Protein AF-0000000069715839 (afdb_homodimer)

Nearest PDB structures (foldseek):
  2hj0-assembly1_B  TM=9.904E-01  e=2.811E-88  Streptococcus mutans UA159
  1xr4-assembly1_B  TM=9.235E-01  e=2.170E-61  Salmonella enterica subsp. enterica serovar Typhimurium str. LT2
  2nvv-assembly1_B  TM=6.497E-01  e=5.815E-17  Porphyromonas gingivalis W83
  3dlx-assembly1_B  TM=6.273E-01  e=4.305E-15  Homo sapiens
  1o9l-assembly1_A  TM=5.898E-01  e=1.541E-14  Sus scrofa

Foldseek 3Di:
DDAEPQRFDDPPVVCVVFNFDHDDCPQFDDADWAAAADDDDDPPDFFEDADLLVVCVVLVDAAQAEEEEECLQPLWFDQVVRNLVSCVVVVGFNYEYEYQEDHPNVLCVLVCQQVGRYAEYEYQADADPRLQCLLQPSHPDAYAHAALQLSLQCLGRPVPAHAEYEYEAQEQERLGFGHQLDHDQRSAFPQAVLSCLRHYNAYEYEYQYYDHPPDPPGRHDSSSHRHYYHDNDRTDNVNLLVQQEDADPDPFLLLLLLQVLLLVCLDPQQAAAAEEEFDRYNSRLSNLVNNLVVCVVVVHAHAEYEDADEVSRVVCCVVVRYQAYEYSGYRHDVLSNCCVVVVVRYDHHHSNQDFHSRDPHHCLLRHAEYEAEAQAQELLRFGDFAAHQQLRGHGGLYCVQRNLQRYNAYEYEDECADVLHGRYYHDDQWGSHGSVSHAKYTGSQFIEGRPVCVVSCVSCVPRPTDYDRSVVSRVVSCVVNNHDDHHDFDDAFSYFYAHSSRHTHHTGGHD/DDAEPQRFDDPPVVCVVFNFDHDDCPQFDDADWAAAADDDDDPPDFFEDADLLVVCVVLVDAAQAEEEEECLQPLWFDQVVRNLVSCVVVVGFNYEYEYQEDHPNVLCVLVCQQVGRYAEYEYQADADPRLQCLLQPSHPDAYAHAALQLSLQCLGRPVPAHAEYEYEAQEQERLGFGAQLDHDQRSAFPQAVLSCLVHYNAYEYEYQYYDHPPDPPGRHDSSSHRHYYHDNDRTDNVNLLVQQEDADPDPFLLLLLLQVLLLQCLDPQQAAAAEEEFDRYNSRLSNLVNNLVVCVVVVHAHAEYEDADEVSRVVCCVVVRYQAYEYSGYRHDVLNNCCVVVVVRYDHHHSNQQFHSRDPHHVLLRHAEYEAEAQAQELLRFGDFAAHQQLRGHGGLYCVQRNLQRYNAYEYEDECADVLHGRYYHDDQWGSHGSVSHAKYTGSQFIEGRPVCVVSCVSCVPRPTDYDRSVVSRVVSCVVNNHDDHHDFDDAFSYFYAHSSRHTHHTGGHD

Solvent-accessible surface area (backbone atoms only — not comparable to full-atom values): 48760 Å² total; per-residue (Å²): 109,40,69,29,76,85,70,37,70,35,56,45,75,55,32,73,72,45,34,53,31,68,55,94,68,69,62,68,64,66,46,64,43,44,60,27,47,39,63,43,38,58,65,80,64,76,32,60,44,85,30,69,69,54,50,45,59,74,68,61,70,51,64,64,40,27,34,32,40,52,46,57,36,46,54,12,43,38,47,69,58,54,52,52,50,50,39,48,75,71,69,42,31,42,24,30,39,46,28,56,38,46,44,57,60,47,42,68,51,54,57,35,40,75,72,38,28,37,52,42,46,36,26,16,26,33,19,56,63,48,12,41,45,39,20,57,45,74,52,86,50,46,29,39,34,26,21,45,11,15,44,34,33,30,40,44,60,45,76,45,64,38,50,36,25,51,34,75,29,18,18,25,16,66,61,31,20,19,27,18,62,42,57,87,45,50,34,13,36,52,7,58,44,36,52,45,35,72,48,22,39,33,20,34,39,37,19,50,27,81,48,70,68,77,35,66,68,62,66,37,48,18,50,43,20,59,32,32,26,65,47,90,62,47,48,41,60,73,25,34,32,55,81,43,57,56,75,61,84,47,64,59,45,48,44,22,12,48,50,44,28,50,52,48,67,62,35,95,58,54,46,77,53,23,28,37,29,44,40,60,47,34,42,38,49,39,22,53,52,48,40,49,53,49,26,63,74,68,71,41,35,29,32,31,38,40,45,61,34,34,48,71,56,49,50,35,39,77,71,60,41,20,62,29,36,47,28,37,31,30,38,28,65,64,26,9,50,37,38,60,77,36,47,80,37,29,36,75,38,33,30,39,42,44,35,12,63,61,27,31,34,20,55,32,44,70,27,36,32,31,42,39,70,50,57,22,32,16,58,68,47,27,26,12,43,37,46,47,91,75,56,37,34,51,26,38,44,36,53,52,45,48,39,25,55,32,17,74,39,16,34,36,41,40,58,48,51,59,88,78,39,56,18,32,37,80,67,52,88,38,55,58,26,60,21,94,32,44,42,32,38,30,24,59,84,28,30,23,66,34,80,91,37,58,68,56,54,61,66,47,68,79,51,96,59,53,76,43,54,54,60,54,50,22,50,54,20,31,71,71,58,42,82,78,76,80,70,77,63,50,89,49,62,30,29,38,31,32,36,55,65,53,19,34,51,33,54,39,47,12,84,106,40,70,30,76,84,72,37,71,34,57,44,75,56,34,73,72,46,35,52,31,69,57,95,68,68,62,70,64,66,45,63,42,44,60,26,47,39,62,45,38,58,64,80,64,78,32,61,45,84,32,70,68,55,49,45,58,73,68,61,70,50,64,64,40,27,34,32,39,52,45,57,36,45,54,11,45,37,46,68,58,54,52,53,50,50,40,47,75,70,67,41,34,42,24,30,38,46,26,56,38,46,43,55,61,49,43,67,51,55,58,34,40,74,71,39,26,36,52,42,47,38,27,16,26,33,20,56,64,47,12,41,44,37,20,55,45,74,52,88,50,46,29,38,32,25,22,46,11,16,45,37,34,29,41,44,60,46,75,44,62,37,49,35,23,50,34,74,28,18,17,26,16,67,62,31,20,19,26,19,63,42,58,87,44,48,33,13,36,53,8,59,43,36,51,44,35,72,48,22,37,33,21,34,40,36,19,49,24,81,48,69,67,77,34,66,68,62,67,37,49,18,51,42,22,59,31,30,26,63,47,90,62,46,48,42,62,71,25,34,32,55,81,44,58,55,78,61,84,48,66,58,44,49,44,22,14,47,50,45,28,51,52,47,67,62,35,94,61,54,47,79,54,24,30,37,30,45,39,60,47,35,42,37,49,40,21,54,52,48,39,49,54,50,27,62,75,68,71,41,33,30,32,31,38,39,46,60,36,33,49,72,57,46,51,34,38,77,71,60,40,20,61,28,36,46,27,40,32,29,37,30,63,65,27,10,52,37,38,61,77,35,50,80,36,29,35,75,39,34,29,41,41,44,34,11,63,60,26,30,34,21,53,33,47,72,27,33,32,31,43,39,72,52,58,23,33,15,60,68,48,28,25,11,44,37,45,48,90,76,56,38,34,51,27,40,43,36,52,52,45,47,39,25,57,33,16,74,40,16,34,36,41,38,56,48,49,57,91,77,40,57,18,33,36,80,67,51,88,36,55,60,25,59,20,94,30,42,42,31,37,30,24,60,82,29,29,23,66,33,81,92,36,58,68,56,52,62,66,47,68,79,51,97,57,53,76,44,53,55,60,53,50,23,49,53,19,31,71,72,60,44,83,77,76,79,74,77,65,52,91,49,61,30,29,39,30,33,35,54,66,54,19,34,52,32,56,39,46,12,84

Structure (mmCIF, N/CA/C/O backbone):
data_AF-0000000069715839-model_v1
#
loop_
_entity.id
_entity.type
_entity.pdbx_description
1 polymer 'Citrate lyase alpha chain'
#
loop_
_atom_site.group_PDB
_atom_site.id
_atom_site.type_symbol
_atom_site.label_atom_id
_atom_site.label_alt_id
_atom_site.label_comp_id
_atom_site.label_asym_id
_atom_site.label_entity_id
_atom_site.label_seq_id
_atom_site.pdbx_PDB_ins_code
_atom_site.Cartn_x
_atom_site.Cartn_y
_atom_site.Cartn_z
_atom_site.occupancy
_atom_site.B_iso_or_equiv
_atom_site.auth_seq_id
_atom_site.auth_comp_id
_atom_site.auth_asym_id
_atom_site.auth_atom_id
_atom_site.pdbx_PDB_model_num
ATOM 1 N N . MET A 1 1 ? -9.242 40.625 -9.258 1 91.44 1 MET A N 1
ATOM 2 C CA . MET A 1 1 ? -9.258 39.812 -8.039 1 91.44 1 MET A CA 1
ATOM 3 C C . MET A 1 1 ? -10.57 39.062 -7.898 1 91.44 1 MET A C 1
ATOM 5 O O . MET A 1 1 ? -11.594 39.469 -8.438 1 91.44 1 MET A O 1
ATOM 9 N N . ALA A 1 2 ? -10.422 37.875 -7.402 1 94.81 2 ALA A N 1
ATOM 10 C CA . ALA A 1 2 ? -11.578 37.094 -6.98 1 94.81 2 ALA A CA 1
ATOM 11 C C . ALA A 1 2 ? -11.625 36.938 -5.461 1 94.81 2 ALA A C 1
ATOM 13 O O . ALA A 1 2 ? -10.617 36.594 -4.836 1 94.81 2 ALA A O 1
ATOM 14 N N . GLU A 1 3 ? -12.734 37.281 -4.918 1 96.81 3 GLU A N 1
ATOM 15 C CA . GLU A 1 3 ? -12.891 37.156 -3.473 1 96.81 3 GLU A CA 1
ATOM 16 C C . GLU A 1 3 ? -13.461 35.812 -3.074 1 96.81 3 GLU A C 1
ATOM 18 O O . GLU A 1 3 ? -14.438 35.344 -3.656 1 96.81 3 GLU A O 1
ATOM 23 N N . ASN A 1 4 ? -12.805 35.156 -2.096 1 97.19 4 ASN A N 1
ATOM 24 C CA . ASN A 1 4 ? -13.32 33.875 -1.682 1 97.19 4 ASN A CA 1
ATOM 25 C C . ASN A 1 4 ? -14.297 34 -0.514 1 97.19 4 ASN A C 1
ATOM 27 O O . ASN A 1 4 ? -14.633 35.094 -0.107 1 97.19 4 ASN A O 1
ATOM 31 N N . LYS A 1 5 ? -14.805 32.875 0.02 1 97 5 LYS A N 1
ATOM 32 C CA . LYS A 1 5 ? -15.875 32.844 1.015 1 97 5 LYS A CA 1
ATOM 33 C C . LYS A 1 5 ? -15.414 33.469 2.334 1 97 5 LYS A C 1
ATOM 35 O O . LYS A 1 5 ? -16.234 33.812 3.191 1 97 5 LYS A O 1
ATOM 40 N N . LEU A 1 6 ? -14.102 33.625 2.543 1 97.5 6 LEU A N 1
ATOM 41 C CA . LEU A 1 6 ? -13.57 34.188 3.777 1 97.5 6 LEU A CA 1
ATOM 42 C C . LEU A 1 6 ? -13.281 35.688 3.607 1 97.5 6 LEU A C 1
ATOM 44 O O . LEU A 1 6 ? -12.742 36.312 4.512 1 97.5 6 LEU A O 1
ATOM 48 N N . GLY A 1 7 ? -13.547 36.219 2.436 1 96.69 7 GLY A N 1
ATOM 49 C CA . GLY A 1 7 ? -13.312 37.625 2.162 1 96.69 7 GLY A CA 1
ATOM 50 C C . GLY A 1 7 ? -11.883 37.906 1.775 1 96.69 7 GLY A C 1
ATOM 51 O O . GLY A 1 7 ? -11.43 39.062 1.881 1 96.69 7 GLY A O 1
ATOM 52 N N . ARG A 1 8 ? -11.156 36.875 1.373 1 97.31 8 ARG A N 1
ATOM 53 C CA . ARG A 1 8 ? -9.781 37.062 0.931 1 97.31 8 ARG A CA 1
ATOM 54 C C . ARG A 1 8 ? -9.711 37.25 -0.58 1 97.31 8 ARG A C 1
ATOM 56 O O . ARG A 1 8 ? -10.383 36.531 -1.332 1 97.31 8 ARG A O 1
ATOM 63 N N . ASP A 1 9 ? -8.922 38.219 -1.014 1 96.56 9 ASP A N 1
ATOM 64 C CA . ASP A 1 9 ? -8.758 38.5 -2.438 1 96.56 9 ASP A CA 1
ATOM 65 C C . ASP A 1 9 ? -7.672 37.625 -3.047 1 96.56 9 ASP A C 1
ATOM 67 O O . ASP A 1 9 ? -6.531 37.625 -2.586 1 96.56 9 ASP A O 1
ATOM 71 N N . ILE A 1 10 ? -8.047 36.875 -4.105 1 98 10 ILE A N 1
ATOM 72 C CA . ILE A 1 10 ? -7.125 36.031 -4.867 1 98 10 ILE A CA 1
ATOM 73 C C . ILE A 1 10 ? -6.961 36.594 -6.277 1 98 10 ILE A C 1
ATOM 75 O O . ILE A 1 10 ? -7.953 36.844 -6.977 1 98 10 ILE A O 1
ATOM 79 N N . PRO A 1 11 ? -5.734 36.875 -6.699 1 97.31 11 PRO A N 1
ATOM 80 C CA . PRO A 1 11 ? -5.562 37.344 -8.078 1 97.31 11 PRO A CA 1
ATOM 81 C C . PRO A 1 11 ? -6.258 36.438 -9.094 1 97.31 11 PRO A C 1
ATOM 83 O O . PRO A 1 11 ? -6.18 35.219 -8.992 1 97.31 11 PRO A O 1
ATOM 86 N N . ARG A 1 12 ? -6.871 37.031 -10.07 1 97.25 12 ARG A N 1
ATOM 87 C CA . ARG A 1 12 ? -7.723 36.312 -11.023 1 97.25 12 ARG A CA 1
ATOM 88 C C . ARG A 1 12 ? -6.949 35.25 -11.758 1 97.25 12 ARG A C 1
ATOM 90 O O . ARG A 1 12 ? -7.492 34.156 -12.039 1 97.25 12 ARG A O 1
ATOM 97 N N . LYS A 1 13 ? -5.73 35.562 -12.062 1 96.56 13 LYS A N 1
ATOM 98 C CA . LYS A 1 13 ? -4.895 34.594 -12.766 1 96.56 13 LYS A CA 1
ATOM 99 C C . LYS A 1 13 ? -4.855 33.281 -12.016 1 96.56 13 LYS A C 1
ATOM 101 O O . LYS A 1 13 ? -5.027 32.219 -12.617 1 96.56 13 LYS A O 1
ATOM 106 N N . TYR A 1 14 ? -4.676 33.25 -10.75 1 97.75 14 TYR A N 1
ATOM 107 C CA . TYR A 1 14 ? -4.562 32.062 -9.945 1 97.75 14 TYR A CA 1
ATOM 108 C C . TYR A 1 14 ? -5.941 31.5 -9.602 1 97.75 14 TYR A C 1
ATOM 110 O O . TYR A 1 14 ? -6.125 30.281 -9.539 1 97.75 14 TYR A O 1
ATOM 118 N N . ALA A 1 15 ? -6.898 32.406 -9.406 1 98.06 15 ALA A N 1
ATOM 119 C CA . ALA A 1 15 ? -8.266 31.969 -9.141 1 98.06 15 ALA A CA 1
ATOM 120 C C . ALA A 1 15 ? -8.805 31.125 -10.289 1 98.06 15 ALA A C 1
ATOM 122 O O . ALA A 1 15 ? -9.539 30.156 -10.07 1 98.06 15 ALA A O 1
ATOM 123 N N . ASN A 1 16 ? -8.484 31.516 -11.523 1 97.44 16 ASN A N 1
ATOM 124 C CA . ASN A 1 16 ? -8.938 30.781 -12.695 1 97.44 16 ASN A CA 1
ATOM 125 C C . ASN A 1 16 ? -8.281 29.406 -12.789 1 97.44 16 ASN A C 1
ATOM 127 O O . ASN A 1 16 ? -8.898 28.453 -13.266 1 97.44 16 ASN A O 1
ATOM 131 N N . GLN A 1 17 ? -7.148 29.359 -12.305 1 96.25 17 GLN A N 1
ATOM 132 C CA . GLN A 1 17 ? -6.363 28.125 -12.43 1 96.25 17 GLN A CA 1
ATOM 133 C C . GLN A 1 17 ? -6.715 27.141 -11.32 1 96.25 17 GLN A C 1
ATOM 135 O O . GLN A 1 17 ? -6.824 25.938 -11.57 1 96.25 17 GLN A O 1
ATOM 140 N N . TYR A 1 18 ? -6.93 27.562 -10.062 1 97 18 TYR A N 1
ATOM 141 C CA . TYR A 1 18 ? -7.027 26.672 -8.914 1 97 18 TYR A CA 1
ATOM 142 C C . TYR A 1 18 ? -8.43 26.688 -8.32 1 97 18 TYR A C 1
ATOM 144 O O . TYR A 1 18 ? -8.805 25.812 -7.551 1 97 18 TYR A O 1
ATOM 152 N N . GLY A 1 19 ? -9.195 27.703 -8.664 1 97.69 19 GLY A N 1
ATOM 153 C CA . GLY A 1 19 ? -10.406 27.984 -7.906 1 97.69 19 GLY A CA 1
ATOM 154 C C . GLY A 1 19 ? -10.141 28.641 -6.57 1 97.69 19 GLY A C 1
ATOM 155 O O . GLY A 1 19 ? -8.984 28.734 -6.137 1 97.69 19 GLY A O 1
ATOM 156 N N . VAL A 1 20 ? -11.188 29.156 -5.957 1 98.44 20 VAL A N 1
ATOM 157 C CA . VAL A 1 20 ? -11.047 29.812 -4.664 1 98.44 20 VAL A CA 1
ATOM 158 C C . VAL A 1 20 ? -11.844 29.047 -3.605 1 98.44 20 VAL A C 1
ATOM 160 O O . VAL A 1 20 ? -12.781 28.312 -3.934 1 98.44 20 VAL A O 1
ATOM 163 N N . PHE A 1 21 ? -11.477 29.188 -2.418 1 98.44 21 PHE A N 1
ATOM 164 C CA . PHE A 1 21 ? -12.117 28.5 -1.293 1 98.44 21 PHE A CA 1
ATOM 165 C C . PHE A 1 21 ? -13.586 28.891 -1.195 1 98.44 21 PHE A C 1
ATOM 167 O O . PHE A 1 21 ? -13.922 30.078 -1.122 1 98.44 21 PHE A O 1
ATOM 174 N N . GLU A 1 22 ? -14.445 27.922 -1.144 1 98.12 22 GLU A N 1
ATOM 175 C CA . GLU A 1 22 ? -15.891 28.156 -1.086 1 98.12 22 GLU A CA 1
ATOM 176 C C . GLU A 1 22 ? -16.531 27.344 0.042 1 98.12 22 GLU A C 1
ATOM 178 O O . GLU A 1 22 ? -17.75 27.125 0.04 1 98.12 22 GLU A O 1
ATOM 183 N N . GLY A 1 23 ? -15.734 26.906 0.925 1 97.31 23 GLY A N 1
ATOM 184 C CA . GLY A 1 23 ? -16.172 26.016 1.993 1 97.31 23 GLY A CA 1
ATOM 185 C C . GLY A 1 23 ? -15.422 24.688 2.014 1 97.31 23 GLY A C 1
ATOM 186 O O . GLY A 1 23 ? -14.922 24.234 0.982 1 97.31 23 GLY A O 1
ATOM 187 N N . GLU A 1 24 ? -15.391 24.078 3.119 1 97 24 GLU A N 1
ATOM 188 C CA . GLU A 1 24 ? -14.508 22.938 3.361 1 97 24 GLU A CA 1
ATOM 189 C C . GLU A 1 24 ? -14.906 21.734 2.502 1 97 24 GLU A C 1
ATOM 191 O O . GLU A 1 24 ? -14.062 20.891 2.174 1 97 24 GLU A O 1
ATOM 196 N N . LEU A 1 25 ? -16.172 21.562 2.092 1 96.44 25 LEU A N 1
ATOM 197 C CA . LEU A 1 25 ? -16.625 20.375 1.37 1 96.44 25 LEU A CA 1
ATOM 198 C C . LEU A 1 25 ? -17.031 20.734 -0.055 1 96.44 25 LEU A C 1
ATOM 200 O O . LEU A 1 25 ? -17.562 19.891 -0.786 1 96.44 25 LEU A O 1
ATOM 204 N N . ALA A 1 26 ? -16.781 21.969 -0.44 1 96.56 26 ALA A N 1
ATOM 205 C CA . ALA A 1 26 ? -17.312 22.5 -1.697 1 96.56 26 ALA A CA 1
ATOM 206 C C . ALA A 1 26 ? -16.688 21.781 -2.893 1 96.56 26 ALA A C 1
ATOM 208 O O . ALA A 1 26 ? -17.328 21.625 -3.938 1 96.56 26 ALA A O 1
ATOM 209 N N . HIS A 1 27 ? -15.477 21.297 -2.742 1 95.94 27 HIS A N 1
ATOM 210 C CA . HIS A 1 27 ? -14.773 20.75 -3.895 1 95.94 27 HIS A CA 1
ATOM 211 C C . HIS A 1 27 ? -14.352 19.312 -3.648 1 95.94 27 HIS A C 1
ATOM 213 O O . HIS A 1 27 ? -13.25 18.906 -4.027 1 95.94 27 HIS A O 1
ATOM 219 N N . ILE A 1 28 ? -15.156 18.578 -2.939 1 96.88 28 ILE A N 1
ATOM 220 C CA . ILE A 1 28 ? -14.945 17.141 -2.727 1 96.88 28 ILE A CA 1
ATOM 221 C C . ILE A 1 28 ? -15.766 16.344 -3.732 1 96.88 28 ILE A C 1
ATOM 223 O O . ILE A 1 28 ? -16.969 16.156 -3.553 1 96.88 28 ILE A O 1
ATOM 227 N N . LYS A 1 29 ? -15.102 15.883 -4.793 1 96.12 29 LYS A N 1
ATOM 228 C CA . LYS A 1 29 ? -15.781 15.172 -5.875 1 96.12 29 LYS A CA 1
ATOM 229 C C . LYS A 1 29 ? -15.023 13.906 -6.262 1 96.12 29 LYS A C 1
ATOM 231 O O . LYS A 1 29 ? -13.836 13.773 -5.961 1 96.12 29 LYS A O 1
ATOM 236 N N . SER A 1 30 ? -15.742 12.984 -6.879 1 97.44 30 SER A N 1
ATOM 237 C CA . SER A 1 30 ? -15.102 11.789 -7.426 1 97.44 30 SER A CA 1
ATOM 238 C C . SER A 1 30 ? -14.039 12.164 -8.461 1 97.44 30 SER A C 1
ATOM 240 O O . SER A 1 30 ? -14.148 13.195 -9.125 1 97.44 30 SER A O 1
ATOM 242 N N . TYR A 1 31 ? -13.062 11.383 -8.539 1 98 31 TYR A N 1
ATOM 243 C CA . TYR A 1 31 ? -11.977 11.656 -9.477 1 98 31 TYR A CA 1
ATOM 244 C C . TYR A 1 31 ? -11.312 10.359 -9.93 1 98 31 TYR A C 1
ATOM 246 O O . TYR A 1 31 ? -11.531 9.305 -9.328 1 98 31 TYR A O 1
ATOM 254 N N . LYS A 1 32 ? -10.586 10.398 -11 1 97.81 32 LYS A N 1
ATOM 255 C CA . LYS A 1 32 ? -9.734 9.305 -11.438 1 97.81 32 LYS A CA 1
ATOM 256 C C . LYS A 1 32 ? -8.336 9.414 -10.836 1 97.81 32 LYS A C 1
ATOM 258 O O . LYS A 1 32 ? -7.656 10.43 -11.016 1 97.81 32 LYS A O 1
ATOM 263 N N . GLU A 1 33 ? -7.949 8.445 -10.109 1 97.88 33 GLU A N 1
ATOM 264 C CA . GLU A 1 33 ? -6.656 8.445 -9.43 1 97.88 33 GLU A CA 1
ATOM 265 C C . GLU A 1 33 ? -5.508 8.531 -10.422 1 97.88 33 GLU A C 1
ATOM 267 O O . GLU A 1 33 ? -5.605 8 -11.539 1 97.88 33 GLU A O 1
ATOM 272 N N . SER A 1 34 ? -4.441 9.242 -9.992 1 97.31 34 SER A N 1
ATOM 273 C CA . SER A 1 34 ? -3.242 9.344 -10.812 1 97.31 34 SER A CA 1
ATOM 274 C C . SER A 1 34 ? -2.605 7.98 -11.039 1 97.31 34 SER A C 1
ATOM 276 O O . SER A 1 34 ? -2.906 7.023 -10.32 1 97.31 34 SER A O 1
ATOM 278 N N . SER A 1 35 ? -1.82 7.859 -12.086 1 96.12 35 SER A N 1
ATOM 279 C CA . SER A 1 35 ? -1.108 6.621 -12.383 1 96.12 35 SER A CA 1
ATOM 280 C C . SER A 1 35 ? 0.344 6.895 -12.758 1 96.12 35 SER A C 1
ATOM 282 O O . SER A 1 35 ? 0.677 7.992 -13.211 1 96.12 35 SER A O 1
ATOM 284 N N . ARG A 1 36 ? 1.2 5.945 -12.578 1 97.44 36 ARG A N 1
ATOM 285 C CA . ARG A 1 36 ? 2.631 6.113 -12.805 1 97.44 36 ARG A CA 1
ATOM 286 C C . ARG A 1 36 ? 3.104 5.25 -13.977 1 97.44 36 ARG A C 1
ATOM 288 O O . ARG A 1 36 ? 2.416 4.309 -14.375 1 97.44 36 ARG A O 1
ATOM 295 N N . GLN A 1 37 ? 4.215 5.676 -14.508 1 97.75 37 GLN A N 1
ATOM 296 C CA . GLN A 1 37 ? 4.938 4.844 -15.469 1 97.75 37 GLN A CA 1
ATOM 297 C C . GLN A 1 37 ? 5.797 3.805 -14.75 1 97.75 37 GLN A C 1
ATOM 299 O O . GLN A 1 37 ? 6.516 4.133 -13.805 1 97.75 37 GLN A O 1
ATOM 304 N N . VAL A 1 38 ? 5.711 2.518 -15.242 1 98.12 38 VAL A N 1
ATOM 305 C CA . VAL A 1 38 ? 6.434 1.441 -14.578 1 98.12 38 VAL A CA 1
ATOM 306 C C . VAL A 1 38 ? 7.434 0.812 -15.539 1 98.12 38 VAL A C 1
ATOM 308 O O . VAL A 1 38 ? 7.082 0.464 -16.672 1 98.12 38 VAL A O 1
ATOM 311 N N . LYS A 1 39 ? 8.617 0.804 -15.133 1 97.56 39 LYS A N 1
ATOM 312 C CA . LYS A 1 39 ? 9.625 -0.02 -15.789 1 97.56 39 LYS A CA 1
ATOM 313 C C . LYS A 1 39 ? 9.852 -1.324 -15.031 1 97.56 39 LYS A C 1
ATOM 315 O O . LYS A 1 39 ? 10.422 -1.32 -13.938 1 97.56 39 LYS A O 1
ATOM 320 N N . PRO A 1 40 ? 9.422 -2.463 -15.641 1 97.75 40 PRO A N 1
ATOM 321 C CA . PRO A 1 40 ? 9.539 -3.738 -14.93 1 97.75 40 PRO A CA 1
ATOM 322 C C . PRO A 1 40 ? 10.984 -4.148 -14.688 1 97.75 40 PRO A C 1
ATOM 324 O O . PRO A 1 40 ? 11.867 -3.822 -15.484 1 97.75 40 PRO A O 1
ATOM 327 N N . VAL A 1 41 ? 11.188 -4.824 -13.602 1 97.62 41 VAL A N 1
ATOM 328 C CA . VAL A 1 41 ? 12.492 -5.387 -13.266 1 97.62 41 VAL A CA 1
ATOM 329 C C . VAL A 1 41 ? 12.492 -6.891 -13.539 1 97.62 41 VAL A C 1
ATOM 331 O O . VAL A 1 41 ? 11.586 -7.602 -13.109 1 97.62 41 VAL A O 1
ATOM 334 N N . LYS A 1 42 ? 13.414 -7.418 -14.344 1 95.69 42 LYS A N 1
ATOM 335 C CA . LYS A 1 42 ? 13.562 -8.828 -14.672 1 95.69 42 LYS A CA 1
ATOM 336 C C . LYS A 1 42 ? 14.438 -9.547 -13.648 1 95.69 42 LYS A C 1
ATOM 338 O O . LYS A 1 42 ? 15.18 -8.906 -12.898 1 95.69 42 LYS A O 1
ATOM 343 N N . PRO A 1 43 ? 14.305 -10.922 -13.875 1 91.69 43 PRO A N 1
ATOM 344 C CA . PRO A 1 43 ? 15.211 -11.664 -12.992 1 91.69 43 PRO A CA 1
ATOM 345 C C . PRO A 1 43 ? 16.672 -11.352 -13.266 1 91.69 43 PRO A C 1
ATOM 347 O O . PRO A 1 43 ? 17.062 -11.148 -14.414 1 91.69 43 PRO A O 1
ATOM 350 N N . SER A 1 44 ? 17.547 -10.867 -12.375 1 89 44 SER A N 1
ATOM 351 C CA . SER A 1 44 ? 18.984 -10.656 -12.438 1 89 44 SER A CA 1
ATOM 352 C C . SER A 1 44 ? 19.328 -9.172 -12.539 1 89 44 SER A C 1
ATOM 354 O O . SER A 1 44 ? 20.5 -8.797 -12.539 1 89 44 SER A O 1
ATOM 356 N N . ASP A 1 45 ? 18.219 -8.383 -12.914 1 94.62 45 ASP A N 1
ATOM 357 C CA . ASP A 1 45 ? 18.469 -6.945 -12.914 1 94.62 45 ASP A CA 1
ATOM 358 C C . ASP A 1 45 ? 18.953 -6.477 -11.539 1 94.62 45 ASP A C 1
ATOM 360 O O . ASP A 1 45 ? 18.5 -6.977 -10.508 1 94.62 45 ASP A O 1
ATOM 364 N N . ASP A 1 46 ? 19.922 -5.59 -11.586 1 95.44 46 ASP A N 1
ATOM 365 C CA . ASP A 1 46 ? 20.406 -4.977 -10.352 1 95.44 46 ASP A CA 1
ATOM 366 C C . ASP A 1 46 ? 19.797 -3.59 -10.148 1 95.44 46 ASP A C 1
ATOM 368 O O . ASP A 1 46 ? 19.719 -2.795 -11.086 1 95.44 46 ASP A O 1
ATOM 372 N N . LYS A 1 47 ? 19.359 -3.34 -9 1 98 47 LYS A N 1
ATOM 373 C CA . LYS A 1 47 ? 18.766 -2.047 -8.68 1 98 47 LYS A CA 1
ATOM 374 C C . LYS A 1 47 ? 19.734 -1.167 -7.906 1 98 47 LYS A C 1
ATOM 376 O O . LYS A 1 47 ? 19.531 0.04 -7.773 1 98 47 LYS A O 1
ATOM 381 N N . LEU A 1 48 ? 20.781 -1.71 -7.305 1 98.44 48 LEU A N 1
ATOM 382 C CA . LEU A 1 48 ? 21.734 -0.988 -6.484 1 98.44 48 LEU A CA 1
ATOM 383 C C . LEU A 1 48 ? 22.688 -0.169 -7.352 1 98.44 48 LEU A C 1
ATOM 385 O O . LEU A 1 48 ? 23.281 -0.695 -8.297 1 98.44 48 LEU A O 1
ATOM 389 N N . LEU A 1 49 ? 22.797 1.065 -7.059 1 98.44 49 LEU A N 1
ATOM 390 C CA . LEU A 1 49 ? 23.656 1.977 -7.809 1 98.44 49 LEU A CA 1
ATOM 391 C C . LEU A 1 49 ? 24.812 2.477 -6.941 1 98.44 49 LEU A C 1
ATOM 393 O O . LEU A 1 49 ? 24.766 2.365 -5.715 1 98.44 49 LEU A O 1
ATOM 397 N N . SER A 1 50 ? 25.812 3.1 -7.57 1 97.56 50 SER A N 1
ATOM 398 C CA . SER A 1 50 ? 27.062 3.422 -6.883 1 97.56 50 SER A CA 1
ATOM 399 C C . SER A 1 50 ? 27.031 4.836 -6.316 1 97.56 50 SER A C 1
ATOM 401 O O . SER A 1 50 ? 27.828 5.18 -5.449 1 97.56 50 SER A O 1
ATOM 403 N N . SER A 1 51 ? 26.062 5.711 -6.918 1 98.5 51 SER A N 1
ATOM 404 C CA . SER A 1 51 ? 26.078 7.105 -6.484 1 98.5 51 SER A CA 1
ATOM 405 C C . SER A 1 51 ? 24.781 7.816 -6.848 1 98.5 51 SER A C 1
ATOM 407 O O . SER A 1 51 ? 24 7.32 -7.668 1 98.5 51 SER A O 1
ATOM 409 N N . ILE A 1 52 ? 24.609 8.938 -6.242 1 98.75 52 ILE A N 1
ATOM 410 C CA . ILE A 1 52 ? 23.484 9.812 -6.59 1 98.75 52 ILE A CA 1
ATOM 411 C C . ILE A 1 52 ? 23.609 10.242 -8.047 1 98.75 52 ILE A C 1
ATOM 413 O O . ILE A 1 52 ? 22.594 10.312 -8.766 1 98.75 52 ILE A O 1
ATOM 417 N N . HIS A 1 53 ? 24.844 10.555 -8.477 1 98.75 53 HIS A N 1
ATOM 418 C CA . HIS A 1 53 ? 25.094 10.906 -9.875 1 98.75 53 HIS A CA 1
ATOM 419 C C . HIS A 1 53 ? 24.547 9.836 -10.82 1 98.75 53 HIS A C 1
ATOM 421 O O . HIS A 1 53 ? 23.844 10.156 -11.773 1 98.75 53 HIS A O 1
ATOM 427 N N . GLU A 1 54 ? 24.891 8.625 -10.539 1 98.75 54 GLU A N 1
ATOM 428 C CA . GLU A 1 54 ? 24.438 7.52 -11.367 1 98.75 54 GLU A CA 1
ATOM 429 C C . GLU A 1 54 ? 22.922 7.391 -11.344 1 98.75 54 GLU A C 1
ATOM 431 O O . GLU A 1 54 ? 22.297 7.062 -12.352 1 98.75 54 GLU A O 1
ATOM 436 N N . ALA A 1 55 ? 22.328 7.57 -10.156 1 98.81 55 ALA A N 1
ATOM 437 C CA . ALA A 1 55 ? 20.875 7.512 -10.039 1 98.81 55 ALA A CA 1
ATOM 438 C C . ALA A 1 55 ? 20.203 8.555 -10.938 1 98.81 55 ALA A C 1
ATOM 440 O O . ALA A 1 55 ? 19.203 8.266 -11.602 1 98.81 55 ALA A O 1
ATOM 441 N N . ILE A 1 56 ? 20.734 9.781 -10.938 1 98.88 56 ILE A N 1
ATOM 442 C CA . ILE A 1 56 ? 20.203 10.852 -11.766 1 98.88 56 ILE A CA 1
ATOM 443 C C . ILE A 1 56 ? 20.328 10.477 -13.242 1 98.88 56 ILE A C 1
ATOM 445 O O . ILE A 1 56 ? 19.391 10.695 -14.023 1 98.88 56 ILE A O 1
ATOM 449 N N . GLU A 1 57 ? 21.406 9.852 -13.633 1 98.69 57 GLU A N 1
ATOM 450 C CA . GLU A 1 57 ? 21.594 9.391 -15.008 1 98.69 57 GLU A CA 1
ATOM 451 C C . GLU A 1 57 ? 20.578 8.305 -15.367 1 98.69 57 GLU A C 1
ATOM 453 O O . GLU A 1 57 ? 19.938 8.375 -16.406 1 98.69 57 GLU A O 1
ATOM 458 N N . LYS A 1 58 ? 20.438 7.367 -14.469 1 98.44 58 LYS A N 1
ATOM 459 C CA . LYS A 1 58 ? 19.609 6.199 -14.75 1 98.44 58 LYS A CA 1
ATOM 460 C C . LYS A 1 58 ? 18.141 6.578 -14.797 1 98.44 58 LYS A C 1
ATOM 462 O O . LYS A 1 58 ? 17.359 5.984 -15.547 1 98.44 58 LYS A O 1
ATOM 467 N N . THR A 1 59 ? 17.781 7.543 -14.008 1 98.56 59 THR A N 1
ATOM 468 C CA . THR A 1 59 ? 16.391 7.996 -14.008 1 98.56 59 THR A CA 1
ATOM 469 C C . THR A 1 59 ? 16.125 8.914 -15.195 1 98.56 59 THR A C 1
ATOM 471 O O . THR A 1 59 ? 14.977 9.258 -15.477 1 98.56 59 THR A O 1
ATOM 474 N N . ARG A 1 60 ? 17.156 9.438 -15.859 1 98.5 60 ARG A N 1
ATOM 475 C CA . ARG A 1 60 ? 17.062 10.344 -17 1 98.5 60 ARG A CA 1
ATOM 476 C C . ARG A 1 60 ? 16.406 11.656 -16.609 1 98.5 60 ARG A C 1
ATOM 478 O O . ARG A 1 60 ? 15.586 12.195 -17.359 1 98.5 60 ARG A O 1
ATOM 485 N N . LEU A 1 61 ? 16.703 12.07 -15.398 1 98.69 61 LEU A N 1
ATOM 486 C CA . LEU A 1 61 ? 16.219 13.375 -14.938 1 98.69 61 LEU A CA 1
ATOM 487 C C . LEU A 1 61 ? 16.719 14.492 -15.844 1 98.69 61 LEU A C 1
ATOM 489 O O . LEU A 1 61 ? 17.906 14.531 -16.188 1 98.69 61 LEU A O 1
ATOM 493 N N . LYS A 1 62 ? 15.844 15.359 -16.25 1 98.56 62 LYS A N 1
ATOM 494 C CA . LYS A 1 62 ? 16.203 16.469 -17.125 1 98.56 62 LYS A CA 1
ATOM 495 C C . LYS A 1 62 ? 15.461 17.734 -16.75 1 98.56 62 LYS A C 1
ATOM 497 O O . LYS A 1 62 ? 14.625 17.719 -15.844 1 98.56 62 LYS A O 1
ATOM 502 N N . ASP A 1 63 ? 15.766 18.812 -17.5 1 98.75 63 ASP A N 1
ATOM 503 C CA . ASP A 1 63 ? 15.141 20.109 -17.25 1 98.75 63 ASP A CA 1
ATOM 504 C C . ASP A 1 63 ? 13.617 20.016 -17.312 1 98.75 63 ASP A C 1
ATOM 506 O O . ASP A 1 63 ? 13.07 19.344 -18.188 1 98.75 63 ASP A O 1
ATOM 510 N N . GLY A 1 64 ? 13.031 20.609 -16.406 1 98.62 64 GLY A N 1
ATOM 511 C CA . GLY A 1 64 ? 11.586 20.734 -16.453 1 98.62 64 GLY A CA 1
ATOM 512 C C . GLY A 1 64 ? 10.867 19.656 -15.664 1 98.62 64 GLY A C 1
ATOM 513 O O . GLY A 1 64 ? 9.648 19.719 -15.492 1 98.62 64 GLY A O 1
ATOM 514 N N . MET A 1 65 ? 11.555 18.672 -15.133 1 98.81 65 MET A N 1
ATOM 515 C CA . MET A 1 65 ? 10.93 17.547 -14.43 1 98.81 65 MET A CA 1
ATOM 516 C C . MET A 1 65 ? 10.664 17.906 -12.969 1 98.81 65 MET A C 1
ATOM 518 O O . MET A 1 65 ? 11.188 18.891 -12.461 1 98.81 65 MET A O 1
ATOM 522 N N . THR A 1 66 ? 9.828 17.156 -12.336 1 98.94 66 THR A N 1
ATOM 523 C CA . THR A 1 66 ? 9.461 17.328 -10.938 1 98.94 66 THR A CA 1
ATOM 524 C C . THR A 1 66 ? 10.055 16.219 -10.086 1 98.94 66 THR A C 1
ATOM 526 O O . THR A 1 66 ? 9.906 15.039 -10.391 1 98.94 66 THR A O 1
ATOM 529 N N . ILE A 1 67 ? 10.727 16.594 -9 1 98.94 67 ILE A N 1
ATOM 530 C CA . ILE A 1 67 ? 11.266 15.609 -8.062 1 98.94 67 ILE A CA 1
ATOM 531 C C . ILE A 1 67 ? 10.688 15.852 -6.676 1 98.94 67 ILE A C 1
ATOM 533 O O . ILE A 1 67 ? 10.203 16.953 -6.375 1 98.94 67 ILE A O 1
ATOM 537 N N . SER A 1 68 ? 10.672 14.836 -5.836 1 98.88 68 SER A N 1
ATOM 538 C CA . SER A 1 68 ? 10.094 14.977 -4.504 1 98.88 68 SER A CA 1
ATOM 539 C C . SER A 1 68 ? 11.031 14.445 -3.43 1 98.88 68 SER A C 1
ATOM 541 O O . SER A 1 68 ? 11.945 13.672 -3.727 1 98.88 68 SER A O 1
ATOM 543 N N . PHE A 1 69 ? 10.852 14.922 -2.191 1 98.81 69 PHE A N 1
ATOM 544 C CA . PHE A 1 69 ? 11.539 14.57 -0.955 1 98.81 69 PHE A CA 1
ATOM 545 C C . PHE A 1 69 ? 10.555 14.5 0.208 1 98.81 69 PHE A C 1
ATOM 547 O O . PHE A 1 69 ? 9.422 14.969 0.099 1 98.81 69 PHE A O 1
ATOM 554 N N . HIS A 1 70 ? 11 13.859 1.273 1 98.56 70 HIS A N 1
ATOM 555 C CA . HIS A 1 70 ? 10.188 13.883 2.484 1 98.56 70 HIS A CA 1
ATOM 556 C C . HIS A 1 70 ? 10.945 14.508 3.646 1 98.56 70 HIS A C 1
ATOM 558 O O . HIS A 1 70 ? 12.172 14.648 3.588 1 98.56 70 HIS A O 1
ATOM 564 N N . HIS A 1 71 ? 10.227 14.883 4.738 1 97.19 71 HIS A N 1
ATOM 565 C CA . HIS A 1 71 ? 10.859 15.695 5.77 1 97.19 71 HIS A CA 1
ATOM 566 C C . HIS A 1 71 ? 11 14.922 7.074 1 97.19 71 HIS A C 1
ATOM 568 O O . HIS A 1 71 ? 11.07 15.523 8.148 1 97.19 71 HIS A O 1
ATOM 574 N N . HIS A 1 72 ? 11.047 13.641 7 1 96.81 72 HIS A N 1
ATOM 575 C CA . HIS A 1 72 ? 11.078 12.812 8.203 1 96.81 72 HIS A CA 1
ATOM 576 C C . HIS A 1 72 ? 12.383 13.023 8.969 1 96.81 72 HIS A C 1
ATOM 578 O O . HIS A 1 72 ? 12.445 12.742 10.172 1 96.81 72 HIS A O 1
ATOM 584 N N . PHE A 1 73 ? 13.438 13.562 8.359 1 96.38 73 PHE A N 1
ATOM 585 C CA . PHE A 1 73 ? 14.711 13.828 9.008 1 96.38 73 PHE A CA 1
ATOM 586 C C . PHE A 1 73 ? 14.742 15.234 9.594 1 96.38 73 PHE A C 1
ATOM 588 O O . PHE A 1 73 ? 15.688 15.594 10.305 1 96.38 73 PHE A O 1
ATOM 595 N N . ARG A 1 74 ? 13.805 16.031 9.219 1 93.94 74 ARG A N 1
ATOM 596 C CA . ARG A 1 74 ? 13.633 17.391 9.75 1 93.94 74 ARG A CA 1
ATOM 597 C C . ARG A 1 74 ? 14.914 18.203 9.602 1 93.94 74 ARG A C 1
ATOM 599 O O . ARG A 1 74 ? 15.438 18.344 8.492 1 93.94 74 ARG A O 1
ATOM 606 N N . GLU A 1 75 ? 15.484 18.719 10.75 1 93.75 75 GLU A N 1
ATOM 607 C CA . GLU A 1 75 ? 16.672 19.562 10.711 1 93.75 75 GLU A CA 1
ATOM 608 C C . GLU A 1 75 ? 17.922 18.75 10.445 1 93.75 75 GLU A C 1
ATOM 610 O O . GLU A 1 75 ? 19 19.297 10.203 1 93.75 75 GLU A O 1
ATOM 615 N N . GLY A 1 76 ? 17.797 17.469 10.375 1 94.94 76 GLY A N 1
ATOM 616 C CA . GLY A 1 76 ? 18.938 16.594 10.141 1 94.94 76 GLY A CA 1
ATOM 617 C C . GLY A 1 76 ? 19.016 16.094 8.711 1 94.94 76 GLY A C 1
ATOM 618 O O . GLY A 1 76 ? 19.875 15.273 8.383 1 94.94 76 GLY A O 1
ATOM 619 N N . ASP A 1 77 ? 18.297 16.609 7.828 1 97 77 ASP A N 1
ATOM 620 C CA . ASP A 1 77 ? 18.141 16.047 6.488 1 97 77 ASP A CA 1
ATOM 621 C C . ASP A 1 77 ? 19.328 16.406 5.602 1 97 77 ASP A C 1
ATOM 623 O O . ASP A 1 77 ? 19.562 17.594 5.328 1 97 77 ASP A O 1
ATOM 627 N N . TYR A 1 78 ? 20.016 15.391 5.07 1 98 78 TYR A N 1
ATOM 628 C CA . TYR A 1 78 ? 21.109 15.633 4.137 1 98 78 TYR A CA 1
ATOM 629 C C . TYR A 1 78 ? 20.688 15.336 2.705 1 98 78 TYR A C 1
ATOM 631 O O . TYR A 1 78 ? 21.344 15.75 1.754 1 98 78 TYR A O 1
ATOM 639 N N . VAL A 1 79 ? 19.625 14.625 2.492 1 98.69 79 VAL A N 1
ATOM 640 C CA . VAL A 1 79 ? 19.281 13.992 1.222 1 98.69 79 VAL A CA 1
ATOM 641 C C . VAL A 1 79 ? 18.938 15.062 0.187 1 98.69 79 VAL A C 1
ATOM 643 O O . VAL A 1 79 ? 19.5 15.07 -0.914 1 98.69 79 VAL A O 1
ATOM 646 N N . MET A 1 80 ? 18.031 15.961 0.507 1 98.62 80 MET A N 1
ATOM 647 C CA . MET A 1 80 ? 17.609 16.969 -0.453 1 98.62 80 MET A CA 1
ATOM 648 C C . MET A 1 80 ? 18.812 17.797 -0.92 1 98.62 80 MET A C 1
ATOM 650 O O . MET A 1 80 ? 18.969 18.047 -2.117 1 98.62 80 MET A O 1
ATOM 654 N N . ASN A 1 81 ? 19.641 18.219 0.034 1 98.5 81 ASN A N 1
ATOM 655 C CA . ASN A 1 81 ? 20.812 19.016 -0.318 1 98.5 81 ASN A CA 1
ATOM 656 C C . ASN A 1 81 ? 21.75 18.234 -1.231 1 98.5 81 ASN A C 1
ATOM 658 O O . ASN A 1 81 ? 22.234 18.781 -2.227 1 98.5 81 ASN A O 1
ATOM 662 N N . MET A 1 82 ? 22 16.969 -0.872 1 98.56 82 MET A N 1
ATOM 663 C CA . MET A 1 82 ? 22.906 16.125 -1.649 1 98.56 82 MET A CA 1
ATOM 664 C C . MET A 1 82 ? 22.406 15.977 -3.084 1 98.56 82 MET A C 1
ATOM 666 O O . MET A 1 82 ? 23.188 16.109 -4.031 1 98.56 82 MET A O 1
ATOM 670 N N . VAL A 1 83 ? 21.156 15.711 -3.268 1 98.88 83 VAL A N 1
ATOM 671 C CA . VAL A 1 83 ? 20.578 15.445 -4.582 1 98.88 83 VAL A CA 1
ATOM 672 C C . VAL A 1 83 ? 20.578 16.719 -5.414 1 98.88 83 VAL A C 1
ATOM 674 O O . VAL A 1 83 ? 20.984 16.719 -6.574 1 98.88 83 VAL A O 1
ATOM 677 N N . LEU A 1 84 ? 20.141 17.859 -4.836 1 98.88 84 LEU A N 1
ATOM 678 C CA . LEU A 1 84 ? 20.078 19.109 -5.57 1 98.88 84 LEU A CA 1
ATOM 679 C C . LEU A 1 84 ? 21.469 19.594 -5.965 1 98.88 84 LEU A C 1
ATOM 681 O O . LEU A 1 84 ? 21.656 20.141 -7.051 1 98.88 84 LEU A O 1
ATOM 685 N N . ASP A 1 85 ? 22.422 19.422 -5.02 1 98.75 85 ASP A N 1
ATOM 686 C CA . ASP A 1 85 ? 23.812 19.766 -5.34 1 98.75 85 ASP A CA 1
ATOM 687 C C . ASP A 1 85 ? 24.297 19.016 -6.57 1 98.75 85 ASP A C 1
ATOM 689 O O . ASP A 1 85 ? 24.938 19.594 -7.449 1 98.75 85 ASP A O 1
ATOM 693 N N . GLU A 1 86 ? 24.047 17.719 -6.566 1 98.88 86 GLU A N 1
ATOM 694 C CA . GLU A 1 86 ? 24.484 16.906 -7.691 1 98.88 86 GLU A CA 1
ATOM 695 C C . GLU A 1 86 ? 23.766 17.312 -8.977 1 98.88 86 GLU A C 1
ATOM 697 O O . GLU A 1 86 ? 24.375 17.328 -10.055 1 98.88 86 GLU A O 1
ATOM 702 N N . ILE A 1 87 ? 22.484 17.578 -8.914 1 98.88 87 ILE A N 1
ATOM 703 C CA . ILE A 1 87 ? 21.703 18.031 -10.062 1 98.88 87 ILE A CA 1
ATOM 704 C C . ILE A 1 87 ? 22.328 19.312 -10.633 1 98.88 87 ILE A C 1
ATOM 706 O O . ILE A 1 87 ? 22.516 19.438 -11.844 1 98.88 87 ILE A O 1
ATOM 710 N N . ALA A 1 88 ? 22.656 20.25 -9.734 1 98.81 88 ALA A N 1
ATOM 711 C CA . ALA A 1 88 ? 23.281 21.5 -10.141 1 98.81 88 ALA A CA 1
ATOM 712 C C . ALA A 1 88 ? 24.625 21.25 -10.828 1 98.81 88 ALA A C 1
ATOM 714 O O . ALA A 1 88 ? 24.906 21.844 -11.867 1 98.81 88 ALA A O 1
ATOM 715 N N . LYS A 1 89 ? 25.453 20.375 -10.273 1 98.56 89 LYS A N 1
ATOM 716 C CA . LYS A 1 89 ? 26.75 20.031 -10.836 1 98.56 89 LYS A CA 1
ATOM 717 C C . LYS A 1 89 ? 26.609 19.453 -12.242 1 98.56 89 LYS A C 1
ATOM 719 O O . LYS A 1 89 ? 27.484 19.656 -13.094 1 98.56 89 LYS A O 1
ATOM 724 N N . MET A 1 90 ? 25.547 18.766 -12.438 1 98.62 90 MET A N 1
ATOM 725 C CA . MET A 1 90 ? 25.312 18.078 -13.711 1 98.62 90 MET A CA 1
ATOM 726 C C . MET A 1 90 ? 24.734 19.047 -14.742 1 98.62 90 MET A C 1
ATOM 728 O O . MET A 1 90 ? 24.531 18.672 -15.898 1 98.62 90 MET A O 1
ATOM 732 N N . GLY A 1 91 ? 24.406 20.203 -14.336 1 98.56 91 GLY A N 1
ATOM 733 C CA . GLY A 1 91 ? 23.953 21.25 -15.25 1 98.56 91 GLY A CA 1
ATOM 734 C C . GLY A 1 91 ? 22.469 21.172 -15.555 1 98.56 91 GLY A C 1
ATOM 735 O O . GLY A 1 91 ? 22 21.781 -16.516 1 98.56 91 GLY A O 1
ATOM 736 N N . ILE A 1 92 ? 21.672 20.422 -14.773 1 98.75 92 ILE A N 1
ATOM 737 C CA . ILE A 1 92 ? 20.234 20.312 -14.969 1 98.75 92 ILE A CA 1
ATOM 738 C C . ILE A 1 92 ? 19.531 21.516 -14.344 1 98.75 92 ILE A C 1
ATOM 740 O O . ILE A 1 92 ? 19.875 21.938 -13.242 1 98.75 92 ILE A O 1
ATOM 744 N N . LYS A 1 93 ? 18.516 22.078 -14.992 1 98.5 93 LYS A N 1
ATOM 745 C CA . LYS A 1 93 ? 17.844 23.297 -14.57 1 98.5 93 LYS A CA 1
ATOM 746 C C . LYS A 1 93 ? 16.328 23.141 -14.625 1 98.5 93 LYS A C 1
ATOM 748 O O . LYS A 1 93 ? 15.82 22.078 -15 1 98.5 93 LYS A O 1
ATOM 753 N N . ASP A 1 94 ? 15.648 24.172 -14.117 1 98.75 94 ASP A N 1
ATOM 754 C CA . ASP A 1 94 ? 14.203 24.297 -14.227 1 98.75 94 ASP A CA 1
ATOM 755 C C . ASP A 1 94 ? 13.492 23.125 -13.578 1 98.75 94 ASP A C 1
ATOM 757 O O . ASP A 1 94 ? 12.547 22.562 -14.141 1 98.75 94 ASP A O 1
ATOM 761 N N . ILE A 1 95 ? 14.047 22.688 -12.461 1 98.81 95 ILE A N 1
ATOM 762 C CA . ILE A 1 95 ? 13.461 21.578 -11.703 1 98.81 95 ILE A CA 1
ATOM 763 C C . ILE A 1 95 ? 12.352 22.094 -10.797 1 98.81 95 ILE A C 1
ATOM 765 O O . ILE A 1 95 ? 12.5 23.141 -10.164 1 98.81 95 ILE A O 1
ATOM 769 N N . SER A 1 96 ? 11.219 21.406 -10.789 1 98.88 96 SER A N 1
ATOM 770 C CA . SER A 1 96 ? 10.188 21.594 -9.773 1 98.88 96 SER A CA 1
ATOM 771 C C . SER A 1 96 ? 10.391 20.641 -8.594 1 98.88 96 SER A C 1
ATOM 773 O O . SER A 1 96 ? 10.586 19.438 -8.789 1 98.88 96 SER A O 1
ATOM 775 N N . ILE A 1 97 ? 10.352 21.172 -7.387 1 98.88 97 ILE A N 1
ATOM 776 C CA . ILE A 1 97 ? 10.523 20.266 -6.246 1 98.88 97 ILE A CA 1
ATOM 777 C C . ILE A 1 97 ? 9.25 20.25 -5.406 1 98.88 97 ILE A C 1
ATOM 779 O O . ILE A 1 97 ? 8.578 21.281 -5.262 1 98.88 97 ILE A O 1
ATOM 783 N N . ALA A 1 98 ? 8.922 19.062 -4.926 1 98.81 98 ALA A N 1
ATOM 784 C CA . ALA A 1 98 ? 7.723 18.875 -4.121 1 98.81 98 ALA A CA 1
ATOM 785 C C . ALA A 1 98 ? 8.055 18.172 -2.803 1 98.81 98 ALA A C 1
ATOM 787 O O . ALA A 1 98 ? 7.477 17.125 -2.482 1 98.81 98 ALA A O 1
ATOM 788 N N . PRO A 1 99 ? 8.945 18.766 -1.98 1 98.69 99 PRO A N 1
ATOM 789 C CA . PRO A 1 99 ? 9.188 18.188 -0.656 1 98.69 99 PRO A CA 1
ATOM 790 C C . PRO A 1 99 ? 7.992 18.344 0.282 1 98.69 99 PRO A C 1
ATOM 792 O O . PRO A 1 99 ? 7.258 19.328 0.191 1 98.69 99 PRO A O 1
ATOM 795 N N . SER A 1 100 ? 7.832 17.359 1.227 1 98.25 100 SER A N 1
ATOM 796 C CA . SER A 1 100 ? 6.715 17.453 2.16 1 98.25 100 SER A CA 1
ATOM 797 C C . SER A 1 100 ? 6.879 18.641 3.107 1 98.25 100 SER A C 1
ATOM 799 O O . SER A 1 100 ? 5.902 19.109 3.689 1 98.25 100 SER A O 1
ATOM 801 N N . SER A 1 101 ? 8.062 19.094 3.375 1 97.38 101 SER A N 1
ATOM 802 C CA . SER A 1 101 ? 8.367 20.297 4.141 1 97.38 101 SER A CA 1
ATOM 803 C C . SER A 1 101 ? 9.82 20.734 3.941 1 97.38 101 SER A C 1
ATOM 805 O O . SER A 1 101 ? 10.648 19.938 3.494 1 97.38 101 SER A O 1
ATOM 807 N N . ILE A 1 102 ? 10.125 22.016 4.184 1 97.69 102 ILE A N 1
ATOM 808 C CA . ILE A 1 102 ? 11.469 22.562 4.043 1 97.69 102 ILE A CA 1
ATOM 809 C C . ILE A 1 102 ? 11.906 23.188 5.367 1 97.69 102 ILE A C 1
ATOM 811 O O . ILE A 1 102 ? 11.164 23.969 5.973 1 97.69 102 ILE A O 1
ATOM 815 N N . ALA A 1 103 ? 13.062 22.766 5.812 1 94.5 103 ALA A N 1
ATOM 816 C CA . ALA A 1 103 ? 13.602 23.219 7.094 1 94.5 103 ALA A CA 1
ATOM 817 C C . ALA A 1 103 ? 14.812 24.125 6.895 1 94.5 103 ALA A C 1
ATOM 819 O O . ALA A 1 103 ? 15.148 24.469 5.766 1 94.5 103 ALA A O 1
ATOM 820 N N . ASN A 1 104 ? 15.414 24.562 8.039 1 93.69 104 ASN A N 1
ATOM 821 C CA . ASN A 1 104 ? 16.562 25.453 7.988 1 93.69 104 ASN A CA 1
ATOM 822 C C . ASN A 1 104 ? 17.781 24.781 7.355 1 93.69 104 ASN A C 1
ATOM 824 O O . ASN A 1 104 ? 18.594 25.438 6.703 1 93.69 104 ASN A O 1
ATOM 828 N N . VAL A 1 105 ? 17.891 23.484 7.539 1 96.06 105 VAL A N 1
ATOM 829 C CA . VAL A 1 105 ? 19.016 22.719 7.027 1 96.06 105 VAL A CA 1
ATOM 830 C C . VAL A 1 105 ? 19.047 22.797 5.504 1 96.06 105 VAL A C 1
ATOM 832 O O . VAL A 1 105 ? 20.078 22.531 4.879 1 96.06 105 VAL A O 1
ATOM 835 N N . HIS A 1 106 ? 18.031 23.25 4.859 1 97.94 106 HIS A N 1
ATOM 836 C CA . HIS A 1 106 ? 17.938 23.297 3.404 1 97.94 106 HIS A CA 1
ATOM 837 C C . HIS A 1 106 ? 18.281 24.688 2.875 1 97.94 106 HIS A C 1
ATOM 839 O O . HIS A 1 106 ? 17.922 25.031 1.748 1 97.94 106 HIS A O 1
ATOM 845 N N . GLU A 1 107 ? 18.922 25.453 3.639 1 97.94 107 GLU A N 1
ATOM 846 C CA . GLU A 1 107 ? 19.359 26.812 3.262 1 97.94 107 GLU A CA 1
ATOM 847 C C . GLU A 1 107 ? 20.031 26.812 1.895 1 97.94 107 GLU A C 1
ATOM 849 O O . GLU A 1 107 ? 19.844 27.734 1.105 1 97.94 107 GLU A O 1
ATOM 854 N N . PRO A 1 108 ? 20.844 25.797 1.513 1 98.25 108 PRO A N 1
ATOM 855 C CA . PRO A 1 108 ? 21.484 25.766 0.203 1 98.25 108 PRO A CA 1
ATOM 856 C C . PRO A 1 108 ? 20.5 25.844 -0.955 1 98.25 108 PRO A C 1
ATOM 858 O O . PRO A 1 108 ? 20.891 26.156 -2.086 1 98.25 108 PRO A O 1
ATOM 861 N N . LEU A 1 109 ? 19.281 25.516 -0.682 1 98.62 109 LEU A N 1
ATOM 862 C CA . LEU A 1 109 ? 18.219 25.609 -1.691 1 98.62 109 LEU A CA 1
ATOM 863 C C . LEU A 1 109 ? 18.172 27.016 -2.283 1 98.62 109 LEU A C 1
ATOM 865 O O . LEU A 1 109 ? 17.859 27.188 -3.465 1 98.62 109 LEU A O 1
ATOM 869 N N . ILE A 1 110 ? 18.469 28.078 -1.485 1 98.62 110 ILE A N 1
ATOM 870 C CA . ILE A 1 110 ? 18.453 29.469 -1.92 1 98.62 110 ILE A CA 1
ATOM 871 C C . ILE A 1 110 ? 19.359 29.641 -3.129 1 98.62 110 ILE A C 1
ATOM 873 O O . ILE A 1 110 ? 18.969 30.281 -4.117 1 98.62 110 ILE A O 1
ATOM 877 N N . ASP A 1 111 ? 20.547 29.047 -3.064 1 98.5 111 ASP A N 1
ATOM 878 C CA . ASP A 1 111 ? 21.484 29.156 -4.176 1 98.5 111 ASP A CA 1
ATOM 879 C C . ASP A 1 111 ? 20.953 28.422 -5.41 1 98.5 111 ASP A C 1
ATOM 881 O O . ASP A 1 111 ? 21.156 28.891 -6.539 1 98.5 111 ASP A O 1
ATOM 885 N N . HIS A 1 112 ? 20.281 27.312 -5.203 1 98.75 112 HIS A N 1
ATOM 886 C CA . HIS A 1 112 ? 19.734 26.547 -6.316 1 98.75 112 HIS A CA 1
ATOM 887 C C . HIS A 1 112 ? 18.578 27.281 -6.977 1 98.75 112 HIS A C 1
ATOM 889 O O . HIS A 1 112 ? 18.312 27.109 -8.172 1 98.75 112 HIS A O 1
ATOM 895 N N . ILE A 1 113 ? 17.859 28.078 -6.227 1 98.62 113 ILE A N 1
ATOM 896 C CA . ILE A 1 113 ? 16.828 28.938 -6.793 1 98.62 113 ILE A CA 1
ATOM 897 C C . ILE A 1 113 ? 17.469 30.047 -7.625 1 98.62 113 ILE A C 1
ATOM 899 O O . ILE A 1 113 ? 17.094 30.266 -8.773 1 98.62 113 ILE A O 1
ATOM 903 N N . LYS A 1 114 ? 18.484 30.688 -7.086 1 98.25 114 LYS A N 1
ATOM 904 C CA . LYS A 1 114 ? 19.156 31.812 -7.738 1 98.25 114 LYS A CA 1
ATOM 905 C C . LYS A 1 114 ? 19.812 31.375 -9.047 1 98.25 114 LYS A C 1
ATOM 907 O O . LYS A 1 114 ? 19.812 32.125 -10.023 1 98.25 114 LYS A O 1
ATOM 912 N N . ASN A 1 115 ? 20.344 30.203 -9.078 1 97.81 115 ASN A N 1
ATOM 913 C CA . ASN A 1 115 ? 21.094 29.781 -10.25 1 97.81 115 ASN A CA 1
ATOM 914 C C . ASN A 1 115 ? 20.203 29.047 -11.25 1 97.81 115 ASN A C 1
ATOM 916 O O . ASN A 1 115 ? 20.688 28.5 -12.242 1 97.81 115 ASN A O 1
ATOM 920 N N . GLY A 1 116 ? 18.922 28.906 -10.977 1 98.38 116 GLY A N 1
ATOM 921 C CA . GLY A 1 116 ? 17.953 28.422 -11.953 1 98.38 116 GLY A CA 1
ATOM 922 C C . GLY A 1 116 ? 17.766 26.922 -11.906 1 98.38 116 GLY A C 1
ATOM 923 O O . GLY A 1 116 ? 17.047 26.344 -12.727 1 98.38 116 GLY A O 1
ATOM 924 N N . VAL A 1 117 ? 18.391 26.234 -10.977 1 98.69 117 VAL A N 1
ATOM 925 C CA . VAL A 1 117 ? 18.234 24.797 -10.82 1 98.69 117 VAL A CA 1
ATOM 926 C C . VAL A 1 117 ? 16.797 24.484 -10.398 1 98.69 117 VAL A C 1
ATOM 928 O O . VAL A 1 117 ? 16.141 23.625 -10.992 1 98.69 117 VAL A O 1
ATOM 931 N N . VAL A 1 118 ? 16.344 25.203 -9.453 1 98.88 118 VAL A N 1
ATOM 932 C CA . VAL A 1 118 ? 14.977 25.047 -8.969 1 98.88 118 VAL A CA 1
ATOM 933 C C . VAL A 1 118 ? 14.148 26.266 -9.328 1 98.88 118 VAL A C 1
ATOM 935 O O . VAL A 1 118 ? 14.508 27.391 -8.977 1 98.88 118 VAL A O 1
ATOM 938 N N . THR A 1 119 ? 13.008 26.062 -9.969 1 98.75 119 THR A N 1
ATOM 939 C CA . THR A 1 119 ? 12.219 27.203 -10.422 1 98.75 119 THR A CA 1
ATOM 940 C C . THR A 1 119 ? 10.805 27.141 -9.859 1 98.75 119 THR A C 1
ATOM 942 O O . THR A 1 119 ? 10.062 28.125 -9.891 1 98.75 119 THR A O 1
ATOM 945 N N . ASN A 1 120 ? 10.375 25.984 -9.422 1 98.75 120 ASN A N 1
ATOM 946 C CA . ASN A 1 120 ? 9.062 25.781 -8.805 1 98.75 120 ASN A CA 1
ATOM 947 C C . ASN A 1 120 ? 9.172 24.984 -7.516 1 98.75 120 ASN A C 1
ATOM 949 O O . ASN A 1 120 ? 9.953 24.031 -7.43 1 98.75 120 ASN A O 1
ATOM 953 N N . ILE A 1 121 ? 8.367 25.422 -6.508 1 98.75 121 ILE A N 1
ATOM 954 C CA . ILE A 1 121 ? 8.375 24.734 -5.219 1 98.75 121 ILE A CA 1
ATOM 955 C C . ILE A 1 121 ? 6.941 24.562 -4.723 1 98.75 121 ILE A C 1
ATOM 957 O O . ILE A 1 121 ? 6.137 25.484 -4.785 1 98.75 121 ILE A O 1
ATOM 961 N N . THR A 1 122 ? 6.59 23.391 -4.352 1 98.62 122 THR A N 1
ATOM 962 C CA . THR A 1 122 ? 5.426 23.156 -3.51 1 98.62 122 THR A CA 1
ATOM 963 C C . THR A 1 122 ? 5.828 22.469 -2.211 1 98.62 122 THR A C 1
ATOM 965 O O . THR A 1 122 ? 6.703 21.594 -2.207 1 98.62 122 THR A O 1
ATOM 968 N N . SER A 1 123 ? 5.316 22.812 -1.092 1 98.06 123 SER A N 1
ATOM 969 C CA . SER A 1 123 ? 5.652 22.266 0.223 1 98.06 123 SER A CA 1
ATOM 970 C C . SER A 1 123 ? 4.574 22.609 1.249 1 98.06 123 SER A C 1
ATOM 972 O O . SER A 1 123 ? 3.656 23.375 0.965 1 98.06 123 SER A O 1
ATOM 974 N N . SER A 1 124 ? 4.684 21.969 2.395 1 97.25 124 SER A N 1
ATOM 975 C CA . SER A 1 124 ? 3.756 22.297 3.477 1 97.25 124 SER A CA 1
ATOM 976 C C . SER A 1 124 ? 4.281 23.438 4.34 1 97.25 124 SER A C 1
ATOM 978 O O . SER A 1 124 ? 3.514 24.094 5.039 1 97.25 124 SER A O 1
ATOM 980 N N . GLY A 1 125 ? 5.59 23.562 4.352 1 95.44 125 GLY A N 1
ATOM 981 C CA . GLY A 1 125 ? 6.168 24.547 5.242 1 95.44 125 GLY A CA 1
ATOM 982 C C . GLY A 1 125 ? 7.5 25.078 4.758 1 95.44 125 GLY A C 1
ATOM 983 O O . GLY A 1 125 ? 8.203 24.422 3.992 1 95.44 125 GLY A O 1
ATOM 984 N N . LEU A 1 126 ? 7.781 26.281 5.094 1 94.88 126 LEU A N 1
ATOM 985 C CA . LEU A 1 126 ? 9.023 27.016 4.855 1 94.88 126 LEU A CA 1
ATOM 986 C C . LEU A 1 126 ? 9.516 27.688 6.133 1 94.88 126 LEU A C 1
ATOM 988 O O . LEU A 1 126 ? 8.75 28.328 6.844 1 94.88 126 LEU A O 1
ATOM 992 N N . ARG A 1 127 ? 10.789 27.562 6.34 1 91.56 127 ARG A N 1
ATOM 993 C CA . ARG A 1 127 ? 11.281 28.078 7.613 1 91.56 127 ARG A CA 1
ATOM 994 C C . ARG A 1 127 ? 12.586 28.844 7.426 1 91.56 127 ARG A C 1
ATOM 996 O O . ARG A 1 127 ? 13.273 28.672 6.41 1 91.56 127 ARG A O 1
ATOM 1003 N N . ASP A 1 128 ? 12.789 29.703 8.305 1 92.94 128 ASP A N 1
ATOM 1004 C CA . ASP A 1 128 ? 14.062 30.391 8.516 1 92.94 128 ASP A CA 1
ATOM 1005 C C . ASP A 1 128 ? 14.523 31.109 7.246 1 92.94 128 ASP A C 1
ATOM 1007 O O . ASP A 1 128 ? 13.766 31.891 6.656 1 92.94 128 ASP A O 1
ATOM 1011 N N . LYS A 1 129 ? 15.758 30.797 6.863 1 96.62 129 LYS A N 1
ATOM 1012 C CA . LYS A 1 129 ? 16.375 31.562 5.789 1 96.62 129 LYS A CA 1
ATOM 1013 C C . LYS A 1 129 ? 15.664 31.328 4.465 1 96.62 129 LYS A C 1
ATOM 1015 O O . LYS A 1 129 ? 15.523 32.25 3.66 1 96.62 129 LYS A O 1
ATOM 1020 N N . VAL A 1 130 ? 15.227 30.125 4.258 1 97.56 130 VAL A N 1
ATOM 1021 C CA . VAL A 1 130 ? 14.523 29.828 3.01 1 97.56 130 VAL A CA 1
ATOM 1022 C C . VAL A 1 130 ? 13.195 30.578 2.973 1 97.56 130 VAL A C 1
ATOM 1024 O O . VAL A 1 130 ? 12.852 31.203 1.964 1 97.56 130 VAL A O 1
ATOM 1027 N N . GLY A 1 131 ? 12.461 30.531 4.105 1 97.81 131 GLY A N 1
ATOM 1028 C CA . GLY A 1 131 ? 11.211 31.281 4.195 1 97.81 131 GLY A CA 1
ATOM 1029 C C . GLY A 1 131 ? 11.398 32.781 3.986 1 97.81 131 GLY A C 1
ATOM 1030 O O . GLY A 1 131 ? 10.594 33.406 3.301 1 97.81 131 GLY A O 1
ATOM 1031 N N . ALA A 1 132 ? 12.453 33.281 4.555 1 97.94 132 ALA A N 1
ATOM 1032 C CA . ALA A 1 132 ? 12.742 34.719 4.43 1 97.94 132 ALA A CA 1
ATOM 1033 C C . ALA A 1 132 ? 13.062 35.094 2.982 1 97.94 132 ALA A C 1
ATOM 1035 O O . ALA A 1 132 ? 12.57 36.094 2.473 1 97.94 132 ALA A O 1
ATOM 1036 N N . ALA A 1 133 ? 13.883 34.281 2.377 1 98.19 133 ALA A N 1
ATOM 1037 C CA . ALA A 1 133 ? 14.281 34.531 0.997 1 98.19 133 ALA A CA 1
ATOM 1038 C C . ALA A 1 133 ? 13.07 34.5 0.065 1 98.19 133 ALA A C 1
ATOM 1040 O O . ALA A 1 133 ? 12.938 35.375 -0.816 1 98.19 133 ALA A O 1
ATOM 1041 N N . ILE A 1 134 ? 12.234 33.594 0.239 1 98.19 134 ILE A N 1
ATOM 1042 C CA . ILE A 1 134 ? 11.023 33.469 -0.573 1 98.19 134 ILE A CA 1
ATOM 1043 C C . ILE A 1 134 ? 10.117 34.656 -0.313 1 98.19 134 ILE A C 1
ATOM 1045 O O . ILE A 1 134 ? 9.539 35.25 -1.247 1 98.19 134 ILE A O 1
ATOM 1049 N N . SER A 1 135 ? 10.016 35.062 0.918 1 98.19 135 SER A N 1
ATOM 1050 C CA . SER A 1 135 ? 9.195 36.219 1.299 1 98.19 135 SER A CA 1
ATOM 1051 C C . SER A 1 135 ? 9.688 37.5 0.64 1 98.19 135 SER A C 1
ATOM 1053 O O . SER A 1 135 ? 8.906 38.406 0.395 1 98.19 135 SER A O 1
ATOM 1055 N N . GLU A 1 136 ? 10.961 37.5 0.44 1 97.62 136 GLU A N 1
ATOM 1056 C CA . GLU A 1 136 ? 11.555 38.688 -0.183 1 97.62 136 GLU A CA 1
ATOM 1057 C C . GLU A 1 136 ? 11.32 38.688 -1.691 1 97.62 136 GLU A C 1
ATOM 1059 O O . GLU A 1 136 ? 11.539 39.719 -2.355 1 97.62 136 GLU A O 1
ATOM 1064 N N . GLY A 1 137 ? 10.906 37.562 -2.24 1 98 137 GLY A N 1
ATOM 1065 C CA . GLY A 1 137 ? 10.523 37.531 -3.643 1 98 137 GLY A CA 1
ATOM 1066 C C . GLY A 1 137 ? 11.594 36.938 -4.531 1 98 137 GLY A C 1
ATOM 1067 O O . GLY A 1 137 ? 11.719 37.281 -5.703 1 98 137 GLY A O 1
ATOM 1068 N N . ILE A 1 138 ? 12.359 36 -4.027 1 97.81 138 ILE A N 1
ATOM 1069 C CA . ILE A 1 138 ? 13.5 35.469 -4.77 1 97.81 138 ILE A CA 1
ATOM 1070 C C . ILE A 1 138 ? 13.008 34.625 -5.941 1 97.81 138 ILE A C 1
ATOM 1072 O O . ILE A 1 138 ? 13.711 34.5 -6.941 1 97.81 138 ILE A O 1
ATOM 1076 N N . MET A 1 139 ? 11.812 34.094 -5.848 1 97.88 139 MET A N 1
ATOM 1077 C CA . MET A 1 139 ? 11.305 33.188 -6.891 1 97.88 139 MET A CA 1
ATOM 1078 C C . MET A 1 139 ? 10.461 33.969 -7.898 1 97.88 139 MET A C 1
ATOM 1080 O O . MET A 1 139 ? 9.695 34.875 -7.52 1 97.88 139 MET A O 1
ATOM 1084 N N . GLU A 1 140 ? 10.602 33.562 -9.141 1 96.5 140 GLU A N 1
ATOM 1085 C CA . GLU A 1 140 ? 9.719 34.094 -10.156 1 96.5 140 GLU A CA 1
ATOM 1086 C C . GLU A 1 140 ? 8.281 33.625 -9.969 1 96.5 140 GLU A C 1
ATOM 1088 O O . GLU A 1 140 ? 7.344 34.406 -9.953 1 96.5 140 GLU A O 1
ATOM 1093 N N . ASN A 1 141 ? 8.133 32.312 -9.828 1 97.19 141 ASN A N 1
ATOM 1094 C CA . ASN A 1 141 ? 6.832 31.688 -9.578 1 97.19 141 ASN A CA 1
ATOM 1095 C C . ASN A 1 141 ? 6.555 31.562 -8.086 1 97.19 141 ASN A C 1
ATOM 1097 O O . ASN A 1 141 ? 7.449 31.234 -7.305 1 97.19 141 ASN A O 1
ATOM 1101 N N . PRO A 1 142 ? 5.312 31.875 -7.691 1 98.44 142 PRO A N 1
ATOM 1102 C CA . PRO A 1 142 ? 5.008 31.703 -6.266 1 98.44 142 PRO A CA 1
ATOM 1103 C C . PRO A 1 142 ? 5.098 30.25 -5.812 1 98.44 142 PRO A C 1
ATOM 1105 O O . PRO A 1 142 ? 4.801 29.328 -6.59 1 98.44 142 PRO A O 1
ATOM 1108 N N . VAL A 1 143 ? 5.492 30.094 -4.594 1 98.62 143 VAL A N 1
ATOM 1109 C CA . VAL A 1 143 ? 5.469 28.766 -3.986 1 98.62 143 VAL A CA 1
ATOM 1110 C C . VAL A 1 143 ? 4.031 28.359 -3.678 1 98.62 143 VAL A C 1
ATOM 1112 O O . VAL A 1 143 ? 3.201 29.203 -3.334 1 98.62 143 VAL A O 1
ATOM 1115 N N . ILE A 1 144 ? 3.719 27.125 -3.834 1 98.75 144 ILE A N 1
ATOM 1116 C CA . ILE A 1 144 ? 2.4 26.641 -3.451 1 98.75 144 ILE A CA 1
ATOM 1117 C C . ILE A 1 144 ? 2.488 25.922 -2.107 1 98.75 144 ILE A C 1
ATOM 1119 O O . ILE A 1 144 ? 3.207 24.922 -1.973 1 98.75 144 ILE A O 1
ATOM 1123 N N . ILE A 1 145 ? 1.771 26.391 -1.151 1 98.75 145 ILE A N 1
ATOM 1124 C CA . ILE A 1 145 ? 1.717 25.797 0.178 1 98.75 145 ILE A CA 1
ATOM 1125 C C . ILE A 1 145 ? 0.504 24.875 0.28 1 98.75 145 ILE A C 1
ATOM 1127 O O . ILE A 1 145 ? -0.627 25.297 0.027 1 98.75 145 ILE A O 1
ATOM 1131 N N . ARG A 1 146 ? 0.763 23.656 0.636 1 98.62 146 ARG A N 1
ATOM 1132 C CA . ARG A 1 146 ? -0.291 22.656 0.784 1 98.62 146 ARG A CA 1
ATOM 1133 C C . ARG A 1 146 ? -0.256 22.031 2.172 1 98.62 146 ARG A C 1
ATOM 1135 O O . ARG A 1 146 ? 0.819 21.828 2.738 1 98.62 146 ARG A O 1
ATOM 1142 N N . SER A 1 147 ? -1.449 21.734 2.715 1 98.44 147 SER A N 1
ATOM 1143 C CA . SER A 1 147 ? -1.476 20.938 3.938 1 98.44 147 SER A CA 1
ATOM 1144 C C . SER A 1 147 ? -0.956 19.531 3.689 1 98.44 147 SER A C 1
ATOM 1146 O O . SER A 1 147 ? -0.746 19.125 2.541 1 98.44 147 SER A O 1
ATOM 1148 N N . HIS A 1 148 ? -0.699 18.797 4.73 1 98.06 148 HIS A N 1
ATOM 1149 C CA . HIS A 1 148 ? -0.245 17.406 4.59 1 98.06 148 HIS A CA 1
ATOM 1150 C C . HIS A 1 148 ? -1.264 16.562 3.826 1 98.06 148 HIS A C 1
ATOM 1152 O O . HIS A 1 148 ? -0.906 15.852 2.889 1 98.06 148 HIS A O 1
ATOM 1158 N N . GLY A 1 149 ? -2.533 16.672 4.242 1 98.31 149 GLY A N 1
ATOM 1159 C CA . GLY A 1 149 ? -3.582 15.992 3.502 1 98.31 149 GLY A CA 1
ATOM 1160 C C . GLY A 1 149 ? -3.756 16.516 2.088 1 98.31 149 GLY A C 1
ATOM 1161 O O . GLY A 1 149 ? -4.008 15.742 1.162 1 98.31 149 GLY A O 1
ATOM 1162 N N . GLY A 1 150 ? -3.627 17.828 1.938 1 98.62 150 GLY A N 1
ATOM 1163 C CA . GLY A 1 150 ? -3.719 18.453 0.625 1 98.62 150 GLY A CA 1
ATOM 1164 C C . GLY A 1 150 ? -2.629 18 -0.328 1 98.62 150 GLY A C 1
ATOM 1165 O O . GLY A 1 150 ? -2.871 17.844 -1.527 1 98.62 150 GLY A O 1
ATOM 1166 N N . ARG A 1 151 ? -1.441 17.828 0.169 1 98.69 151 ARG A N 1
ATOM 1167 C CA . ARG A 1 151 ? -0.345 17.344 -0.66 1 98.69 151 ARG A CA 1
ATOM 1168 C C . ARG A 1 151 ? -0.616 15.922 -1.142 1 98.69 151 ARG A C 1
ATOM 1170 O O . ARG A 1 151 ? -0.386 15.602 -2.311 1 98.69 151 ARG A O 1
ATOM 1177 N N . ALA A 1 152 ? -1.036 15.062 -0.221 1 98.56 152 ALA A N 1
ATOM 1178 C CA . ALA A 1 152 ? -1.376 13.695 -0.6 1 98.56 152 ALA A CA 1
ATOM 1179 C C . ALA A 1 152 ? -2.449 13.68 -1.686 1 98.56 152 ALA A C 1
ATOM 1181 O O . ALA A 1 152 ? -2.342 12.93 -2.658 1 98.56 152 ALA A O 1
ATOM 1182 N N . ARG A 1 153 ? -3.461 14.492 -1.505 1 98.5 153 ARG A N 1
ATOM 1183 C CA . ARG A 1 153 ? -4.508 14.648 -2.512 1 98.5 153 ARG A CA 1
ATOM 1184 C C . ARG A 1 153 ? -3.92 15.086 -3.848 1 98.5 153 ARG A C 1
ATOM 1186 O O . ARG A 1 153 ? -4.27 14.547 -4.898 1 98.5 153 ARG A O 1
ATOM 1193 N N . ALA A 1 154 ? -3.096 16.094 -3.822 1 98.69 154 ALA A N 1
ATOM 1194 C CA . ALA A 1 154 ? -2.527 16.672 -5.039 1 98.69 154 ALA A CA 1
ATOM 1195 C C . ALA A 1 154 ? -1.728 15.641 -5.816 1 98.69 154 ALA A C 1
ATOM 1197 O O . ALA A 1 154 ? -1.733 15.633 -7.047 1 98.69 154 ALA A O 1
ATOM 1198 N N . ILE A 1 155 ? -1.031 14.781 -5.086 1 98.62 155 ILE A N 1
ATOM 1199 C CA . ILE A 1 155 ? -0.267 13.711 -5.723 1 98.62 155 ILE A CA 1
ATOM 1200 C C . ILE A 1 155 ? -1.221 12.68 -6.316 1 98.62 155 ILE A C 1
ATOM 1202 O O . ILE A 1 155 ? -1.07 12.281 -7.473 1 98.62 155 ILE A O 1
ATOM 1206 N N . ALA A 1 156 ? -2.236 12.273 -5.562 1 98.12 156 ALA A N 1
ATOM 1207 C CA . ALA A 1 156 ? -3.18 11.234 -5.977 1 98.12 156 ALA A CA 1
ATOM 1208 C C . ALA A 1 156 ? -4.008 11.703 -7.176 1 98.12 156 ALA A C 1
ATOM 1210 O O . ALA A 1 156 ? -4.465 10.883 -7.977 1 98.12 156 ALA A O 1
ATOM 1211 N N . THR A 1 157 ? -4.227 13.031 -7.336 1 97.62 157 THR A N 1
ATOM 1212 C CA . THR A 1 157 ? -5.07 13.555 -8.406 1 97.62 157 THR A CA 1
ATOM 1213 C C . THR A 1 157 ? -4.219 14.016 -9.586 1 97.62 157 THR A C 1
ATOM 1215 O O . THR A 1 157 ? -4.746 14.531 -10.57 1 97.62 157 THR A O 1
ATOM 1218 N N . ASP A 1 158 ? -2.883 14.008 -9.445 1 97.31 158 ASP A N 1
ATOM 1219 C CA . ASP A 1 158 ? -1.916 14.344 -10.484 1 97.31 158 ASP A CA 1
ATOM 1220 C C . ASP A 1 158 ? -1.749 15.859 -10.602 1 97.31 158 ASP A C 1
ATOM 1222 O O . ASP A 1 158 ? -1.185 16.359 -11.578 1 97.31 158 ASP A O 1
ATOM 1226 N N . ASP A 1 159 ? -2.295 16.594 -9.562 1 97.81 159 ASP A N 1
ATOM 1227 C CA . ASP A 1 159 ? -1.913 18 -9.469 1 97.81 159 ASP A CA 1
ATOM 1228 C C . ASP A 1 159 ? -0.403 18.141 -9.297 1 97.81 159 ASP A C 1
ATOM 1230 O O . ASP A 1 159 ? 0.183 19.141 -9.742 1 97.81 159 ASP A O 1
ATOM 1234 N N . ILE A 1 160 ? 0.195 17.266 -8.609 1 98.31 160 ILE A N 1
ATOM 1235 C CA . ILE A 1 160 ? 1.641 17.078 -8.555 1 98.31 160 ILE A CA 1
ATOM 1236 C C . ILE A 1 160 ? 2.014 15.742 -9.211 1 98.31 160 ILE A C 1
ATOM 1238 O O . ILE A 1 160 ? 1.759 14.672 -8.656 1 98.31 160 ILE A O 1
ATOM 1242 N N . HIS A 1 161 ? 2.525 15.805 -10.32 1 98.44 161 HIS A N 1
ATOM 1243 C CA . HIS A 1 161 ? 3.096 14.609 -10.938 1 98.44 161 HIS A CA 1
ATOM 1244 C C . HIS A 1 161 ? 4.582 14.484 -10.625 1 98.44 161 HIS A C 1
ATOM 1246 O O . HIS A 1 161 ? 5.375 15.352 -11 1 98.44 161 HIS A O 1
ATOM 1252 N N . ILE A 1 162 ? 4.957 13.453 -9.984 1 98.88 162 ILE A N 1
ATOM 1253 C CA . ILE A 1 162 ? 6.348 13.266 -9.578 1 98.88 162 ILE A CA 1
ATOM 1254 C C . ILE A 1 162 ? 7.074 12.391 -10.594 1 98.88 162 ILE A C 1
ATOM 1256 O O . ILE A 1 162 ? 6.754 11.211 -10.742 1 98.88 162 ILE A O 1
ATOM 1260 N N . ASP A 1 163 ? 8.055 12.969 -11.234 1 98.88 163 ASP A N 1
ATOM 1261 C CA . ASP A 1 163 ? 8.859 12.195 -12.172 1 98.88 163 ASP A CA 1
ATOM 1262 C C . ASP A 1 163 ? 9.82 11.266 -11.438 1 98.88 163 ASP A C 1
ATOM 1264 O O . ASP A 1 163 ? 9.922 10.078 -11.758 1 98.88 163 ASP A O 1
ATOM 1268 N N . VAL A 1 164 ? 10.555 11.797 -10.461 1 98.94 164 VAL A N 1
ATOM 1269 C CA . VAL A 1 164 ? 11.492 11.016 -9.672 1 98.94 164 VAL A CA 1
ATOM 1270 C C . VAL A 1 164 ? 11.359 11.391 -8.195 1 98.94 164 VAL A C 1
ATOM 1272 O O . VAL A 1 164 ? 11.453 12.562 -7.836 1 98.94 164 VAL A O 1
ATOM 1275 N N . ALA A 1 165 ? 11.117 10.438 -7.367 1 98.94 165 ALA A N 1
ATOM 1276 C CA . ALA A 1 165 ? 11.148 10.648 -5.922 1 98.94 165 ALA A CA 1
ATOM 1277 C C . ALA A 1 165 ? 12.484 10.188 -5.336 1 98.94 165 ALA A C 1
ATOM 1279 O O . ALA A 1 165 ? 12.852 9.016 -5.457 1 98.94 165 ALA A O 1
ATOM 1280 N N . PHE A 1 166 ? 13.227 11.07 -4.781 1 98.94 166 PHE A N 1
ATOM 1281 C CA . PHE A 1 166 ? 14.414 10.734 -4.008 1 98.94 166 PHE A CA 1
ATOM 1282 C C . PHE A 1 166 ? 14.086 10.641 -2.521 1 98.94 166 PHE A C 1
ATOM 1284 O O . PHE A 1 166 ? 13.875 11.664 -1.862 1 98.94 166 PHE A O 1
ATOM 1291 N N . LEU A 1 167 ? 14.094 9.438 -2.004 1 98.94 167 LEU A N 1
ATOM 1292 C CA . LEU A 1 167 ? 13.562 9.227 -0.661 1 98.94 167 LEU A CA 1
ATOM 1293 C C . LEU A 1 167 ? 14.641 8.664 0.266 1 98.94 167 LEU A C 1
ATOM 1295 O O . LEU A 1 167 ? 15.188 7.59 0.013 1 98.94 167 LEU A O 1
ATOM 1299 N N . GLY A 1 168 ? 14.961 9.438 1.301 1 98.75 168 GLY A N 1
ATOM 1300 C CA . GLY A 1 168 ? 15.836 8.914 2.334 1 98.75 168 GLY A CA 1
ATOM 1301 C C . GLY A 1 168 ? 15.18 7.84 3.182 1 98.75 168 GLY A C 1
ATOM 1302 O O . GLY A 1 168 ? 14.039 8 3.621 1 98.75 168 GLY A O 1
ATOM 1303 N N . ALA A 1 169 ? 15.867 6.73 3.365 1 98.75 169 ALA A N 1
ATOM 1304 C CA . ALA A 1 169 ? 15.383 5.664 4.242 1 98.75 169 ALA A CA 1
ATOM 1305 C C . ALA A 1 169 ? 16.484 5.172 5.172 1 98.75 169 ALA A C 1
ATOM 1307 O O . ALA A 1 169 ? 17.578 4.812 4.715 1 98.75 169 ALA A O 1
ATOM 1308 N N . PRO A 1 170 ? 16.281 5.09 6.449 1 98 170 PRO A N 1
ATOM 1309 C CA . PRO A 1 170 ? 17.297 4.648 7.41 1 98 170 PRO A CA 1
ATOM 1310 C C . PRO A 1 170 ? 17.828 3.252 7.109 1 98 170 PRO A C 1
ATOM 1312 O O . PRO A 1 170 ? 18.969 2.934 7.449 1 98 170 PRO A O 1
ATOM 1315 N N . SER A 1 171 ? 16.984 2.439 6.461 1 98.38 171 SER A N 1
ATOM 1316 C CA . SER A 1 171 ? 17.484 1.131 6.051 1 98.38 171 SER A CA 1
ATOM 1317 C C . SER A 1 171 ? 16.812 0.671 4.754 1 98.38 171 SER A C 1
ATOM 1319 O O . SER A 1 171 ? 15.672 1.022 4.48 1 98.38 171 SER A O 1
ATOM 1321 N N . SER A 1 172 ? 17.547 -0.098 3.961 1 98.75 172 SER A N 1
ATOM 1322 C CA . SER A 1 172 ? 17.047 -0.704 2.729 1 98.75 172 SER A CA 1
ATOM 1323 C C . SER A 1 172 ? 17.828 -1.975 2.391 1 98.75 172 SER A C 1
ATOM 1325 O O . SER A 1 172 ? 18.969 -2.139 2.807 1 98.75 172 SER A O 1
ATOM 1327 N N . ASP A 1 173 ? 17.172 -2.908 1.791 1 98.5 173 ASP A N 1
ATOM 1328 C CA . ASP A 1 173 ? 17.938 -3.982 1.169 1 98.5 173 ASP A CA 1
ATOM 1329 C C . ASP A 1 173 ? 18.25 -3.662 -0.291 1 98.5 173 ASP A C 1
ATOM 1331 O O . ASP A 1 173 ? 17.875 -2.602 -0.794 1 98.5 173 ASP A O 1
ATOM 1335 N N . ALA A 1 174 ? 18.922 -4.516 -1.003 1 98.06 174 ALA A N 1
ATOM 1336 C CA . ALA A 1 174 ? 19.453 -4.242 -2.334 1 98.06 174 ALA A CA 1
ATOM 1337 C C . ALA A 1 174 ? 18.359 -4.285 -3.389 1 98.06 174 ALA A C 1
ATOM 1339 O O . ALA A 1 174 ? 18.594 -3.941 -4.551 1 98.06 174 ALA A O 1
ATOM 1340 N N . TYR A 1 175 ? 17.172 -4.715 -2.973 1 98.25 175 TYR A N 1
ATOM 1341 C CA . TYR A 1 175 ? 16.062 -4.812 -3.928 1 98.25 175 TYR A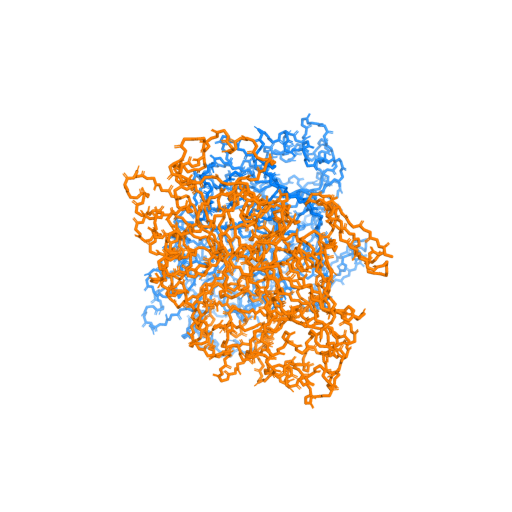 CA 1
ATOM 1342 C C . TYR A 1 175 ? 15.023 -3.732 -3.668 1 98.25 175 TYR A C 1
ATOM 1344 O O . TYR A 1 175 ? 14.062 -3.59 -4.43 1 98.25 175 TYR A O 1
ATOM 1352 N N . GLY A 1 176 ? 15.195 -2.92 -2.523 1 98.56 176 GLY A N 1
ATOM 1353 C CA . GLY A 1 176 ? 14.445 -1.681 -2.387 1 98.56 176 GLY A CA 1
ATOM 1354 C C . GLY A 1 176 ? 13.438 -1.713 -1.249 1 98.56 176 GLY A C 1
ATOM 1355 O O . GLY A 1 176 ? 12.711 -0.746 -1.034 1 98.56 176 GLY A O 1
ATOM 1356 N N . ASN A 1 177 ? 13.328 -2.902 -0.515 1 98.75 177 ASN A N 1
ATOM 1357 C CA . ASN A 1 177 ? 12.508 -2.855 0.691 1 98.75 177 ASN A CA 1
ATOM 1358 C C . ASN A 1 177 ? 13.109 -1.93 1.743 1 98.75 177 ASN A C 1
ATOM 1360 O O . ASN A 1 177 ? 14.227 -2.162 2.215 1 98.75 177 ASN A O 1
ATOM 1364 N N . ALA A 1 178 ? 12.289 -0.876 2.133 1 98.75 178 ALA A N 1
ATOM 1365 C CA . ALA A 1 178 ? 12.859 0.152 3 1 98.75 178 ALA A CA 1
ATOM 1366 C C . ALA A 1 178 ? 11.969 0.396 4.219 1 98.75 178 ALA A C 1
ATOM 1368 O O . ALA A 1 178 ? 10.766 0.13 4.18 1 98.75 178 ALA A O 1
ATOM 1369 N N . ASN A 1 179 ? 12.539 0.778 5.312 1 98.06 179 ASN A N 1
ATOM 1370 C CA . ASN A 1 179 ? 11.812 1.208 6.5 1 98.06 179 ASN A CA 1
ATOM 1371 C C . ASN A 1 179 ? 12.586 2.258 7.289 1 98.06 179 ASN A C 1
ATOM 1373 O O . ASN A 1 179 ? 13.711 2.602 6.93 1 98.06 179 ASN A O 1
ATOM 1377 N N . GLY A 1 180 ? 11.945 2.846 8.227 1 97.62 180 GLY A N 1
ATOM 1378 C CA . GLY A 1 180 ? 12.547 3.914 9.008 1 97.62 180 GLY A CA 1
ATOM 1379 C C . GLY A 1 180 ? 12.883 3.498 10.43 1 97.62 180 GLY A C 1
ATOM 1380 O O . GLY A 1 180 ? 13.328 4.32 11.234 1 97.62 180 GLY A O 1
ATOM 1381 N N . THR A 1 181 ? 12.688 2.225 10.781 1 95.62 181 THR A N 1
ATOM 1382 C CA . THR A 1 181 ? 12.797 1.798 12.172 1 95.62 181 THR A CA 1
ATOM 1383 C C . THR A 1 181 ? 14.117 1.078 12.414 1 95.62 181 THR A C 1
ATOM 1385 O O . THR A 1 181 ? 14.445 0.73 13.547 1 95.62 181 THR A O 1
ATOM 1388 N N . ARG A 1 182 ? 14.883 0.873 11.32 1 94.06 182 ARG A N 1
ATOM 1389 C CA . ARG A 1 182 ? 16.188 0.23 11.398 1 94.06 182 ARG A CA 1
ATOM 1390 C C . ARG A 1 182 ? 17.281 1.109 10.781 1 94.06 182 ARG A C 1
ATOM 1392 O O . ARG A 1 182 ? 16.984 1.942 9.914 1 94.06 182 ARG A O 1
ATOM 1399 N N . GLY A 1 183 ? 18.484 0.924 11.234 1 94 183 GLY A N 1
ATOM 1400 C CA . GLY A 1 183 ? 19.594 1.644 10.633 1 94 183 GLY A CA 1
ATOM 1401 C C . GLY A 1 183 ? 20.156 2.736 11.523 1 94 183 GLY A C 1
ATOM 1402 O O . GLY A 1 183 ? 19.688 2.92 12.656 1 94 183 GLY A O 1
ATOM 1403 N N . LYS A 1 184 ? 21.109 3.525 11.008 1 91.62 184 LYS A N 1
ATOM 1404 C CA . LYS A 1 184 ? 21.906 4.516 11.742 1 91.62 184 LYS A CA 1
ATOM 1405 C C . LYS A 1 184 ? 21.078 5.766 12.031 1 91.62 184 LYS A C 1
ATOM 1407 O O . LYS A 1 184 ? 21.266 6.418 13.062 1 91.62 184 LYS A O 1
ATOM 1412 N N . THR A 1 185 ? 20.203 6.082 11.141 1 93.12 185 THR A N 1
ATOM 1413 C CA . THR A 1 185 ? 19.453 7.328 11.211 1 93.12 185 THR A CA 1
ATOM 1414 C C . THR A 1 185 ? 17.953 7.047 11.297 1 93.12 185 THR A C 1
ATOM 1416 O O . THR A 1 185 ? 17.172 7.562 10.492 1 93.12 185 THR A O 1
ATOM 1419 N N . THR A 1 186 ? 17.641 6.332 12.359 1 94.69 186 THR A N 1
ATOM 1420 C CA . THR A 1 186 ? 16.25 5.918 12.539 1 94.69 186 THR A CA 1
ATOM 1421 C C . THR A 1 186 ? 15.344 7.129 12.742 1 94.69 186 THR A C 1
ATOM 1423 O O . THR A 1 186 ? 15.602 7.957 13.617 1 94.69 186 THR A O 1
ATOM 1426 N N . CYS A 1 187 ? 14.297 7.227 11.898 1 95.88 187 CYS A N 1
ATOM 1427 C CA . CYS A 1 187 ? 13.367 8.352 11.992 1 95.88 187 CYS A CA 1
ATOM 1428 C C . CYS A 1 187 ? 11.953 7.859 12.273 1 95.88 187 CYS A C 1
ATOM 1430 O O . CYS A 1 187 ? 11.039 8.664 12.453 1 95.88 187 CYS A O 1
ATOM 1432 N N . GLY A 1 188 ? 11.727 6.547 12.359 1 96.31 188 GLY A N 1
ATOM 1433 C CA . GLY A 1 188 ? 10.406 5.992 12.594 1 96.31 188 GLY A CA 1
ATOM 1434 C C . GLY A 1 188 ? 9.578 5.871 11.328 1 96.31 188 GLY A C 1
ATOM 1435 O O . GLY A 1 188 ? 10.016 5.27 10.344 1 96.31 188 GLY A O 1
ATOM 1436 N N . SER A 1 189 ? 8.43 6.438 11.312 1 97.69 189 SER A N 1
ATOM 1437 C CA . SER A 1 189 ? 7.488 6.352 10.195 1 97.69 189 SER A CA 1
ATOM 1438 C C . SER A 1 189 ? 8.039 7.055 8.953 1 97.69 189 SER A C 1
ATOM 1440 O O . SER A 1 189 ? 8.719 8.078 9.062 1 97.69 189 SER A O 1
ATOM 1442 N N . LEU A 1 190 ? 7.715 6.496 7.785 1 98.62 190 LEU A N 1
ATOM 1443 C CA . LEU A 1 190 ? 7.992 7.109 6.492 1 98.62 190 LEU A CA 1
ATOM 1444 C C . LEU A 1 190 ? 6.695 7.516 5.793 1 98.62 190 LEU A C 1
ATOM 1446 O O . LEU A 1 190 ? 6.582 7.41 4.57 1 98.62 190 LEU A O 1
ATOM 1450 N N . GLY A 1 191 ? 5.781 8.016 6.57 1 98.56 191 GLY A N 1
ATOM 1451 C CA . GLY A 1 191 ? 4.414 8.234 6.133 1 98.56 191 GLY A CA 1
ATOM 1452 C C . GLY A 1 191 ? 4.312 9.141 4.914 1 98.56 191 GLY A C 1
ATOM 1453 O O . GLY A 1 191 ? 3.441 8.945 4.066 1 98.56 191 GLY A O 1
ATOM 1454 N N . TYR A 1 192 ? 5.141 10.125 4.754 1 98.5 192 TYR A N 1
ATOM 1455 C CA . TYR A 1 192 ? 5.094 11.039 3.619 1 98.5 192 TYR A CA 1
ATOM 1456 C C . TYR A 1 192 ? 5.848 10.469 2.424 1 98.5 192 TYR A C 1
ATOM 1458 O O . TYR A 1 192 ? 5.453 10.68 1.274 1 98.5 192 TYR A O 1
ATOM 1466 N N . ALA A 1 193 ? 6.867 9.719 2.705 1 98.81 193 ALA A N 1
ATOM 1467 C CA . ALA A 1 193 ? 7.629 9.062 1.642 1 98.81 193 ALA A CA 1
ATOM 1468 C C . ALA A 1 193 ? 6.797 7.98 0.96 1 98.81 193 ALA A C 1
ATOM 1470 O O . ALA A 1 193 ? 6.938 7.75 -0.244 1 98.81 193 ALA A O 1
ATOM 1471 N N . MET A 1 194 ? 5.961 7.328 1.729 1 98.81 194 MET A N 1
ATOM 1472 C CA . MET A 1 194 ? 5.16 6.219 1.218 1 98.81 194 MET A CA 1
ATOM 1473 C C . MET A 1 194 ? 4.27 6.676 0.068 1 98.81 194 MET A C 1
ATOM 1475 O O . MET A 1 194 ? 4.152 5.984 -0.944 1 98.81 194 MET A O 1
ATOM 1479 N N . ILE A 1 195 ? 3.666 7.832 0.194 1 98.25 195 ILE A N 1
ATOM 1480 C CA . ILE A 1 195 ? 2.754 8.32 -0.835 1 98.25 195 ILE A CA 1
ATOM 1481 C C . ILE A 1 195 ? 3.545 8.719 -2.078 1 98.25 195 ILE A C 1
ATOM 1483 O O . ILE A 1 195 ? 3.09 8.508 -3.205 1 98.25 195 ILE A O 1
ATOM 1487 N N . ASP A 1 196 ? 4.766 9.328 -1.887 1 98.75 196 ASP A N 1
ATOM 1488 C CA . ASP A 1 196 ? 5.625 9.641 -3.025 1 98.75 196 ASP A CA 1
ATOM 1489 C C . ASP A 1 196 ? 5.977 8.375 -3.805 1 98.75 196 ASP A C 1
ATOM 1491 O O . ASP A 1 196 ? 5.875 8.352 -5.035 1 98.75 196 ASP A O 1
ATOM 1495 N N . ALA A 1 197 ? 6.348 7.367 -3.031 1 98.81 197 ALA A N 1
ATOM 1496 C CA . ALA A 1 197 ? 6.785 6.117 -3.645 1 98.81 197 ALA A CA 1
ATOM 1497 C C . ALA A 1 197 ? 5.652 5.473 -4.441 1 98.81 197 ALA A C 1
ATOM 1499 O O . ALA A 1 197 ? 5.879 4.906 -5.512 1 98.81 197 ALA A O 1
ATOM 1500 N N . LYS A 1 198 ? 4.508 5.559 -3.939 1 97.94 198 LYS A N 1
ATOM 1501 C CA . LYS A 1 198 ? 3.344 4.91 -4.531 1 97.94 198 LYS A CA 1
ATOM 1502 C C . LYS A 1 198 ? 3.012 5.512 -5.895 1 97.94 198 LYS A C 1
ATOM 1504 O O . LYS A 1 198 ? 2.566 4.801 -6.801 1 97.94 198 LYS A O 1
ATOM 1509 N N . TYR A 1 199 ? 3.289 6.852 -6.141 1 98.25 199 TYR A N 1
ATOM 1510 C CA . TYR A 1 199 ? 2.717 7.516 -7.305 1 98.25 199 TYR A CA 1
ATOM 1511 C C . TYR A 1 199 ? 3.811 7.98 -8.258 1 98.25 199 TYR A C 1
ATOM 1513 O O . TYR A 1 199 ? 3.539 8.289 -9.422 1 98.25 199 TYR A O 1
ATOM 1521 N N . ALA A 1 200 ? 5.062 8.078 -7.773 1 98.81 200 ALA A N 1
ATOM 1522 C CA . ALA A 1 200 ? 6.137 8.586 -8.625 1 98.81 200 ALA A CA 1
ATOM 1523 C C . ALA A 1 200 ? 6.422 7.625 -9.773 1 98.81 200 ALA A C 1
ATOM 1525 O O . ALA A 1 200 ? 6.352 6.406 -9.609 1 98.81 200 ALA A O 1
ATOM 1526 N N . ASP A 1 201 ? 6.824 8.203 -10.922 1 98.69 201 ASP A N 1
ATOM 1527 C CA . ASP A 1 201 ? 7.242 7.363 -12.039 1 98.69 201 ASP A CA 1
ATOM 1528 C C . ASP A 1 201 ? 8.477 6.539 -11.68 1 98.69 201 ASP A C 1
ATOM 1530 O O . ASP A 1 201 ? 8.539 5.344 -11.977 1 98.69 201 ASP A O 1
ATOM 1534 N N . GLN A 1 202 ? 9.406 7.184 -11.07 1 98.75 202 GLN A N 1
ATOM 1535 C CA . GLN A 1 202 ? 10.617 6.5 -10.617 1 98.75 202 GLN A CA 1
ATOM 1536 C C . GLN A 1 202 ? 10.953 6.863 -9.18 1 98.75 202 GLN A C 1
ATOM 1538 O O . GLN A 1 202 ? 10.758 8.008 -8.758 1 98.75 202 GLN A O 1
ATOM 1543 N N . VAL A 1 203 ? 11.438 5.902 -8.445 1 98.94 203 VAL A N 1
ATOM 1544 C CA . VAL A 1 203 ? 11.766 6.078 -7.035 1 98.94 203 VAL A CA 1
ATOM 1545 C C . VAL A 1 203 ? 13.211 5.641 -6.777 1 98.94 203 VAL A C 1
ATOM 1547 O O . VAL A 1 203 ? 13.609 4.539 -7.168 1 98.94 203 VAL A O 1
ATOM 1550 N N . VAL A 1 204 ? 13.961 6.461 -6.172 1 98.94 204 VAL A N 1
ATOM 1551 C CA . VAL A 1 204 ? 15.312 6.176 -5.711 1 98.94 204 VAL A CA 1
ATOM 1552 C C . VAL A 1 204 ? 15.352 6.211 -4.184 1 98.94 204 VAL A C 1
ATOM 1554 O O . VAL A 1 204 ? 15.086 7.25 -3.572 1 98.94 204 VAL A O 1
ATOM 1557 N N . ILE A 1 205 ? 15.656 5.082 -3.617 1 98.94 205 ILE A N 1
ATOM 1558 C CA . ILE A 1 205 ? 15.906 5.059 -2.182 1 98.94 205 ILE A CA 1
ATOM 1559 C C . ILE A 1 205 ? 17.359 5.453 -1.903 1 98.94 205 ILE A C 1
ATOM 1561 O O . ILE A 1 205 ? 18.281 4.863 -2.459 1 98.94 205 ILE A O 1
ATOM 1565 N N . VAL A 1 206 ? 17.547 6.461 -1.129 1 98.94 206 VAL A N 1
ATOM 1566 C CA . VAL A 1 206 ? 18.859 6.848 -0.632 1 98.94 206 VAL A CA 1
ATOM 1567 C C . VAL A 1 206 ? 19.031 6.395 0.817 1 98.94 206 VAL A C 1
ATOM 1569 O O . VAL A 1 206 ? 18.25 6.801 1.69 1 98.94 206 VAL A O 1
ATOM 1572 N N . THR A 1 207 ? 20 5.543 1.1 1 98.81 207 THR A N 1
ATOM 1573 C CA . THR A 1 207 ? 20.156 4.98 2.438 1 98.81 207 THR A CA 1
ATOM 1574 C C . THR A 1 207 ? 21.609 5.004 2.879 1 98.81 207 THR A C 1
ATOM 1576 O O . THR A 1 207 ? 22.516 5.125 2.051 1 98.81 207 THR A O 1
ATOM 1579 N N . ASP A 1 208 ? 21.844 5.023 4.164 1 98.25 208 ASP A N 1
ATOM 1580 C CA . ASP A 1 208 ? 23.203 4.875 4.684 1 98.25 208 ASP A CA 1
ATOM 1581 C C . ASP A 1 208 ? 23.375 3.535 5.398 1 98.25 208 ASP A C 1
ATOM 1583 O O . ASP A 1 208 ? 24.375 3.309 6.07 1 98.25 208 ASP A O 1
ATOM 1587 N N . THR A 1 209 ? 22.359 2.689 5.328 1 98.56 209 THR A N 1
ATOM 1588 C CA . THR A 1 209 ? 22.391 1.367 5.941 1 98.56 209 THR A CA 1
ATOM 1589 C C . THR A 1 209 ? 21.781 0.321 5.016 1 98.56 209 THR A C 1
ATOM 1591 O O . THR A 1 209 ? 20.562 0.168 4.961 1 98.56 209 THR A O 1
ATOM 1594 N N . LEU A 1 210 ? 22.578 -0.401 4.34 1 98.19 210 LEU A N 1
ATOM 1595 C CA . LEU A 1 210 ? 22.141 -1.531 3.529 1 98.19 210 LEU A CA 1
ATOM 1596 C C . LEU A 1 210 ? 22.078 -2.807 4.363 1 98.19 210 LEU A C 1
ATOM 1598 O O . LEU A 1 210 ? 23.031 -3.137 5.07 1 98.19 210 LEU A O 1
ATOM 1602 N N . VAL A 1 211 ? 20.984 -3.49 4.395 1 97.5 211 VAL A N 1
ATOM 1603 C CA . VAL A 1 211 ? 20.812 -4.711 5.172 1 97.5 211 VAL A CA 1
ATOM 1604 C C . VAL A 1 211 ? 20.516 -5.883 4.238 1 97.5 211 VAL A C 1
ATOM 1606 O O . VAL A 1 211 ? 20.172 -5.68 3.068 1 97.5 211 VAL A O 1
ATOM 1609 N N . PRO A 1 212 ? 20.641 -7.105 4.703 1 96.38 212 PRO A N 1
ATOM 1610 C CA . PRO A 1 212 ? 20.344 -8.273 3.869 1 96.38 212 PRO A CA 1
ATOM 1611 C C . PRO A 1 212 ? 18.859 -8.352 3.471 1 96.38 212 PRO A C 1
ATOM 1613 O O . PRO A 1 212 ? 18 -7.891 4.211 1 96.38 212 PRO A O 1
ATOM 1616 N N . TYR A 1 213 ? 18.578 -8.914 2.35 1 96.94 213 TYR A N 1
ATOM 1617 C CA . TYR A 1 213 ? 17.234 -9.172 1.835 1 96.94 213 TYR A CA 1
ATOM 1618 C C . TYR A 1 213 ? 16.578 -10.336 2.57 1 96.94 213 TYR A C 1
ATOM 1620 O O . TYR A 1 213 ? 17.219 -11.367 2.805 1 96.94 213 TYR A O 1
ATOM 1628 N N . PRO A 1 214 ? 15.383 -10.281 2.953 1 97.56 214 PRO A N 1
ATOM 1629 C CA . PRO A 1 214 ? 14.469 -9.148 2.809 1 97.56 214 PRO A CA 1
ATOM 1630 C C . PRO A 1 214 ? 14.461 -8.234 4.031 1 97.56 214 PRO A C 1
ATOM 1632 O O . PRO A 1 214 ? 14.5 -8.711 5.164 1 97.56 214 PRO A O 1
ATOM 1635 N N . ASN A 1 215 ? 14.414 -6.945 3.771 1 97.56 215 ASN A N 1
ATOM 1636 C CA . ASN A 1 215 ? 14.391 -5.953 4.84 1 97.56 215 ASN A CA 1
ATOM 1637 C C . ASN A 1 215 ? 12.977 -5.734 5.379 1 97.56 215 ASN A C 1
ATOM 1639 O O . ASN A 1 215 ? 12.227 -4.918 4.848 1 97.56 215 ASN A O 1
ATOM 1643 N N . THR A 1 216 ? 12.594 -6.398 6.457 1 95.75 216 THR A N 1
ATOM 1644 C CA . THR A 1 216 ? 11.297 -6.234 7.109 1 95.75 216 THR A CA 1
ATOM 1645 C C . THR A 1 216 ? 11.453 -5.531 8.453 1 95.75 216 THR A C 1
ATOM 1647 O O . THR A 1 216 ? 12.5 -5.633 9.094 1 95.75 216 THR A O 1
ATOM 1650 N N . PRO A 1 217 ? 10.43 -4.887 8.93 1 95.62 217 PRO A N 1
ATOM 1651 C CA . PRO A 1 217 ? 9.172 -4.609 8.219 1 95.62 217 PRO A CA 1
ATOM 1652 C C . PRO A 1 217 ? 9.375 -3.717 6.996 1 95.62 217 PRO A C 1
ATOM 1654 O O . PRO A 1 217 ? 10.461 -3.164 6.801 1 95.62 217 PRO A O 1
ATOM 1657 N N . ILE A 1 218 ? 8.391 -3.65 6.152 1 97.75 218 ILE A N 1
ATOM 1658 C CA . ILE A 1 218 ? 8.523 -2.918 4.895 1 97.75 218 ILE A CA 1
ATOM 1659 C C . ILE A 1 218 ? 7.594 -1.709 4.902 1 97.75 218 ILE A C 1
ATOM 1661 O O . ILE A 1 218 ? 6.371 -1.861 4.91 1 97.75 218 ILE A O 1
ATOM 1665 N N . SER A 1 219 ? 8.164 -0.517 4.918 1 98.12 219 SER A N 1
ATOM 1666 C CA . SER A 1 219 ? 7.383 0.706 4.742 1 98.12 219 SER A CA 1
ATOM 1667 C C . SER A 1 219 ? 7.164 1.013 3.264 1 98.12 219 SER A C 1
ATOM 1669 O O . SER A 1 219 ? 6.035 1.276 2.84 1 98.12 219 SER A O 1
ATOM 1671 N N . ILE A 1 220 ? 8.227 0.959 2.535 1 98.75 220 ILE A N 1
ATOM 1672 C CA . ILE A 1 220 ? 8.211 1.118 1.085 1 98.75 220 ILE A CA 1
ATOM 1673 C C . ILE A 1 220 ? 8.656 -0.182 0.418 1 98.75 220 ILE A C 1
ATOM 1675 O O . ILE A 1 220 ? 9.789 -0.623 0.597 1 98.75 220 ILE A O 1
ATOM 1679 N N . PRO A 1 221 ? 7.812 -0.803 -0.31 1 98.75 221 PRO A N 1
ATOM 1680 C CA . PRO A 1 221 ? 8.125 -2.123 -0.861 1 98.75 221 PRO A CA 1
ATOM 1681 C C . PRO A 1 221 ? 9 -2.047 -2.111 1 98.75 221 PRO A C 1
ATOM 1683 O O . PRO A 1 221 ? 8.938 -1.064 -2.855 1 98.75 221 PRO A O 1
ATOM 1686 N N . GLN A 1 222 ? 9.688 -3.07 -2.371 1 98.69 222 GLN A N 1
ATOM 1687 C CA . GLN A 1 222 ? 10.562 -3.227 -3.531 1 98.69 222 GLN A CA 1
ATOM 1688 C C . GLN A 1 222 ? 9.797 -2.986 -4.832 1 98.69 222 GLN A C 1
ATOM 1690 O O . GLN A 1 222 ? 10.391 -2.584 -5.836 1 98.69 222 GLN A O 1
ATOM 1695 N N . THR A 1 223 ? 8.477 -3.143 -4.855 1 98.56 223 THR A N 1
ATOM 1696 C CA . THR A 1 223 ? 7.668 -3.016 -6.062 1 98.56 223 THR A CA 1
ATOM 1697 C C . THR A 1 223 ? 7.367 -1.551 -6.359 1 98.56 223 THR A C 1
ATOM 1699 O O . THR A 1 223 ? 6.789 -1.229 -7.398 1 98.56 223 THR A O 1
ATOM 1702 N N . ASP A 1 224 ? 7.797 -0.623 -5.484 1 98.56 224 ASP A N 1
ATOM 1703 C CA . ASP A 1 224 ? 7.648 0.81 -5.719 1 98.56 224 ASP A CA 1
ATOM 1704 C C . ASP A 1 224 ? 9.008 1.475 -5.945 1 98.56 224 ASP A C 1
ATOM 1706 O O . ASP A 1 224 ? 9.078 2.688 -6.152 1 98.56 224 ASP A O 1
ATOM 1710 N N . VAL A 1 225 ? 10.055 0.725 -5.906 1 98.88 225 VAL A N 1
ATOM 1711 C CA . VAL A 1 225 ? 11.398 1.291 -5.922 1 98.88 225 VAL A CA 1
ATOM 1712 C C . VAL A 1 225 ? 12.117 0.878 -7.199 1 98.88 225 VAL A C 1
ATOM 1714 O O . VAL A 1 225 ? 12.109 -0.297 -7.574 1 98.88 225 VAL A O 1
ATOM 1717 N N . ASP A 1 226 ? 12.734 1.816 -7.84 1 98.81 226 ASP A N 1
ATOM 1718 C CA . ASP A 1 226 ? 13.484 1.536 -9.062 1 98.81 226 ASP A CA 1
ATOM 1719 C C . ASP A 1 226 ? 14.969 1.319 -8.758 1 98.81 226 ASP A C 1
ATOM 1721 O O . ASP A 1 226 ? 15.586 0.393 -9.289 1 98.81 226 ASP A O 1
ATOM 1725 N N . TYR A 1 227 ? 15.492 2.201 -7.867 1 98.88 227 TYR A N 1
ATOM 1726 C CA . TYR A 1 227 ? 16.922 2.15 -7.602 1 98.88 227 TYR A CA 1
ATOM 1727 C C . TYR A 1 227 ? 17.219 2.418 -6.129 1 98.88 227 TYR A C 1
ATOM 1729 O O . TYR A 1 227 ? 16.406 3.041 -5.434 1 98.88 227 TYR A O 1
ATOM 1737 N N . ILE A 1 228 ? 18.375 1.92 -5.688 1 98.88 228 ILE A N 1
ATOM 1738 C CA . ILE A 1 228 ? 18.891 2.168 -4.344 1 98.88 228 ILE A CA 1
ATOM 1739 C C . ILE A 1 228 ? 20.297 2.756 -4.43 1 98.88 228 ILE A C 1
ATOM 1741 O O . ILE A 1 228 ? 21.125 2.285 -5.215 1 98.88 228 ILE A O 1
ATOM 1745 N N . VAL A 1 229 ? 20.547 3.742 -3.688 1 98.81 229 VAL A N 1
ATOM 1746 C CA . VAL A 1 229 ? 21.875 4.336 -3.561 1 98.81 229 VAL A CA 1
ATOM 1747 C C . VAL A 1 229 ? 22.312 4.32 -2.096 1 98.81 229 VAL A C 1
ATOM 1749 O O . VAL A 1 229 ? 21.547 4.719 -1.212 1 98.81 229 VAL A O 1
ATOM 1752 N N . VAL A 1 230 ? 23.531 3.861 -1.88 1 98.44 230 VAL A N 1
ATOM 1753 C CA . VAL A 1 230 ? 24.094 3.895 -0.536 1 98.44 230 VAL A CA 1
ATOM 1754 C C . VAL A 1 230 ? 25.047 5.086 -0.401 1 98.44 230 VAL A C 1
ATOM 1756 O O . VAL A 1 230 ? 25.938 5.281 -1.233 1 98.44 230 VAL A O 1
ATOM 1759 N N . VAL A 1 231 ? 24.812 5.875 0.572 1 98.44 231 VAL A N 1
ATOM 1760 C CA . VAL A 1 231 ? 25.656 7.027 0.855 1 98.44 231 VAL A CA 1
ATOM 1761 C C . VAL A 1 231 ? 26.219 6.922 2.271 1 98.44 231 VAL A C 1
ATOM 1763 O O . VAL A 1 231 ? 25.812 6.043 3.039 1 98.44 231 VAL A O 1
ATOM 1766 N N . ASP A 1 232 ? 27.141 7.828 2.648 1 97.31 232 ASP A N 1
ATOM 1767 C CA . ASP A 1 232 ? 27.797 7.773 3.955 1 97.31 232 ASP A CA 1
ATOM 1768 C C . ASP A 1 232 ? 26.812 8.117 5.074 1 97.31 232 ASP A C 1
ATOM 1770 O O . ASP A 1 232 ? 26.812 7.473 6.125 1 97.31 232 ASP A O 1
ATOM 1774 N N . ALA A 1 233 ? 26.016 9.133 4.844 1 97.75 233 ALA A N 1
ATOM 1775 C CA . ALA A 1 233 ? 25.031 9.586 5.816 1 97.75 233 ALA A CA 1
ATOM 1776 C C . ALA A 1 233 ? 23.844 10.25 5.125 1 97.75 233 ALA A C 1
ATOM 1778 O O . ALA A 1 233 ? 24.016 11.055 4.207 1 97.75 233 ALA A O 1
ATOM 1779 N N . ILE A 1 234 ? 22.656 9.891 5.609 1 98.06 234 ILE A N 1
ATOM 1780 C CA . ILE A 1 234 ? 21.469 10.477 5.012 1 98.06 234 ILE A CA 1
ATOM 1781 C C . ILE A 1 234 ? 20.969 11.633 5.883 1 98.06 234 ILE A C 1
ATOM 1783 O O . ILE A 1 234 ? 20.109 12.406 5.465 1 98.06 234 ILE A O 1
ATOM 1787 N N . GLY A 1 235 ? 21.422 11.688 7.027 1 95.75 235 GLY A N 1
ATOM 1788 C CA . GLY A 1 235 ? 21.016 12.758 7.934 1 95.75 235 GLY A CA 1
ATOM 1789 C C . GLY A 1 235 ? 21.75 12.719 9.266 1 95.75 235 GLY A C 1
ATOM 1790 O O . GLY A 1 235 ? 22.578 11.828 9.5 1 95.75 235 GLY A O 1
ATOM 1791 N N . ASP A 1 236 ? 21.516 13.727 10.094 1 93.25 236 ASP A N 1
ATOM 1792 C CA . ASP A 1 236 ? 22.016 13.836 11.461 1 93.25 236 ASP A CA 1
ATOM 1793 C C . ASP A 1 236 ? 20.938 13.461 12.469 1 93.25 236 ASP A C 1
ATOM 1795 O O . ASP A 1 236 ? 19.953 14.195 12.633 1 93.25 236 ASP A O 1
ATOM 1799 N N . PRO A 1 237 ? 21.141 12.398 13.148 1 84.81 237 PRO A N 1
ATOM 1800 C CA . PRO A 1 237 ? 20.109 11.969 14.102 1 84.81 237 PRO A CA 1
ATOM 1801 C C . PRO A 1 237 ? 19.766 13.047 15.125 1 84.81 237 PRO A C 1
ATOM 1803 O O . PRO A 1 237 ? 18.625 13.141 15.578 1 84.81 237 PRO A O 1
ATOM 1806 N N . GLU A 1 238 ? 20.672 13.844 15.492 1 84.25 238 GLU A N 1
ATOM 1807 C CA . GLU A 1 238 ? 20.422 14.898 16.469 1 84.25 238 GLU A CA 1
ATOM 1808 C C . GLU A 1 238 ? 19.484 15.961 15.922 1 84.25 238 GLU A C 1
ATOM 1810 O O . GLU A 1 238 ? 18.766 16.625 16.688 1 84.25 238 GLU A O 1
ATOM 1815 N N . GLY A 1 239 ? 19.469 16.094 14.664 1 86.06 239 GLY A N 1
ATOM 1816 C CA . GLY A 1 239 ? 18.625 17.078 14.016 1 86.06 239 GLY A CA 1
ATOM 1817 C C . GLY A 1 239 ? 17.172 16.641 13.891 1 86.06 239 GLY A C 1
ATOM 1818 O O . GLY A 1 239 ? 16.281 17.469 13.68 1 86.06 239 GLY A O 1
ATOM 1819 N N . ILE A 1 240 ? 16.922 15.391 14.016 1 78.88 240 ILE A N 1
ATOM 1820 C CA . ILE A 1 240 ? 15.562 14.859 13.906 1 78.88 240 ILE A CA 1
ATOM 1821 C C . ILE A 1 240 ? 14.75 15.273 15.133 1 78.88 240 ILE A C 1
ATOM 1823 O O . ILE A 1 240 ? 13.586 15.664 15.008 1 78.88 240 ILE A O 1
ATOM 1827 N N . ALA A 1 241 ? 15.453 15.188 16.297 1 74.62 241 ALA A N 1
ATOM 1828 C CA . ALA A 1 241 ? 14.758 15.461 17.562 1 74.62 241 ALA A CA 1
ATOM 1829 C C . ALA A 1 241 ? 14.812 16.953 17.906 1 74.62 241 ALA A C 1
ATOM 1831 O O . ALA A 1 241 ? 14.305 17.359 18.953 1 74.62 241 ALA A O 1
ATOM 1832 N N . LYS A 1 242 ? 15.508 17.672 17.031 1 68.31 242 LYS A N 1
ATOM 1833 C CA . LYS A 1 242 ? 15.625 19.094 17.312 1 68.31 242 LYS A CA 1
ATOM 1834 C C . LYS A 1 242 ? 14.25 19.75 17.391 1 68.31 242 LYS A C 1
ATOM 1836 O O . LYS A 1 242 ? 13.422 19.594 16.5 1 68.31 242 LYS A O 1
ATOM 1841 N N . GLY A 1 243 ? 14.141 20.344 18.391 1 57.44 243 GLY A N 1
ATOM 1842 C CA . GLY A 1 243 ? 12.859 21 18.641 1 57.44 243 GLY A CA 1
ATOM 1843 C C . GLY A 1 243 ? 11.828 20.062 19.25 1 57.44 243 GLY A C 1
ATOM 1844 O O . GLY A 1 243 ? 10.68 20.469 19.469 1 57.44 243 GLY A O 1
ATOM 1845 N N . ALA A 1 244 ? 12.5 18.703 19.109 1 57.06 244 ALA A N 1
ATOM 1846 C CA . ALA A 1 244 ? 11.672 17.703 19.781 1 57.06 244 ALA A CA 1
ATOM 1847 C C . ALA A 1 244 ? 11.367 18.109 21.219 1 57.06 244 ALA A C 1
ATOM 1849 O O . ALA A 1 244 ? 12.203 18.734 21.891 1 57.06 244 ALA A O 1
ATOM 1850 N N . THR A 1 245 ? 9.984 18.109 21.625 1 59.56 245 THR A N 1
ATOM 1851 C CA . THR A 1 245 ? 9.055 18.859 22.469 1 59.56 245 THR A CA 1
ATOM 1852 C C . THR A 1 245 ? 9.328 18.609 23.953 1 59.56 245 THR A C 1
ATOM 1854 O O . THR A 1 245 ? 9.266 17.453 24.391 1 59.56 245 THR A O 1
ATOM 1857 N N . ARG A 1 246 ? 10.328 19.375 24.562 1 62 246 ARG A N 1
ATOM 1858 C CA . ARG A 1 246 ? 10.461 19.344 26.016 1 62 246 ARG A CA 1
ATOM 1859 C C . ARG A 1 246 ? 9.211 19.922 26.688 1 62 246 ARG A C 1
ATOM 1861 O O . ARG A 1 246 ? 8.562 20.812 26.141 1 62 246 ARG A O 1
ATOM 1868 N N . TYR A 1 247 ? 8.891 19.328 27.75 1 73.62 247 TYR A N 1
ATOM 1869 C CA . TYR A 1 247 ? 7.793 19.828 28.562 1 73.62 247 TYR A CA 1
ATOM 1870 C C . TYR A 1 247 ? 8.047 21.266 28.984 1 73.62 247 TYR A C 1
ATOM 1872 O O . TYR A 1 247 ? 9.125 21.609 29.469 1 73.62 247 TYR A O 1
ATOM 1880 N N . THR A 1 248 ? 7.07 22.047 28.734 1 77.94 248 THR A N 1
ATOM 1881 C CA . THR A 1 248 ? 7.195 23.453 29.094 1 77.94 248 THR A CA 1
ATOM 1882 C C . THR A 1 248 ? 7.098 23.641 30.609 1 77.94 248 THR A C 1
ATOM 1884 O O . THR A 1 248 ? 6.371 22.906 31.281 1 77.94 248 THR A O 1
ATOM 1887 N N . LYS A 1 249 ? 7.863 24.625 31.297 1 80 249 LYS A N 1
ATOM 1888 C CA . LYS A 1 249 ? 7.758 25.062 32.688 1 80 249 LYS A CA 1
ATOM 1889 C C . LYS A 1 249 ? 7.16 26.453 32.781 1 80 249 LYS A C 1
ATOM 1891 O O . LYS A 1 249 ? 6.965 26.984 33.875 1 80 249 LYS A O 1
ATOM 1896 N N . ASN A 1 250 ? 6.812 26.938 31.547 1 88.69 250 ASN A N 1
ATOM 1897 C CA . ASN A 1 250 ? 6.199 28.266 31.484 1 88.69 250 ASN A CA 1
ATOM 1898 C C . ASN A 1 250 ? 4.785 28.266 32.062 1 88.69 250 ASN A C 1
ATOM 1900 O O . ASN A 1 250 ? 3.906 27.562 31.547 1 88.69 250 ASN A O 1
ATOM 1904 N N . PRO A 1 251 ? 4.656 29.062 33.156 1 90.5 251 PRO A N 1
ATOM 1905 C CA . PRO A 1 251 ? 3.357 29.031 33.812 1 90.5 251 PRO A CA 1
ATOM 1906 C C . PRO A 1 251 ? 2.197 29.359 32.875 1 90.5 251 PRO A C 1
ATOM 1908 O O . PRO A 1 251 ? 1.109 28.797 33.031 1 90.5 251 PRO A O 1
ATOM 1911 N N . LYS A 1 252 ? 2.432 30.25 32.062 1 91.88 252 LYS A N 1
ATOM 1912 C CA . LYS A 1 252 ? 1.397 30.625 31.109 1 91.88 252 LYS A CA 1
ATOM 1913 C C . LYS A 1 252 ? 1.022 29.438 30.219 1 91.88 252 LYS A C 1
ATOM 1915 O O . LYS A 1 252 ? -0.161 29.172 30 1 91.88 252 LYS A O 1
ATOM 1920 N N . GLU A 1 253 ? 2.01 28.812 29.703 1 91.94 253 GLU A N 1
ATOM 1921 C CA . GLU A 1 253 ? 1.786 27.641 28.844 1 91.94 253 GLU A CA 1
ATOM 1922 C C . GLU A 1 253 ? 1.126 26.5 29.609 1 91.94 253 GLU A C 1
ATOM 1924 O O . GLU A 1 253 ? 0.288 25.781 29.062 1 91.94 253 GLU A O 1
ATOM 1929 N N . LEU A 1 254 ? 1.489 26.359 30.828 1 94.38 254 LEU A N 1
ATOM 1930 C CA . LEU A 1 254 ? 0.899 25.328 31.672 1 94.38 254 LEU A CA 1
ATOM 1931 C C . LEU A 1 254 ? -0.576 25.609 31.938 1 94.38 254 LEU A C 1
ATOM 1933 O O . LEU A 1 254 ? -1.396 24.688 31.953 1 94.38 254 LEU A O 1
ATOM 1937 N N . LEU A 1 255 ? -0.843 26.891 32.188 1 95.75 255 LEU A N 1
ATOM 1938 C CA . LEU A 1 255 ? -2.236 27.266 32.406 1 95.75 255 LEU A CA 1
ATOM 1939 C C . LEU A 1 255 ? -3.072 27.031 31.156 1 95.75 255 LEU A C 1
ATOM 1941 O O . LEU A 1 255 ? -4.203 26.547 31.25 1 95.75 255 LEU A O 1
ATOM 1945 N N . ILE A 1 256 ? -2.568 27.359 30.031 1 96.69 256 ILE A N 1
ATOM 1946 C CA . ILE A 1 256 ? -3.236 27.109 28.766 1 96.69 256 ILE A CA 1
ATOM 1947 C C . ILE A 1 256 ? -3.5 25.609 28.609 1 96.69 256 ILE A C 1
ATOM 1949 O O . ILE A 1 256 ? -4.602 25.203 28.234 1 96.69 256 ILE A O 1
ATOM 1953 N N . ALA A 1 257 ? -2.457 24.828 28.891 1 96.12 257 ALA A N 1
ATOM 1954 C CA . ALA A 1 257 ? -2.566 23.375 28.781 1 96.12 257 ALA A CA 1
ATOM 1955 C C . ALA A 1 257 ? -3.625 22.828 29.734 1 96.12 257 ALA A C 1
ATOM 1957 O O . ALA A 1 257 ? -4.383 21.922 29.391 1 96.12 257 ALA A O 1
ATOM 1958 N N . GLU A 1 258 ? -3.646 23.312 30.922 1 96.56 258 GLU A N 1
ATOM 1959 C CA . GLU A 1 258 ? -4.637 22.906 31.906 1 96.56 258 GLU A CA 1
ATOM 1960 C C . GLU A 1 258 ? -6.055 23.234 31.438 1 96.56 258 GLU A C 1
ATOM 1962 O O . GLU A 1 258 ? -6.953 22.391 31.547 1 96.56 258 GLU A O 1
ATOM 1967 N N . TYR A 1 259 ? -6.266 24.469 30.969 1 97.94 259 TYR A N 1
ATOM 1968 C CA . TYR A 1 259 ? -7.574 24.859 30.469 1 97.94 259 TYR A CA 1
ATOM 1969 C C . TYR A 1 259 ? -7.984 23.969 29.281 1 97.94 259 TYR A C 1
ATOM 1971 O O . TYR A 1 259 ? -9.141 23.562 29.188 1 97.94 259 TYR A O 1
ATOM 1979 N N . ALA A 1 260 ? -7.043 23.734 28.422 1 97.94 260 ALA A N 1
ATOM 1980 C CA . ALA A 1 260 ? -7.328 22.859 27.281 1 97.94 260 ALA A CA 1
ATOM 1981 C C . ALA A 1 260 ? -7.754 21.469 27.75 1 97.94 260 ALA A C 1
ATOM 1983 O O . ALA A 1 260 ? -8.727 20.906 27.25 1 97.94 260 ALA A O 1
ATOM 1984 N N . ALA A 1 261 ? -7.023 20.938 28.672 1 96.94 261 ALA A N 1
ATOM 1985 C CA . ALA A 1 261 ? -7.352 19.609 29.203 1 96.94 261 ALA A CA 1
ATOM 1986 C C . ALA A 1 261 ? -8.742 19.609 29.828 1 96.94 261 ALA A C 1
ATOM 1988 O O . ALA A 1 261 ? -9.492 18.641 29.672 1 96.94 261 ALA A O 1
ATOM 1989 N N . LYS A 1 262 ? -9.062 20.656 30.562 1 97.19 262 LYS A N 1
ATOM 1990 C CA . LYS A 1 262 ? -10.391 20.766 31.172 1 97.19 262 LYS A CA 1
ATOM 1991 C C . LYS A 1 262 ? -11.477 20.812 30.109 1 97.19 262 LYS A C 1
ATOM 1993 O O . LYS A 1 262 ? -12.523 20.172 30.266 1 97.19 262 LYS A O 1
ATOM 1998 N N . VAL A 1 263 ? -11.25 21.562 29.078 1 98.25 263 VAL A N 1
ATOM 1999 C CA . VAL A 1 263 ? -12.203 21.625 27.969 1 98.25 263 VAL A CA 1
ATOM 2000 C C . VAL A 1 263 ? -12.391 20.219 27.391 1 98.25 263 VAL A C 1
ATOM 2002 O O . VAL A 1 263 ? -13.516 19.781 27.172 1 98.25 263 VAL A O 1
ATOM 2005 N N . ILE A 1 264 ? -11.328 19.531 27.156 1 98 264 ILE A N 1
ATOM 2006 C CA . ILE A 1 264 ? -11.359 18.219 26.531 1 98 264 ILE A CA 1
ATOM 2007 C C . ILE A 1 264 ? -12.102 17.234 27.438 1 98 264 ILE A C 1
ATOM 2009 O O . ILE A 1 264 ? -13.031 16.562 27 1 98 264 ILE A O 1
ATOM 2013 N N . THR A 1 265 ? -11.742 17.203 28.703 1 96.38 265 THR A N 1
ATOM 2014 C CA . THR A 1 265 ? -12.25 16.172 29.609 1 96.38 265 THR A CA 1
ATOM 2015 C C . THR A 1 265 ? -13.688 16.484 30.031 1 96.38 265 THR A C 1
ATOM 2017 O O . THR A 1 265 ? -14.375 15.641 30.578 1 96.38 265 THR A O 1
ATOM 2020 N N . SER A 1 266 ? -14.125 17.688 29.75 1 96.31 266 SER A N 1
ATOM 2021 C CA . SER A 1 266 ? -15.508 18.047 30.047 1 96.31 266 SER A CA 1
ATOM 2022 C C . SER A 1 266 ? -16.359 18.016 28.781 1 96.31 266 SER A C 1
ATOM 2024 O O . SER A 1 266 ? -17.562 18.266 28.844 1 96.31 266 SER A O 1
ATOM 2026 N N . SER A 1 267 ? -15.797 17.734 27.688 1 97.25 267 SER A N 1
ATOM 2027 C CA . SER A 1 267 ? -16.516 17.719 26.422 1 97.25 267 SER A CA 1
ATOM 2028 C C . SER A 1 267 ? -17.359 16.453 26.266 1 97.25 267 SER A C 1
ATOM 2030 O O . SER A 1 267 ? -17.156 15.484 27 1 97.25 267 SER A O 1
ATOM 2032 N N . PRO A 1 268 ? -18.328 16.453 25.328 1 96.81 268 PRO A N 1
ATOM 2033 C CA . PRO A 1 268 ? -19.125 15.25 25.078 1 96.81 268 PRO A CA 1
ATOM 2034 C C . PRO A 1 268 ? -18.328 14.148 24.391 1 96.81 268 PRO A C 1
ATOM 2036 O O . PRO A 1 268 ? -18.797 13.016 24.281 1 96.81 268 PRO A O 1
ATOM 2039 N N . TYR A 1 269 ? -17.141 14.438 23.984 1 97.81 269 TYR A N 1
ATOM 2040 C CA . TYR A 1 269 ? -16.359 13.508 23.188 1 97.81 269 TYR A CA 1
ATOM 2041 C C . TYR A 1 269 ? -15.367 12.734 24.047 1 97.81 269 TYR A C 1
ATOM 2043 O O . TYR A 1 269 ? -14.789 11.742 23.609 1 97.81 269 TYR A O 1
ATOM 2051 N N . TYR A 1 270 ? -15.188 13.219 25.234 1 97.56 270 TYR A N 1
ATOM 2052 C CA . TYR A 1 270 ? -14.352 12.516 26.203 1 97.56 270 TYR A CA 1
ATOM 2053 C C . TYR A 1 270 ? -15.125 11.383 26.875 1 97.56 270 TYR A C 1
ATOM 2055 O O . TYR A 1 270 ? -15.758 11.586 27.906 1 97.56 270 TYR A O 1
ATOM 2063 N N . LYS A 1 271 ? -15.07 10.289 26.359 1 97.88 271 LYS A N 1
ATOM 2064 C CA . LYS A 1 271 ? -15.688 9.055 26.828 1 97.88 271 LYS A CA 1
ATOM 2065 C C . LYS A 1 271 ? -14.828 7.844 26.469 1 97.88 271 LYS A C 1
ATOM 2067 O O . LYS A 1 271 ? -13.836 7.965 25.75 1 97.88 271 LYS A O 1
ATOM 2072 N N . GLU A 1 272 ? -15.164 6.727 27.031 1 97.88 272 GLU A N 1
ATOM 2073 C CA . GLU A 1 272 ? -14.422 5.508 26.734 1 97.88 272 GLU A CA 1
ATOM 2074 C C . GLU A 1 272 ? -14.258 5.309 25.234 1 97.88 272 GLU A C 1
ATOM 2076 O O . GLU A 1 272 ? -15.242 5.352 24.484 1 97.88 272 GLU A O 1
ATOM 2081 N N . GLY A 1 273 ? -13.023 5.211 24.797 1 97.88 273 GLY A N 1
ATOM 2082 C CA . GLY A 1 273 ? -12.75 4.945 23.391 1 97.88 273 GLY A CA 1
ATOM 2083 C C . GLY A 1 273 ? -12.602 6.207 22.562 1 97.88 273 GLY A C 1
ATOM 2084 O O . GLY A 1 273 ? -12.664 6.16 21.328 1 97.88 273 GLY A O 1
ATOM 2085 N N . PHE A 1 274 ? -12.43 7.332 23.172 1 98.31 274 PHE A N 1
ATOM 2086 C CA . PHE A 1 274 ? -12.242 8.547 22.391 1 98.31 274 PHE A CA 1
ATOM 2087 C C . PHE A 1 274 ? -10.898 8.516 21.656 1 98.31 274 PHE A C 1
ATOM 2089 O O . PHE A 1 274 ? -10.109 7.594 21.844 1 98.31 274 PHE A O 1
ATOM 2096 N N . SER A 1 275 ? -10.695 9.453 20.766 1 98.38 275 SER A N 1
ATOM 2097 C CA . SER A 1 275 ? -9.461 9.57 20 1 98.38 275 SER A CA 1
ATOM 2098 C C . SER A 1 275 ? -8.969 11.016 19.969 1 98.38 275 SER A C 1
ATOM 2100 O O . SER A 1 275 ? -9.766 11.953 20.125 1 98.38 275 SER A O 1
ATOM 2102 N N . PHE A 1 276 ? -7.613 11.156 19.797 1 98.12 276 PHE A N 1
ATOM 2103 C CA . PHE A 1 276 ? -7.141 12.531 19.844 1 98.12 276 PHE A CA 1
ATOM 2104 C C . PHE A 1 276 ? -5.828 12.688 19.094 1 98.12 276 PHE A C 1
ATOM 2106 O O . PHE A 1 276 ? -5.141 11.695 18.828 1 98.12 276 PHE A O 1
ATOM 2113 N N . GLN A 1 277 ? -5.605 13.875 18.703 1 97.56 277 GLN A N 1
ATOM 2114 C CA . GLN A 1 277 ? -4.336 14.359 18.172 1 97.56 277 GLN A CA 1
ATOM 2115 C C . GLN A 1 277 ? -3.904 15.648 18.875 1 97.56 277 GLN A C 1
ATOM 2117 O O . GLN A 1 277 ? -4.719 16.547 19.078 1 97.56 277 GLN A O 1
ATOM 2122 N N . THR A 1 278 ? -2.631 15.609 19.203 1 91.44 278 THR A N 1
ATOM 2123 C CA . THR A 1 278 ? -2.082 16.828 19.766 1 91.44 278 THR A CA 1
ATOM 2124 C C . THR A 1 278 ? -0.917 17.344 18.938 1 91.44 278 THR A C 1
ATOM 2126 O O . THR A 1 278 ? -0.413 16.641 18.062 1 91.44 278 THR A O 1
ATOM 2129 N N . GLY A 1 279 ? -0.682 18.609 19.078 1 80.19 279 GLY A N 1
ATOM 2130 C CA . GLY A 1 279 ? 0.504 19.156 18.438 1 80.19 279 GLY A CA 1
ATOM 2131 C C . GLY A 1 279 ? 1.792 18.766 19.141 1 80.19 279 GLY A C 1
ATOM 2132 O O . GLY A 1 279 ? 1.777 17.969 20.094 1 80.19 279 GLY A O 1
ATOM 2133 N N . THR A 1 280 ? 2.879 19.219 18.625 1 71 280 THR A N 1
ATOM 2134 C CA . THR A 1 280 ? 4.18 18.797 19.141 1 71 280 THR A CA 1
ATOM 2135 C C . THR A 1 280 ? 4.852 19.938 19.906 1 71 280 THR A C 1
ATOM 2137 O O . THR A 1 280 ? 5.918 19.75 20.5 1 71 280 THR A O 1
ATOM 2140 N N . GLY A 1 281 ? 4.152 21.047 19.953 1 76.81 281 GLY A N 1
ATOM 2141 C CA . GLY A 1 281 ? 4.695 22.156 20.719 1 76.81 281 GLY A CA 1
ATOM 2142 C C . GLY A 1 281 ? 4.598 21.953 22.219 1 76.81 281 GLY A C 1
ATOM 2143 O O . GLY A 1 281 ? 3.867 21.078 22.688 1 76.81 281 GLY A O 1
ATOM 2144 N N . GLY A 1 282 ? 5.359 22.781 22.938 1 76.19 282 GLY A N 1
ATOM 2145 C CA . GLY A 1 282 ? 5.434 22.672 24.391 1 76.19 282 GLY A CA 1
ATOM 2146 C C . GLY A 1 282 ? 4.07 22.656 25.047 1 76.19 282 GLY A C 1
ATOM 2147 O O . GLY A 1 282 ? 3.783 21.781 25.875 1 76.19 282 GLY A O 1
ATOM 2148 N N . ALA A 1 283 ? 3.248 23.531 24.672 1 79.88 283 ALA A N 1
ATOM 2149 C CA . ALA A 1 283 ? 1.913 23.594 25.25 1 79.88 283 ALA A CA 1
ATOM 2150 C C . ALA A 1 283 ? 1.103 22.344 24.906 1 79.88 283 ALA A C 1
ATOM 2152 O O . ALA A 1 283 ? 0.39 21.812 25.766 1 79.88 283 ALA A O 1
ATOM 2153 N N . SER A 1 284 ? 1.165 21.938 23.75 1 83.81 284 SER A N 1
ATOM 2154 C CA . SER A 1 284 ? 0.418 20.766 23.312 1 83.81 284 SER A CA 1
ATOM 2155 C C . SER A 1 284 ? 0.865 19.516 24.047 1 83.81 284 SER A C 1
ATOM 2157 O O . SER A 1 284 ? 0.038 18.672 24.422 1 83.81 284 SER A O 1
ATOM 2159 N N . LEU A 1 285 ? 2.156 19.375 24.25 1 84.69 285 LEU A N 1
ATOM 2160 C CA . LEU A 1 285 ? 2.68 18.25 25 1 84.69 285 LEU A CA 1
ATOM 2161 C C . LEU A 1 285 ? 2.164 18.266 26.438 1 84.69 285 LEU A C 1
ATOM 2163 O O . LEU A 1 285 ? 1.895 17.219 27.031 1 84.69 285 LEU A O 1
ATOM 2167 N N . ALA A 1 286 ? 2.092 19.453 26.984 1 89.31 286 ALA A N 1
ATOM 2168 C CA . ALA A 1 286 ? 1.576 19.609 28.344 1 89.31 286 ALA A CA 1
ATOM 2169 C C . ALA A 1 286 ? 0.11 19.203 28.422 1 89.31 286 ALA A C 1
ATOM 2171 O O . ALA A 1 286 ? -0.333 18.656 29.422 1 89.31 286 ALA A O 1
ATOM 2172 N N . VAL A 1 287 ? -0.627 19.469 27.391 1 93.31 287 VAL A N 1
ATOM 2173 C CA . VAL A 1 287 ? -2.021 19.047 27.344 1 93.31 287 VAL A CA 1
ATOM 2174 C C . VAL A 1 287 ? -2.102 17.531 27.516 1 93.31 287 VAL A C 1
ATOM 2176 O O . VAL A 1 287 ? -2.934 17.016 28.266 1 93.31 287 VAL A O 1
ATOM 2179 N N . THR A 1 288 ? -1.254 16.797 26.844 1 92.56 288 THR A N 1
ATOM 2180 C CA . THR A 1 288 ? -1.233 15.344 26.906 1 92.56 288 THR A CA 1
ATOM 2181 C C . THR A 1 288 ? -0.988 14.867 28.328 1 92.56 288 THR A C 1
ATOM 2183 O O . THR A 1 288 ? -1.586 13.883 28.781 1 92.56 288 THR A O 1
ATOM 2186 N N . ARG A 1 289 ? -0.222 15.531 29.031 1 91.44 289 ARG A N 1
ATOM 2187 C CA . ARG A 1 289 ? 0.08 15.164 30.422 1 91.44 289 ARG A CA 1
ATOM 2188 C C . ARG A 1 289 ? -1.134 15.367 31.312 1 91.44 289 ARG A C 1
ATOM 2190 O O . ARG A 1 289 ? -1.431 14.531 32.156 1 91.44 289 ARG A O 1
ATOM 2197 N N . PHE A 1 290 ? -1.699 16.516 31.172 1 94.25 290 PHE A N 1
ATOM 2198 C CA . PHE A 1 290 ? -2.898 16.781 31.953 1 94.25 290 PHE A CA 1
ATOM 2199 C C . PHE A 1 290 ? -3.992 15.773 31.625 1 94.25 290 PHE A C 1
ATOM 2201 O O . PHE A 1 290 ? -4.715 15.32 32.531 1 94.25 290 PHE A O 1
ATOM 2208 N N . MET A 1 291 ? -4.109 15.461 30.375 1 95.38 291 MET A N 1
ATOM 2209 C CA . MET A 1 291 ? -5.082 14.461 29.938 1 95.38 291 MET A CA 1
ATOM 2210 C C . MET A 1 291 ? -4.789 13.109 30.578 1 95.38 291 MET A C 1
ATOM 2212 O O . MET A 1 291 ? -5.707 12.414 31.031 1 95.38 291 MET A O 1
ATOM 2216 N N . ARG A 1 292 ? -3.518 12.758 30.594 1 96 292 ARG A N 1
ATOM 2217 C CA . ARG A 1 292 ? -3.09 11.508 31.203 1 96 292 ARG A CA 1
ATOM 2218 C C . ARG A 1 292 ? -3.596 11.391 32.625 1 96 292 ARG A C 1
ATOM 2220 O O . ARG A 1 292 ? -4.168 10.367 33.031 1 96 292 ARG A O 1
ATOM 2227 N N . GLU A 1 293 ? -3.377 12.414 33.375 1 96.56 293 GLU A N 1
ATOM 2228 C CA . GLU A 1 293 ? -3.785 12.43 34.75 1 96.56 293 GLU A CA 1
ATOM 2229 C C . GLU A 1 293 ? -5.293 12.234 34.906 1 96.56 293 GLU A C 1
ATOM 2231 O O . GLU A 1 293 ? -5.75 11.453 35.75 1 96.56 293 GLU A O 1
ATOM 2236 N N . GLN A 1 294 ? -5.949 12.953 34.125 1 97.12 294 GLN A N 1
ATOM 2237 C CA . GLN A 1 294 ? -7.402 12.867 34.188 1 97.12 294 GLN A CA 1
ATOM 2238 C C . GLN A 1 294 ? -7.898 11.492 33.75 1 97.12 294 GLN A C 1
ATOM 2240 O O . GLN A 1 294 ? -8.852 10.961 34.281 1 97.12 294 GLN A O 1
ATOM 2245 N N . MET A 1 295 ? -7.316 10.961 32.688 1 98.06 295 MET A N 1
ATOM 2246 C CA . MET A 1 295 ? -7.676 9.633 32.188 1 98.06 295 MET A CA 1
ATOM 2247 C C . MET A 1 295 ? -7.504 8.578 33.25 1 98.06 295 MET A C 1
ATOM 2249 O O . MET A 1 295 ? -8.344 7.691 33.406 1 98.06 295 MET A O 1
ATOM 2253 N N . ILE A 1 296 ? -6.422 8.641 34 1 98.06 296 ILE A N 1
ATOM 2254 C CA . ILE A 1 296 ? -6.156 7.707 35.094 1 98.06 296 ILE A CA 1
ATOM 2255 C C . ILE A 1 296 ? -7.227 7.855 36.156 1 98.06 296 ILE A C 1
ATOM 2257 O O . ILE A 1 296 ? -7.797 6.859 36.625 1 98.06 296 ILE A O 1
ATOM 2261 N N . LYS A 1 297 ? -7.492 9.055 36.531 1 97.81 297 LYS A N 1
ATOM 2262 C CA . LYS A 1 297 ? -8.469 9.344 37.562 1 97.81 297 LYS A CA 1
ATOM 2263 C C . LYS A 1 297 ? -9.859 8.828 37.188 1 97.81 297 LYS A C 1
ATOM 2265 O O . LYS A 1 297 ? -10.578 8.289 38.031 1 97.81 297 LYS A O 1
ATOM 2270 N N . ASP A 1 298 ? -10.227 9 35.969 1 98 298 ASP A N 1
ATOM 2271 C CA . ASP A 1 298 ? -11.562 8.664 35.5 1 98 298 ASP A CA 1
ATOM 2272 C C . ASP A 1 298 ? -11.633 7.215 35 1 98 298 ASP A C 1
ATOM 2274 O O . ASP A 1 298 ? -12.719 6.691 34.75 1 98 298 ASP A O 1
ATOM 2278 N N . ASP A 1 299 ? -10.516 6.578 34.875 1 97.88 299 ASP A N 1
ATOM 2279 C CA . ASP A 1 299 ? -10.414 5.238 34.281 1 97.88 299 ASP A CA 1
ATOM 2280 C C . ASP A 1 299 ? -11.016 5.199 32.875 1 97.88 299 ASP A C 1
ATOM 2282 O O . ASP A 1 299 ? -11.883 4.371 32.594 1 97.88 299 ASP A O 1
ATOM 2286 N N . ILE A 1 300 ? -10.695 6.141 32.062 1 98.12 300 ILE A N 1
ATOM 2287 C CA . ILE A 1 300 ? -11.109 6.246 30.672 1 98.12 300 ILE A CA 1
ATOM 2288 C C . ILE A 1 300 ? -9.898 6.047 29.766 1 98.12 300 ILE A C 1
ATOM 2290 O O . ILE A 1 300 ? -8.812 6.559 30.047 1 98.12 300 ILE A O 1
ATOM 2294 N N . LYS A 1 301 ? -10.047 5.312 28.734 1 98.12 301 LYS A N 1
ATOM 2295 C CA . LYS A 1 301 ? -8.984 5.016 27.781 1 98.12 301 LYS A CA 1
ATOM 2296 C C . LYS A 1 301 ? -9.344 5.496 26.375 1 98.12 301 LYS A C 1
ATOM 2298 O O . LYS A 1 301 ? -10.508 5.457 25.984 1 98.12 301 LYS A O 1
ATOM 2303 N N . ALA A 1 302 ? -8.367 5.945 25.656 1 98.25 302 ALA A N 1
ATOM 2304 C CA . ALA A 1 302 ? -8.555 6.336 24.266 1 98.25 302 ALA A CA 1
ATOM 2305 C C . ALA A 1 302 ? -8.375 5.145 23.328 1 98.25 302 ALA A C 1
ATOM 2307 O O . ALA A 1 302 ? -7.574 4.246 23.609 1 98.25 302 ALA A O 1
ATOM 2308 N N . ASN A 1 303 ? -9.164 5.219 22.25 1 97.69 303 ASN A N 1
ATOM 2309 C CA . ASN A 1 303 ? -9.039 4.18 21.234 1 97.69 303 ASN A CA 1
ATOM 2310 C C . ASN A 1 303 ? -7.754 4.34 20.422 1 97.69 303 ASN A C 1
ATOM 2312 O O . ASN A 1 303 ? -7.098 3.352 20.094 1 97.69 303 ASN A O 1
ATOM 2316 N N . PHE A 1 304 ? -7.504 5.598 20.031 1 98.38 304 PHE A N 1
ATOM 2317 C CA . PHE A 1 304 ? -6.254 5.793 19.312 1 98.38 304 PHE A CA 1
ATOM 2318 C C . PHE A 1 304 ? -5.777 7.238 19.438 1 98.38 304 PHE A C 1
ATOM 2320 O O . PHE A 1 304 ? -6.574 8.141 19.703 1 98.38 304 PHE A O 1
ATOM 2327 N N . ALA A 1 305 ? -4.477 7.41 19.328 1 98 305 ALA A N 1
ATOM 2328 C CA . ALA A 1 305 ? -3.824 8.703 19.125 1 98 305 ALA A CA 1
ATOM 2329 C C . ALA A 1 305 ? -3.279 8.82 17.703 1 98 305 ALA A C 1
ATOM 2331 O O . ALA A 1 305 ? -2.992 7.812 17.047 1 98 305 ALA A O 1
ATOM 2332 N N . LEU A 1 306 ? -3.162 10.055 17.25 1 97.12 306 LEU A N 1
ATOM 2333 C CA . LEU A 1 306 ? -2.848 10.289 15.836 1 97.12 306 LEU A CA 1
ATOM 2334 C C . LEU A 1 306 ? -1.894 11.469 15.688 1 97.12 306 LEU A C 1
ATOM 2336 O O . LEU A 1 306 ? -1.797 12.312 16.578 1 97.12 306 LEU A O 1
ATOM 2340 N N . GLY A 1 307 ? -1.226 11.508 14.5 1 88.88 307 GLY A N 1
ATOM 2341 C CA . GLY A 1 307 ? -0.471 12.688 14.109 1 88.88 307 GLY A CA 1
ATOM 2342 C C . GLY A 1 307 ? 1.014 12.57 14.398 1 88.88 307 GLY A C 1
ATOM 2343 O O . GLY A 1 307 ? 1.627 11.539 14.117 1 88.88 307 GLY A O 1
ATOM 2344 N N . GLY A 1 308 ? 1.62 13.789 14.719 1 89.56 308 GLY A N 1
ATOM 2345 C CA . GLY A 1 308 ? 3.016 13.766 15.133 1 89.56 308 GLY A CA 1
ATOM 2346 C C . GLY A 1 308 ? 3.23 13.102 16.469 1 89.56 308 GLY A C 1
ATOM 2347 O O . GLY A 1 308 ? 2.791 13.609 17.5 1 89.56 308 GLY A O 1
ATOM 2348 N N . ILE A 1 309 ? 3.902 11.961 16.406 1 95.25 309 ILE A N 1
ATOM 2349 C CA . ILE A 1 309 ? 3.99 11.109 17.594 1 95.25 309 ILE A CA 1
ATOM 2350 C C . ILE A 1 309 ? 5.234 11.477 18.391 1 95.25 309 ILE A C 1
ATOM 2352 O O . ILE A 1 309 ? 6.32 11.641 17.828 1 95.25 309 ILE A O 1
ATOM 2356 N N . THR A 1 310 ? 5.074 11.656 19.625 1 92.62 310 THR A N 1
ATOM 2357 C CA . THR A 1 310 ? 6.156 11.906 20.562 1 92.62 310 THR A CA 1
ATOM 2358 C C . THR A 1 310 ? 6.195 10.828 21.641 1 92.62 310 THR A C 1
ATOM 2360 O O . THR A 1 310 ? 5.297 9.992 21.719 1 92.62 310 THR A O 1
ATOM 2363 N N . ASN A 1 311 ? 7.219 10.914 22.438 1 92.25 311 ASN A N 1
ATOM 2364 C CA . ASN A 1 311 ? 7.359 9.961 23.531 1 92.25 311 ASN A CA 1
ATOM 2365 C C . ASN A 1 311 ? 6.168 10.023 24.484 1 92.25 311 ASN A C 1
ATOM 2367 O O . ASN A 1 311 ? 5.777 9.008 25.062 1 92.25 311 ASN A O 1
ATOM 2371 N N . ALA A 1 312 ? 5.602 11.219 24.641 1 91.06 312 ALA A N 1
ATOM 2372 C CA . ALA A 1 312 ? 4.457 11.383 25.531 1 91.06 312 ALA A CA 1
ATOM 2373 C C . ALA A 1 312 ? 3.299 10.484 25.109 1 91.06 312 ALA A C 1
ATOM 2375 O O . ALA A 1 312 ? 2.621 9.898 25.969 1 91.06 312 ALA A O 1
ATOM 2376 N N . MET A 1 313 ? 3.029 10.344 23.875 1 94.38 313 MET A N 1
ATOM 2377 C CA . MET A 1 313 ? 1.972 9.477 23.375 1 94.38 313 MET A CA 1
ATOM 2378 C C . MET A 1 313 ? 2.346 8.008 23.531 1 94.38 313 MET A C 1
ATOM 2380 O O . MET A 1 313 ? 1.486 7.176 23.828 1 94.38 313 MET A O 1
ATOM 2384 N N . VAL A 1 314 ? 3.629 7.691 23.344 1 96.06 314 VAL A N 1
ATOM 2385 C CA . VAL A 1 314 ? 4.117 6.324 23.516 1 96.06 314 VAL A CA 1
ATOM 2386 C C . VAL A 1 314 ? 3.91 5.871 24.953 1 96.06 314 VAL A C 1
ATOM 2388 O O . VAL A 1 314 ? 3.523 4.73 25.203 1 96.06 314 VAL A O 1
ATOM 2391 N N . GLU A 1 315 ? 4.168 6.793 25.859 1 95.44 315 GLU A N 1
ATOM 2392 C CA . GLU A 1 315 ? 3.959 6.484 27.266 1 95.44 315 GLU A CA 1
ATOM 2393 C C . GLU A 1 315 ? 2.496 6.148 27.547 1 95.44 315 GLU A C 1
ATOM 2395 O O . GLU A 1 315 ? 2.201 5.219 28.312 1 95.44 315 GLU A O 1
ATOM 2400 N N . LEU A 1 316 ? 1.599 6.902 26.953 1 97.38 316 LEU A N 1
ATOM 2401 C CA . LEU A 1 316 ? 0.18 6.605 27.109 1 97.38 316 LEU A CA 1
ATOM 2402 C C . LEU A 1 316 ? -0.148 5.211 26.578 1 97.38 316 LEU A C 1
ATOM 2404 O O . LEU A 1 316 ? -0.939 4.484 27.188 1 97.38 316 LEU A O 1
ATOM 2408 N N . LEU A 1 317 ? 0.41 4.852 25.469 1 98.19 317 LEU A N 1
ATOM 2409 C CA . LEU A 1 317 ? 0.223 3.527 24.875 1 98.19 317 LEU A CA 1
ATOM 2410 C C . LEU A 1 317 ? 0.706 2.438 25.828 1 98.19 317 LEU A C 1
ATOM 2412 O O . LEU A 1 317 ? -0.022 1.48 26.094 1 98.19 317 LEU A O 1
ATOM 2416 N N . GLU A 1 318 ? 1.888 2.592 26.328 1 97.81 318 GLU A N 1
ATOM 2417 C CA . GLU A 1 318 ? 2.535 1.567 27.141 1 97.81 318 GLU A CA 1
ATOM 2418 C C . GLU A 1 318 ? 1.868 1.446 28.516 1 97.81 318 GLU A C 1
ATOM 2420 O O . GLU A 1 318 ? 1.914 0.386 29.141 1 97.81 318 GLU A O 1
ATOM 2425 N N . GLU A 1 319 ? 1.225 2.529 28.969 1 97.62 319 GLU A N 1
ATOM 2426 C CA . GLU A 1 319 ? 0.485 2.514 30.234 1 97.62 319 GLU A CA 1
ATOM 2427 C C . GLU A 1 319 ? -0.917 1.942 30.031 1 97.62 319 GLU A C 1
ATOM 2429 O O . GLU A 1 319 ? -1.65 1.747 31.016 1 97.62 319 GLU A O 1
ATOM 2434 N N . GLY A 1 320 ? -1.28 1.775 28.797 1 97.69 320 GLY A N 1
ATOM 2435 C CA . GLY A 1 320 ? -2.588 1.211 28.5 1 97.69 320 GLY A CA 1
ATOM 2436 C C . GLY A 1 320 ? -3.688 2.254 28.438 1 97.69 320 GLY A C 1
ATOM 2437 O O . GLY A 1 320 ? -4.871 1.914 28.406 1 97.69 320 GLY A O 1
ATOM 2438 N N . LEU A 1 321 ? -3.367 3.496 28.438 1 98.38 321 LEU A N 1
ATOM 2439 C CA . LEU A 1 321 ? -4.344 4.582 28.391 1 98.38 321 LEU A CA 1
ATOM 2440 C C . LEU A 1 321 ? -4.781 4.867 26.969 1 98.38 321 LEU A C 1
ATOM 2442 O O . LEU A 1 321 ? -5.836 5.465 26.75 1 98.38 321 LEU A O 1
ATOM 2446 N N . VAL A 1 322 ? -4.027 4.516 26 1 98.12 322 VAL A N 1
ATOM 2447 C CA . VAL A 1 322 ? -4.344 4.562 24.578 1 98.12 322 VAL A CA 1
ATOM 2448 C C . VAL A 1 322 ? -4.156 3.176 23.953 1 98.12 322 VAL A C 1
ATOM 2450 O O . VAL A 1 322 ? -3.129 2.529 24.172 1 98.12 322 VAL A O 1
ATOM 2453 N N . ASP A 1 323 ? -5.121 2.783 23.219 1 97.94 323 ASP A N 1
ATOM 2454 C CA . ASP A 1 323 ? -5.086 1.422 22.688 1 97.94 323 ASP A CA 1
ATOM 2455 C C . ASP A 1 323 ? -4.145 1.317 21.484 1 97.94 323 ASP A C 1
ATOM 2457 O O . ASP A 1 323 ? -3.373 0.362 21.391 1 97.94 323 ASP A O 1
ATOM 2461 N N . LYS A 1 324 ? -4.23 2.293 20.594 1 98.19 324 LYS A N 1
ATOM 2462 C CA . LYS A 1 324 ? -3.412 2.256 19.375 1 98.19 324 LYS A CA 1
ATOM 2463 C C . LYS A 1 324 ? -2.863 3.641 19.047 1 98.19 324 LYS A C 1
ATOM 2465 O O . LYS A 1 324 ? -3.494 4.656 19.359 1 98.19 324 LYS A O 1
ATOM 2470 N N . ILE A 1 325 ? -1.691 3.664 18.453 1 98.31 325 ILE A N 1
ATOM 2471 C CA . ILE A 1 325 ? -1.146 4.867 17.828 1 98.31 325 ILE A CA 1
ATOM 2472 C C . ILE A 1 325 ? -1.094 4.688 16.312 1 98.31 325 ILE A C 1
ATOM 2474 O O . ILE A 1 325 ? -0.563 3.691 15.82 1 98.31 325 ILE A O 1
ATOM 2478 N N . LEU A 1 326 ? -1.721 5.52 15.586 1 98.31 326 LEU A N 1
ATOM 2479 C CA . LEU A 1 326 ? -1.578 5.602 14.141 1 98.31 326 LEU A CA 1
ATOM 2480 C C . LEU A 1 326 ? -0.606 6.711 13.75 1 98.31 326 LEU A C 1
ATOM 2482 O O . LEU A 1 326 ? -0.884 7.891 13.977 1 98.31 326 LEU A O 1
ATOM 2486 N N . ASP A 1 327 ? 0.522 6.332 13.156 1 98.12 327 ASP A N 1
ATOM 2487 C CA . ASP A 1 327 ? 1.714 7.172 13.125 1 98.12 327 ASP A CA 1
ATOM 2488 C C . ASP A 1 327 ? 2.078 7.559 11.695 1 98.12 327 ASP A C 1
ATOM 2490 O O . ASP A 1 327 ? 2.551 6.723 10.922 1 98.12 327 ASP A O 1
ATOM 2494 N N . VAL A 1 328 ? 1.981 8.844 11.375 1 97.75 328 VAL A N 1
ATOM 2495 C CA . VAL A 1 328 ? 2.404 9.305 10.055 1 97.75 328 VAL A CA 1
ATOM 2496 C C . VAL A 1 328 ? 3.814 9.883 10.141 1 97.75 328 VAL A C 1
ATOM 2498 O O . VAL A 1 328 ? 4.504 10 9.125 1 97.75 328 VAL A O 1
ATOM 2501 N N . GLN A 1 329 ? 4.281 10.258 11.359 1 96.31 329 GLN A N 1
ATOM 2502 C CA . GLN A 1 329 ? 5.602 10.844 11.562 1 96.31 329 GLN A CA 1
ATOM 2503 C C . GLN A 1 329 ? 5.988 10.828 13.039 1 96.31 329 GLN A C 1
ATOM 2505 O O . GLN A 1 329 ? 5.156 11.094 13.914 1 96.31 329 GLN A O 1
ATOM 2510 N N . ASP A 1 330 ? 7.195 10.531 13.305 1 95.44 330 ASP A N 1
ATOM 2511 C CA . ASP A 1 330 ? 7.754 10.609 14.648 1 95.44 330 ASP A CA 1
ATOM 2512 C C . ASP A 1 330 ? 8.594 11.875 14.82 1 95.44 330 ASP A C 1
ATOM 2514 O O . ASP A 1 330 ? 9.32 12.273 13.906 1 95.44 330 ASP A O 1
ATOM 2518 N N . PHE A 1 331 ? 8.547 12.453 16.016 1 92 331 PHE A N 1
ATOM 2519 C CA . PHE A 1 331 ? 9.219 13.727 16.234 1 92 331 PHE A CA 1
ATOM 2520 C C . PHE A 1 331 ? 10.406 13.547 17.188 1 92 331 PHE A C 1
ATOM 2522 O O . PHE A 1 331 ? 11.148 14.5 17.438 1 92 331 PHE A O 1
ATOM 2529 N N . ASP A 1 332 ? 10.523 12.344 17.766 1 90.19 332 ASP A N 1
ATOM 2530 C CA . ASP A 1 332 ? 11.68 12.086 18.625 1 90.19 332 ASP A CA 1
ATOM 2531 C C . ASP A 1 332 ? 12.109 10.625 18.531 1 90.19 332 ASP A C 1
ATOM 2533 O O . ASP A 1 332 ? 11.406 9.797 17.953 1 90.19 332 ASP A O 1
ATOM 2537 N N . HIS A 1 333 ? 13.312 10.375 19.047 1 90.5 333 HIS A N 1
ATOM 2538 C CA . HIS A 1 333 ? 13.922 9.055 18.906 1 90.5 333 HIS A CA 1
ATOM 2539 C C . HIS A 1 333 ? 13.109 7.992 19.625 1 90.5 333 HIS A C 1
ATOM 2541 O O . HIS A 1 333 ? 12.844 6.922 19.078 1 90.5 333 HIS A O 1
ATOM 2547 N N . PRO A 1 334 ? 12.586 8.227 20.828 1 91.62 334 PRO A N 1
ATOM 2548 C CA . PRO A 1 334 ? 11.82 7.191 21.531 1 91.62 334 PRO A CA 1
ATOM 2549 C C . PRO A 1 334 ? 10.57 6.77 20.766 1 91.62 334 PRO A C 1
ATOM 2551 O O . PRO A 1 334 ? 10.211 5.586 20.766 1 91.62 334 PRO A O 1
ATOM 2554 N N . SER A 1 335 ? 9.898 7.719 20.203 1 93.81 335 SER A N 1
ATOM 2555 C CA . SER A 1 335 ? 8.711 7.359 19.453 1 93.81 335 SER A CA 1
ATOM 2556 C C . SER A 1 335 ? 9.07 6.555 18.203 1 93.81 335 SER A C 1
ATOM 2558 O O . SER A 1 335 ? 8.336 5.641 17.812 1 93.81 335 SER A O 1
ATOM 2560 N N . ALA A 1 336 ? 10.18 6.855 17.562 1 94.44 336 ALA A N 1
ATOM 2561 C CA . ALA A 1 336 ? 10.648 6.098 16.406 1 94.44 336 ALA A CA 1
ATOM 2562 C C . ALA A 1 336 ? 10.93 4.645 16.797 1 94.44 336 ALA A C 1
ATOM 2564 O O . ALA A 1 336 ? 10.523 3.723 16.078 1 94.44 336 ALA A O 1
ATOM 2565 N N . VAL A 1 337 ? 11.547 4.457 17.906 1 94.06 337 VAL A N 1
ATOM 2566 C CA . VAL A 1 337 ? 11.891 3.121 18.391 1 94.06 337 VAL A CA 1
ATOM 2567 C C . VAL A 1 337 ? 10.617 2.363 18.75 1 94.06 337 VAL A C 1
ATOM 2569 O O . VAL A 1 337 ? 10.523 1.152 18.547 1 94.06 337 VAL A O 1
ATOM 2572 N N . SER A 1 338 ? 9.656 3.096 19.281 1 96.5 338 SER A N 1
ATOM 2573 C CA . SER A 1 338 ? 8.398 2.498 19.703 1 96.5 338 SER A CA 1
ATOM 2574 C C . SER A 1 338 ? 7.66 1.878 18.516 1 96.5 338 SER A C 1
ATOM 2576 O O . SER A 1 338 ? 6.98 0.861 18.672 1 96.5 338 SER A O 1
ATOM 2578 N N . LEU A 1 339 ? 7.82 2.467 17.375 1 96.38 339 LEU A N 1
ATOM 2579 C CA . LEU A 1 339 ? 7.141 1.956 16.188 1 96.38 339 LEU A CA 1
ATOM 2580 C C . LEU A 1 339 ? 7.523 0.502 15.922 1 96.38 339 LEU A C 1
ATOM 2582 O O . LEU A 1 339 ? 6.691 -0.292 15.484 1 96.38 339 LEU A O 1
ATOM 2586 N N . ASP A 1 340 ? 8.68 0.181 16.172 1 93.88 340 ASP A N 1
ATOM 2587 C CA . ASP A 1 340 ? 9.148 -1.192 16.016 1 93.88 340 ASP A CA 1
ATOM 2588 C C . ASP A 1 340 ? 8.789 -2.033 17.234 1 93.88 340 ASP A C 1
ATOM 2590 O O . ASP A 1 340 ? 8.234 -3.125 17.109 1 93.88 340 ASP A O 1
ATOM 2594 N N . ARG A 1 341 ? 9.039 -1.517 18.422 1 93.69 341 ARG A N 1
ATOM 2595 C CA . ARG A 1 341 ? 8.875 -2.221 19.688 1 93.69 341 ARG A CA 1
ATOM 2596 C C . ARG A 1 341 ? 7.406 -2.566 19.938 1 93.69 341 ARG A C 1
ATOM 2598 O O . ARG A 1 341 ? 7.094 -3.639 20.453 1 93.69 341 ARG A O 1
ATOM 2605 N N . ASN A 1 342 ? 6.539 -1.661 19.547 1 95.25 342 ASN A N 1
ATOM 2606 C CA . ASN A 1 342 ? 5.105 -1.817 19.766 1 95.25 342 ASN A CA 1
ATOM 2607 C C . ASN A 1 342 ? 4.348 -2.006 18.453 1 95.25 342 ASN A C 1
ATOM 2609 O O . ASN A 1 342 ? 3.248 -1.479 18.297 1 95.25 342 ASN A O 1
ATOM 2613 N N . ALA A 1 343 ? 4.906 -2.744 17.5 1 89.88 343 ALA A N 1
ATOM 2614 C CA . ALA A 1 343 ? 4.438 -2.863 16.125 1 89.88 343 ALA A CA 1
ATOM 2615 C C . ALA A 1 343 ? 2.969 -3.271 16.078 1 89.88 343 ALA A C 1
ATOM 2617 O O . ALA A 1 343 ? 2.254 -2.938 15.133 1 89.88 343 ALA A O 1
ATOM 2618 N N . GLU A 1 344 ? 2.381 -3.918 17 1 86.81 344 GLU A N 1
ATOM 2619 C CA . GLU A 1 344 ? 0.978 -4.32 16.969 1 86.81 344 GLU A CA 1
ATOM 2620 C C . GLU A 1 344 ? 0.062 -3.154 17.328 1 86.81 344 GLU A C 1
ATOM 2622 O O . GLU A 1 344 ? -1.081 -3.092 16.875 1 86.81 344 GLU A O 1
ATOM 2627 N N . LYS A 1 345 ? 0.555 -2.217 18.078 1 95.62 345 LYS A N 1
ATOM 2628 C CA . LYS A 1 345 ? -0.277 -1.153 18.641 1 95.62 345 LYS A CA 1
ATOM 2629 C C . LYS A 1 345 ? 0.171 0.216 18.141 1 95.62 345 LYS A C 1
ATOM 2631 O O . LYS A 1 345 ? -0.589 1.185 18.188 1 95.62 345 LYS A O 1
ATOM 2636 N N . HIS A 1 346 ? 1.383 0.34 17.766 1 97.56 346 HIS A N 1
ATOM 2637 C CA . HIS A 1 346 ? 1.951 1.524 17.141 1 97.56 346 HIS A CA 1
ATOM 2638 C C . HIS A 1 346 ? 2.139 1.311 15.641 1 97.56 346 HIS A C 1
ATOM 2640 O O . HIS A 1 346 ? 3.146 0.744 15.211 1 97.56 346 HIS A O 1
ATOM 2646 N N . TYR A 1 347 ? 1.192 1.839 14.891 1 97.5 347 TYR A N 1
ATOM 2647 C CA . TYR A 1 347 ? 1.017 1.418 13.508 1 97.5 347 TYR A CA 1
ATOM 2648 C C . TYR A 1 347 ? 1.357 2.551 12.547 1 97.5 347 TYR A C 1
ATOM 2650 O O . TYR A 1 347 ? 0.836 3.66 12.672 1 97.5 347 TYR A O 1
ATOM 2658 N N . GLU A 1 348 ? 2.227 2.273 11.578 1 97.62 348 GLU A N 1
ATOM 2659 C CA . GLU A 1 348 ? 2.65 3.232 10.562 1 97.62 348 GLU A CA 1
ATOM 2660 C C . GLU A 1 348 ? 1.571 3.424 9.5 1 97.62 348 GLU A C 1
ATOM 2662 O O . GLU A 1 348 ? 1.017 2.449 8.992 1 97.62 348 GLU A O 1
ATOM 2667 N N . ILE A 1 349 ? 1.229 4.664 9.148 1 98.25 349 ILE A N 1
ATOM 2668 C CA . ILE A 1 349 ? 0.273 4.945 8.086 1 98.25 349 ILE A CA 1
ATOM 2669 C C . ILE A 1 349 ? 0.859 5.977 7.121 1 98.25 349 ILE A C 1
ATOM 2671 O O . ILE A 1 349 ? 1.78 6.715 7.48 1 98.25 349 ILE A O 1
ATOM 2675 N N . ASP A 1 350 ? 0.405 6.02 5.863 1 98.25 350 ASP A N 1
ATOM 2676 C CA . ASP A 1 350 ? 0.875 7.023 4.91 1 98.25 350 ASP A CA 1
ATOM 2677 C C . ASP A 1 350 ? 0.035 8.297 4.992 1 98.25 350 ASP A C 1
ATOM 2679 O O . ASP A 1 350 ? -0.967 8.336 5.707 1 98.25 350 ASP A O 1
ATOM 2683 N N . ALA A 1 351 ? 0.415 9.289 4.293 1 98.31 351 ALA A N 1
ATOM 2684 C CA . ALA A 1 351 ? -0.196 10.609 4.398 1 98.31 351 ALA A CA 1
ATOM 2685 C C . ALA A 1 351 ? -1.595 10.617 3.789 1 98.31 351 ALA A C 1
ATOM 2687 O O . ALA A 1 351 ? -2.42 11.469 4.125 1 98.31 351 ALA A O 1
ATOM 2688 N N . ASN A 1 352 ? -1.841 9.75 2.801 1 98.31 352 ASN A N 1
ATOM 2689 C CA . ASN A 1 352 ? -3.188 9.617 2.252 1 98.31 352 ASN A CA 1
ATOM 2690 C C . ASN A 1 352 ? -4.172 9.102 3.297 1 98.31 352 ASN A C 1
ATOM 2692 O O . ASN A 1 352 ? -5.27 9.648 3.441 1 98.31 352 ASN A O 1
ATOM 2696 N N . MET A 1 353 ? -3.76 8.094 3.984 1 98.44 353 MET A N 1
ATOM 2697 C CA . MET A 1 353 ? -4.586 7.52 5.043 1 98.44 353 MET A CA 1
ATOM 2698 C C . MET A 1 353 ? -4.715 8.484 6.215 1 98.44 353 MET A C 1
ATOM 2700 O O . MET A 1 353 ? -5.766 8.547 6.859 1 98.44 353 MET A O 1
ATOM 2704 N N . TYR A 1 354 ? -3.707 9.195 6.445 1 98.38 354 TYR A N 1
ATOM 2705 C CA . TYR A 1 354 ? -3.715 10.156 7.547 1 98.38 354 TYR A CA 1
ATOM 2706 C C . TYR A 1 354 ? -4.785 11.219 7.332 1 98.38 354 TYR A C 1
ATOM 2708 O O . TYR A 1 354 ? -5.734 11.32 8.117 1 98.38 354 TYR A O 1
ATOM 2716 N N . ALA A 1 355 ? -4.617 11.883 6.008 1 98.44 355 ALA A N 1
ATOM 2717 C CA . ALA A 1 355 ? -5.379 13.125 6.117 1 98.44 355 ALA A CA 1
ATOM 2718 C C . ALA A 1 355 ? -5.91 13.562 4.754 1 98.44 355 ALA A C 1
ATOM 2720 O O . ALA A 1 355 ? -6.441 14.664 4.613 1 98.44 355 ALA A O 1
ATOM 2721 N N . SER A 1 356 ? -5.844 12.82 3.719 1 98.38 356 SER A N 1
ATOM 2722 C CA . SER A 1 356 ? -6.293 13.266 2.402 1 98.38 356 SER A CA 1
ATOM 2723 C C . SER A 1 356 ? -7.805 13.453 2.369 1 98.38 356 SER A C 1
ATOM 2725 O O . SER A 1 356 ? -8.555 12.555 2.756 1 98.38 356 SER A O 1
ATOM 2727 N N . PRO A 1 357 ? -8.258 14.609 1.893 1 98.12 357 PRO A N 1
ATOM 2728 C CA . PRO A 1 357 ? -9.703 14.828 1.808 1 98.12 357 PRO A CA 1
ATOM 2729 C C . PRO A 1 357 ? -10.359 14.031 0.683 1 98.12 357 PRO A C 1
ATOM 2731 O O . PRO A 1 357 ? -11.586 13.953 0.61 1 98.12 357 PRO A O 1
ATOM 2734 N N . LEU A 1 358 ? -9.523 13.422 -0.167 1 97.69 358 LEU A N 1
ATOM 2735 C CA . LEU A 1 358 ? -10.102 12.766 -1.337 1 97.69 358 LEU A CA 1
ATOM 2736 C C . LEU A 1 358 ? -9.852 11.266 -1.297 1 97.69 358 LEU A C 1
ATOM 2738 O O . LEU A 1 358 ? -9.961 10.586 -2.32 1 97.69 358 LEU A O 1
ATOM 2742 N N . SER A 1 359 ? -9.516 10.75 -0.171 1 97.31 359 SER A N 1
ATOM 2743 C CA . SER A 1 359 ? -9.391 9.305 -0.015 1 97.31 359 SER A CA 1
ATOM 2744 C C . SER A 1 359 ? -10.742 8.648 0.228 1 97.31 359 SER A C 1
ATOM 2746 O O . SER A 1 359 ? -11.75 9.344 0.385 1 97.31 359 SER A O 1
ATOM 2748 N N . LYS A 1 360 ? -10.781 7.289 0.25 1 97.94 360 LYS A N 1
ATOM 2749 C CA . LYS A 1 360 ? -11.992 6.539 0.576 1 97.94 360 LYS A CA 1
ATOM 2750 C C . LYS A 1 360 ? -12.195 6.457 2.086 1 97.94 360 LYS A C 1
ATOM 2752 O O . LYS A 1 360 ? -12.844 5.527 2.58 1 97.94 360 LYS A O 1
ATOM 2757 N N . GLY A 1 361 ? -11.562 7.375 2.846 1 97.56 361 GLY A N 1
ATOM 2758 C CA . GLY A 1 361 ? -11.742 7.414 4.289 1 97.56 361 GLY A CA 1
ATOM 2759 C C . GLY A 1 361 ? -10.445 7.617 5.051 1 97.56 361 GLY A C 1
ATOM 2760 O O . GLY A 1 361 ? -9.789 6.648 5.441 1 97.56 361 GLY A O 1
ATOM 2761 N N . SER A 1 362 ? -10.039 8.891 5.352 1 98.12 362 SER A N 1
ATOM 2762 C CA . SER A 1 362 ? -8.836 9.203 6.117 1 98.12 362 SER A CA 1
ATOM 2763 C C . SER A 1 362 ? -9.07 9.023 7.613 1 98.12 362 SER A C 1
ATOM 2765 O O . SER A 1 362 ? -10.203 9.117 8.086 1 98.12 362 SER A O 1
ATOM 2767 N N . VAL A 1 363 ? -8.039 8.82 8.367 1 98.44 363 VAL A N 1
ATOM 2768 C CA . VAL A 1 363 ? -8.117 8.562 9.797 1 98.44 363 VAL A CA 1
ATOM 2769 C C . VAL A 1 363 ? -8.664 9.797 10.516 1 98.44 363 VAL A C 1
ATOM 2771 O O . VAL A 1 363 ? -9.406 9.68 11.492 1 98.44 363 VAL A O 1
ATOM 2774 N N . ILE A 1 364 ? -8.367 10.969 9.992 1 98.25 364 ILE A N 1
ATOM 2775 C CA . ILE A 1 364 ? -8.789 12.195 10.648 1 98.25 364 ILE A CA 1
ATOM 2776 C C . ILE A 1 364 ? -10.312 12.258 10.695 1 98.25 364 ILE A C 1
ATOM 2778 O O . ILE A 1 364 ? -10.891 12.945 11.539 1 98.25 364 ILE A O 1
ATOM 2782 N N . ASN A 1 365 ? -11.008 11.539 9.789 1 98.06 365 ASN A N 1
ATOM 2783 C CA . ASN A 1 365 ? -12.469 11.5 9.789 1 98.06 365 ASN A CA 1
ATOM 2784 C C . ASN A 1 365 ? -13 10.805 11.039 1 98.06 365 ASN A C 1
ATOM 2786 O O . ASN A 1 365 ? -14.18 10.945 11.375 1 98.06 365 ASN A O 1
ATOM 2790 N N . GLN A 1 366 ? -12.148 10.039 11.727 1 97.31 366 GLN A N 1
ATOM 2791 C CA . GLN A 1 366 ? -12.531 9.289 12.922 1 97.31 366 GLN A CA 1
ATOM 2792 C C . GLN A 1 366 ? -12.016 9.969 14.188 1 97.31 366 GLN A C 1
ATOM 2794 O O . GLN A 1 366 ? -12.109 9.414 15.281 1 97.31 366 GLN A O 1
ATOM 2799 N N . LEU A 1 367 ? -11.469 11.156 14.07 1 97.88 367 LEU A N 1
ATOM 2800 C CA . LEU A 1 367 ? -10.844 11.867 15.18 1 97.88 367 LEU A CA 1
ATOM 2801 C C . LEU A 1 367 ? -11.883 12.609 16.016 1 97.88 367 LEU A C 1
ATOM 2803 O O . LEU A 1 367 ? -12.727 13.328 15.461 1 97.88 367 LEU A O 1
ATOM 2807 N N . ASP A 1 368 ? -11.812 12.43 17.359 1 98.12 368 ASP A N 1
ATOM 2808 C CA . ASP A 1 368 ? -12.734 13.141 18.234 1 98.12 368 ASP A CA 1
ATOM 2809 C C . ASP A 1 368 ? -12.227 14.547 18.547 1 98.12 368 ASP A C 1
ATOM 2811 O O . ASP A 1 368 ? -12.977 15.516 18.453 1 98.12 368 ASP A O 1
ATOM 2815 N N . ILE A 1 369 ? -10.93 14.586 18.906 1 98.19 369 ILE A N 1
ATOM 2816 C CA . ILE A 1 369 ? -10.398 15.844 19.422 1 98.19 369 ILE A CA 1
ATOM 2817 C C . ILE A 1 369 ? -9.039 16.125 18.797 1 98.19 369 ILE A C 1
ATOM 2819 O O . ILE A 1 369 ? -8.203 15.227 18.672 1 98.19 369 ILE A O 1
ATOM 2823 N N . CYS A 1 370 ? -8.82 17.312 18.359 1 97.69 370 CYS A N 1
ATOM 2824 C CA . CYS A 1 370 ? -7.48 17.734 17.984 1 97.69 370 CYS A CA 1
ATOM 2825 C C . CYS A 1 370 ? -7.098 19.047 18.656 1 97.69 370 CYS A C 1
ATOM 2827 O O . CYS A 1 370 ? -7.941 19.922 18.828 1 97.69 370 CYS A O 1
ATOM 2829 N N . VAL A 1 371 ? -5.859 19.141 19.078 1 97.5 371 VAL A N 1
ATOM 2830 C CA . VAL A 1 371 ? -5.297 20.344 19.688 1 97.5 371 VAL A CA 1
ATOM 2831 C C . VAL A 1 371 ? -4.25 20.953 18.766 1 97.5 371 VAL A C 1
ATOM 2833 O O . VAL A 1 371 ? -3.268 20.281 18.406 1 97.5 371 VAL A O 1
ATOM 2836 N N . LEU A 1 372 ? -4.469 22.156 18.406 1 96.69 372 LEU A N 1
ATOM 2837 C CA . LEU A 1 372 ? -3.625 22.859 17.438 1 96.69 372 LEU A CA 1
ATOM 2838 C C . LEU A 1 372 ? -3.074 24.141 18.031 1 96.69 372 LEU A C 1
ATOM 2840 O O . LEU A 1 372 ? -3.576 24.625 19.062 1 96.69 372 LEU A O 1
ATOM 2844 N N . SER A 1 373 ? -2.061 24.656 17.422 1 95 373 SER A N 1
ATOM 2845 C CA . SER A 1 373 ? -1.479 25.938 17.812 1 95 373 SER A CA 1
ATOM 2846 C C . SER A 1 373 ? -1.774 27.016 16.781 1 95 373 SER A C 1
ATOM 2848 O O . SER A 1 373 ? -2.418 26.75 15.766 1 95 373 SER A O 1
ATOM 2850 N N . ALA A 1 374 ? -1.347 28.25 17.125 1 95.88 374 ALA A N 1
ATOM 2851 C CA . ALA A 1 374 ? -1.582 29.344 16.203 1 95.88 374 ALA A CA 1
ATOM 2852 C C . ALA A 1 374 ? -0.545 30.453 16.391 1 95.88 374 ALA A C 1
ATOM 2854 O O . ALA A 1 374 ? -0.115 30.719 17.516 1 95.88 374 ALA A O 1
ATOM 2855 N N . LEU A 1 375 ? -0.169 31.062 15.266 1 95.31 375 LEU A N 1
ATOM 2856 C CA . LEU A 1 375 ? 0.565 32.312 15.312 1 95.31 375 LEU A CA 1
ATOM 2857 C C . LEU A 1 375 ? -0.385 33.5 15.508 1 95.31 375 LEU A C 1
ATOM 2859 O O . LEU A 1 375 ? -0.074 34.438 16.234 1 95.31 375 LEU A O 1
ATOM 2863 N N . GLU A 1 376 ? -1.5 33.438 14.812 1 97.31 376 GLU A N 1
ATOM 2864 C CA . GLU A 1 376 ? -2.566 34.406 14.938 1 97.31 376 GLU A CA 1
ATOM 2865 C C . GLU A 1 376 ? -3.941 33.75 14.852 1 97.31 376 GLU A C 1
ATOM 2867 O O . GLU A 1 376 ? -4.109 32.75 14.18 1 97.31 376 GLU A O 1
ATOM 2872 N N . VAL A 1 377 ? -4.871 34.344 15.562 1 98.5 377 VAL A N 1
ATOM 2873 C CA . VAL A 1 377 ? -6.293 34.062 15.438 1 98.5 377 VAL A CA 1
ATOM 2874 C C . VAL A 1 377 ? -7.086 35.344 15.289 1 98.5 377 VAL A C 1
ATOM 2876 O O . VAL A 1 377 ? -6.879 36.312 16.047 1 98.5 377 VAL A O 1
ATOM 2879 N N . ASP A 1 378 ? -7.945 35.438 14.328 1 98.25 378 ASP A N 1
ATOM 2880 C CA . ASP A 1 378 ? -8.672 36.719 14.172 1 98.25 378 ASP A CA 1
ATOM 2881 C C . ASP A 1 378 ? -10.086 36.594 14.734 1 98.25 378 ASP A C 1
ATOM 2883 O O . ASP A 1 378 ? -10.453 35.562 15.305 1 98.25 378 ASP A O 1
ATOM 2887 N N . THR A 1 379 ? -10.852 37.625 14.641 1 98.31 379 THR A N 1
ATOM 2888 C CA . THR A 1 379 ? -12.148 37.719 15.305 1 98.31 379 THR A CA 1
ATOM 2889 C C . THR A 1 379 ? -13.188 36.844 14.609 1 98.31 379 THR A C 1
ATOM 2891 O O . THR A 1 379 ? -14.305 36.688 15.102 1 98.31 379 THR A O 1
ATOM 2894 N N . ASN A 1 380 ? -12.867 36.188 13.5 1 98.38 380 ASN A N 1
ATOM 2895 C CA . ASN A 1 380 ? -13.703 35.188 12.852 1 98.38 380 ASN A CA 1
ATOM 2896 C C . ASN A 1 380 ? -13.164 33.781 13.078 1 98.38 380 ASN A C 1
ATOM 2898 O O . ASN A 1 380 ? -13.539 32.844 12.367 1 98.38 380 ASN A O 1
ATOM 2902 N N . PHE A 1 381 ? -12.188 33.625 13.945 1 98.75 381 PHE A N 1
ATOM 2903 C CA . PHE A 1 381 ? -11.578 32.375 14.375 1 98.75 381 PHE A CA 1
ATOM 2904 C C . PHE A 1 381 ? -10.641 31.844 13.305 1 98.75 381 PHE A C 1
ATOM 2906 O O . PHE A 1 381 ? -10.18 30.703 13.391 1 98.75 381 PHE A O 1
ATOM 2913 N N . ASN A 1 382 ? -10.414 32.594 12.18 1 98.81 382 ASN A N 1
ATOM 2914 C CA . ASN A 1 382 ? -9.406 32.156 11.219 1 98.81 382 ASN A CA 1
ATOM 2915 C C . ASN A 1 382 ? -8.023 32.062 11.859 1 98.81 382 ASN A C 1
ATOM 2917 O O . ASN A 1 382 ? -7.684 32.875 12.727 1 98.81 382 ASN A O 1
ATOM 2921 N N . VAL A 1 383 ? -7.242 31.125 11.398 1 98.69 383 VAL A N 1
ATOM 2922 C CA . VAL A 1 383 ? -5.969 30.891 12.07 1 98.69 383 VAL A CA 1
ATOM 2923 C C . VAL A 1 383 ? -4.82 31.031 11.07 1 98.69 383 VAL A C 1
ATOM 2925 O O . VAL A 1 383 ? -4.902 30.531 9.945 1 98.69 383 VAL A O 1
ATOM 2928 N N . ASN A 1 384 ? -3.795 31.734 11.484 1 98.19 384 ASN A N 1
ATOM 2929 C CA . ASN A 1 384 ? -2.516 31.812 10.789 1 98.19 384 ASN A CA 1
ATOM 2930 C C . ASN A 1 384 ? -1.439 30.984 11.484 1 98.19 384 ASN A C 1
ATOM 2932 O O . ASN A 1 384 ? -1.227 31.125 12.688 1 98.19 384 ASN A O 1
ATOM 2936 N N . VAL A 1 385 ? -0.856 30.141 10.703 1 97.06 385 VAL A N 1
ATOM 2937 C CA . VAL A 1 385 ? 0.302 29.406 11.219 1 97.06 385 VAL A CA 1
ATOM 2938 C C . VAL A 1 385 ? 1.457 29.5 10.227 1 97.06 385 VAL A C 1
ATOM 2940 O O . VAL A 1 385 ? 2.408 28.719 10.289 1 97.06 385 VAL A O 1
ATOM 2943 N N . MET A 1 386 ? 1.428 30.375 9.305 1 97.5 386 MET A N 1
ATOM 2944 C CA . MET A 1 386 ? 2.354 30.422 8.172 1 97.5 386 MET A CA 1
ATOM 2945 C C . MET A 1 386 ? 3.291 31.625 8.289 1 97.5 386 MET A C 1
ATOM 2947 O O . MET A 1 386 ? 4.512 31.469 8.227 1 97.5 386 MET A O 1
ATOM 2951 N N . THR A 1 387 ? 2.73 32.875 8.406 1 97.25 387 THR A N 1
ATOM 2952 C CA . THR A 1 387 ? 3.521 34.094 8.383 1 97.25 387 THR A CA 1
ATOM 2953 C C . THR A 1 387 ? 3.631 34.688 9.781 1 97.25 387 THR A C 1
ATOM 2955 O O . THR A 1 387 ? 2.674 34.656 10.555 1 97.25 387 THR A O 1
ATOM 2958 N N . GLY A 1 388 ? 4.781 35.25 10.062 1 93.62 388 GLY A N 1
ATOM 2959 C CA . GLY A 1 388 ? 4.953 36 11.305 1 93.62 388 GLY A CA 1
ATOM 2960 C C . GLY A 1 388 ? 4.332 37.375 11.258 1 93.62 388 GLY A C 1
ATOM 2961 O O . GLY A 1 388 ? 3.721 37.75 10.258 1 93.62 388 GLY A O 1
ATOM 2962 N N . SER A 1 389 ? 4.48 38.094 12.359 1 90.5 389 SER A N 1
ATOM 2963 C CA . SER A 1 389 ? 3.932 39.438 12.469 1 90.5 389 SER A CA 1
ATOM 2964 C C . SER A 1 389 ? 4.641 40.406 11.523 1 90.5 389 SER A C 1
ATOM 2966 O O . SER A 1 389 ? 4.16 41.5 11.281 1 90.5 389 SER A O 1
ATOM 2968 N N . ASP A 1 390 ? 5.75 39.969 11.055 1 92.44 390 ASP A N 1
ATOM 2969 C CA . ASP A 1 390 ? 6.496 40.812 10.102 1 92.44 390 ASP A CA 1
ATOM 2970 C C . ASP A 1 390 ? 6.176 40.406 8.664 1 92.44 390 ASP A C 1
ATOM 2972 O O . ASP A 1 390 ? 6.777 40.938 7.723 1 92.44 390 ASP A O 1
ATOM 2976 N N . GLY A 1 391 ? 5.285 39.438 8.5 1 94.75 391 GLY A N 1
ATOM 2977 C CA . GLY A 1 391 ? 4.859 39.031 7.172 1 94.75 391 GLY A CA 1
ATOM 2978 C C . GLY A 1 391 ? 5.746 37.938 6.574 1 94.75 391 GLY A C 1
ATOM 2979 O O . GLY A 1 391 ? 5.422 37.375 5.535 1 94.75 391 GLY A O 1
ATOM 2980 N N . VAL A 1 392 ? 6.875 37.656 7.203 1 97 392 VAL A N 1
ATOM 2981 C CA . VAL A 1 392 ? 7.828 36.688 6.691 1 97 392 VAL A CA 1
ATOM 2982 C C . VAL A 1 392 ? 7.27 35.281 6.887 1 97 392 VAL A C 1
ATOM 2984 O O . VAL A 1 392 ? 6.746 34.969 7.953 1 97 392 VAL A O 1
ATOM 2987 N N . ILE A 1 393 ? 7.348 34.5 5.855 1 97.31 393 ILE A N 1
ATOM 2988 C CA . ILE A 1 393 ? 6.934 33.125 5.926 1 97.31 393 ILE A CA 1
ATOM 2989 C C . ILE A 1 393 ? 7.867 32.344 6.859 1 97.31 393 ILE A C 1
ATOM 2991 O O . ILE A 1 393 ? 9.086 32.344 6.664 1 97.31 393 ILE A O 1
ATOM 2995 N N . ARG A 1 394 ? 7.332 31.656 7.832 1 95.12 394 ARG A N 1
ATOM 2996 C CA . ARG A 1 394 ? 8.195 30.953 8.773 1 95.12 394 ARG A CA 1
ATOM 2997 C C . ARG A 1 394 ? 7.477 29.75 9.375 1 95.12 394 ARG A C 1
ATOM 2999 O O . ARG A 1 394 ? 7.934 29.188 10.375 1 95.12 394 ARG A O 1
ATOM 3006 N N . GLY A 1 395 ? 6.375 29.312 8.867 1 95 395 GLY A N 1
ATOM 3007 C CA . GLY A 1 395 ? 5.594 28.234 9.422 1 95 395 GLY A CA 1
ATOM 3008 C C . GLY A 1 395 ? 5.227 27.172 8.398 1 95 395 GLY A C 1
ATOM 3009 O O . GLY A 1 395 ? 5.906 27.016 7.383 1 95 395 GLY A O 1
ATOM 3010 N N . ALA A 1 396 ? 4.312 26.359 8.789 1 95.69 396 ALA A N 1
ATOM 3011 C CA . ALA A 1 396 ? 3.818 25.281 7.945 1 95.69 396 ALA A CA 1
ATOM 3012 C C . ALA A 1 396 ? 2.311 25.109 8.102 1 95.69 396 ALA A C 1
ATOM 3014 O O . ALA A 1 396 ? 1.768 25.281 9.195 1 95.69 396 ALA A O 1
ATOM 3015 N N . SER A 1 397 ? 1.66 24.859 6.949 1 97.19 397 SER A N 1
ATOM 3016 C CA . SER A 1 397 ? 0.261 24.453 7.039 1 97.19 397 SER A CA 1
ATOM 3017 C C . SER A 1 397 ? 0.112 23.141 7.809 1 97.19 397 SER A C 1
ATOM 3019 O O . SER A 1 397 ? -0.779 23.016 8.648 1 97.19 397 SER A O 1
ATOM 3021 N N . GLY A 1 398 ? 1.116 22.203 7.449 1 95.88 398 GLY A N 1
ATOM 3022 C CA . GLY A 1 398 ? 1.06 20.906 8.109 1 95.88 398 GLY A CA 1
ATOM 3023 C C . GLY A 1 398 ? -0.28 20.219 7.949 1 95.88 398 GLY A C 1
ATOM 3024 O O . GLY A 1 398 ? -0.843 20.188 6.855 1 95.88 398 GLY A O 1
ATOM 3025 N N . GLY A 1 399 ? -0.659 19.609 9.07 1 96.56 399 GLY A N 1
ATOM 3026 C CA . GLY A 1 399 ? -1.976 19 9.102 1 96.56 399 GLY A CA 1
ATOM 3027 C C . GLY A 1 399 ? -3.023 19.859 9.773 1 96.56 399 GLY A C 1
ATOM 3028 O O . GLY A 1 399 ? -4.113 19.391 10.102 1 96.56 399 GLY A O 1
ATOM 3029 N N . HIS A 1 400 ? -2.748 21.141 9.945 1 97.31 400 HIS A N 1
ATOM 3030 C CA . HIS A 1 400 ? -3.545 22.031 10.773 1 97.31 400 HIS A CA 1
ATOM 3031 C C . HIS A 1 400 ? -4.984 22.109 10.273 1 97.31 400 HIS A C 1
ATOM 3033 O O . HIS A 1 400 ? -5.918 21.766 11 1 97.31 400 HIS A O 1
ATOM 3039 N N . CYS A 1 401 ? -5.176 22.516 9.039 1 98.38 401 CYS A N 1
ATOM 3040 C CA . CYS A 1 401 ? -6.531 22.672 8.523 1 98.38 401 CYS A CA 1
ATOM 3041 C C . CYS A 1 401 ? -7.16 21.312 8.242 1 98.38 401 CYS A C 1
ATOM 3043 O O . CYS A 1 401 ? -8.383 21.172 8.25 1 98.38 401 CYS A O 1
ATOM 3045 N N . ASP A 1 402 ? -6.344 20.25 8.016 1 98.19 402 ASP A N 1
ATOM 3046 C CA . ASP A 1 402 ? -6.859 18.906 7.793 1 98.19 402 ASP A CA 1
ATOM 3047 C C . ASP A 1 402 ? -7.602 18.391 9.023 1 98.19 402 ASP A C 1
ATOM 3049 O O . ASP A 1 402 ? -8.781 18.031 8.938 1 98.19 402 ASP A O 1
ATOM 3053 N N . THR A 1 403 ? -6.938 18.453 10.141 1 98.06 403 THR A N 1
ATOM 3054 C CA . THR A 1 403 ? -7.473 17.875 11.375 1 98.06 403 THR A CA 1
ATOM 3055 C C . THR A 1 403 ? -8.555 18.766 11.969 1 98.06 403 THR A C 1
ATOM 3057 O O . THR A 1 403 ? -9.531 18.266 12.531 1 98.06 403 THR A O 1
ATOM 3060 N N . ALA A 1 404 ? -8.352 20.109 11.82 1 98.19 404 ALA A N 1
ATOM 3061 C CA . ALA A 1 404 ? -9.336 21.047 12.352 1 98.19 404 ALA A CA 1
ATOM 3062 C C . ALA A 1 404 ? -10.719 20.766 11.758 1 98.19 404 ALA A C 1
ATOM 3064 O O . ALA A 1 404 ? -11.719 20.766 12.477 1 98.19 404 ALA A O 1
ATOM 3065 N N . PHE A 1 405 ? -10.773 20.594 10.523 1 98.06 405 PHE A N 1
ATOM 3066 C CA . PHE A 1 405 ? -12.047 20.391 9.844 1 98.06 405 PHE A CA 1
ATOM 3067 C C . PHE A 1 405 ? -12.664 19.062 10.227 1 98.06 405 PHE A C 1
ATOM 3069 O O . PHE A 1 405 ? -13.867 18.969 10.477 1 98.06 405 PHE A O 1
ATOM 3076 N N . ALA A 1 406 ? -11.836 18.016 10.234 1 97.5 406 ALA A N 1
ATOM 3077 C CA . ALA A 1 406 ? -12.367 16.656 10.258 1 97.5 406 ALA A CA 1
ATOM 3078 C C . ALA A 1 406 ? -12.703 16.219 11.688 1 97.5 406 ALA A C 1
ATOM 3080 O O . ALA A 1 406 ? -13.633 15.438 11.898 1 97.5 406 ALA A O 1
ATOM 3081 N N . ALA A 1 407 ? -11.969 16.703 12.688 1 97.69 407 ALA A N 1
ATOM 3082 C CA . ALA A 1 407 ? -12.203 16.312 14.078 1 97.69 407 ALA A CA 1
ATOM 3083 C C . ALA A 1 407 ? -13.578 16.75 14.555 1 97.69 407 ALA A C 1
ATOM 3085 O O . ALA A 1 407 ? -14.109 17.766 14.086 1 97.69 407 ALA A O 1
ATOM 3086 N N . LYS A 1 408 ? -14.125 16.078 15.539 1 97.94 408 LYS A N 1
ATOM 3087 C CA . LYS A 1 408 ? -15.414 16.453 16.109 1 97.94 408 LYS A CA 1
ATOM 3088 C C . LYS A 1 408 ? -15.305 17.734 16.906 1 97.94 408 LYS A C 1
ATOM 3090 O O . LYS A 1 408 ? -16.25 18.516 16.984 1 97.94 408 LYS A O 1
ATOM 3095 N N . MET A 1 409 ? -14.148 17.906 17.562 1 98.56 409 MET A N 1
ATOM 3096 C CA . MET A 1 409 ? -13.875 19.156 18.266 1 98.56 409 MET A CA 1
ATOM 3097 C C . MET A 1 409 ? -12.422 19.578 18.078 1 98.56 409 MET A C 1
ATOM 3099 O O . MET A 1 409 ? -11.5 18.828 18.438 1 98.56 409 MET A O 1
ATOM 3103 N N . SER A 1 410 ? -12.234 20.703 17.547 1 98.5 410 SER A N 1
ATOM 3104 C CA . SER A 1 410 ? -10.898 21.266 17.328 1 98.5 410 SER A CA 1
ATOM 3105 C C . SER A 1 410 ? -10.609 22.375 18.328 1 98.5 410 SER A C 1
ATOM 3107 O O . SER A 1 410 ? -11.438 23.266 18.531 1 98.5 410 SER A O 1
ATOM 3109 N N . LEU A 1 411 ? -9.477 22.312 18.984 1 98.5 411 LEU A N 1
ATOM 3110 C CA . LEU A 1 411 ? -9 23.344 19.906 1 98.5 411 LEU A CA 1
ATOM 3111 C C . LEU A 1 411 ? -7.766 24.031 19.328 1 98.5 411 LEU A C 1
ATOM 3113 O O . LEU A 1 411 ? -6.871 23.375 18.797 1 98.5 411 LEU A O 1
ATOM 3117 N N . VAL A 1 412 ? -7.777 25.281 19.375 1 98.25 412 VAL A N 1
ATOM 3118 C CA . VAL A 1 412 ? -6.582 26.062 19.078 1 98.25 412 VAL A CA 1
ATOM 3119 C C . VAL A 1 412 ? -6.062 26.719 20.344 1 98.25 412 VAL A C 1
ATOM 3121 O O . VAL A 1 412 ? -6.762 27.531 20.953 1 98.25 412 VAL A O 1
ATOM 3124 N N . ILE A 1 413 ? -4.867 26.406 20.719 1 97.5 413 ILE A N 1
ATOM 3125 C CA . ILE A 1 413 ? -4.32 26.938 21.953 1 97.5 413 ILE A CA 1
ATOM 3126 C C . ILE A 1 413 ? -3.219 27.953 21.641 1 97.5 413 ILE A C 1
ATOM 3128 O O . ILE A 1 413 ? -2.363 27.703 20.781 1 97.5 413 ILE A O 1
ATOM 3132 N N . SER A 1 414 ? -3.246 29.016 22.234 1 95.56 414 SER A N 1
ATOM 3133 C CA . SER A 1 414 ? -2.234 30.047 22.047 1 95.56 414 SER A CA 1
ATOM 3134 C C . SER A 1 414 ? -2.24 31.047 23.203 1 95.56 414 SER A C 1
ATOM 3136 O O . SER A 1 414 ? -3.277 31.266 23.828 1 95.56 414 SER A O 1
ATOM 3138 N N . PRO A 1 415 ? -1.081 31.641 23.484 1 95.94 415 PRO A N 1
ATOM 3139 C CA . PRO A 1 415 ? -1.101 32.75 24.438 1 95.94 415 PRO A CA 1
ATOM 3140 C C . PRO A 1 415 ? -1.754 34 23.844 1 95.94 415 PRO A C 1
ATOM 3142 O O . PRO A 1 415 ? -1.849 34.156 22.625 1 95.94 415 PRO A O 1
ATOM 3145 N N . LEU A 1 416 ? -2.195 34.844 24.75 1 96.56 416 LEU A N 1
ATOM 3146 C CA . LEU A 1 416 ? -2.811 36.094 24.312 1 96.56 416 LEU A CA 1
ATOM 3147 C C . LEU A 1 416 ? -1.82 36.938 23.531 1 96.56 416 LEU A C 1
ATOM 3149 O O . LEU A 1 416 ? -2.203 37.625 22.578 1 96.56 416 LEU A O 1
ATOM 3153 N N . VAL A 1 417 ? -0.635 36.969 24.047 1 95.5 417 VAL A N 1
ATOM 3154 C CA . VAL A 1 417 ? 0.436 37.75 23.438 1 95.5 417 VAL A CA 1
ATOM 3155 C C . VAL A 1 417 ? 1.737 36.938 23.469 1 95.5 417 VAL A C 1
ATOM 3157 O O . VAL A 1 417 ? 1.949 36.125 24.359 1 95.5 417 VAL A O 1
ATOM 3160 N N . ARG A 1 418 ? 2.494 37.062 22.453 1 91.81 418 ARG A N 1
ATOM 3161 C CA . ARG A 1 418 ? 3.867 36.562 22.406 1 91.81 418 ARG A CA 1
ATOM 3162 C C . ARG A 1 418 ? 4.863 37.719 22.375 1 91.81 418 ARG A C 1
ATOM 3164 O O . ARG A 1 418 ? 5.113 38.312 21.312 1 91.81 418 ARG A O 1
ATOM 3171 N N . GLY A 1 419 ? 5.457 37.938 23.5 1 87.56 419 GLY A N 1
ATOM 3172 C CA . GLY A 1 419 ? 6.266 39.125 23.578 1 87.56 419 GLY A CA 1
ATOM 3173 C C . GLY A 1 419 ? 5.461 40.406 23.406 1 87.56 419 GLY A C 1
ATOM 3174 O O . GLY A 1 419 ? 4.594 40.719 24.234 1 87.56 419 GLY A O 1
ATOM 3175 N N . ARG A 1 420 ? 5.746 41.062 22.359 1 88.69 420 ARG A N 1
ATOM 3176 C CA . ARG A 1 420 ? 5.031 42.312 22.094 1 88.69 420 ARG A CA 1
ATOM 3177 C C . ARG A 1 420 ? 4.07 42.156 20.922 1 88.69 420 ARG A C 1
ATOM 3179 O O . ARG A 1 420 ? 3.609 43.156 20.344 1 88.69 420 ARG A O 1
ATOM 3186 N N . ILE A 1 421 ? 3.797 41 20.578 1 92.75 421 ILE A N 1
ATOM 3187 C CA . ILE A 1 421 ? 2.961 40.719 19.406 1 92.75 421 ILE A CA 1
ATOM 3188 C C . ILE A 1 421 ? 1.635 40.094 19.859 1 92.75 421 ILE A C 1
ATOM 3190 O O . ILE A 1 421 ? 1.614 39.062 20.547 1 92.75 421 ILE A O 1
ATOM 3194 N N . PRO A 1 422 ? 0.589 40.75 19.531 1 96.06 422 PRO A N 1
ATOM 3195 C CA . PRO A 1 422 ? -0.695 40.125 19.859 1 96.06 422 PRO A CA 1
ATOM 3196 C C . PRO A 1 422 ? -0.979 38.906 19.016 1 96.06 422 PRO A C 1
ATOM 3198 O O . PRO A 1 422 ? -0.748 38.906 17.812 1 96.06 422 PRO A O 1
ATOM 3201 N N . THR A 1 423 ? -1.468 37.844 19.625 1 96.69 423 THR A N 1
ATOM 3202 C CA . THR A 1 423 ? -1.859 36.656 18.891 1 96.69 423 THR A CA 1
ATOM 3203 C C . THR A 1 423 ? -3.287 36.781 18.375 1 96.69 423 THR A C 1
ATOM 3205 O O . THR A 1 423 ? -3.617 36.219 17.328 1 96.69 423 THR A O 1
ATOM 3208 N N . PHE A 1 424 ? -4.129 37.406 19.125 1 98 424 PHE A N 1
ATOM 3209 C CA . PHE A 1 424 ? -5.508 37.656 18.703 1 98 424 PHE A CA 1
ATOM 3210 C C . PHE A 1 424 ? -5.648 39 18.016 1 98 424 PHE A C 1
ATOM 3212 O O . PHE A 1 424 ? -5.348 40.031 18.609 1 98 424 PHE A O 1
ATOM 3219 N N . VAL A 1 425 ? -6.09 39 16.797 1 97.38 425 VAL A N 1
ATOM 3220 C CA . VAL A 1 425 ? -6.062 40.188 15.945 1 97.38 425 VAL A CA 1
ATOM 3221 C C . VAL A 1 425 ? -7.406 40.344 15.242 1 97.38 425 VAL A C 1
ATOM 3223 O O . VAL A 1 425 ? -8.258 39.469 15.305 1 97.38 425 VAL A O 1
ATOM 3226 N N . ASP A 1 426 ? -7.617 41.5 14.594 1 96.06 426 ASP A N 1
ATOM 3227 C CA . ASP A 1 426 ? -8.836 41.719 13.82 1 96.06 426 ASP A CA 1
ATOM 3228 C C . ASP A 1 426 ? -8.891 40.812 12.594 1 96.06 426 ASP A C 1
ATOM 3230 O O . ASP A 1 426 ? -9.922 40.188 12.328 1 96.06 426 ASP A O 1
ATOM 3234 N N . LYS A 1 427 ? -7.766 40.844 11.875 1 95.69 427 LYS A N 1
ATOM 3235 C CA . LYS A 1 427 ? -7.602 40 10.68 1 95.69 427 LYS A CA 1
ATOM 3236 C C . LYS A 1 427 ? -6.223 39.375 10.648 1 95.69 427 LYS A C 1
ATOM 3238 O O . LYS A 1 427 ? -5.207 40.031 10.828 1 95.69 427 LYS A O 1
ATOM 3243 N N . VAL A 1 428 ? -6.203 38.062 10.445 1 97.19 428 VAL A N 1
ATOM 3244 C CA . VAL A 1 428 ? -4.91 37.406 10.375 1 97.19 428 VAL A CA 1
ATOM 3245 C C . VAL A 1 428 ? -4.207 37.781 9.07 1 97.19 428 VAL A C 1
ATOM 3247 O O . VAL A 1 428 ? -4.855 38.125 8.086 1 97.19 428 VAL A O 1
ATOM 3250 N N . ASN A 1 429 ? -2.883 37.625 9.07 1 96 429 ASN A N 1
ATOM 3251 C CA . ASN A 1 429 ? -2.09 37.938 7.891 1 96 429 ASN A CA 1
ATOM 3252 C C . ASN A 1 429 ? -2.254 36.906 6.789 1 96 429 ASN A C 1
ATOM 3254 O O . ASN A 1 429 ? -2.213 37.219 5.602 1 96 429 ASN A O 1
ATOM 3258 N N . THR A 1 430 ? -2.365 35.688 7.172 1 97.88 430 THR A N 1
ATOM 3259 C CA . THR A 1 430 ? -2.516 34.594 6.246 1 97.88 430 THR A CA 1
ATOM 3260 C C . THR A 1 430 ? -3.486 33.531 6.805 1 97.88 430 THR A C 1
ATOM 3262 O O . THR A 1 430 ? -3.264 33 7.891 1 97.88 430 THR A O 1
ATOM 3265 N N . VAL A 1 431 ? -4.492 33.188 6.082 1 98.69 431 VAL A N 1
ATOM 3266 C CA . VAL A 1 431 ? -5.441 32.188 6.547 1 98.69 431 VAL A CA 1
ATOM 3267 C C . VAL A 1 431 ? -4.969 30.781 6.129 1 98.69 431 VAL A C 1
ATOM 3269 O O . VAL A 1 431 ? -4.781 30.516 4.938 1 98.69 431 VAL A O 1
ATOM 3272 N N . ILE A 1 432 ? -4.766 29.969 7.074 1 98.69 432 ILE A N 1
ATOM 3273 C CA . ILE A 1 432 ? -4.453 28.562 6.82 1 98.69 432 ILE A CA 1
ATOM 3274 C C . ILE A 1 432 ? -5.66 27.688 7.168 1 98.69 432 ILE A C 1
ATOM 3276 O O . ILE A 1 432 ? -6.035 26.797 6.402 1 98.69 432 ILE A O 1
ATOM 3280 N N . THR A 1 433 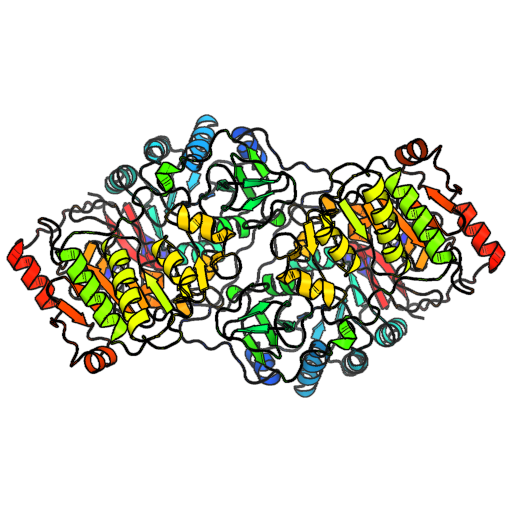? -6.207 27.969 8.336 1 98.81 433 THR A N 1
ATOM 3281 C CA . THR A 1 433 ? -7.383 27.25 8.812 1 98.81 433 THR A CA 1
ATOM 3282 C C . THR A 1 433 ? -8.586 28.172 8.93 1 98.81 433 THR A C 1
ATOM 3284 O O . THR A 1 433 ? -8.539 29.156 9.672 1 98.81 433 THR A O 1
ATOM 3287 N N . PRO A 1 434 ? -9.586 27.906 8.188 1 98.81 434 PRO A N 1
ATOM 3288 C CA . PRO A 1 434 ? -10.773 28.766 8.281 1 98.81 434 PRO A CA 1
ATOM 3289 C C . PRO A 1 434 ? -11.469 28.656 9.641 1 98.81 434 PRO A C 1
ATOM 3291 O O . PRO A 1 434 ? -11.523 27.562 10.219 1 98.81 434 PRO A O 1
ATOM 3294 N N . GLY A 1 435 ? -12.039 29.703 10.055 1 98.69 435 GLY A N 1
ATOM 3295 C CA . GLY A 1 435 ? -12.688 29.766 11.359 1 98.69 435 GLY A CA 1
ATOM 3296 C C . GLY A 1 435 ? -13.836 28.797 11.5 1 98.69 435 GLY A C 1
ATOM 3297 O O . GLY A 1 435 ? -14.156 28.359 12.609 1 98.69 435 GLY A O 1
ATOM 3298 N N . THR A 1 436 ? -14.414 28.438 10.375 1 98.06 436 THR A N 1
ATOM 3299 C CA . THR A 1 436 ? -15.531 27.484 10.391 1 98.06 436 THR A CA 1
ATOM 3300 C C . THR A 1 436 ? -15.07 26.109 10.867 1 98.06 436 THR A C 1
ATOM 3302 O O . THR A 1 436 ? -15.898 25.266 11.195 1 98.06 436 THR A O 1
ATOM 3305 N N . SER A 1 437 ? -13.734 25.938 10.984 1 98.31 437 SER A N 1
ATOM 3306 C CA . SER A 1 437 ? -13.195 24.641 11.406 1 98.31 437 SER A CA 1
ATOM 3307 C C . SER A 1 437 ? -12.586 24.734 12.797 1 98.31 437 SER A C 1
ATOM 3309 O O . SER A 1 437 ? -11.953 23.781 13.266 1 98.31 437 SER A O 1
ATOM 3311 N N . VAL A 1 438 ? -12.734 25.812 13.438 1 98.75 438 VAL A N 1
ATOM 3312 C CA . VAL A 1 438 ? -12.18 26.016 14.773 1 98.75 438 VAL A CA 1
ATOM 3313 C C . VAL A 1 438 ? -13.312 26.094 15.797 1 98.75 438 VAL A C 1
ATOM 3315 O O . VAL A 1 438 ? -14.164 26.984 15.719 1 98.75 438 VAL A O 1
ATOM 3318 N N . ASP A 1 439 ? -13.273 25.25 16.812 1 98.75 439 ASP A N 1
ATOM 3319 C CA . ASP A 1 439 ? -14.414 25.156 17.719 1 98.75 439 ASP A CA 1
ATOM 3320 C C . ASP A 1 439 ? -14.164 25.938 19 1 98.75 439 ASP A C 1
ATOM 3322 O O . ASP A 1 439 ? -15.055 26.609 19.516 1 98.75 439 ASP A O 1
ATOM 3326 N N . VAL A 1 440 ? -12.984 25.766 19.562 1 98.81 440 VAL A N 1
ATOM 3327 C CA . VAL A 1 440 ? -12.664 26.406 20.828 1 98.81 440 VAL A CA 1
ATOM 3328 C C . VAL A 1 440 ? -11.242 26.969 20.781 1 98.81 440 VAL A C 1
ATOM 3330 O O . VAL A 1 440 ? -10.312 26.297 20.328 1 98.81 440 VAL A O 1
ATOM 3333 N N . VAL A 1 441 ? -11.109 28.156 21.188 1 98.75 441 VAL A N 1
ATOM 3334 C CA . VAL A 1 441 ? -9.797 28.75 21.375 1 98.75 441 VAL A CA 1
ATOM 3335 C C . VAL A 1 441 ? -9.469 28.812 22.859 1 98.75 441 VAL A C 1
ATOM 3337 O O . VAL A 1 441 ? -10.312 29.188 23.688 1 98.75 441 VAL A O 1
ATOM 3340 N N . VAL A 1 442 ? -8.266 28.406 23.203 1 98.56 442 VAL A N 1
ATOM 3341 C CA . VAL A 1 442 ? -7.871 28.328 24.609 1 98.56 442 VAL A CA 1
ATOM 3342 C C . VAL A 1 442 ? -6.66 29.234 24.859 1 98.56 442 VAL A C 1
ATOM 3344 O O . VAL A 1 442 ? -5.641 29.109 24.188 1 98.56 442 VAL A O 1
ATOM 3347 N N . THR A 1 443 ? -6.742 30.125 25.812 1 98.12 443 THR A N 1
ATOM 3348 C CA . THR A 1 443 ? -5.66 31.016 26.234 1 98.12 443 THR A CA 1
ATOM 3349 C C . THR A 1 443 ? -5.434 30.922 27.734 1 98.12 443 THR A C 1
ATOM 3351 O O . THR A 1 443 ? -6.156 30.203 28.438 1 98.12 443 THR A O 1
ATOM 3354 N N . GLU A 1 444 ? -4.438 31.703 28.188 1 97.19 444 GLU A N 1
ATOM 3355 C CA . GLU A 1 444 ? -4.148 31.703 29.625 1 97.19 444 GLU A CA 1
ATOM 3356 C C . GLU A 1 444 ? -5.188 32.5 30.391 1 97.19 444 GLU A C 1
ATOM 3358 O O . GLU A 1 444 ? -5.289 32.406 31.609 1 97.19 444 GLU A O 1
ATOM 3363 N N . VAL A 1 445 ? -5.992 33.312 29.734 1 97.75 445 VAL A N 1
ATOM 3364 C CA . VAL A 1 445 ? -6.953 34.156 30.438 1 97.75 445 VAL A CA 1
ATOM 3365 C C . VAL A 1 445 ? -8.352 33.562 30.312 1 97.75 445 VAL A C 1
ATOM 3367 O O . VAL A 1 445 ? -9.312 34.062 30.891 1 97.75 445 VAL A O 1
ATOM 3370 N N . GLY A 1 446 ? -8.469 32.469 29.594 1 98 446 GLY A N 1
ATOM 3371 C CA . GLY A 1 446 ? -9.758 31.844 29.391 1 98 446 GLY A CA 1
ATOM 3372 C C . GLY A 1 446 ? -9.914 31.25 28 1 98 446 GLY A C 1
ATOM 3373 O O . GLY A 1 446 ? -8.93 31.109 27.266 1 98 446 GLY A O 1
ATOM 3374 N N . ILE A 1 447 ? -11.172 30.812 27.75 1 98.62 447 ILE A N 1
ATOM 3375 C CA . ILE A 1 447 ? -11.445 30.172 26.469 1 98.62 447 ILE A CA 1
ATOM 3376 C C . ILE A 1 447 ? -12.508 30.969 25.703 1 98.62 447 ILE A C 1
ATOM 3378 O O . ILE A 1 447 ? -13.266 31.734 26.297 1 98.62 447 ILE A O 1
ATOM 3382 N N . ALA A 1 448 ? -12.5 30.875 24.422 1 98.81 448 ALA A N 1
ATOM 3383 C CA . ALA A 1 448 ? -13.562 31.359 23.547 1 98.81 448 ALA A CA 1
ATOM 3384 C C . ALA A 1 448 ? -14.141 30.234 22.703 1 98.81 448 ALA A C 1
ATOM 3386 O O . ALA A 1 448 ? -13.406 29.562 21.984 1 98.81 448 ALA A O 1
ATOM 3387 N N . ILE A 1 449 ? -15.445 30.031 22.797 1 98.75 449 ILE A N 1
ATOM 3388 C CA . ILE A 1 449 ? -16.141 29.016 22.016 1 98.75 449 ILE A CA 1
ATOM 3389 C C . ILE A 1 449 ? -16.719 29.656 20.75 1 98.75 449 ILE A C 1
ATOM 3391 O O . ILE A 1 449 ? -17.344 30.719 20.812 1 98.75 449 ILE A O 1
ATOM 3395 N N . ASN A 1 450 ? -16.438 29.062 19.641 1 98.81 450 ASN A N 1
ATOM 3396 C CA . ASN A 1 450 ? -16.969 29.547 18.375 1 98.81 450 ASN A CA 1
ATOM 3397 C C . ASN A 1 450 ? -18.5 29.609 18.391 1 98.81 450 ASN A C 1
ATOM 3399 O O . ASN A 1 450 ? -19.156 28.625 18.703 1 98.81 450 ASN A O 1
ATOM 3403 N N . PRO A 1 451 ? -19.047 30.719 18.031 1 98.12 451 PRO A N 1
ATOM 3404 C CA . PRO A 1 451 ? -20.5 30.844 18.047 1 98.12 451 PRO A CA 1
ATOM 3405 C C . PRO A 1 451 ? -21.203 29.875 17.094 1 98.12 451 PRO A C 1
ATOM 3407 O O . PRO A 1 451 ? -22.391 29.594 17.25 1 98.12 451 PRO A O 1
ATOM 3410 N N . ASN A 1 452 ? -20.531 29.359 16.156 1 97.19 452 ASN A N 1
ATOM 3411 C CA . ASN A 1 452 ? -21.078 28.359 15.242 1 97.19 452 ASN A CA 1
ATOM 3412 C C . ASN A 1 452 ? -21.297 27.031 15.945 1 97.19 452 ASN A C 1
ATOM 3414 O O . ASN A 1 452 ? -21.891 26.109 15.367 1 97.19 452 ASN A O 1
ATOM 3418 N N . ARG A 1 453 ? -20.891 26.953 17.219 1 98 453 ARG A N 1
ATOM 3419 C CA . ARG A 1 453 ? -21.031 25.719 17.969 1 98 453 ARG A CA 1
ATOM 3420 C C . ARG A 1 453 ? -21.922 25.922 19.188 1 98 453 ARG A C 1
ATOM 3422 O O . ARG A 1 453 ? -21.484 25.766 20.328 1 98 453 ARG A O 1
ATOM 3429 N N . PRO A 1 454 ? -23.172 26.172 18.938 1 97.69 454 PRO A N 1
ATOM 3430 C CA . PRO A 1 454 ? -24.078 26.344 20.078 1 97.69 454 PRO A CA 1
ATOM 3431 C C . PRO A 1 454 ? -24.156 25.094 20.969 1 97.69 454 PRO A C 1
ATOM 3433 O O . PRO A 1 454 ? -24.406 25.203 22.172 1 97.69 454 PRO A O 1
ATOM 3436 N N . ASP A 1 455 ? -23.953 23.953 20.391 1 97.19 455 ASP A N 1
ATOM 3437 C CA . ASP A 1 455 ? -23.922 22.703 21.156 1 97.19 455 ASP A CA 1
ATOM 3438 C C . ASP A 1 455 ? -22.828 22.734 22.203 1 97.19 455 ASP A C 1
ATOM 3440 O O . ASP A 1 455 ? -23.062 22.375 23.359 1 97.19 455 ASP A O 1
ATOM 3444 N N . LEU A 1 456 ? -21.656 23.219 21.859 1 98 456 LEU A N 1
ATOM 3445 C CA . LEU A 1 456 ? -20.547 23.281 22.797 1 98 456 LEU A CA 1
ATOM 3446 C C . LEU A 1 456 ? -20.75 24.406 23.812 1 98 456 LEU A C 1
ATOM 3448 O O . LEU A 1 456 ? -20.359 24.266 24.969 1 98 456 LEU A O 1
ATOM 3452 N N . ILE A 1 457 ? -21.328 25.5 23.344 1 97.69 457 ILE A N 1
ATOM 3453 C CA . ILE A 1 457 ? -21.641 26.594 24.266 1 97.69 457 ILE A CA 1
ATOM 3454 C C . ILE A 1 457 ? -22.547 26.078 25.391 1 97.69 457 ILE A C 1
ATOM 3456 O O . ILE A 1 457 ? -22.297 26.344 26.562 1 97.69 457 ILE A O 1
ATOM 3460 N N . GLU A 1 458 ? -23.547 25.297 25 1 96.81 458 GLU A N 1
ATOM 3461 C CA . GLU A 1 458 ? -24.453 24.719 25.984 1 96.81 458 GLU A CA 1
ATOM 3462 C C . GLU A 1 458 ? -23.734 23.703 26.875 1 96.81 458 GLU A C 1
ATOM 3464 O O . GLU A 1 458 ? -23.922 23.688 28.094 1 96.81 458 GLU A O 1
ATOM 3469 N N . TYR A 1 459 ? -22.969 22.906 26.281 1 95.75 459 TYR A N 1
ATOM 3470 C CA . TYR A 1 459 ? -22.281 21.828 27.016 1 95.75 459 TYR A CA 1
ATOM 3471 C C . TYR A 1 459 ? -21.312 22.406 28.047 1 95.75 459 TYR A C 1
ATOM 3473 O O . TYR A 1 459 ? -21.109 21.812 29.109 1 95.75 459 TYR A O 1
ATOM 3481 N N . PHE A 1 460 ? -20.656 23.594 27.75 1 97.31 460 PHE A N 1
ATOM 3482 C CA . PHE A 1 460 ? -19.578 24.125 28.594 1 97.31 460 PHE A CA 1
ATOM 3483 C C . PHE A 1 460 ? -20.109 25.25 29.484 1 97.31 460 PHE A C 1
ATOM 3485 O O . PHE A 1 460 ? -19.328 26 30.062 1 97.31 460 PHE A O 1
ATOM 3492 N N . LYS A 1 461 ? -21.312 25.375 29.656 1 95.19 461 LYS A N 1
ATOM 3493 C CA . LYS A 1 461 ? -21.922 26.469 30.406 1 95.19 461 LYS A CA 1
ATOM 3494 C C . LYS A 1 461 ? -21.422 26.484 31.859 1 95.19 461 LYS A C 1
ATOM 3496 O O . LYS A 1 461 ? -21.25 27.547 32.438 1 95.19 461 LYS A O 1
ATOM 3501 N N . ASP A 1 462 ? -21.141 25.297 32.406 1 94.62 462 ASP A N 1
ATOM 3502 C CA . ASP A 1 462 ? -20.766 25.203 33.812 1 94.62 462 ASP A CA 1
ATOM 3503 C C . ASP A 1 462 ? -19.281 24.906 33.969 1 94.62 462 ASP A C 1
ATOM 3505 O O . ASP A 1 462 ? -18.828 24.516 35.062 1 94.62 462 ASP A O 1
ATOM 3509 N N . LEU A 1 463 ? -18.625 24.953 32.844 1 96.31 463 LEU A N 1
ATOM 3510 C CA . LEU A 1 463 ? -17.188 24.688 32.875 1 96.31 463 LEU A CA 1
ATOM 3511 C C . LEU A 1 463 ? -16.469 25.734 33.75 1 96.31 463 LEU A C 1
ATOM 3513 O O . LEU A 1 463 ? -16.703 26.922 33.594 1 96.31 463 LEU A O 1
ATOM 3517 N N . LYS A 1 464 ? -15.578 25.25 34.688 1 94.44 464 LYS A N 1
ATOM 3518 C CA . LYS A 1 464 ? -14.852 26.141 35.562 1 94.44 464 LYS A CA 1
ATOM 3519 C C . LYS A 1 464 ? -13.602 26.703 34.906 1 94.44 464 LYS A C 1
ATOM 3521 O O . LYS A 1 464 ? -12.5 26.609 35.438 1 94.44 464 LYS A O 1
ATOM 3526 N N . VAL A 1 465 ? -13.711 27.312 33.781 1 97.56 465 VAL A N 1
ATOM 3527 C CA . VAL A 1 465 ? -12.734 28.047 33 1 97.56 465 VAL A CA 1
ATOM 3528 C C . VAL A 1 465 ? -13.359 29.359 32.5 1 97.56 465 VAL A C 1
ATOM 3530 O O . VAL A 1 465 ? -14.492 29.359 32 1 97.56 465 VAL A O 1
ATOM 3533 N N . PRO A 1 466 ? -12.664 30.484 32.75 1 98.19 466 PRO A N 1
ATOM 3534 C CA . PRO A 1 466 ? -13.227 31.734 32.25 1 98.19 466 PRO A CA 1
ATOM 3535 C C . PRO A 1 466 ? -13.57 31.656 30.766 1 98.19 466 PRO A C 1
ATOM 3537 O O . PRO A 1 466 ? -12.797 31.109 29.969 1 98.19 466 PRO A O 1
ATOM 3540 N N . GLN A 1 467 ? -14.789 32.156 30.406 1 98.31 467 GLN A N 1
ATOM 3541 C CA . GLN A 1 467 ? -15.227 32.156 29.016 1 98.31 467 GLN A CA 1
ATOM 3542 C C . GLN A 1 467 ? -15.359 33.594 28.5 1 98.31 467 GLN A C 1
ATOM 3544 O O . GLN A 1 467 ? -15.938 34.469 29.156 1 98.31 467 GLN A O 1
ATOM 3549 N N . LEU A 1 468 ? -14.711 33.812 27.453 1 98.44 468 LEU A N 1
ATOM 3550 C CA . LEU A 1 468 ? -14.703 35.094 26.781 1 98.44 468 LEU A CA 1
ATOM 3551 C C . LEU A 1 468 ? -15.133 34.969 25.328 1 98.44 468 LEU A C 1
ATOM 3553 O O . LEU A 1 468 ? -15.156 33.844 24.781 1 98.44 468 LEU A O 1
ATOM 3557 N N . THR A 1 469 ? -15.594 36.125 24.734 1 98.38 469 THR A N 1
ATOM 3558 C CA . THR A 1 469 ? -15.734 36.125 23.281 1 98.38 469 THR A CA 1
ATOM 3559 C C . THR A 1 469 ? -14.383 36.312 22.609 1 98.38 469 THR A C 1
ATOM 3561 O O . THR A 1 469 ? -13.414 36.719 23.25 1 98.38 469 THR A O 1
ATOM 3564 N N . ILE A 1 470 ? -14.312 35.969 21.391 1 98.56 470 ILE A N 1
ATOM 3565 C CA . ILE A 1 470 ? -13.07 36.125 20.656 1 98.56 470 ILE A CA 1
ATOM 3566 C C . ILE A 1 470 ? -12.703 37.594 20.562 1 98.56 470 ILE A C 1
ATOM 3568 O O . ILE A 1 470 ? -11.516 37.969 20.562 1 98.56 470 ILE A O 1
ATOM 3572 N N . GLU A 1 471 ? -13.695 38.5 20.516 1 98.5 471 GLU A N 1
ATOM 3573 C CA . GLU A 1 471 ? -13.469 39.938 20.5 1 98.5 471 GLU A CA 1
ATOM 3574 C C . GLU A 1 471 ? -12.852 40.438 21.812 1 98.5 471 GLU A C 1
ATOM 3576 O O . GLU A 1 471 ? -11.969 41.281 21.812 1 98.5 471 GLU A O 1
ATOM 3581 N N . GLU A 1 472 ? -13.336 39.844 22.844 1 98.5 472 GLU A N 1
ATOM 3582 C CA . GLU A 1 472 ? -12.781 40.219 24.156 1 98.5 472 GLU A CA 1
ATOM 3583 C C . GLU A 1 472 ? -11.32 39.812 24.25 1 98.5 472 GLU A C 1
ATOM 3585 O O . GLU A 1 472 ? -10.508 40.531 24.844 1 98.5 472 GLU A O 1
ATOM 3590 N N . LEU A 1 473 ? -11.008 38.594 23.719 1 98.5 473 LEU A N 1
ATOM 3591 C CA . LEU A 1 473 ? -9.617 38.156 23.719 1 98.5 473 LEU A CA 1
ATOM 3592 C C . LEU A 1 473 ? -8.75 39.156 22.938 1 98.5 473 LEU A C 1
ATOM 3594 O O . LEU A 1 473 ? -7.652 39.5 23.375 1 98.5 473 LEU A O 1
ATOM 3598 N N . LYS A 1 474 ? -9.219 39.594 21.75 1 98.12 474 LYS A N 1
ATOM 3599 C CA . LYS A 1 474 ? -8.5 40.562 20.953 1 98.12 474 LYS A CA 1
ATOM 3600 C C . LYS A 1 474 ? -8.312 41.875 21.703 1 98.12 474 LYS A C 1
ATOM 3602 O O . LYS A 1 474 ? -7.215 42.438 21.719 1 98.12 474 LYS A O 1
ATOM 3607 N N . GLU A 1 475 ? -9.359 42.312 22.359 1 98 475 GLU A N 1
ATOM 3608 C CA . GLU A 1 475 ? -9.297 43.562 23.125 1 98 475 GLU A CA 1
ATOM 3609 C C . GLU A 1 475 ? -8.281 43.469 24.25 1 98 475 GLU A C 1
ATOM 3611 O O . GLU A 1 475 ? -7.539 44.438 24.516 1 98 475 GLU A O 1
ATOM 3616 N N . LYS A 1 476 ? -8.305 42.375 24.922 1 97.56 476 LYS A N 1
ATOM 3617 C CA . LYS A 1 476 ? -7.348 42.156 26 1 97.56 476 LYS A CA 1
ATOM 3618 C C . LYS A 1 476 ? -5.914 42.156 25.469 1 97.56 476 LYS A C 1
ATOM 3620 O O . LYS A 1 476 ? -5.008 42.688 26.109 1 97.56 476 LYS A O 1
ATOM 3625 N N . ALA A 1 477 ? -5.695 41.531 24.359 1 97.5 477 ALA A N 1
ATOM 3626 C CA . ALA A 1 477 ? -4.367 41.5 23.75 1 97.5 477 ALA A CA 1
ATOM 3627 C C . ALA A 1 477 ? -3.916 42.906 23.375 1 97.5 477 ALA A C 1
ATOM 3629 O O . ALA A 1 477 ? -2.783 43.312 23.656 1 97.5 477 ALA A O 1
ATOM 3630 N N . TYR A 1 478 ? -4.859 43.656 22.734 1 96.69 478 TYR A N 1
ATOM 3631 C CA . TYR A 1 478 ? -4.551 45 22.281 1 96.69 478 TYR A CA 1
ATOM 3632 C C . TYR A 1 478 ? -4.297 45.938 23.469 1 96.69 478 TYR A C 1
ATOM 3634 O O . TYR A 1 478 ? -3.471 46.844 23.391 1 96.69 478 TYR A O 1
ATOM 3642 N N . ALA A 1 479 ? -5 45.656 24.5 1 96.44 479 ALA A N 1
ATOM 3643 C CA . ALA A 1 479 ? -4.809 46.469 25.703 1 96.44 479 ALA A CA 1
ATOM 3644 C C . ALA A 1 479 ? -3.396 46.312 26.266 1 96.44 479 ALA A C 1
ATOM 3646 O O . ALA A 1 479 ? -2.846 47.219 26.875 1 96.44 479 ALA A O 1
ATOM 3647 N N . ILE A 1 480 ? -2.889 45.188 26.016 1 95 480 ILE A N 1
ATOM 3648 C CA . ILE A 1 480 ? -1.563 44.906 26.547 1 95 480 ILE A CA 1
ATOM 3649 C C . ILE A 1 480 ? -0.495 45.469 25.625 1 95 480 ILE A C 1
ATOM 3651 O O . ILE A 1 480 ? 0.485 46.062 26.094 1 95 480 ILE A O 1
ATOM 3655 N N . VAL A 1 481 ? -0.684 45.344 24.359 1 93.88 481 VAL A N 1
ATOM 3656 C CA . VAL A 1 481 ? 0.442 45.594 23.469 1 93.88 481 VAL A CA 1
ATOM 3657 C C . VAL A 1 481 ? 0.13 46.812 22.578 1 93.88 481 VAL A C 1
ATOM 3659 O O . VAL A 1 481 ? 1.003 47.312 21.875 1 93.88 481 VAL A O 1
ATOM 3662 N N . GLY A 1 482 ? -1.046 47.312 22.625 1 90.94 482 GLY A N 1
ATOM 3663 C CA . GLY A 1 482 ? -1.466 48.344 21.719 1 90.94 482 GLY A CA 1
ATOM 3664 C C . GLY A 1 482 ? -2.002 47.844 20.391 1 90.94 482 GLY A C 1
ATOM 3665 O O . GLY A 1 482 ? -2.051 46.625 20.172 1 90.94 482 GLY A O 1
ATOM 3666 N N . ASN A 1 483 ? -2.432 48.781 19.594 1 89.44 483 ASN A N 1
ATOM 3667 C CA . ASN A 1 483 ? -2.941 48.438 18.281 1 89.44 483 ASN A CA 1
ATOM 3668 C C . ASN A 1 483 ? -1.807 48.188 17.281 1 89.44 483 ASN A C 1
ATOM 3670 O O . ASN A 1 483 ? -1.037 49.094 16.984 1 89.44 483 ASN A O 1
ATOM 3674 N N . PRO A 1 484 ? -1.742 47 16.875 1 87.69 484 PRO A N 1
ATOM 3675 C CA . PRO A 1 484 ? -0.654 46.719 15.938 1 87.69 484 PRO A CA 1
ATOM 3676 C C . PRO A 1 484 ? -0.818 47.438 14.602 1 87.69 484 PRO A C 1
ATOM 3678 O O . PRO A 1 484 ? -1.939 47.594 14.117 1 87.69 484 PRO A O 1
ATOM 3681 N N . GLN A 1 485 ? 0.294 47.781 14.031 1 87.38 485 GLN A N 1
ATOM 3682 C CA . GLN A 1 485 ? 0.281 48.344 12.688 1 87.38 485 GLN A CA 1
ATOM 3683 C C . GLN A 1 485 ? 0.236 47.25 11.625 1 87.38 485 GLN A C 1
ATOM 3685 O O . GLN A 1 485 ? 0.89 46.219 11.766 1 87.38 485 GLN A O 1
ATOM 3690 N N . PRO A 1 486 ? -0.558 47.562 10.617 1 87.88 486 PRO A N 1
ATOM 3691 C CA . PRO A 1 486 ? -0.585 46.562 9.539 1 87.88 486 PRO A CA 1
ATOM 3692 C C . PRO A 1 486 ? 0.768 46.406 8.852 1 87.88 486 PRO A C 1
ATOM 3694 O O . PRO A 1 486 ? 1.531 47.375 8.75 1 87.88 486 PRO A O 1
ATOM 3697 N N . ILE A 1 487 ? 0.982 45.219 8.414 1 90.62 487 ILE A N 1
ATOM 3698 C CA . ILE A 1 487 ? 2.197 44.938 7.656 1 90.62 487 ILE A CA 1
ATOM 3699 C C . ILE A 1 487 ? 2.135 45.656 6.312 1 90.62 487 ILE A C 1
ATOM 3701 O O . ILE A 1 487 ? 1.069 45.75 5.699 1 90.62 487 ILE A O 1
ATOM 3705 N N . GLN A 1 488 ? 3.27 46.156 5.883 1 92.5 488 GLN A N 1
ATOM 3706 C CA . GLN A 1 488 ? 3.367 46.719 4.547 1 92.5 488 GLN A CA 1
ATOM 3707 C C . GLN A 1 488 ? 3.869 45.719 3.537 1 92.5 488 GLN A C 1
ATOM 3709 O O . GLN A 1 488 ? 5.078 45.531 3.365 1 92.5 488 GLN A O 1
ATOM 3714 N N . TYR A 1 489 ? 2.955 45.125 2.803 1 94.38 489 TYR A N 1
ATOM 3715 C CA . TYR A 1 489 ? 3.287 44.094 1.807 1 94.38 489 TYR A CA 1
ATOM 3716 C C . TYR A 1 489 ? 3.598 44.75 0.459 1 94.38 489 TYR A C 1
ATOM 3718 O O . TYR A 1 489 ? 3.096 45.844 0.15 1 94.38 489 TYR A O 1
ATOM 3726 N N . GLY A 1 490 ? 4.449 44.094 -0.287 1 95.69 490 GLY A N 1
ATOM 3727 C CA . GLY A 1 490 ? 4.656 44.469 -1.676 1 95.69 490 GLY A CA 1
ATOM 3728 C C . GLY A 1 490 ? 3.588 43.938 -2.607 1 95.69 490 GLY A C 1
ATOM 3729 O O . GLY A 1 490 ? 2.568 43.406 -2.156 1 95.69 490 GLY A O 1
ATOM 3730 N N . ASP A 1 491 ? 3.797 44.094 -3.928 1 94.94 491 ASP A N 1
ATOM 3731 C CA . ASP A 1 491 ? 2.795 43.719 -4.926 1 94.94 491 ASP A CA 1
ATOM 3732 C C . ASP A 1 491 ? 3.004 42.281 -5.414 1 94.94 491 ASP A C 1
ATOM 3734 O O . ASP A 1 491 ? 2.088 41.688 -5.965 1 94.94 491 ASP A O 1
ATOM 3738 N N . LYS A 1 492 ? 4.145 41.75 -5.141 1 97.25 492 LYS A N 1
ATOM 3739 C CA . LYS A 1 492 ? 4.473 40.438 -5.688 1 97.25 492 LYS A CA 1
ATOM 3740 C C . LYS A 1 492 ? 3.885 39.312 -4.828 1 97.25 492 LYS A C 1
ATOM 3742 O O . LYS A 1 492 ? 4.059 39.312 -3.607 1 97.25 492 LYS A O 1
ATOM 3747 N N . ILE A 1 493 ? 3.186 38.375 -5.527 1 98.12 493 ILE A N 1
ATOM 3748 C CA . ILE A 1 493 ? 2.719 37.156 -4.832 1 98.12 493 ILE A CA 1
ATOM 3749 C C . ILE A 1 493 ? 3.861 36.156 -4.711 1 98.12 493 ILE A C 1
ATOM 3751 O O . ILE A 1 493 ? 4.41 35.719 -5.719 1 98.12 493 ILE A O 1
ATOM 3755 N N . VAL A 1 494 ? 4.141 35.781 -3.457 1 98.44 494 VAL A N 1
ATOM 3756 C CA . VAL A 1 494 ? 5.297 34.906 -3.268 1 98.44 494 VAL A CA 1
ATOM 3757 C C . VAL A 1 494 ? 4.832 33.5 -2.889 1 98.44 494 VAL A C 1
ATOM 3759 O O . VAL A 1 494 ? 5.59 32.531 -3.01 1 98.44 494 VAL A O 1
ATOM 3762 N N . ALA A 1 495 ? 3.582 33.375 -2.43 1 98.69 495 ALA A N 1
ATOM 3763 C CA . ALA A 1 495 ? 3.061 32.062 -2.08 1 98.69 495 ALA A CA 1
ATOM 3764 C C . ALA A 1 495 ? 1.555 31.984 -2.311 1 98.69 495 ALA A C 1
ATOM 3766 O O . ALA A 1 495 ? 0.837 32.969 -2.086 1 98.69 495 ALA A O 1
ATOM 3767 N N . LEU A 1 496 ? 1.113 30.938 -2.836 1 98.81 496 LEU A N 1
ATOM 3768 C CA . LEU A 1 496 ? -0.296 30.562 -2.9 1 98.81 496 LEU A CA 1
ATOM 3769 C C . LEU A 1 496 ? -0.642 29.562 -1.812 1 98.81 496 LEU A C 1
ATOM 3771 O O . LEU A 1 496 ? 0.007 28.516 -1.698 1 98.81 496 LEU A O 1
ATOM 3775 N N . ILE A 1 497 ? -1.606 29.859 -1.015 1 98.81 497 ILE A N 1
ATOM 3776 C CA . ILE A 1 497 ? -2.047 28.953 0.037 1 98.81 497 ILE A CA 1
ATOM 3777 C C . ILE A 1 497 ? -3.221 28.109 -0.464 1 98.81 497 ILE A C 1
ATOM 3779 O O . ILE A 1 497 ? -4.332 28.625 -0.623 1 98.81 497 ILE A O 1
ATOM 3783 N N . GLU A 1 498 ? -2.943 26.906 -0.67 1 98.69 498 GLU A N 1
ATOM 3784 C CA . GLU A 1 498 ? -3.98 25.984 -1.122 1 98.69 498 GLU A CA 1
ATOM 3785 C C . GLU A 1 498 ? -4.66 25.297 0.059 1 98.69 498 GLU A C 1
ATOM 3787 O O . GLU A 1 498 ? -3.988 24.797 0.966 1 98.69 498 GLU A O 1
ATOM 3792 N N . TYR A 1 499 ? -5.969 25.344 0.075 1 98.56 499 TYR A N 1
ATOM 3793 C CA . TYR A 1 499 ? -6.719 24.562 1.052 1 98.56 499 TYR A CA 1
ATOM 3794 C C . TYR A 1 499 ? -6.672 23.078 0.709 1 98.56 499 TYR A C 1
ATOM 3796 O O . TYR A 1 499 ? -6.238 22.703 -0.382 1 98.56 499 TYR A O 1
ATOM 3804 N N . ARG A 1 500 ? -7.102 22.281 1.593 1 97.88 500 ARG A N 1
ATOM 3805 C CA . ARG A 1 500 ? -6.945 20.828 1.496 1 97.88 500 ARG A CA 1
ATOM 3806 C C . ARG A 1 500 ? -7.629 20.281 0.245 1 97.88 500 ARG A C 1
ATOM 3808 O O . ARG A 1 500 ? -7.207 19.266 -0.305 1 97.88 500 ARG A O 1
ATOM 3815 N N . ASP A 1 501 ? -8.633 20.953 -0.343 1 97.56 501 ASP A N 1
ATOM 3816 C CA . ASP A 1 501 ? -9.422 20.438 -1.459 1 97.56 501 ASP A CA 1
ATOM 3817 C C . ASP A 1 501 ? -8.867 20.938 -2.793 1 97.56 501 ASP A C 1
ATOM 3819 O O . ASP A 1 501 ? -9.445 20.656 -3.85 1 97.56 501 ASP A O 1
ATOM 3823 N N . GLY A 1 502 ? -7.805 21.766 -2.75 1 97.94 502 GLY A N 1
ATOM 3824 C CA . GLY A 1 502 ? -7.164 22.219 -3.973 1 97.94 502 GLY A CA 1
ATOM 3825 C C . GLY A 1 502 ? -7.48 23.656 -4.316 1 97.94 502 GLY A C 1
ATOM 3826 O O . GLY A 1 502 ? -6.836 24.25 -5.184 1 97.94 502 GLY A O 1
ATOM 3827 N N . SER A 1 503 ? -8.438 24.281 -3.654 1 98.5 503 SER A N 1
ATOM 3828 C CA . SER A 1 503 ? -8.781 25.672 -3.887 1 98.5 503 SER A CA 1
ATOM 3829 C C . SER A 1 503 ? -7.859 26.609 -3.109 1 98.5 503 SER A C 1
ATOM 3831 O O . SER A 1 503 ? -7.215 26.188 -2.145 1 98.5 503 SER A O 1
ATOM 3833 N N . LEU A 1 504 ? -7.75 27.828 -3.541 1 98.81 504 LEU A N 1
ATOM 3834 C CA . LEU A 1 504 ? -6.895 28.781 -2.855 1 98.81 504 LEU A CA 1
ATOM 3835 C C . LEU A 1 504 ? -7.648 29.469 -1.725 1 98.81 504 LEU A C 1
ATOM 3837 O O . LEU A 1 504 ? -8.695 30.094 -1.955 1 98.81 504 LEU A O 1
ATOM 3841 N N . ILE A 1 505 ? -7.105 29.406 -0.568 1 98.75 505 ILE A N 1
ATOM 3842 C CA . ILE A 1 505 ? -7.758 30 0.593 1 98.75 505 ILE A CA 1
ATOM 3843 C C . ILE A 1 505 ? -7.137 31.375 0.893 1 98.75 505 ILE A C 1
ATOM 3845 O O . ILE A 1 505 ? -7.77 32.219 1.524 1 98.75 505 ILE A O 1
ATOM 3849 N N . ASP A 1 506 ? -5.922 31.578 0.461 1 98.69 506 ASP A N 1
ATOM 3850 C CA . ASP A 1 506 ? -5.23 32.844 0.675 1 98.69 506 ASP A CA 1
ATOM 3851 C C . ASP A 1 506 ? -4.004 32.969 -0.223 1 98.69 506 ASP A C 1
ATOM 3853 O O . ASP A 1 506 ? -3.707 32.031 -1 1 98.69 506 ASP A O 1
ATOM 3857 N N . VAL A 1 507 ? -3.346 34.094 -0.228 1 98.44 507 VAL A N 1
ATOM 3858 C CA . VAL A 1 507 ? -2.059 34.312 -0.875 1 98.44 507 VAL A CA 1
ATOM 3859 C C . VAL A 1 507 ? -1.152 35.125 0.052 1 98.44 507 VAL A C 1
ATOM 3861 O O . VAL A 1 507 ? -1.631 35.781 0.979 1 98.44 507 VAL A O 1
ATOM 3864 N N . VAL A 1 508 ? 0.124 35.031 -0.126 1 98.38 508 VAL A N 1
ATOM 3865 C CA . VAL A 1 508 ? 1.096 35.812 0.625 1 98.38 508 VAL A CA 1
ATOM 3866 C C . VAL A 1 508 ? 1.873 36.719 -0.327 1 98.38 508 VAL A C 1
ATOM 3868 O O . VAL A 1 508 ? 2.363 36.281 -1.363 1 98.38 508 VAL A O 1
ATOM 3871 N N . ARG A 1 509 ? 1.934 37.969 -0.008 1 97.81 509 ARG A N 1
ATOM 3872 C CA . ARG A 1 509 ? 2.699 38.938 -0.786 1 97.81 509 ARG A CA 1
ATOM 3873 C C . ARG A 1 509 ? 4.082 39.156 -0.18 1 97.81 509 ARG A C 1
ATOM 3875 O O . ARG A 1 509 ? 4.305 38.875 0.996 1 97.81 509 ARG A O 1
ATOM 3882 N N . ASN A 1 510 ? 5 39.688 -0.99 1 97.94 510 ASN A N 1
ATOM 3883 C CA . ASN A 1 510 ? 6.379 39.875 -0.552 1 97.94 510 ASN A CA 1
ATOM 3884 C C . ASN A 1 510 ? 6.5 41 0.475 1 97.94 510 ASN A C 1
ATOM 3886 O O . ASN A 1 510 ? 5.648 41.875 0.534 1 97.94 510 ASN A O 1
ATOM 3890 N N . VAL A 1 511 ? 7.52 40.938 1.322 1 97.06 511 VAL A N 1
ATOM 3891 C CA . VAL A 1 511 ? 7.891 41.969 2.283 1 97.06 511 VAL A CA 1
ATOM 3892 C C . VAL A 1 511 ? 9.367 42.312 2.119 1 97.06 511 VAL A C 1
ATOM 3894 O O . VAL A 1 511 ? 10.156 41.5 1.642 1 97.06 511 VAL A O 1
ATOM 3897 N N . MET B 1 1 ? -4.574 -20.203 -37.969 1 91.5 1 MET B N 1
ATOM 3898 C CA . MET B 1 1 ? -3.828 -20.5 -36.75 1 91.5 1 MET B CA 1
ATOM 3899 C C . MET B 1 1 ? -2.477 -19.797 -36.75 1 91.5 1 MET B C 1
ATOM 3901 O O . MET B 1 1 ? -1.933 -19.5 -37.812 1 91.5 1 MET B O 1
ATOM 3905 N N . ALA B 1 2 ? -2.127 -19.359 -35.594 1 94.75 2 ALA B N 1
ATOM 3906 C CA . ALA B 1 2 ? -0.771 -18.859 -35.375 1 94.75 2 ALA B CA 1
ATOM 3907 C C . ALA B 1 2 ? 0.004 -19.812 -34.438 1 94.75 2 ALA B C 1
ATOM 3909 O O . ALA B 1 2 ? -0.49 -20.203 -33.406 1 94.75 2 ALA B O 1
ATOM 3910 N N . GLU B 1 3 ? 1.151 -20.188 -34.875 1 96.81 3 GLU B N 1
ATOM 3911 C CA . GLU B 1 3 ? 1.982 -21.078 -34.094 1 96.81 3 GLU B CA 1
ATOM 3912 C C . GLU B 1 3 ? 2.938 -20.297 -33.188 1 96.81 3 GLU B C 1
ATOM 3914 O O . GLU B 1 3 ? 3.605 -19.375 -33.656 1 96.81 3 GLU B O 1
ATOM 3919 N N . ASN B 1 4 ? 2.959 -20.688 -31.906 1 97.19 4 ASN B N 1
ATOM 3920 C CA . ASN B 1 4 ? 3.869 -19.969 -31.016 1 97.19 4 ASN B CA 1
ATOM 3921 C C . ASN B 1 4 ? 5.223 -20.656 -30.922 1 97.19 4 ASN B C 1
ATOM 3923 O O . ASN B 1 4 ? 5.473 -21.641 -31.625 1 97.19 4 ASN B O 1
ATOM 3927 N N . LYS B 1 5 ? 6.148 -20.156 -30.094 1 97 5 LYS B N 1
ATOM 3928 C CA . LYS B 1 5 ? 7.535 -20.594 -30.031 1 97 5 LYS B CA 1
ATOM 3929 C C . LYS B 1 5 ? 7.625 -22.031 -29.516 1 97 5 LYS B C 1
ATOM 3931 O O . LYS B 1 5 ? 8.664 -22.688 -29.656 1 97 5 LYS B O 1
ATOM 3936 N N . LEU B 1 6 ? 6.57 -22.562 -28.906 1 97.44 6 LEU B N 1
ATOM 3937 C CA . LEU B 1 6 ? 6.574 -23.922 -28.375 1 97.44 6 LEU B CA 1
ATOM 3938 C C . LEU B 1 6 ? 5.934 -24.891 -29.359 1 97.44 6 LEU B C 1
ATOM 3940 O O . LEU B 1 6 ? 5.758 -26.078 -29.062 1 97.44 6 LEU B O 1
ATOM 3944 N N . GLY B 1 7 ? 5.508 -24.391 -30.5 1 96.62 7 GLY B N 1
ATOM 3945 C CA . GLY B 1 7 ? 4.883 -25.219 -31.516 1 96.62 7 GLY B CA 1
ATOM 3946 C C . GLY B 1 7 ? 3.406 -25.453 -31.266 1 96.62 7 GLY B C 1
ATOM 3947 O O . GLY B 1 7 ? 2.832 -26.422 -31.781 1 96.62 7 GLY B O 1
ATOM 3948 N N . ARG B 1 8 ? 2.816 -24.609 -30.438 1 97.31 8 ARG B N 1
ATOM 3949 C CA . ARG B 1 8 ? 1.387 -24.719 -30.172 1 97.31 8 ARG B CA 1
ATOM 3950 C C . ARG B 1 8 ? 0.581 -23.812 -31.094 1 97.31 8 ARG B C 1
ATOM 3952 O O . ARG B 1 8 ? 0.954 -22.656 -31.328 1 97.31 8 ARG B O 1
ATOM 3959 N N . ASP B 1 9 ? -0.501 -24.344 -31.625 1 96.56 9 ASP B N 1
ATOM 3960 C CA . ASP B 1 9 ? -1.364 -23.578 -32.531 1 96.56 9 ASP B CA 1
ATOM 3961 C C . ASP B 1 9 ? -2.398 -22.781 -31.734 1 96.56 9 ASP B C 1
ATOM 3963 O O . ASP B 1 9 ? -3.166 -23.344 -30.953 1 96.56 9 ASP B O 1
ATOM 3967 N N . ILE B 1 10 ? -2.416 -21.453 -31.984 1 98 10 ILE B N 1
ATOM 3968 C CA . ILE B 1 10 ? -3.389 -20.547 -31.391 1 98 10 ILE B CA 1
ATOM 3969 C C . ILE B 1 10 ? -4.305 -19.984 -32.469 1 98 10 ILE B C 1
ATOM 3971 O O . ILE B 1 10 ? -3.828 -19.453 -33.5 1 98 10 ILE B O 1
ATOM 3975 N N . PRO B 1 11 ? -5.617 -20.141 -32.344 1 97.25 11 PRO B N 1
ATOM 3976 C CA . PRO B 1 11 ? -6.504 -19.547 -33.344 1 97.25 11 PRO B CA 1
ATOM 3977 C C . PRO B 1 11 ? -6.191 -18.062 -33.594 1 97.25 11 PRO B C 1
ATOM 3979 O O . PRO B 1 11 ? -5.949 -17.312 -32.656 1 97.25 11 PRO B O 1
ATOM 3982 N N . ARG B 1 12 ? -6.242 -17.656 -34.812 1 97.25 12 ARG B N 1
ATOM 3983 C CA . ARG B 1 12 ? -5.809 -16.328 -35.25 1 97.25 12 ARG B CA 1
ATOM 3984 C C . ARG B 1 12 ? -6.586 -15.234 -34.531 1 97.25 12 ARG B C 1
ATOM 3986 O O . ARG B 1 12 ? -6.023 -14.188 -34.188 1 97.25 12 ARG B O 1
ATOM 3993 N N . LYS B 1 13 ? -7.848 -15.508 -34.344 1 96.56 13 LYS B N 1
ATOM 3994 C CA . LYS B 1 13 ? -8.688 -14.523 -33.688 1 96.56 13 LYS B CA 1
ATOM 3995 C C . LYS B 1 13 ? -8.094 -14.141 -32.312 1 96.56 13 LYS B C 1
ATOM 3997 O O . LYS B 1 13 ? -8.008 -12.961 -31.984 1 96.56 13 LYS B O 1
ATOM 4002 N N . TYR B 1 14 ? -7.66 -15.047 -31.531 1 97.75 14 TYR B N 1
ATOM 4003 C CA . TYR B 1 14 ? -7.125 -14.797 -30.203 1 97.75 14 TYR B CA 1
ATOM 4004 C C . TYR B 1 14 ? -5.664 -14.359 -30.266 1 97.75 14 TYR B C 1
ATOM 4006 O O . TYR B 1 14 ? -5.223 -13.523 -29.484 1 97.75 14 TYR B O 1
ATOM 4014 N N . ALA B 1 15 ? -4.938 -14.93 -31.234 1 98.06 15 ALA B N 1
ATOM 4015 C CA . ALA B 1 15 ? -3.545 -14.523 -31.422 1 98.06 15 ALA B CA 1
ATOM 4016 C C . ALA B 1 15 ? -3.443 -13.031 -31.734 1 98.06 15 ALA B C 1
ATOM 4018 O O . ALA B 1 15 ? -2.514 -12.367 -31.266 1 98.06 15 ALA B O 1
ATOM 4019 N N . ASN B 1 16 ? -4.371 -12.516 -32.531 1 97.38 16 ASN B N 1
ATOM 4020 C CA . ASN B 1 16 ? -4.375 -11.094 -32.875 1 97.38 16 ASN B CA 1
ATOM 4021 C C . ASN B 1 16 ? -4.695 -10.227 -31.656 1 97.38 16 ASN B C 1
ATOM 4023 O O . ASN B 1 16 ? -4.184 -9.109 -31.547 1 97.38 16 ASN B O 1
ATOM 4027 N N . GLN B 1 17 ? -5.434 -10.773 -30.844 1 96.19 17 GLN B N 1
ATOM 4028 C CA . GLN B 1 17 ? -5.91 -10.008 -29.688 1 96.19 17 GLN B CA 1
ATOM 4029 C C . GLN B 1 17 ? -4.883 -10.023 -28.562 1 96.19 17 GLN B C 1
ATOM 4031 O O . GLN B 1 17 ? -4.652 -8.992 -27.906 1 96.19 17 GLN B O 1
ATOM 4036 N N . TYR B 1 18 ? -4.195 -11.133 -28.25 1 97 18 TYR B N 1
ATOM 4037 C CA . TYR B 1 18 ? -3.389 -11.297 -27.047 1 97 18 TYR B CA 1
ATOM 4038 C C . TYR B 1 18 ? -1.912 -11.438 -27.406 1 97 18 TYR B C 1
ATOM 4040 O O . TYR B 1 18 ? -1.047 -11.289 -26.531 1 97 18 TYR B O 1
ATOM 4048 N N . GLY B 1 19 ? -1.635 -11.734 -28.641 1 97.69 19 GLY B N 1
ATOM 4049 C CA . GLY B 1 19 ? -0.297 -12.195 -28.984 1 97.69 19 GLY B CA 1
ATOM 4050 C C . GLY B 1 19 ? -0.041 -13.641 -28.594 1 97.69 19 GLY B C 1
ATOM 4051 O O . GLY B 1 19 ? -0.851 -14.25 -27.906 1 97.69 19 GLY B O 1
ATOM 4052 N N . VAL B 1 20 ? 1.039 -14.195 -29.094 1 98.44 20 VAL B N 1
ATOM 4053 C CA . VAL B 1 20 ? 1.384 -15.578 -28.781 1 98.44 20 VAL B CA 1
ATOM 4054 C C . VAL B 1 20 ? 2.719 -15.617 -28.047 1 98.44 20 VAL B C 1
ATOM 4056 O O . VAL B 1 20 ? 3.527 -14.695 -28.156 1 98.44 20 VAL B O 1
ATOM 4059 N N . PHE B 1 21 ? 2.928 -16.609 -27.312 1 98.44 21 PHE B N 1
ATOM 4060 C CA . PHE B 1 21 ? 4.141 -16.797 -26.531 1 98.44 21 PHE B CA 1
ATOM 4061 C C . PHE B 1 21 ? 5.371 -16.828 -27.422 1 98.44 21 PHE B C 1
ATOM 4063 O O . PHE B 1 21 ? 5.441 -17.625 -28.359 1 98.44 21 PHE B O 1
ATOM 4070 N N . GLU B 1 22 ? 6.348 -16.016 -27.125 1 98.06 22 GLU B N 1
ATOM 4071 C CA . GLU B 1 22 ? 7.566 -15.914 -27.922 1 98.06 22 GLU B CA 1
ATOM 4072 C C . GLU B 1 22 ? 8.812 -16.016 -27.047 1 98.06 22 GLU B C 1
ATOM 4074 O O . GLU B 1 22 ? 9.898 -15.602 -27.469 1 98.06 22 GLU B O 1
ATOM 4079 N N . GLY B 1 23 ? 8.641 -16.469 -25.891 1 97.31 23 GLY B N 1
ATOM 4080 C CA . GLY B 1 23 ? 9.695 -16.516 -24.891 1 97.31 23 GLY B CA 1
ATOM 4081 C C . GLY B 1 23 ? 9.344 -15.773 -23.609 1 97.31 23 GLY B C 1
ATOM 4082 O O . GLY B 1 23 ? 8.531 -14.852 -23.625 1 97.31 23 GLY B O 1
ATOM 4083 N N . GLU B 1 24 ? 9.969 -16.125 -22.547 1 97 24 GLU B N 1
ATOM 4084 C CA . GLU B 1 24 ? 9.562 -15.688 -21.219 1 97 24 GLU B CA 1
ATOM 4085 C C . GLU B 1 24 ? 9.75 -14.18 -21.047 1 97 24 GLU B C 1
ATOM 4087 O O . GLU B 1 24 ? 9.055 -13.547 -20.25 1 97 24 GLU B O 1
ATOM 4092 N N . LEU B 1 25 ? 10.688 -13.516 -21.75 1 96.5 25 LEU B N 1
ATOM 4093 C CA . LEU B 1 25 ? 10.984 -12.102 -21.531 1 96.5 25 LEU B CA 1
ATOM 4094 C C . LEU B 1 25 ? 10.602 -11.273 -22.75 1 96.5 25 LEU B C 1
ATOM 4096 O O . LEU B 1 25 ? 10.891 -10.078 -22.812 1 96.5 25 LEU B O 1
ATOM 4100 N N . ALA B 1 26 ? 9.938 -11.914 -23.703 1 96.56 26 ALA B N 1
ATOM 4101 C CA . ALA B 1 26 ? 9.695 -11.289 -25 1 96.56 26 ALA B CA 1
ATOM 4102 C C . ALA B 1 26 ? 8.758 -10.094 -24.859 1 96.56 26 ALA B C 1
ATOM 4104 O O . ALA B 1 26 ? 8.852 -9.133 -25.641 1 96.56 26 ALA B O 1
ATOM 4105 N N . HIS B 1 27 ? 7.871 -10.125 -23.891 1 95.94 27 HIS B N 1
ATOM 4106 C CA . HIS B 1 27 ? 6.84 -9.094 -23.812 1 95.94 27 HIS B CA 1
ATOM 4107 C C . HIS B 1 27 ? 6.895 -8.359 -22.469 1 95.94 27 HIS B C 1
ATOM 4109 O O . HIS B 1 27 ? 5.852 -8.078 -21.875 1 95.94 27 HIS B O 1
ATOM 4115 N N . ILE B 1 28 ? 8.078 -8.156 -21.969 1 96.75 28 ILE B N 1
ATOM 4116 C CA . ILE B 1 28 ? 8.289 -7.367 -20.75 1 96.75 28 ILE B CA 1
ATOM 4117 C C . ILE B 1 28 ? 8.695 -5.945 -21.125 1 96.75 28 ILE B C 1
ATOM 4119 O O . ILE B 1 28 ? 9.852 -5.691 -21.469 1 96.75 28 ILE B O 1
ATOM 4123 N N . LYS B 1 29 ? 7.727 -5.031 -21.078 1 96.06 29 LYS B N 1
ATOM 4124 C CA . LYS B 1 29 ? 7.949 -3.646 -21.5 1 96.06 29 LYS B CA 1
ATOM 4125 C C . LYS B 1 29 ? 7.383 -2.67 -20.469 1 96.06 29 LYS B C 1
ATOM 4127 O O . LYS B 1 29 ? 6.535 -3.039 -19.656 1 96.06 29 LYS B O 1
ATOM 4132 N N . SER B 1 30 ? 7.906 -1.467 -20.5 1 97.38 30 SER B N 1
ATOM 4133 C CA . SER B 1 30 ? 7.348 -0.404 -19.672 1 97.38 30 SER B CA 1
ATOM 4134 C C . SER B 1 30 ? 5.883 -0.157 -20 1 97.38 30 SER B C 1
ATOM 4136 O O . SER B 1 30 ? 5.445 -0.384 -21.125 1 97.38 30 SER B O 1
ATOM 4138 N N . TYR B 1 31 ? 5.164 0.238 -19.047 1 97.94 31 TYR B N 1
ATOM 4139 C CA . TYR B 1 31 ? 3.738 0.477 -19.234 1 97.94 31 TYR B CA 1
ATOM 4140 C C . TYR B 1 31 ? 3.229 1.54 -18.266 1 97.94 31 TYR B C 1
ATOM 4142 O O . TYR B 1 31 ? 3.916 1.896 -17.312 1 97.94 31 TYR B O 1
ATOM 4150 N N . LYS B 1 32 ? 2.096 2.104 -18.562 1 97.75 32 LYS B N 1
ATOM 4151 C CA . LYS B 1 32 ? 1.388 2.988 -17.641 1 97.75 32 LYS B CA 1
ATOM 4152 C C . LYS B 1 32 ? 0.443 2.199 -16.734 1 97.75 32 LYS B C 1
ATOM 4154 O O . LYS B 1 32 ? -0.435 1.483 -17.219 1 97.75 32 LYS B O 1
ATOM 4159 N N . GLU B 1 33 ? 0.646 2.268 -15.477 1 97.88 33 GLU B N 1
ATOM 4160 C CA . GLU B 1 33 ? -0.153 1.53 -14.508 1 97.88 33 GLU B CA 1
ATOM 4161 C C . GLU B 1 33 ? -1.623 1.93 -14.578 1 97.88 33 GLU B C 1
ATOM 4163 O O . GLU B 1 33 ? -1.945 3.078 -14.898 1 97.88 33 GLU B O 1
ATOM 4168 N N . SER B 1 34 ? -2.486 0.918 -14.328 1 97.38 34 SER B N 1
ATOM 4169 C CA . SER B 1 34 ? -3.924 1.173 -14.305 1 97.38 34 SER B CA 1
ATOM 4170 C C . SER B 1 34 ? -4.293 2.143 -13.188 1 97.38 34 SER B C 1
ATOM 4172 O O . SER B 1 34 ? -3.502 2.377 -12.273 1 97.38 34 SER B O 1
ATOM 4174 N N . SER B 1 35 ? -5.441 2.779 -13.328 1 96.12 35 SER B N 1
ATOM 4175 C CA . SER B 1 35 ? -5.938 3.701 -12.305 1 96.12 35 SER B CA 1
ATOM 4176 C C . SER B 1 35 ? -7.414 3.453 -12.008 1 96.12 35 SER B C 1
ATOM 4178 O O . SER B 1 35 ? -8.141 2.92 -12.852 1 96.12 35 SER B O 1
ATOM 4180 N N . ARG B 1 36 ? -7.855 3.807 -10.852 1 97.5 36 ARG B N 1
ATOM 4181 C CA . ARG B 1 36 ? -9.227 3.549 -10.414 1 97.5 36 ARG B CA 1
ATOM 4182 C C . ARG B 1 36 ? -9.992 4.852 -10.227 1 97.5 36 ARG B C 1
ATOM 4184 O O . ARG B 1 36 ? -9.391 5.922 -10.109 1 97.5 36 ARG B O 1
ATOM 4191 N N . GLN B 1 37 ? -11.289 4.691 -10.289 1 97.81 37 GLN B N 1
ATOM 4192 C CA . GLN B 1 37 ? -12.18 5.777 -9.891 1 97.81 37 GLN B CA 1
ATOM 4193 C C . GLN B 1 37 ? -12.359 5.809 -8.375 1 97.81 37 GLN B C 1
ATOM 4195 O O . GLN B 1 37 ? -12.594 4.773 -7.75 1 97.81 37 GLN B O 1
ATOM 4200 N N . VAL B 1 38 ? -12.242 7.051 -7.797 1 98.19 38 VAL B N 1
ATOM 4201 C CA . VAL B 1 38 ? -12.328 7.176 -6.344 1 98.19 38 VAL B CA 1
ATOM 4202 C C . VAL B 1 38 ? -13.508 8.07 -5.969 1 98.19 38 VAL B C 1
ATOM 4204 O O . VAL B 1 38 ? -13.656 9.172 -6.508 1 98.19 38 VAL B O 1
ATOM 4207 N N . LYS B 1 39 ? -14.328 7.551 -5.188 1 97.62 39 LYS B N 1
ATOM 4208 C CA . LYS B 1 39 ? -15.328 8.367 -4.504 1 97.62 39 LYS B CA 1
ATOM 4209 C C . LYS B 1 39 ? -14.891 8.688 -3.078 1 97.62 39 LYS B C 1
ATOM 4211 O O . LYS B 1 39 ? -14.867 7.809 -2.217 1 97.62 39 LYS B O 1
ATOM 4216 N N . PRO B 1 40 ? -14.562 9.977 -2.826 1 97.81 40 PRO B N 1
ATOM 4217 C CA . PRO B 1 40 ? -14.062 10.336 -1.497 1 97.81 40 PRO B CA 1
ATOM 4218 C C . PRO B 1 40 ? -15.109 10.141 -0.401 1 97.81 40 PRO B C 1
ATOM 4220 O O . PRO B 1 40 ? -16.312 10.297 -0.652 1 97.81 40 PRO B O 1
ATOM 4223 N N . VAL B 1 41 ? -14.641 9.805 0.759 1 97.69 41 VAL B N 1
ATOM 4224 C CA . VAL B 1 41 ? -15.484 9.695 1.942 1 97.69 41 VAL B CA 1
ATOM 4225 C C . VAL B 1 41 ? -15.289 10.922 2.834 1 97.69 41 VAL B C 1
ATOM 4227 O O . VAL B 1 41 ? -14.156 11.297 3.141 1 97.69 41 VAL B O 1
ATOM 4230 N N . LYS B 1 42 ? -16.344 11.641 3.201 1 95.81 42 LYS B N 1
ATOM 4231 C CA . LYS B 1 42 ? -16.312 12.82 4.066 1 95.81 42 LYS B CA 1
ATOM 4232 C C . LYS B 1 42 ? -16.438 12.43 5.535 1 95.81 42 LYS B C 1
ATOM 4234 O O . LYS B 1 42 ? -16.859 11.312 5.852 1 95.81 42 LYS B O 1
ATOM 4239 N N . PRO B 1 43 ? -16.109 13.5 6.32 1 92.38 43 PRO B N 1
ATOM 4240 C CA . PRO B 1 43 ? -16.328 13.219 7.738 1 92.38 43 PRO B CA 1
ATOM 4241 C C . PRO B 1 43 ? -17.781 12.883 8.055 1 92.38 43 PRO B C 1
ATOM 4243 O O . PRO B 1 43 ? -18.688 13.492 7.492 1 92.38 43 PRO B O 1
ATOM 4246 N N . SER B 1 44 ? -18.172 11.797 8.695 1 89.62 44 SER B N 1
ATOM 4247 C CA . SER B 1 44 ? -19.484 11.391 9.188 1 89.62 44 SER B CA 1
ATOM 4248 C C . SER B 1 44 ? -20.141 10.391 8.242 1 89.62 44 SER B C 1
ATOM 4250 O O . SER B 1 44 ? -21.234 9.898 8.523 1 89.62 44 SER B O 1
ATOM 4252 N N . ASP B 1 45 ? -19.562 10.305 6.953 1 94.75 45 ASP B N 1
ATOM 4253 C CA . ASP B 1 45 ? -20.094 9.273 6.074 1 94.75 45 ASP B CA 1
ATOM 4254 C C . ASP B 1 45 ? -19.953 7.891 6.707 1 94.75 45 ASP B C 1
ATOM 4256 O O . ASP B 1 45 ? -18.969 7.602 7.379 1 94.75 45 ASP B O 1
ATOM 4260 N N . ASP B 1 46 ? -21 7.109 6.52 1 95.44 46 ASP B N 1
ATOM 4261 C CA . ASP B 1 46 ? -20.969 5.727 6.98 1 95.44 46 ASP B CA 1
ATOM 4262 C C . ASP B 1 46 ? -20.641 4.77 5.836 1 95.44 46 ASP B C 1
ATOM 4264 O O . ASP B 1 46 ? -21.172 4.91 4.734 1 95.44 46 ASP B O 1
ATOM 4268 N N . LYS B 1 47 ? -19.812 3.877 6.09 1 98 47 LYS B N 1
ATOM 4269 C CA . LYS B 1 47 ? -19.422 2.895 5.082 1 98 47 LYS B CA 1
ATOM 4270 C C . LYS B 1 47 ? -20.078 1.545 5.348 1 98 47 LYS B C 1
ATOM 4272 O O . LYS B 1 47 ? -20.094 0.67 4.48 1 98 47 LYS B O 1
ATOM 4277 N N . LEU B 1 48 ? -20.578 1.286 6.539 1 98.44 48 LEU B N 1
ATOM 4278 C CA . LEU B 1 48 ? -21.172 0.013 6.938 1 98.44 48 LEU B CA 1
ATOM 4279 C C . LEU B 1 48 ? -22.562 -0.147 6.336 1 98.44 48 LEU B C 1
ATOM 4281 O O . LEU B 1 48 ? -23.406 0.745 6.461 1 98.44 48 LEU B O 1
ATOM 4285 N N . LEU B 1 49 ? -22.781 -1.221 5.695 1 98.44 49 LEU B N 1
ATOM 4286 C CA . LEU B 1 49 ? -24.062 -1.508 5.055 1 98.44 49 LEU B CA 1
ATOM 4287 C C . LEU B 1 49 ? -24.75 -2.697 5.719 1 98.44 49 LEU B C 1
ATOM 4289 O O . LEU B 1 49 ? -24.109 -3.465 6.438 1 98.44 49 LEU B O 1
ATOM 4293 N N . SER B 1 50 ? -26.031 -2.896 5.418 1 97.56 50 SER B N 1
ATOM 4294 C CA . SER B 1 50 ? -26.844 -3.855 6.152 1 97.56 50 SER B CA 1
ATOM 4295 C C . SER B 1 50 ? -26.844 -5.219 5.469 1 97.56 50 SER B C 1
ATOM 4297 O O . SER B 1 50 ? -27.203 -6.227 6.082 1 97.56 50 SER B O 1
ATOM 4299 N N . SER B 1 51 ? -26.484 -5.203 4.074 1 98.5 51 SER B N 1
ATOM 4300 C CA . SER B 1 51 ? -26.594 -6.469 3.354 1 98.5 51 SER B CA 1
ATOM 4301 C C . SER B 1 51 ? -25.797 -6.43 2.051 1 98.5 51 SER B C 1
ATOM 4303 O O . SER B 1 51 ? -25.406 -5.359 1.583 1 98.5 51 SER B O 1
ATOM 4305 N N . ILE B 1 52 ? -25.594 -7.594 1.518 1 98.75 52 ILE B N 1
ATOM 4306 C CA . ILE B 1 52 ? -24.984 -7.719 0.201 1 98.75 52 ILE B CA 1
ATOM 4307 C C . ILE B 1 52 ? -25.859 -7.031 -0.844 1 98.75 52 ILE B C 1
ATOM 4309 O O . ILE B 1 52 ? -25.344 -6.371 -1.754 1 98.75 52 ILE B O 1
ATOM 4313 N N . HIS B 1 53 ? -27.172 -7.203 -0.709 1 98.75 53 HIS B N 1
ATOM 4314 C CA . HIS B 1 53 ? -28.125 -6.535 -1.598 1 98.75 53 HIS B CA 1
ATOM 4315 C C . HIS B 1 53 ? -27.875 -5.027 -1.631 1 98.75 53 HIS B C 1
ATOM 4317 O O . HIS B 1 53 ? -27.781 -4.434 -2.707 1 98.75 53 HIS B O 1
ATOM 4323 N N . GLU B 1 54 ? -27.781 -4.461 -0.476 1 98.75 54 GLU B N 1
ATOM 4324 C CA . GLU B 1 54 ? -27.562 -3.021 -0.375 1 98.75 54 GLU B CA 1
ATOM 4325 C C . GLU B 1 54 ? -26.219 -2.633 -0.984 1 98.75 54 GLU B C 1
ATOM 4327 O O . GLU B 1 54 ? -26.094 -1.574 -1.604 1 98.75 54 GLU B O 1
ATOM 4332 N N . ALA B 1 55 ? -25.188 -3.453 -0.741 1 98.81 55 ALA B N 1
ATOM 4333 C CA . ALA B 1 55 ? -23.875 -3.188 -1.316 1 98.81 55 ALA B CA 1
ATOM 4334 C C . ALA B 1 55 ? -23.938 -3.143 -2.84 1 98.81 55 ALA B C 1
ATOM 4336 O O . ALA B 1 55 ? -23.328 -2.273 -3.471 1 98.81 55 ALA B O 1
ATOM 4337 N N . ILE B 1 56 ? -24.656 -4.094 -3.439 1 98.88 56 ILE B N 1
ATOM 4338 C CA . ILE B 1 56 ? -24.797 -4.141 -4.891 1 98.88 56 ILE B CA 1
ATOM 4339 C C . ILE B 1 56 ? -25.516 -2.891 -5.379 1 98.88 56 ILE B C 1
ATOM 4341 O O . ILE B 1 56 ? -25.141 -2.301 -6.391 1 98.88 56 ILE B O 1
ATOM 4345 N N . GLU B 1 57 ? -26.516 -2.416 -4.648 1 98.69 57 GLU B N 1
ATOM 4346 C CA . GLU B 1 57 ? -27.219 -1.185 -4.988 1 98.69 57 GLU B CA 1
ATOM 4347 C C . GLU B 1 57 ? -26.281 0.025 -4.906 1 98.69 57 GLU B C 1
ATOM 4349 O O . GLU B 1 57 ? -26.234 0.836 -5.832 1 98.69 57 GLU B O 1
ATOM 4354 N N . LYS B 1 58 ? -25.547 0.082 -3.834 1 98.5 58 LYS B N 1
ATOM 4355 C CA . LYS B 1 58 ? -24.719 1.253 -3.566 1 98.5 58 LYS B CA 1
ATOM 4356 C C . LYS B 1 58 ? -23.547 1.336 -4.547 1 98.5 58 LYS B C 1
ATOM 4358 O O . LYS B 1 58 ? -23.125 2.43 -4.91 1 98.5 58 LYS B O 1
ATOM 4363 N N . THR B 1 59 ? -23.078 0.196 -4.961 1 98.56 59 THR B N 1
ATOM 4364 C CA . THR B 1 59 ? -21.984 0.179 -5.926 1 98.56 59 THR B CA 1
ATOM 4365 C C . THR B 1 59 ? -22.516 0.418 -7.34 1 98.56 59 THR B C 1
ATOM 4367 O O . THR B 1 59 ? -21.734 0.616 -8.273 1 98.56 59 THR B O 1
ATOM 4370 N N . ARG B 1 60 ? -23.828 0.309 -7.574 1 98.5 60 ARG B N 1
ATOM 4371 C CA . ARG B 1 60 ? -24.469 0.494 -8.867 1 98.5 60 ARG B CA 1
ATOM 4372 C C . ARG B 1 60 ? -23.984 -0.545 -9.875 1 98.5 60 ARG B C 1
ATOM 4374 O O . ARG B 1 60 ? -23.75 -0.224 -11.039 1 98.5 60 ARG B O 1
ATOM 4381 N N . LEU B 1 61 ? -23.766 -1.73 -9.367 1 98.69 61 LEU B N 1
ATOM 4382 C CA . LEU B 1 61 ? -23.406 -2.842 -10.242 1 98.69 61 LEU B CA 1
ATOM 4383 C C . LEU B 1 61 ? -24.5 -3.09 -11.273 1 98.69 61 LEU B C 1
ATOM 4385 O O . LEU B 1 61 ? -25.688 -3.135 -10.938 1 98.69 61 LEU B O 1
ATOM 4389 N N . LYS B 1 62 ? -24.109 -3.213 -12.508 1 98.56 62 LYS B N 1
ATOM 4390 C CA . LYS B 1 62 ? -25.078 -3.447 -13.586 1 98.56 62 LYS B CA 1
ATOM 4391 C C . LYS B 1 62 ? -24.516 -4.426 -14.617 1 98.56 62 LYS B C 1
ATOM 4393 O O . LYS B 1 62 ? -23.375 -4.859 -14.508 1 98.56 62 LYS B O 1
ATOM 4398 N N . ASP B 1 63 ? -25.359 -4.719 -15.625 1 98.75 63 ASP B N 1
ATOM 4399 C CA . ASP B 1 63 ?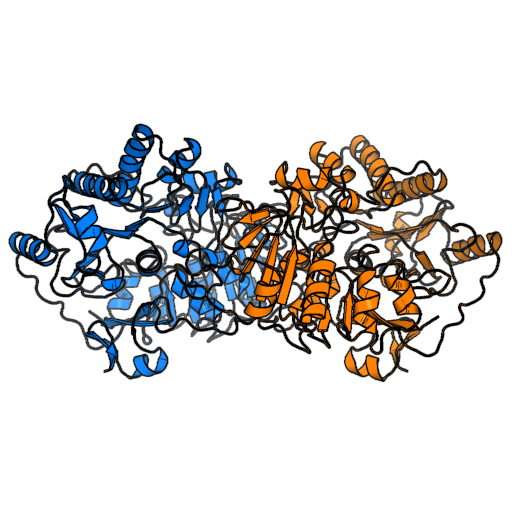 -24.984 -5.648 -16.688 1 98.75 63 ASP B CA 1
ATOM 4400 C C . ASP B 1 63 ? -23.688 -5.215 -17.359 1 98.75 63 ASP B C 1
ATOM 4402 O O . ASP B 1 63 ? -23.484 -4.031 -17.625 1 98.75 63 ASP B O 1
ATOM 4406 N N . GLY B 1 64 ? -22.875 -6.137 -17.547 1 98.62 64 GLY B N 1
ATOM 4407 C CA . GLY B 1 64 ? -21.688 -5.879 -18.344 1 98.62 64 GLY B CA 1
ATOM 4408 C C . GLY B 1 64 ? -20.469 -5.535 -17.5 1 98.62 64 GLY B C 1
ATOM 4409 O O . GLY B 1 64 ? -19.359 -5.445 -18.031 1 98.62 64 GLY B O 1
ATOM 4410 N N . MET B 1 65 ? -20.609 -5.371 -16.203 1 98.81 65 MET B N 1
ATOM 4411 C CA . MET B 1 65 ? -19.516 -4.957 -15.336 1 98.81 65 MET B CA 1
ATOM 4412 C C . MET B 1 65 ? -18.672 -6.16 -14.914 1 98.81 65 MET B C 1
ATOM 4414 O O . MET B 1 65 ? -19.094 -7.305 -15.078 1 98.81 65 MET B O 1
ATOM 4418 N N . THR B 1 66 ? -17.5 -5.906 -14.438 1 98.94 66 THR B N 1
ATOM 4419 C CA . THR B 1 66 ? -16.562 -6.918 -13.961 1 98.94 66 THR B CA 1
ATOM 4420 C C . THR B 1 66 ? -16.438 -6.875 -12.438 1 98.94 66 THR B C 1
ATOM 4422 O O . THR B 1 66 ? -16.203 -5.812 -11.859 1 98.94 66 THR B O 1
ATOM 4425 N N . ILE B 1 67 ? -16.594 -8.023 -11.797 1 98.94 67 ILE B N 1
ATOM 4426 C CA . ILE B 1 67 ? -16.406 -8.109 -10.352 1 98.94 67 ILE B CA 1
ATOM 4427 C C . ILE B 1 67 ? -15.305 -9.125 -10.031 1 98.94 67 ILE B C 1
ATOM 4429 O O . ILE B 1 67 ? -14.984 -9.977 -10.859 1 98.94 67 ILE B O 1
ATOM 4433 N N . SER B 1 68 ? -14.695 -9 -8.875 1 98.88 68 SER B N 1
ATOM 4434 C CA . SER B 1 68 ? -13.602 -9.906 -8.516 1 98.88 68 SER B CA 1
ATOM 4435 C C . SER B 1 68 ? -13.797 -10.477 -7.121 1 98.88 68 SER B C 1
ATOM 4437 O O . SER B 1 68 ? -14.555 -9.93 -6.316 1 98.88 68 SER B O 1
ATOM 4439 N N . PHE B 1 69 ? -13.156 -11.633 -6.863 1 98.81 69 PHE B N 1
ATOM 4440 C CA . PHE B 1 69 ? -13.086 -12.391 -5.617 1 98.81 69 PHE B CA 1
ATOM 4441 C C . PHE B 1 69 ? -11.688 -12.945 -5.395 1 98.81 69 PHE B C 1
ATOM 4443 O O . PHE B 1 69 ? -10.867 -12.961 -6.316 1 98.81 69 PHE B O 1
ATOM 4450 N N . HIS B 1 70 ? -11.43 -13.328 -4.16 1 98.56 70 HIS B N 1
ATOM 4451 C CA . HIS B 1 70 ? -10.172 -14.016 -3.896 1 98.56 70 HIS B CA 1
ATOM 4452 C C . HIS B 1 70 ? -10.414 -15.414 -3.336 1 98.56 70 HIS B C 1
ATOM 4454 O O . HIS B 1 70 ? -11.516 -15.727 -2.887 1 98.56 70 HIS B O 1
ATOM 4460 N N . HIS B 1 71 ? -9.367 -16.281 -3.34 1 97.19 71 HIS B N 1
ATOM 4461 C CA . HIS B 1 71 ? -9.594 -17.688 -3.043 1 97.19 71 HIS B CA 1
ATOM 4462 C C . HIS B 1 71 ? -8.945 -18.078 -1.727 1 97.19 71 HIS B C 1
ATOM 4464 O O . HIS B 1 71 ? -8.625 -19.266 -1.517 1 97.19 71 HIS B O 1
ATOM 4470 N N . HIS B 1 72 ? -8.75 -17.172 -0.854 1 96.75 72 HIS B N 1
ATOM 4471 C CA . HIS B 1 72 ? -8.047 -17.438 0.393 1 96.75 72 HIS B CA 1
ATOM 4472 C C . HIS B 1 72 ? -8.844 -18.391 1.281 1 96.75 72 HIS B C 1
ATOM 4474 O O . HIS B 1 72 ? -8.289 -19.031 2.172 1 96.75 72 HIS B O 1
ATOM 4480 N N . PHE B 1 73 ? -10.156 -18.547 1.053 1 96.38 73 PHE B N 1
ATOM 4481 C CA . PHE B 1 73 ? -11 -19.453 1.829 1 96.38 73 PHE B CA 1
ATOM 4482 C C . PHE B 1 73 ? -11.047 -20.828 1.189 1 96.38 73 PHE B C 1
ATOM 4484 O O . PHE B 1 73 ? -11.602 -21.766 1.765 1 96.38 73 PHE B O 1
ATOM 4491 N N . ARG B 1 74 ? -10.586 -20.938 -0.013 1 93.88 74 ARG B N 1
ATOM 4492 C CA . ARG B 1 74 ? -10.469 -22.203 -0.731 1 93.88 74 ARG B CA 1
ATOM 4493 C C . ARG B 1 74 ? -11.812 -22.922 -0.778 1 93.88 74 ARG B C 1
ATOM 4495 O O . ARG B 1 74 ? -12.805 -22.375 -1.244 1 93.88 74 ARG B O 1
ATOM 4502 N N . GLU B 1 75 ? -11.867 -24.203 -0.244 1 93.75 75 GLU B N 1
ATOM 4503 C CA . GLU B 1 75 ? -13.078 -25.016 -0.301 1 93.75 75 GLU B CA 1
ATOM 4504 C C . GLU B 1 75 ? -14.109 -24.531 0.713 1 93.75 75 GLU B C 1
ATOM 4506 O O . GLU B 1 75 ? -15.258 -24.969 0.699 1 93.75 75 GLU B O 1
ATOM 4511 N N . GLY B 1 76 ? -13.758 -23.578 1.496 1 94.94 76 GLY B N 1
ATOM 4512 C CA . GLY B 1 76 ? -14.664 -23.047 2.504 1 94.94 76 GLY B CA 1
ATOM 4513 C C . GLY B 1 76 ? -15.297 -21.734 2.109 1 94.94 76 GLY B C 1
ATOM 4514 O O . GLY B 1 76 ? -16.016 -21.109 2.906 1 94.94 76 GLY B O 1
ATOM 4515 N N . ASP B 1 77 ? -15.195 -21.312 0.935 1 97 77 ASP B N 1
ATOM 4516 C CA . ASP B 1 77 ? -15.57 -19.969 0.513 1 97 77 ASP B CA 1
ATOM 4517 C C . ASP B 1 77 ? -17.094 -19.844 0.341 1 97 77 ASP B C 1
ATOM 4519 O O . ASP B 1 77 ? -17.672 -20.516 -0.502 1 97 77 ASP B O 1
ATOM 4523 N N . TYR B 1 78 ? -17.703 -18.922 1.084 1 98 78 TYR B N 1
ATOM 4524 C CA . TYR B 1 78 ? -19.125 -18.656 0.927 1 98 78 TYR B CA 1
ATOM 4525 C C . TYR B 1 78 ? -19.359 -17.375 0.144 1 98 78 TYR B C 1
ATOM 4527 O O . TYR B 1 78 ? -20.469 -17.141 -0.346 1 98 78 TYR B O 1
ATOM 4535 N N . VAL B 1 79 ? -18.406 -16.516 0.016 1 98.69 79 VAL B N 1
ATOM 4536 C CA . VAL B 1 79 ? -18.578 -15.133 -0.399 1 98.69 79 VAL B CA 1
ATOM 4537 C C . VAL B 1 79 ? -19 -15.078 -1.866 1 98.69 79 VAL B C 1
ATOM 4539 O O . VAL B 1 79 ? -20 -14.438 -2.211 1 98.69 79 VAL B O 1
ATOM 4542 N N . MET B 1 80 ? -18.25 -15.719 -2.736 1 98.62 80 MET B N 1
ATOM 4543 C CA . MET B 1 80 ? -18.562 -15.664 -4.16 1 98.62 80 MET B CA 1
ATOM 4544 C C . MET B 1 80 ? -19.984 -16.172 -4.43 1 98.62 80 MET B C 1
ATOM 4546 O O . MET B 1 80 ? -20.734 -15.531 -5.172 1 98.62 80 MET B O 1
ATOM 4550 N N . ASN B 1 81 ? -20.328 -17.281 -3.803 1 98.44 81 ASN B N 1
ATOM 4551 C CA . ASN B 1 81 ? -21.672 -17.828 -3.996 1 98.44 81 ASN B CA 1
ATOM 4552 C C . ASN B 1 81 ? -22.75 -16.859 -3.516 1 98.44 81 ASN B C 1
ATOM 4554 O O . ASN B 1 81 ? -23.75 -16.641 -4.211 1 98.44 81 ASN B O 1
ATOM 4558 N N . MET B 1 82 ? -22.516 -16.281 -2.324 1 98.56 82 MET B N 1
ATOM 4559 C CA . MET B 1 82 ? -23.484 -15.359 -1.745 1 98.56 82 MET B CA 1
ATOM 4560 C C . MET B 1 82 ? -23.703 -14.156 -2.66 1 98.56 82 MET B C 1
ATOM 4562 O O . MET B 1 82 ? -24.844 -13.758 -2.904 1 98.56 82 MET B O 1
ATOM 4566 N N . VAL B 1 83 ? -22.656 -13.586 -3.164 1 98.88 83 VAL B N 1
ATOM 4567 C CA . VAL B 1 83 ? -22.719 -12.367 -3.969 1 98.88 83 VAL B CA 1
ATOM 4568 C C . VAL B 1 83 ? -23.375 -12.672 -5.312 1 98.88 83 VAL B C 1
ATOM 4570 O O . VAL B 1 83 ? -24.281 -11.953 -5.746 1 98.88 83 VAL B O 1
ATOM 4573 N N . LEU B 1 84 ? -22.969 -13.766 -5.98 1 98.88 84 LEU B N 1
ATOM 4574 C CA . LEU B 1 84 ? -23.531 -14.109 -7.289 1 98.88 84 LEU B CA 1
ATOM 4575 C C . LEU B 1 84 ? -25 -14.461 -7.184 1 98.88 84 LEU B C 1
ATOM 4577 O O . LEU B 1 84 ? -25.797 -14.125 -8.07 1 98.88 84 LEU B O 1
ATOM 4581 N N . ASP B 1 85 ? -25.344 -15.195 -6.09 1 98.75 85 ASP B N 1
ATOM 4582 C CA . ASP B 1 85 ? -26.75 -15.508 -5.863 1 98.75 85 ASP B CA 1
ATOM 4583 C C . ASP B 1 85 ? -27.594 -14.234 -5.781 1 98.75 85 ASP B C 1
ATOM 4585 O O . ASP B 1 85 ? -28.672 -14.156 -6.363 1 98.75 85 ASP B O 1
ATOM 4589 N N . GLU B 1 86 ? -27.109 -13.297 -5.012 1 98.88 86 GLU B N 1
ATOM 4590 C CA . GLU B 1 86 ? -27.844 -12.047 -4.855 1 98.88 86 GLU B CA 1
ATOM 4591 C C . GLU B 1 86 ? -27.906 -11.281 -6.172 1 98.88 86 GLU B C 1
ATOM 4593 O O . GLU B 1 86 ? -28.938 -10.68 -6.492 1 98.88 86 GLU B O 1
ATOM 4598 N N . ILE B 1 87 ? -26.828 -11.242 -6.93 1 98.88 87 ILE B N 1
ATOM 4599 C CA . ILE B 1 87 ? -26.812 -10.594 -8.234 1 98.88 87 ILE B CA 1
ATOM 4600 C C . ILE B 1 87 ? -27.875 -11.211 -9.141 1 98.88 87 ILE B C 1
ATOM 4602 O O . ILE B 1 87 ? -28.625 -10.492 -9.805 1 98.88 87 ILE B O 1
ATOM 4606 N N . ALA B 1 88 ? -27.938 -12.539 -9.141 1 98.81 88 ALA B N 1
ATOM 4607 C CA . ALA B 1 88 ? -28.922 -13.258 -9.938 1 98.81 88 ALA B CA 1
ATOM 4608 C C . ALA B 1 88 ? -30.344 -12.883 -9.508 1 98.81 88 ALA B C 1
ATOM 4610 O O . ALA B 1 88 ? -31.203 -12.633 -10.352 1 98.81 88 ALA B O 1
ATOM 4611 N N . LYS B 1 89 ? -30.609 -12.844 -8.211 1 98.56 89 LYS B N 1
ATOM 4612 C CA . LYS B 1 89 ? -31.922 -12.492 -7.668 1 98.56 89 LYS B CA 1
ATOM 4613 C C . LYS B 1 89 ? -32.344 -11.086 -8.102 1 98.56 89 LYS B C 1
ATOM 4615 O O . LYS B 1 89 ? -33.531 -10.82 -8.305 1 98.56 89 LYS B O 1
ATOM 4620 N N . MET B 1 90 ? -31.359 -10.258 -8.242 1 98.62 90 MET B N 1
ATOM 4621 C CA . MET B 1 90 ? -31.625 -8.859 -8.57 1 98.62 90 MET B CA 1
ATOM 4622 C C . MET B 1 90 ? -31.812 -8.68 -10.078 1 98.62 90 MET B C 1
ATOM 4624 O O . MET B 1 90 ? -32.094 -7.578 -10.539 1 98.62 90 MET B O 1
ATOM 4628 N N . GLY B 1 91 ? -31.578 -9.695 -10.82 1 98.56 91 GLY B N 1
ATOM 4629 C CA . GLY B 1 91 ? -31.844 -9.68 -12.25 1 98.56 91 GLY B CA 1
ATOM 4630 C C . GLY B 1 91 ? -30.688 -9.102 -13.062 1 98.56 91 GLY B C 1
ATOM 4631 O O . GLY B 1 91 ? -30.859 -8.758 -14.234 1 98.56 91 GLY B O 1
ATOM 4632 N N . ILE B 1 92 ? -29.484 -8.961 -12.484 1 98.75 92 ILE B N 1
ATOM 4633 C CA . ILE B 1 92 ? -28.312 -8.445 -13.188 1 98.75 92 ILE B CA 1
ATOM 4634 C C . ILE B 1 92 ? -27.672 -9.555 -14.008 1 98.75 92 ILE B C 1
ATOM 4636 O O . ILE B 1 92 ? -27.547 -10.688 -13.539 1 98.75 92 ILE B O 1
ATOM 4640 N N . LYS B 1 93 ? -27.219 -9.289 -15.234 1 98.5 93 LYS B N 1
ATOM 4641 C CA . LYS B 1 93 ? -26.703 -10.281 -16.172 1 98.5 93 LYS B CA 1
ATOM 4642 C C . LYS B 1 93 ? -25.391 -9.812 -16.797 1 98.5 93 LYS B C 1
ATOM 4644 O O . LYS B 1 93 ? -24.906 -8.719 -16.5 1 98.5 93 LYS B O 1
ATOM 4649 N N . ASP B 1 94 ? -24.812 -10.734 -17.547 1 98.75 94 ASP B N 1
ATOM 4650 C CA . ASP B 1 94 ? -23.641 -10.445 -18.375 1 98.75 94 ASP B CA 1
ATOM 4651 C C . ASP B 1 94 ? -22.484 -9.93 -17.531 1 98.75 94 ASP B C 1
ATOM 4653 O O . ASP B 1 94 ? -21.812 -8.953 -17.906 1 98.75 94 ASP B O 1
ATOM 4657 N N . ILE B 1 95 ? -22.328 -10.523 -16.359 1 98.81 95 ILE B N 1
ATOM 4658 C CA . ILE B 1 95 ? -21.25 -10.156 -15.461 1 98.81 95 ILE B CA 1
ATOM 4659 C C . ILE B 1 95 ? -19.984 -10.914 -15.844 1 98.81 95 ILE B C 1
ATOM 4661 O O . ILE B 1 95 ? -20.031 -12.109 -16.141 1 98.81 95 ILE B O 1
ATOM 4665 N N . SER B 1 96 ? -18.859 -10.211 -15.891 1 98.88 96 SER B N 1
ATOM 4666 C CA . SER B 1 96 ? -17.531 -10.828 -15.945 1 98.88 96 SER B CA 1
ATOM 4667 C C . SER B 1 96 ? -16.953 -11.023 -14.547 1 98.88 96 SER B C 1
ATOM 4669 O O . SER B 1 96 ? -16.953 -10.102 -13.727 1 98.88 96 SER B O 1
ATOM 4671 N N . ILE B 1 97 ? -16.453 -12.211 -14.266 1 98.88 97 ILE B N 1
ATOM 4672 C CA . ILE B 1 97 ? -15.883 -12.422 -12.945 1 98.88 97 ILE B CA 1
ATOM 4673 C C . ILE B 1 97 ? -14.391 -12.727 -13.07 1 98.88 97 ILE B C 1
ATOM 4675 O O . ILE B 1 97 ? -13.969 -13.383 -14.023 1 98.88 97 ILE B O 1
ATOM 4679 N N . ALA B 1 98 ? -13.641 -12.18 -12.133 1 98.81 98 ALA B N 1
ATOM 4680 C CA . ALA B 1 98 ? -12.188 -12.352 -12.125 1 98.81 98 ALA B CA 1
ATOM 4681 C C . ALA B 1 98 ? -11.703 -12.859 -10.773 1 98.81 98 ALA B C 1
ATOM 4683 O O . ALA B 1 98 ? -10.82 -12.258 -10.148 1 98.81 98 ALA B O 1
ATOM 4684 N N . PRO B 1 99 ? -12.219 -14.023 -10.312 1 98.69 99 PRO B N 1
ATOM 4685 C CA . PRO B 1 99 ? -11.688 -14.594 -9.07 1 98.69 99 PRO B CA 1
ATOM 4686 C C . PRO B 1 99 ? -10.258 -15.109 -9.227 1 98.69 99 PRO B C 1
ATOM 4688 O O . PRO B 1 99 ? -9.875 -15.57 -10.305 1 98.69 99 PRO B O 1
ATOM 4691 N N . SER B 1 100 ? -9.477 -15.055 -8.102 1 98.25 100 SER B N 1
ATOM 4692 C CA . SER B 1 100 ? -8.102 -15.531 -8.18 1 98.25 100 SER B CA 1
ATOM 4693 C C . SER B 1 100 ? -8.047 -17.031 -8.398 1 98.25 100 SER B C 1
ATOM 4695 O O . SER B 1 100 ? -7.031 -17.562 -8.867 1 98.25 100 SER B O 1
ATOM 4697 N N . SER B 1 101 ? -9.031 -17.781 -8.016 1 97.38 101 SER B N 1
ATOM 4698 C CA . SER B 1 101 ? -9.188 -19.203 -8.289 1 97.38 101 SER B CA 1
ATOM 4699 C C . SER B 1 101 ? -10.609 -19.672 -8.016 1 97.38 101 SER B C 1
ATOM 4701 O O . SER B 1 101 ? -11.367 -19 -7.312 1 97.38 101 SER B O 1
ATOM 4703 N N . ILE B 1 102 ? -11.023 -20.781 -8.625 1 97.69 102 ILE B N 1
ATOM 4704 C CA . ILE B 1 102 ? -12.359 -21.359 -8.461 1 97.69 102 ILE B CA 1
ATOM 4705 C C . ILE B 1 102 ? -12.25 -22.797 -7.961 1 97.69 102 ILE B C 1
ATOM 4707 O O . ILE B 1 102 ? -11.492 -23.594 -8.516 1 97.69 102 ILE B O 1
ATOM 4711 N N . ALA B 1 103 ? -12.945 -23.062 -6.887 1 94.5 103 ALA B N 1
ATOM 4712 C CA . ALA B 1 103 ? -12.898 -24.375 -6.246 1 94.5 103 ALA B CA 1
ATOM 4713 C C . ALA B 1 103 ? -14.227 -25.109 -6.41 1 94.5 103 ALA B C 1
ATOM 4715 O O . ALA B 1 103 ? -15.125 -24.641 -7.113 1 94.5 103 ALA B O 1
ATOM 4716 N N . ASN B 1 104 ? -14.305 -26.328 -5.816 1 93.69 104 ASN B N 1
ATOM 4717 C CA . ASN B 1 104 ? -15.5 -27.156 -5.922 1 93.69 104 ASN B CA 1
ATOM 4718 C C . ASN B 1 104 ? -16.688 -26.5 -5.227 1 93.69 104 ASN B C 1
ATOM 4720 O O . ASN B 1 104 ? -17.828 -26.672 -5.656 1 93.69 104 ASN B O 1
ATOM 4724 N N . VAL B 1 105 ? -16.422 -25.766 -4.18 1 96.06 105 VAL B N 1
ATOM 4725 C CA . VAL B 1 105 ? -17.469 -25.109 -3.396 1 96.06 105 VAL B CA 1
ATOM 4726 C C . VAL B 1 105 ? -18.234 -24.109 -4.27 1 96.06 105 VAL B C 1
ATOM 4728 O O . VAL B 1 105 ? -19.359 -23.719 -3.947 1 96.06 105 VAL B O 1
ATOM 4731 N N . HIS B 1 106 ? -17.75 -23.766 -5.414 1 97.94 106 HIS B N 1
ATOM 4732 C CA . HIS B 1 106 ? -18.359 -22.766 -6.293 1 97.94 106 HIS B CA 1
ATOM 4733 C C . HIS B 1 106 ? -19.203 -23.438 -7.383 1 97.94 106 HIS B C 1
ATOM 4735 O O . HIS B 1 106 ? -19.484 -22.812 -8.406 1 97.94 106 HIS B O 1
ATOM 4741 N N . GLU B 1 107 ? -19.562 -24.641 -7.203 1 97.94 107 GLU B N 1
ATOM 4742 C CA . GLU B 1 107 ? -20.391 -25.391 -8.141 1 97.94 107 GLU B CA 1
ATOM 4743 C C . GLU B 1 107 ? -21.609 -24.578 -8.57 1 97.94 107 GLU B C 1
ATOM 4745 O O . GLU B 1 107 ? -22.016 -24.625 -9.734 1 97.94 107 GLU B O 1
ATOM 4750 N N . PRO B 1 108 ? -22.266 -23.781 -7.695 1 98.25 108 PRO B N 1
ATOM 4751 C CA . PRO B 1 108 ? -23.438 -23 -8.094 1 98.25 108 PRO B CA 1
ATOM 4752 C C . PRO B 1 108 ? -23.141 -22.031 -9.242 1 98.25 108 PRO B C 1
ATOM 4754 O O . PRO B 1 108 ? -24.062 -21.531 -9.891 1 98.25 108 PRO B O 1
ATOM 4757 N N . LEU B 1 109 ? -21.891 -21.75 -9.438 1 98.62 109 LEU B N 1
ATOM 4758 C CA . LEU B 1 109 ? -21.484 -20.891 -10.555 1 98.62 109 LEU B CA 1
ATOM 4759 C C . LEU B 1 109 ? -22.016 -21.438 -11.875 1 98.62 109 LEU B C 1
ATOM 4761 O O . LEU B 1 109 ? -22.344 -20.672 -12.781 1 98.62 109 LEU B O 1
ATOM 4765 N N . ILE B 1 110 ? -22.125 -22.781 -12.023 1 98.62 110 ILE B N 1
ATOM 4766 C CA . ILE B 1 110 ? -22.594 -23.438 -13.234 1 98.62 110 ILE B CA 1
ATOM 4767 C C . ILE B 1 110 ? -23.984 -22.906 -13.594 1 98.62 110 ILE B C 1
ATOM 4769 O O . ILE B 1 110 ? -24.25 -22.578 -14.75 1 98.62 110 ILE B O 1
ATOM 4773 N N . ASP B 1 111 ? -24.844 -22.797 -12.594 1 98.44 111 ASP B N 1
ATOM 4774 C CA . ASP B 1 111 ? -26.188 -22.281 -12.828 1 98.44 111 ASP B CA 1
ATOM 4775 C C . ASP B 1 111 ? -26.156 -20.828 -13.25 1 98.44 111 ASP B C 1
ATOM 4777 O O . ASP B 1 111 ? -26.953 -20.391 -14.094 1 98.44 111 ASP B O 1
ATOM 4781 N N . HIS B 1 112 ? -25.25 -20.062 -12.688 1 98.75 112 HIS B N 1
ATOM 4782 C CA . HIS B 1 112 ? -25.141 -18.641 -13.016 1 98.75 112 HIS B CA 1
ATOM 4783 C C . HIS B 1 112 ? -24.609 -18.438 -14.43 1 98.75 112 HIS B C 1
ATOM 4785 O O . HIS B 1 112 ? -24.906 -17.438 -15.07 1 98.75 112 HIS B O 1
ATOM 4791 N N . ILE B 1 113 ? -23.812 -19.359 -14.906 1 98.62 113 ILE B N 1
ATOM 4792 C CA . ILE B 1 113 ? -23.375 -19.344 -16.297 1 98.62 113 ILE B CA 1
ATOM 4793 C C . ILE B 1 113 ? -24.562 -19.656 -17.219 1 98.62 113 ILE B C 1
ATOM 4795 O O . ILE B 1 113 ? -24.828 -18.938 -18.172 1 98.62 113 ILE B O 1
ATOM 4799 N N . LYS B 1 114 ? -25.312 -20.703 -16.891 1 98.25 114 LYS B N 1
ATOM 4800 C CA . LYS B 1 114 ? -26.422 -21.156 -17.719 1 98.25 114 LYS B CA 1
ATOM 4801 C C . LYS B 1 114 ? -27.516 -20.094 -17.828 1 98.25 114 LYS B C 1
ATOM 4803 O O . LYS B 1 114 ? -28.125 -19.938 -18.875 1 98.25 114 LYS B O 1
ATOM 4808 N N . ASN B 1 115 ? -27.75 -19.375 -16.766 1 97.81 115 ASN B N 1
ATOM 4809 C CA . ASN B 1 115 ? -28.844 -18.422 -16.766 1 97.81 115 ASN B CA 1
ATOM 4810 C C . ASN B 1 115 ? -28.391 -17.047 -17.219 1 97.81 115 ASN B C 1
ATOM 4812 O O . ASN B 1 115 ? -29.156 -16.078 -17.141 1 97.81 115 ASN B O 1
ATOM 4816 N N . GLY B 1 116 ? -27.141 -16.859 -17.578 1 98.31 116 GLY B N 1
ATOM 4817 C CA . GLY B 1 116 ? -26.672 -15.648 -18.219 1 98.31 116 GLY B CA 1
ATOM 4818 C C . GLY B 1 116 ? -26.172 -14.602 -17.25 1 98.31 116 GLY B C 1
ATOM 4819 O O . GLY B 1 116 ? -25.797 -13.492 -17.641 1 98.31 116 GLY B O 1
ATOM 4820 N N . VAL B 1 117 ? -26.125 -14.922 -15.977 1 98.69 117 VAL B N 1
ATOM 4821 C CA . VAL B 1 117 ? -25.609 -14 -14.969 1 98.69 117 VAL B CA 1
ATOM 4822 C C . VAL B 1 117 ? -24.109 -13.773 -15.195 1 98.69 117 VAL B C 1
ATOM 4824 O O . VAL B 1 117 ? -23.641 -12.633 -15.242 1 98.69 117 VAL B O 1
ATOM 4827 N N . VAL B 1 118 ? -23.422 -14.82 -15.383 1 98.88 118 VAL B N 1
ATOM 4828 C CA . VAL B 1 118 ? -21.984 -14.758 -15.648 1 98.88 118 VAL B CA 1
ATOM 4829 C C . VAL B 1 118 ? -21.703 -15.18 -17.094 1 98.88 118 VAL B C 1
ATOM 4831 O O . VAL B 1 118 ? -22.094 -16.281 -17.5 1 98.88 118 VAL B O 1
ATOM 4834 N N . THR B 1 119 ? -20.984 -14.352 -17.828 1 98.75 119 THR B N 1
ATOM 4835 C CA . THR B 1 119 ? -20.75 -14.664 -19.234 1 98.75 119 THR B CA 1
ATOM 4836 C C . THR B 1 119 ? -19.266 -14.703 -19.547 1 98.75 119 THR B C 1
ATOM 4838 O O . THR B 1 119 ? -18.859 -15.211 -20.594 1 98.75 119 THR B O 1
ATOM 4841 N N . ASN B 1 120 ? -18.453 -14.125 -18.703 1 98.75 120 ASN B N 1
ATOM 4842 C CA . ASN B 1 120 ? -17 -14.148 -18.844 1 98.75 120 ASN B CA 1
ATOM 4843 C C . ASN B 1 120 ? -16.312 -14.508 -17.531 1 98.75 120 ASN B C 1
ATOM 4845 O O . ASN B 1 120 ? -16.734 -14.078 -16.469 1 98.75 120 ASN B O 1
ATOM 4849 N N . ILE B 1 121 ? -15.234 -15.344 -17.672 1 98.75 121 ILE B N 1
ATOM 4850 C CA . ILE B 1 121 ? -14.5 -15.766 -16.484 1 98.75 121 ILE B CA 1
ATOM 4851 C C . ILE B 1 121 ? -13 -15.688 -16.766 1 98.75 121 ILE B C 1
ATOM 4853 O O . ILE B 1 121 ? -12.531 -16.125 -17.828 1 98.75 121 ILE B O 1
ATOM 4857 N N . THR B 1 122 ? -12.273 -15.07 -15.922 1 98.62 122 THR B N 1
ATOM 4858 C CA . THR B 1 122 ? -10.828 -15.242 -15.836 1 98.62 122 THR B CA 1
ATOM 4859 C C . THR B 1 122 ? -10.422 -15.758 -14.461 1 98.62 122 THR B C 1
ATOM 4861 O O . THR B 1 122 ? -11 -15.352 -13.445 1 98.62 122 THR B O 1
ATOM 4864 N N . SER B 1 123 ? -9.539 -16.656 -14.328 1 98.12 123 SER B N 1
ATOM 4865 C CA . SER B 1 123 ? -9.102 -17.281 -13.078 1 98.12 123 SER B CA 1
ATOM 4866 C C . SER B 1 123 ? -7.762 -17.984 -13.25 1 98.12 123 SER B C 1
ATOM 4868 O O . SER B 1 123 ? -7.266 -18.125 -14.375 1 98.12 123 SER B O 1
ATOM 4870 N N . SER B 1 124 ? -7.184 -18.375 -12.133 1 97.19 124 SER B N 1
ATOM 4871 C CA . SER B 1 124 ? -5.945 -19.141 -12.203 1 97.19 124 SER B CA 1
ATOM 4872 C C . SER B 1 124 ? -6.234 -20.641 -12.273 1 97.19 124 SER B C 1
ATOM 4874 O O . SER B 1 124 ? -5.387 -21.422 -12.711 1 97.19 124 SER B O 1
ATOM 4876 N N . GLY B 1 125 ? -7.387 -21 -11.758 1 95.5 125 GLY B N 1
ATOM 4877 C CA . GLY B 1 125 ? -7.672 -22.422 -11.688 1 95.5 125 GLY B CA 1
ATOM 4878 C C . GLY B 1 125 ? -9.156 -22.734 -11.688 1 95.5 125 GLY B C 1
ATOM 4879 O O . GLY B 1 125 ? -9.977 -21.906 -11.312 1 95.5 125 GLY B O 1
ATOM 4880 N N . LEU B 1 126 ? -9.484 -23.875 -12.203 1 94.94 126 LEU B N 1
ATOM 4881 C CA . LEU B 1 126 ? -10.812 -24.469 -12.258 1 94.94 126 LEU B CA 1
ATOM 4882 C C . LEU B 1 126 ? -10.781 -25.922 -11.781 1 94.94 126 LEU B C 1
ATOM 4884 O O . LEU B 1 126 ? -9.922 -26.703 -12.211 1 94.94 126 LEU B O 1
ATOM 4888 N N . ARG B 1 127 ? -11.742 -26.25 -10.984 1 91.56 127 ARG B N 1
ATOM 4889 C CA . ARG B 1 127 ? -11.68 -27.594 -10.422 1 91.56 127 ARG B CA 1
ATOM 4890 C C . ARG B 1 127 ? -13.055 -28.266 -10.445 1 91.56 127 ARG B C 1
ATOM 4892 O O . ARG B 1 127 ? -14.078 -27.578 -10.562 1 91.56 127 ARG B O 1
ATOM 4899 N N . ASP B 1 128 ? -13 -29.516 -10.477 1 92.94 128 ASP B N 1
ATOM 4900 C CA . ASP B 1 128 ? -14.133 -30.391 -10.234 1 92.94 128 ASP B CA 1
ATOM 4901 C C . ASP B 1 128 ? -15.273 -30.094 -11.203 1 92.94 128 ASP B C 1
ATOM 4903 O O . ASP B 1 128 ? -15.07 -30.078 -12.422 1 92.94 128 ASP B O 1
ATOM 4907 N N . LYS B 1 129 ? -16.453 -29.875 -10.625 1 96.62 129 LYS B N 1
ATOM 4908 C CA . LYS B 1 129 ? -17.656 -29.797 -11.461 1 96.62 129 LYS B CA 1
ATOM 4909 C C . LYS B 1 129 ? -17.609 -28.562 -12.359 1 96.62 129 LYS B C 1
ATOM 4911 O O . LYS B 1 129 ? -18.062 -28.609 -13.508 1 96.62 129 LYS B O 1
ATOM 4916 N N . VAL B 1 130 ? -17.078 -27.5 -11.844 1 97.56 130 VAL B N 1
ATOM 4917 C CA . VAL B 1 130 ? -17 -26.281 -12.641 1 97.56 130 VAL B CA 1
ATOM 4918 C C . VAL B 1 130 ? -16.031 -26.5 -13.805 1 97.56 130 VAL B C 1
ATOM 4920 O O . VAL B 1 130 ? -16.344 -26.156 -14.945 1 97.56 130 VAL B O 1
ATOM 4923 N N . GLY B 1 131 ? -14.859 -27.094 -13.492 1 97.75 131 GLY B N 1
ATOM 4924 C CA . GLY B 1 131 ? -13.906 -27.406 -14.547 1 97.75 131 GLY B CA 1
ATOM 4925 C C . GLY B 1 131 ? -14.477 -28.312 -15.609 1 97.75 131 GLY B C 1
ATOM 4926 O O . GLY B 1 131 ? -14.242 -28.109 -16.797 1 97.75 131 GLY B O 1
ATOM 4927 N N . ALA B 1 132 ? -15.219 -29.297 -15.172 1 97.94 132 ALA B N 1
ATOM 4928 C CA . ALA B 1 132 ? -15.828 -30.25 -16.094 1 97.94 132 ALA B CA 1
ATOM 4929 C C . ALA B 1 132 ? -16.859 -29.562 -16.984 1 97.94 132 ALA B C 1
ATOM 4931 O O . ALA B 1 132 ? -16.875 -29.797 -18.203 1 97.94 132 ALA B O 1
ATOM 4932 N N . ALA B 1 133 ? -17.672 -28.766 -16.375 1 98.19 133 ALA B N 1
ATOM 4933 C CA . ALA B 1 133 ? -18.719 -28.062 -17.125 1 98.19 133 ALA B CA 1
ATOM 4934 C C . ALA B 1 133 ? -18.109 -27.156 -18.188 1 98.19 133 ALA B C 1
ATOM 4936 O O . ALA B 1 133 ? -18.594 -27.109 -19.312 1 98.19 133 ALA B O 1
ATOM 4937 N N . ILE B 1 134 ? -17.109 -26.453 -17.844 1 98.19 134 ILE B N 1
ATOM 4938 C CA . ILE B 1 134 ? -16.438 -25.562 -18.766 1 98.19 134 ILE B CA 1
ATOM 4939 C C . ILE B 1 134 ? -15.781 -26.375 -19.891 1 98.19 134 ILE B C 1
ATOM 4941 O O . ILE B 1 134 ? -15.852 -26 -21.062 1 98.19 134 ILE B O 1
ATOM 4945 N N . SER B 1 135 ? -15.203 -27.5 -19.547 1 98.19 135 SER B N 1
ATOM 4946 C CA . SER B 1 135 ? -14.562 -28.375 -20.516 1 98.19 135 SER B CA 1
ATOM 4947 C C . SER B 1 135 ? -15.57 -28.906 -21.531 1 98.19 135 SER B C 1
ATOM 4949 O O . SER B 1 135 ? -15.211 -29.203 -22.672 1 98.19 135 SER B O 1
ATOM 4951 N N . GLU B 1 136 ? -16.75 -29.031 -21.047 1 97.62 136 GLU B N 1
ATOM 4952 C CA . GLU B 1 136 ? -17.812 -29.531 -21.938 1 97.62 136 GLU B CA 1
ATOM 4953 C C . GLU B 1 136 ? -18.312 -28.438 -22.859 1 97.62 136 GLU B C 1
ATOM 4955 O O . GLU B 1 136 ? -19.031 -28.719 -23.828 1 97.62 136 GLU B O 1
ATOM 4960 N N . GLY B 1 137 ? -17.984 -27.203 -22.578 1 98 137 GLY B N 1
ATOM 4961 C CA . GLY B 1 137 ? -18.297 -26.125 -23.5 1 98 137 GLY B CA 1
ATOM 4962 C C . GLY B 1 137 ? -19.5 -25.312 -23.062 1 98 137 GLY B C 1
ATOM 4963 O O . GLY B 1 137 ? -20.234 -24.781 -23.906 1 98 137 GLY B O 1
ATOM 4964 N N . ILE B 1 138 ? -19.719 -25.188 -21.781 1 97.88 138 ILE B N 1
ATOM 4965 C CA . ILE B 1 138 ? -20.938 -24.547 -21.297 1 97.88 138 ILE B CA 1
ATOM 4966 C C . ILE B 1 138 ? -20.891 -23.062 -21.578 1 97.88 138 ILE B C 1
ATOM 4968 O O . ILE B 1 138 ? -21.922 -22.406 -21.688 1 97.88 138 ILE B O 1
ATOM 4972 N N . MET B 1 139 ? -19.703 -22.484 -21.703 1 97.88 139 MET B N 1
ATOM 4973 C CA . MET B 1 139 ? -19.562 -21.047 -21.891 1 97.88 139 MET B CA 1
ATOM 4974 C C . MET B 1 139 ? -19.484 -20.703 -23.375 1 97.88 139 MET B C 1
ATOM 4976 O O . MET B 1 139 ? -18.828 -21.406 -24.156 1 97.88 139 MET B O 1
ATOM 4980 N N . GLU B 1 140 ? -20.094 -19.578 -23.703 1 96.5 140 GLU B N 1
ATOM 4981 C CA . GLU B 1 140 ? -19.922 -19.078 -25.062 1 96.5 140 GLU B CA 1
ATOM 4982 C C . GLU B 1 140 ? -18.5 -18.562 -25.297 1 96.5 140 GLU B C 1
ATOM 4984 O O . GLU B 1 140 ? -17.859 -18.922 -26.281 1 96.5 140 GLU B O 1
ATOM 4989 N N . ASN B 1 141 ? -18.031 -17.734 -24.375 1 97.19 141 ASN B N 1
ATOM 4990 C CA . ASN B 1 141 ? -16.672 -17.219 -24.422 1 97.19 141 ASN B CA 1
ATOM 4991 C C . ASN B 1 141 ? -15.703 -18.094 -23.641 1 97.19 141 ASN B C 1
ATOM 4993 O O . ASN B 1 141 ? -16.047 -18.594 -22.562 1 97.19 141 ASN B O 1
ATOM 4997 N N . PRO B 1 142 ? -14.523 -18.328 -24.219 1 98.44 142 PRO B N 1
ATOM 4998 C CA . PRO B 1 142 ? -13.562 -19.125 -23.469 1 98.44 142 PRO B CA 1
ATOM 4999 C C . PRO B 1 142 ? -13.117 -18.453 -22.172 1 98.44 142 PRO B C 1
ATOM 5001 O O . PRO B 1 142 ? -13.039 -17.234 -22.109 1 98.44 142 PRO B O 1
ATOM 5004 N N . VAL B 1 143 ? -12.852 -19.297 -21.203 1 98.62 143 VAL B N 1
ATOM 5005 C CA . VAL B 1 143 ? -12.273 -18.797 -19.969 1 98.62 143 VAL B CA 1
ATOM 5006 C C . VAL B 1 143 ? -10.805 -18.422 -20.188 1 98.62 143 VAL B C 1
ATOM 5008 O O . VAL B 1 143 ? -10.109 -19.078 -20.984 1 98.62 143 VAL B O 1
ATOM 5011 N N . ILE B 1 144 ? -10.352 -17.391 -19.578 1 98.75 144 ILE B N 1
ATOM 5012 C CA . ILE B 1 144 ? -8.938 -17.047 -19.641 1 98.75 144 ILE B CA 1
ATOM 5013 C C . ILE B 1 144 ? -8.234 -17.5 -18.359 1 98.75 144 ILE B C 1
ATOM 5015 O O . ILE B 1 144 ? -8.578 -17.062 -17.266 1 98.75 144 ILE B O 1
ATOM 5019 N N . ILE B 1 145 ? -7.27 -18.344 -18.5 1 98.75 145 ILE B N 1
ATOM 5020 C CA . ILE B 1 145 ? -6.477 -18.844 -17.391 1 98.75 145 ILE B CA 1
ATOM 5021 C C . ILE B 1 145 ? -5.195 -18.016 -17.25 1 98.75 145 ILE B C 1
ATOM 5023 O O . ILE B 1 145 ? -4.434 -17.891 -18.219 1 98.75 145 ILE B O 1
ATOM 5027 N N . ARG B 1 146 ? -4.996 -17.484 -16.109 1 98.62 146 ARG B N 1
ATOM 5028 C CA . ARG B 1 146 ? -3.811 -16.672 -15.82 1 98.62 146 ARG B CA 1
ATOM 5029 C C . ARG B 1 146 ? -3.061 -17.219 -14.602 1 98.62 146 ARG B C 1
ATOM 5031 O O . ARG B 1 146 ? -3.678 -17.688 -13.648 1 98.62 146 ARG B O 1
ATOM 5038 N N . SER B 1 147 ? -1.725 -17.141 -14.656 1 98.38 147 SER B N 1
ATOM 5039 C CA . SER B 1 147 ? -0.965 -17.422 -13.445 1 98.38 147 SER B CA 1
ATOM 5040 C C . SER B 1 147 ? -1.232 -16.391 -12.359 1 98.38 147 SER B C 1
ATOM 5042 O O . SER B 1 147 ? -1.864 -15.367 -12.609 1 98.38 147 SER B O 1
ATOM 5044 N N . HIS B 1 148 ? -0.807 -16.656 -11.156 1 98.06 148 HIS B N 1
ATOM 5045 C CA . HIS B 1 148 ? -0.976 -15.711 -10.062 1 98.06 148 HIS B CA 1
ATOM 5046 C C . HIS B 1 148 ? -0.282 -14.391 -10.375 1 98.06 148 HIS B C 1
ATOM 5048 O O . HIS B 1 148 ? -0.879 -13.32 -10.227 1 98.06 148 HIS B O 1
ATOM 5054 N N . GLY B 1 149 ? 0.985 -14.484 -10.812 1 98.31 149 GLY B N 1
ATOM 5055 C CA . GLY B 1 149 ? 1.683 -13.281 -11.227 1 98.31 149 GLY B CA 1
ATOM 5056 C C . GLY B 1 149 ? 1.062 -12.617 -12.445 1 98.31 149 GLY B C 1
ATOM 5057 O O . GLY B 1 149 ? 1.01 -11.391 -12.539 1 98.31 149 GLY B O 1
ATOM 5058 N N . GLY B 1 150 ? 0.603 -13.445 -13.375 1 98.62 150 GLY B N 1
ATOM 5059 C CA . GLY B 1 150 ? -0.06 -12.945 -14.57 1 98.62 150 GLY B CA 1
ATOM 5060 C C . GLY B 1 150 ? -1.347 -12.195 -14.273 1 98.62 150 GLY B C 1
ATOM 5061 O O . GLY B 1 150 ? -1.668 -11.211 -14.938 1 98.62 150 GLY B O 1
ATOM 5062 N N . ARG B 1 151 ? -2.1 -12.688 -13.336 1 98.69 151 ARG B N 1
ATOM 5063 C CA . ARG B 1 151 ? -3.328 -12 -12.938 1 98.69 151 ARG B CA 1
ATOM 5064 C C . ARG B 1 151 ? -3.023 -10.633 -12.344 1 98.69 151 ARG B C 1
ATOM 5066 O O . ARG B 1 151 ? -3.693 -9.648 -12.664 1 98.69 151 ARG B O 1
ATOM 5073 N N . ALA B 1 152 ? -2.051 -10.586 -11.438 1 98.56 152 ALA B N 1
ATOM 5074 C CA . ALA B 1 152 ? -1.649 -9.312 -10.859 1 98.56 152 ALA B CA 1
ATOM 5075 C C . ALA B 1 152 ? -1.232 -8.32 -11.938 1 98.56 152 ALA B C 1
ATOM 5077 O O . ALA B 1 152 ? -1.621 -7.148 -11.906 1 98.56 152 ALA B O 1
ATOM 5078 N N . ARG B 1 153 ? -0.453 -8.789 -12.875 1 98.5 153 ARG B N 1
ATOM 5079 C CA . ARG B 1 153 ? -0.058 -7.98 -14.023 1 98.5 153 ARG B CA 1
ATOM 5080 C C . ARG B 1 153 ? -1.28 -7.484 -14.789 1 98.5 153 ARG B C 1
ATOM 5082 O O . ARG B 1 153 ? -1.354 -6.309 -15.148 1 98.5 153 ARG B O 1
ATOM 5089 N N . ALA B 1 154 ? -2.188 -8.367 -15.094 1 98.69 154 ALA B N 1
ATOM 5090 C CA . ALA B 1 154 ? -3.365 -8.047 -15.891 1 98.69 154 ALA B CA 1
ATOM 5091 C C . ALA B 1 154 ? -4.199 -6.957 -15.219 1 98.69 154 ALA B C 1
ATOM 5093 O O . ALA B 1 154 ? -4.77 -6.098 -15.898 1 98.69 154 ALA B O 1
ATOM 5094 N N . ILE B 1 155 ? -4.281 -7.016 -13.906 1 98.69 155 ILE B N 1
ATOM 5095 C CA . ILE B 1 155 ? -5.012 -6 -13.156 1 98.69 155 ILE B CA 1
ATOM 5096 C C . ILE B 1 155 ? -4.254 -4.676 -13.211 1 98.69 155 ILE B C 1
ATOM 5098 O O . ILE B 1 155 ? -4.84 -3.627 -13.492 1 98.69 155 ILE B O 1
ATOM 5102 N N . ALA B 1 156 ? -2.941 -4.703 -12.992 1 98.12 156 ALA B N 1
ATOM 5103 C CA . ALA B 1 156 ? -2.109 -3.504 -12.945 1 98.12 156 ALA B CA 1
ATOM 5104 C C . ALA B 1 156 ? -2.057 -2.818 -14.305 1 98.12 156 ALA B C 1
ATOM 5106 O O . ALA B 1 156 ? -1.881 -1.602 -14.391 1 98.12 156 ALA B O 1
ATOM 5107 N N . THR B 1 157 ? -2.221 -3.58 -15.422 1 97.69 157 THR B N 1
ATOM 5108 C CA . THR B 1 157 ? -2.109 -3.025 -16.766 1 97.69 157 THR B CA 1
ATOM 5109 C C . THR B 1 157 ? -3.488 -2.703 -17.328 1 97.69 157 THR B C 1
ATOM 5111 O O . THR B 1 157 ? -3.607 -2.264 -18.484 1 97.69 157 THR B O 1
ATOM 5114 N N . ASP B 1 158 ? -4.566 -3.064 -16.625 1 97.31 158 ASP B N 1
ATOM 5115 C CA . ASP B 1 158 ? -5.953 -2.787 -16.984 1 97.31 158 ASP B CA 1
ATOM 5116 C C . ASP B 1 158 ? -6.465 -3.783 -18.016 1 97.31 158 ASP B C 1
ATOM 5118 O O . ASP B 1 158 ? -7.508 -3.564 -18.641 1 97.31 158 ASP B O 1
ATOM 5122 N N . ASP B 1 159 ? -5.66 -4.895 -18.203 1 97.81 159 ASP B N 1
ATOM 5123 C CA . ASP B 1 159 ? -6.238 -6.008 -18.938 1 97.81 159 ASP B CA 1
ATOM 5124 C C . ASP B 1 159 ? -7.488 -6.543 -18.25 1 97.81 159 ASP B C 1
ATOM 5126 O O . ASP B 1 159 ? -8.406 -7.039 -18.906 1 97.81 159 ASP B O 1
ATOM 5130 N N . ILE B 1 160 ? -7.496 -6.543 -16.984 1 98.25 160 ILE B N 1
ATOM 5131 C CA . ILE B 1 160 ? -8.672 -6.754 -16.141 1 98.25 160 ILE B CA 1
ATOM 5132 C C . ILE B 1 160 ? -9.023 -5.465 -15.406 1 98.25 160 ILE B C 1
ATOM 5134 O O . ILE B 1 160 ? -8.312 -5.059 -14.484 1 98.25 160 ILE B O 1
ATOM 5138 N N . HIS B 1 161 ? -10 -4.84 -15.812 1 98.5 161 HIS B N 1
ATOM 5139 C CA . HIS B 1 161 ? -10.523 -3.713 -15.055 1 98.5 161 HIS B CA 1
ATOM 5140 C C . HIS B 1 161 ? -11.625 -4.156 -14.102 1 98.5 161 HIS B C 1
ATOM 5142 O O . HIS B 1 161 ? -12.664 -4.648 -14.547 1 98.5 161 HIS B O 1
ATOM 5148 N N . ILE B 1 162 ? -11.438 -3.969 -12.852 1 98.88 162 ILE B N 1
ATOM 5149 C CA . ILE B 1 162 ? -12.398 -4.418 -11.859 1 98.88 162 ILE B CA 1
ATOM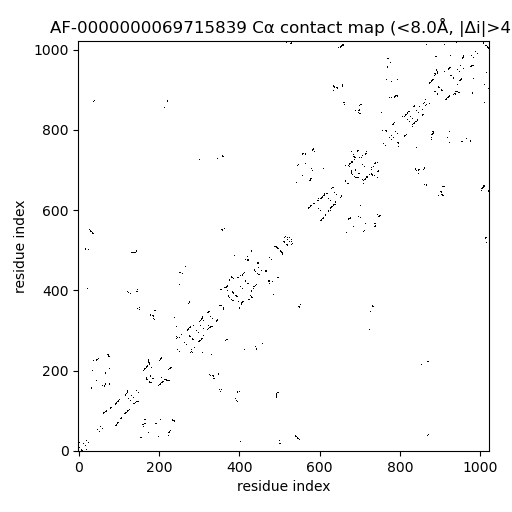 5150 C C . ILE B 1 162 ? -13.312 -3.258 -11.469 1 98.88 162 ILE B C 1
ATOM 5152 O O . ILE B 1 162 ? -12.859 -2.273 -10.875 1 98.88 162 ILE B O 1
ATOM 5156 N N . ASP B 1 163 ? -14.578 -3.42 -11.75 1 98.88 163 ASP B N 1
ATOM 5157 C CA . ASP B 1 163 ? -15.539 -2.398 -11.352 1 98.88 163 ASP B CA 1
ATOM 5158 C C . ASP B 1 163 ? -15.828 -2.477 -9.852 1 98.88 163 ASP B C 1
ATOM 5160 O O . ASP B 1 163 ? -15.812 -1.458 -9.156 1 98.88 163 ASP B O 1
ATOM 5164 N N . VAL B 1 164 ? -16.109 -3.672 -9.344 1 98.94 164 VAL B N 1
ATOM 5165 C CA . VAL B 1 164 ? -16.391 -3.881 -7.926 1 98.94 164 VAL B CA 1
ATOM 5166 C C . VAL B 1 164 ? -15.656 -5.133 -7.441 1 98.94 164 VAL B C 1
ATOM 5168 O O . VAL B 1 164 ? -15.82 -6.215 -8.016 1 98.94 164 VAL B O 1
ATOM 5171 N N . ALA B 1 165 ? -14.859 -5.004 -6.453 1 98.94 165 ALA B N 1
ATOM 5172 C CA . ALA B 1 165 ? -14.258 -6.16 -5.793 1 98.94 165 ALA B CA 1
ATOM 5173 C C . ALA B 1 165 ? -15.023 -6.527 -4.527 1 98.94 165 ALA B C 1
ATOM 5175 O O . ALA B 1 165 ? -15.141 -5.715 -3.605 1 98.94 165 ALA B O 1
ATOM 5176 N N . PHE B 1 166 ? -15.594 -7.676 -4.488 1 98.94 166 PHE B N 1
ATOM 5177 C CA . PHE B 1 166 ? -16.172 -8.227 -3.273 1 98.94 166 PHE B CA 1
ATOM 5178 C C . PHE B 1 166 ? -15.172 -9.125 -2.555 1 98.94 166 PHE B C 1
ATOM 5180 O O . PHE B 1 166 ? -14.891 -10.242 -3.004 1 98.94 166 PHE B O 1
ATOM 5187 N N . LEU B 1 167 ? -14.695 -8.664 -1.43 1 98.94 167 LEU B N 1
ATOM 5188 C CA . LEU B 1 167 ? -13.562 -9.336 -0.794 1 98.94 167 LEU B CA 1
ATOM 5189 C C . LEU B 1 167 ? -13.938 -9.828 0.603 1 98.94 167 LEU B C 1
ATOM 5191 O O . LEU B 1 167 ? -14.328 -9.023 1.459 1 98.94 167 LEU B O 1
ATOM 5195 N N . GLY B 1 168 ? -13.867 -11.141 0.791 1 98.75 168 GLY B N 1
ATOM 5196 C CA . GLY B 1 168 ? -14.031 -11.672 2.133 1 98.75 168 GLY B CA 1
ATOM 5197 C C . GLY B 1 168 ? -12.844 -11.383 3.037 1 98.75 168 GLY B C 1
ATOM 5198 O O . GLY B 1 168 ? -11.695 -11.562 2.637 1 98.75 168 GLY B O 1
ATOM 5199 N N . ALA B 1 169 ? -13.133 -10.891 4.227 1 98.75 169 ALA B N 1
ATOM 5200 C CA . ALA B 1 169 ? -12.086 -10.664 5.219 1 98.75 169 ALA B CA 1
ATOM 5201 C C . ALA B 1 169 ? -12.5 -11.203 6.586 1 98.75 169 ALA B C 1
ATOM 5203 O O . ALA B 1 169 ? -13.57 -10.875 7.094 1 98.75 169 ALA B O 1
ATOM 5204 N N . PRO B 1 170 ? -11.703 -12 7.242 1 98 170 PRO B N 1
ATOM 5205 C CA . PRO B 1 170 ? -12.031 -12.578 8.547 1 98 170 PRO B CA 1
ATOM 5206 C C . PRO B 1 170 ? -12.336 -11.516 9.602 1 98 170 PRO B C 1
ATOM 5208 O O . PRO B 1 170 ? -13.094 -11.773 10.539 1 98 170 PRO B O 1
ATOM 5211 N N . SER B 1 171 ? -11.742 -10.328 9.422 1 98.38 171 SER B N 1
ATOM 5212 C CA . SER B 1 171 ? -12.094 -9.25 10.328 1 98.38 171 SER B CA 1
ATOM 5213 C C . SER B 1 171 ? -12.031 -7.895 9.633 1 98.38 171 SER B C 1
ATOM 5215 O O . SER B 1 171 ? -11.25 -7.707 8.695 1 98.38 171 SER B O 1
ATOM 5217 N N . SER B 1 172 ? -12.859 -6.965 10.062 1 98.75 172 SER B N 1
ATOM 5218 C CA . SER B 1 172 ? -12.891 -5.59 9.578 1 98.75 172 SER B CA 1
ATOM 5219 C C . SER B 1 172 ? -13.445 -4.641 10.641 1 98.75 172 SER B C 1
ATOM 5221 O O . SER B 1 172 ? -14.203 -5.059 11.516 1 98.75 172 SER B O 1
ATOM 5223 N N . ASP B 1 173 ? -12.961 -3.439 10.656 1 98.5 173 ASP B N 1
ATOM 5224 C CA . ASP B 1 173 ? -13.68 -2.428 11.422 1 98.5 173 ASP B CA 1
ATOM 5225 C C . ASP B 1 173 ? -14.703 -1.704 10.539 1 98.5 173 ASP B C 1
ATOM 5227 O O . ASP B 1 173 ? -14.836 -2.008 9.352 1 98.5 173 ASP B O 1
ATOM 5231 N N . ALA B 1 174 ? -15.445 -0.769 11.062 1 98.06 174 ALA B N 1
ATOM 5232 C CA . ALA B 1 174 ? -16.578 -0.149 10.391 1 98.06 174 ALA B CA 1
ATOM 5233 C C . ALA B 1 174 ? -16.125 0.844 9.328 1 98.06 174 ALA B C 1
ATOM 5235 O O . ALA B 1 174 ? -16.938 1.366 8.562 1 98.06 174 ALA B O 1
ATOM 5236 N N . TYR B 1 175 ? -14.812 1.104 9.297 1 98.25 175 TYR B N 1
ATOM 5237 C CA . TYR B 1 175 ? -14.297 2.062 8.328 1 98.25 175 TYR B CA 1
ATOM 5238 C C . TYR B 1 175 ? -13.5 1.359 7.238 1 98.25 175 TYR B C 1
ATOM 5240 O O . TYR B 1 175 ? -13.055 1.994 6.277 1 98.25 175 TYR B O 1
ATOM 5248 N N . GLY B 1 176 ? -13.289 -0.023 7.383 1 98.62 176 GLY B N 1
ATOM 5249 C CA . GLY B 1 176 ? -12.836 -0.812 6.25 1 98.62 176 GLY B CA 1
ATOM 5250 C C . GLY B 1 176 ? -11.438 -1.365 6.426 1 98.62 176 GLY B C 1
ATOM 5251 O O . GLY B 1 176 ? -10.898 -2.014 5.523 1 98.62 176 GLY B O 1
ATOM 5252 N N . ASN B 1 177 ? -10.75 -1.04 7.598 1 98.75 177 ASN B N 1
ATOM 5253 C CA . ASN B 1 177 ? -9.492 -1.737 7.84 1 98.75 177 ASN B CA 1
ATOM 5254 C C . ASN B 1 177 ? -9.711 -3.232 8.055 1 98.75 177 ASN B C 1
ATOM 5256 O O . ASN B 1 177 ? -10.398 -3.633 9 1 98.75 177 ASN B O 1
ATOM 5260 N N . ALA B 1 178 ? -9.047 -4.051 7.156 1 98.75 178 ALA B N 1
ATOM 5261 C CA . ALA B 1 178 ? -9.344 -5.48 7.18 1 98.75 178 ALA B CA 1
ATOM 5262 C C . ALA B 1 178 ? -8.07 -6.309 7.262 1 98.75 178 ALA B C 1
ATOM 5264 O O . ALA B 1 178 ? -6.996 -5.852 6.859 1 98.75 178 ALA B O 1
ATOM 5265 N N . ASN B 1 179 ? -8.125 -7.461 7.867 1 98.06 179 ASN B N 1
ATOM 5266 C CA . ASN B 1 179 ? -7.031 -8.422 7.875 1 98.06 179 ASN B CA 1
ATOM 5267 C C . ASN B 1 179 ? -7.547 -9.859 7.938 1 98.06 179 ASN B C 1
ATOM 5269 O O . ASN B 1 179 ? -8.758 -10.086 8.031 1 98.06 179 ASN B O 1
ATOM 5273 N N . GLY B 1 180 ? -6.68 -10.773 7.738 1 97.56 180 GLY B N 1
ATOM 5274 C CA . GLY B 1 180 ? -7.055 -12.18 7.703 1 97.56 180 GLY B CA 1
ATOM 5275 C C . GLY B 1 180 ? -6.59 -12.953 8.922 1 97.56 180 GLY B C 1
ATOM 5276 O O . GLY B 1 180 ? -6.766 -14.172 9 1 97.56 180 GLY B O 1
ATOM 5277 N N . THR B 1 181 ? -5.988 -12.281 9.914 1 95.62 181 THR B N 1
ATOM 5278 C CA . THR B 1 181 ? -5.344 -12.984 11.016 1 95.62 181 THR B CA 1
ATOM 5279 C C . THR B 1 181 ? -6.215 -12.93 12.273 1 95.62 181 THR B C 1
ATOM 5281 O O . THR B 1 181 ? -5.891 -13.555 13.281 1 95.62 181 THR B O 1
ATOM 5284 N N . ARG B 1 182 ? -7.34 -12.18 12.172 1 94.06 182 ARG B N 1
ATOM 5285 C CA . ARG B 1 182 ? -8.289 -12.07 13.273 1 94.06 182 ARG B CA 1
ATOM 5286 C C . ARG B 1 182 ? -9.695 -12.469 12.828 1 94.06 182 ARG B C 1
ATOM 5288 O O . ARG B 1 182 ? -10.023 -12.383 11.648 1 94.06 182 ARG B O 1
ATOM 5295 N N . GLY B 1 183 ? -10.469 -12.922 13.773 1 93.94 183 GLY B N 1
ATOM 5296 C CA . GLY B 1 183 ? -11.859 -13.227 13.469 1 93.94 183 GLY B CA 1
ATOM 5297 C C . GLY B 1 183 ? -12.148 -14.711 13.453 1 93.94 183 GLY B C 1
ATOM 5298 O O . GLY B 1 183 ? -11.258 -15.531 13.719 1 93.94 183 GLY B O 1
ATOM 5299 N N . LYS B 1 184 ? -13.375 -15.109 13.078 1 91.56 184 LYS B N 1
ATOM 5300 C CA . LYS B 1 184 ? -13.914 -16.469 13.156 1 91.56 184 LYS B CA 1
ATOM 5301 C C . LYS B 1 184 ? -13.336 -17.344 12.062 1 91.56 184 LYS B C 1
ATOM 5303 O O . LYS B 1 184 ? -13.148 -18.547 12.258 1 91.56 184 LYS B O 1
ATOM 5308 N N . THR B 1 185 ? -13.078 -16.766 10.945 1 93.06 185 THR B N 1
ATOM 5309 C CA . THR B 1 185 ? -12.656 -17.516 9.766 1 93.06 185 THR B CA 1
ATOM 5310 C C . THR B 1 185 ? -11.281 -17.062 9.305 1 93.06 185 THR B C 1
ATOM 5312 O O . THR B 1 185 ? -11.102 -16.688 8.141 1 93.06 185 THR B O 1
ATOM 5315 N N . THR B 1 186 ? -10.359 -17.25 10.227 1 94.69 186 THR B N 1
ATOM 5316 C CA . THR B 1 186 ? -9 -16.797 9.961 1 94.69 186 THR B CA 1
ATOM 5317 C C . THR B 1 186 ? -8.383 -17.578 8.812 1 94.69 186 THR B C 1
ATOM 5319 O O . THR B 1 186 ? -8.367 -18.812 8.836 1 94.69 186 THR B O 1
ATOM 5322 N N . CYS B 1 187 ? -7.906 -16.844 7.789 1 95.88 187 CYS B N 1
ATOM 5323 C CA . CYS B 1 187 ? -7.301 -17.484 6.629 1 95.88 187 CYS B CA 1
ATOM 5324 C C . CYS B 1 187 ? -5.852 -17.047 6.457 1 95.88 187 CYS B C 1
ATOM 5326 O O . CYS B 1 187 ? -5.152 -17.516 5.562 1 95.88 187 CYS B O 1
ATOM 5328 N N . GLY B 1 188 ? -5.336 -16.156 7.309 1 96.31 188 GLY B N 1
ATOM 5329 C CA . GLY B 1 188 ? -3.975 -15.656 7.203 1 96.31 188 GLY B CA 1
ATOM 5330 C C . GLY B 1 188 ? -3.83 -14.516 6.211 1 96.31 188 GLY B C 1
ATOM 5331 O O . GLY B 1 188 ? -4.543 -13.516 6.301 1 96.31 188 GLY B O 1
ATOM 5332 N N . SER B 1 189 ? -2.977 -14.648 5.273 1 97.69 189 SER B N 1
ATOM 5333 C CA . SER B 1 189 ? -2.674 -13.617 4.289 1 97.69 189 SER B CA 1
ATOM 5334 C C . SER B 1 189 ? -3.869 -13.352 3.377 1 97.69 189 SER B C 1
ATOM 5336 O O . SER B 1 189 ? -4.609 -14.281 3.033 1 97.69 189 SER B O 1
ATOM 5338 N N . LEU B 1 190 ? -4.023 -12.094 2.98 1 98.62 190 LEU B N 1
ATOM 5339 C CA . LEU B 1 190 ? -4.992 -11.672 1.975 1 98.62 190 LEU B CA 1
ATOM 5340 C C . LEU B 1 190 ? -4.289 -11.195 0.708 1 98.62 190 LEU B C 1
ATOM 5342 O O . LEU B 1 190 ? -4.746 -10.25 0.059 1 98.62 190 LEU B O 1
ATOM 5346 N N . GLY B 1 191 ? -3.248 -11.875 0.357 1 98.56 191 GLY B N 1
ATOM 5347 C CA . GLY B 1 191 ? -2.322 -11.438 -0.675 1 98.56 191 GLY B CA 1
ATOM 5348 C C . GLY B 1 191 ? -2.992 -11.195 -2.014 1 98.56 191 GLY B C 1
ATOM 5349 O O . GLY B 1 191 ? -2.6 -10.289 -2.756 1 98.56 191 GLY B O 1
ATOM 5350 N N . TYR B 1 192 ? -3.986 -11.93 -2.398 1 98.5 192 TYR B N 1
ATOM 5351 C CA . TYR B 1 192 ? -4.664 -11.766 -3.678 1 98.5 192 TYR B CA 1
ATOM 5352 C C . TYR B 1 192 ? -5.754 -10.703 -3.582 1 98.5 192 TYR B C 1
ATOM 5354 O O . TYR B 1 192 ? -5.996 -9.961 -4.539 1 98.5 192 TYR B O 1
ATOM 5362 N N . ALA B 1 193 ? -6.352 -10.602 -2.438 1 98.81 193 ALA B N 1
ATOM 5363 C CA . ALA B 1 193 ? -7.363 -9.578 -2.209 1 98.81 193 ALA B CA 1
ATOM 5364 C C . ALA B 1 193 ? -6.746 -8.18 -2.215 1 98.81 193 ALA B C 1
ATOM 5366 O O . ALA B 1 193 ? -7.379 -7.219 -2.645 1 98.81 193 ALA B O 1
ATOM 5367 N N . MET B 1 194 ? -5.527 -8.094 -1.732 1 98.81 194 MET B N 1
ATOM 5368 C CA . MET B 1 194 ? -4.844 -6.809 -1.615 1 98.81 194 MET B CA 1
ATOM 5369 C C . MET B 1 194 ? -4.711 -6.137 -2.977 1 98.81 194 MET B C 1
ATOM 5371 O O . MET B 1 194 ? -4.938 -4.93 -3.104 1 98.81 194 MET B O 1
ATOM 5375 N N . ILE B 1 195 ? -4.383 -6.891 -3.994 1 98.25 195 ILE B N 1
ATOM 5376 C CA . ILE B 1 195 ? -4.184 -6.32 -5.32 1 98.25 195 ILE B CA 1
ATOM 5377 C C . ILE B 1 195 ? -5.527 -5.895 -5.91 1 98.25 195 ILE B C 1
ATOM 5379 O O . ILE B 1 195 ? -5.621 -4.871 -6.59 1 98.25 195 ILE B O 1
ATOM 5383 N N . ASP B 1 196 ? -6.605 -6.703 -5.652 1 98.75 196 ASP B N 1
ATOM 5384 C CA . ASP B 1 196 ? -7.945 -6.309 -6.086 1 98.75 196 ASP B CA 1
ATOM 5385 C C . ASP B 1 196 ? -8.352 -4.973 -5.469 1 98.75 196 ASP B C 1
ATOM 5387 O O . ASP B 1 196 ? -8.836 -4.078 -6.172 1 98.75 196 ASP B O 1
ATOM 5391 N N . ALA B 1 197 ? -8.094 -4.898 -4.18 1 98.81 197 ALA B N 1
ATOM 5392 C CA . ALA B 1 197 ? -8.484 -3.701 -3.441 1 98.81 197 ALA B CA 1
ATOM 5393 C C . ALA B 1 197 ? -7.75 -2.469 -3.959 1 98.81 197 ALA B C 1
ATOM 5395 O O . ALA B 1 197 ? -8.328 -1.384 -4.047 1 98.81 197 ALA B O 1
ATOM 5396 N N . LYS B 1 198 ? -6.559 -2.631 -4.285 1 97.94 198 LYS B N 1
ATOM 5397 C CA . LYS B 1 198 ? -5.699 -1.525 -4.699 1 97.94 198 LYS B CA 1
ATOM 5398 C C . LYS B 1 198 ? -6.176 -0.924 -6.016 1 97.94 198 LYS B C 1
ATOM 5400 O O . LYS B 1 198 ? -6.062 0.285 -6.23 1 97.94 198 LYS B O 1
ATOM 5405 N N . TYR B 1 199 ? -6.816 -1.736 -6.949 1 98.25 199 TYR B N 1
ATOM 5406 C CA . TYR B 1 199 ? -7.008 -1.267 -8.32 1 98.25 199 TYR B CA 1
ATOM 5407 C C . TYR B 1 199 ? -8.492 -1.16 -8.656 1 98.25 199 TYR B C 1
ATOM 5409 O O . TYR B 1 199 ? -8.867 -0.511 -9.633 1 98.25 199 TYR B O 1
ATOM 5417 N N . ALA B 1 200 ? -9.359 -1.818 -7.867 1 98.81 200 ALA B N 1
ATOM 5418 C CA . ALA B 1 200 ? -10.781 -1.807 -8.18 1 98.81 200 ALA B CA 1
ATOM 5419 C C . ALA B 1 200 ? -11.375 -0.408 -8.016 1 98.81 200 ALA B C 1
ATOM 5421 O O . ALA B 1 200 ? -10.977 0.334 -7.109 1 98.81 200 ALA B O 1
ATOM 5422 N N . ASP B 1 201 ? -12.375 -0.094 -8.852 1 98.69 201 ASP B N 1
ATOM 5423 C CA . ASP B 1 201 ? -13.086 1.173 -8.688 1 98.69 201 ASP B CA 1
ATOM 5424 C C . ASP B 1 201 ? -13.805 1.231 -7.344 1 98.69 201 ASP B C 1
ATOM 5426 O O . ASP B 1 201 ? -13.75 2.246 -6.648 1 98.69 201 ASP B O 1
ATOM 5430 N N . GLN B 1 202 ? -14.445 0.166 -7.012 1 98.75 202 GLN B N 1
ATOM 5431 C CA . GLN B 1 202 ? -15.125 0.072 -5.727 1 98.75 202 GLN B CA 1
ATOM 5432 C C . GLN B 1 202 ? -14.812 -1.251 -5.035 1 98.75 202 GLN B C 1
ATOM 5434 O O . GLN B 1 202 ? -14.695 -2.289 -5.688 1 98.75 202 GLN B O 1
ATOM 5439 N N . VAL B 1 203 ? -14.688 -1.199 -3.736 1 98.94 203 VAL B N 1
ATOM 5440 C CA . VAL B 1 203 ? -14.344 -2.367 -2.932 1 98.94 203 VAL B CA 1
ATOM 5441 C C . VAL B 1 203 ? -15.375 -2.549 -1.817 1 98.94 203 VAL B C 1
ATOM 5443 O O . VAL B 1 203 ? -15.672 -1.604 -1.081 1 98.94 203 VAL B O 1
ATOM 5446 N N . VAL B 1 204 ? -15.898 -3.688 -1.705 1 98.94 204 VAL B N 1
ATOM 5447 C CA . VAL B 1 204 ? -16.781 -4.098 -0.62 1 98.94 204 VAL B CA 1
ATOM 5448 C C . VAL B 1 204 ? -16.109 -5.191 0.211 1 98.94 204 VAL B C 1
ATOM 5450 O O . VAL B 1 204 ? -15.812 -6.27 -0.3 1 98.94 204 VAL B O 1
ATOM 5453 N N . ILE B 1 205 ? -15.875 -4.871 1.442 1 98.94 205 ILE B N 1
ATOM 5454 C CA . ILE B 1 205 ? -15.414 -5.902 2.363 1 98.94 205 ILE B CA 1
ATOM 5455 C C . ILE B 1 205 ? -16.609 -6.676 2.918 1 98.94 205 ILE B C 1
ATOM 5457 O O . ILE B 1 205 ? -17.547 -6.078 3.461 1 98.94 205 ILE B O 1
ATOM 5461 N N . VAL B 1 206 ? -16.625 -7.945 2.727 1 98.94 206 VAL B N 1
ATOM 5462 C CA . VAL B 1 206 ? -17.594 -8.836 3.344 1 98.94 206 VAL B CA 1
ATOM 5463 C C . VAL B 1 206 ? -16.969 -9.562 4.527 1 98.94 206 VAL B C 1
ATOM 5465 O O . VAL B 1 206 ? -15.977 -10.281 4.363 1 98.94 206 VAL B O 1
ATOM 5468 N N . THR B 1 207 ? -17.5 -9.383 5.734 1 98.81 207 THR B N 1
ATOM 5469 C CA . THR B 1 207 ? -16.875 -9.953 6.926 1 98.81 207 THR B CA 1
ATOM 5470 C C . THR B 1 207 ? -17.922 -10.586 7.836 1 98.81 207 THR B C 1
ATOM 5472 O O . THR B 1 207 ? -19.109 -10.273 7.727 1 98.81 207 THR B O 1
ATOM 5475 N N . ASP B 1 208 ? -17.531 -11.531 8.641 1 98.25 208 ASP B N 1
ATOM 5476 C CA . ASP B 1 208 ? -18.422 -12.078 9.656 1 98.25 208 ASP B CA 1
ATOM 5477 C C . ASP B 1 208 ? -17.953 -11.688 11.062 1 98.25 208 ASP B C 1
ATOM 5479 O O . ASP B 1 208 ? -18.453 -12.211 12.055 1 98.25 208 ASP B O 1
ATOM 5483 N N . THR B 1 209 ? -16.938 -10.852 11.133 1 98.56 209 THR B N 1
ATOM 5484 C CA . THR B 1 209 ? -16.406 -10.375 12.406 1 98.56 209 THR B CA 1
ATOM 5485 C C . THR B 1 209 ? -16.094 -8.883 12.344 1 98.56 209 THR B C 1
ATOM 5487 O O . THR B 1 209 ? -15.031 -8.484 11.852 1 98.56 209 THR B O 1
ATOM 5490 N N . LEU B 1 210 ? -16.953 -8.086 12.844 1 98.19 210 LEU B N 1
ATOM 5491 C CA . LEU B 1 210 ? -16.719 -6.652 12.977 1 98.19 210 LEU B CA 1
ATOM 5492 C C . LEU B 1 210 ? -16 -6.336 14.289 1 98.19 210 LEU B C 1
ATOM 5494 O O . LEU B 1 210 ? -16.422 -6.805 15.352 1 98.19 210 LEU B O 1
ATOM 5498 N N . VAL B 1 211 ? -14.891 -5.652 14.266 1 97.56 211 VAL B N 1
ATOM 5499 C CA . VAL B 1 211 ? -14.133 -5.316 15.461 1 97.56 211 VAL B CA 1
ATOM 5500 C C . VAL B 1 211 ? -14.062 -3.799 15.625 1 97.56 211 VAL B C 1
ATOM 5502 O O . VAL B 1 211 ? -14.367 -3.057 14.688 1 97.56 211 VAL B O 1
ATOM 5505 N N . PRO B 1 212 ? -13.695 -3.301 16.781 1 96.38 212 PRO B N 1
ATOM 5506 C CA . PRO B 1 212 ? -13.594 -1.856 17 1 96.38 212 PRO B CA 1
ATOM 5507 C C . PRO B 1 212 ? -12.5 -1.213 16.156 1 96.38 212 PRO B C 1
ATOM 5509 O O . PRO B 1 212 ? -11.5 -1.863 15.828 1 96.38 212 PRO B O 1
ATOM 5512 N N . TYR B 1 213 ? -12.656 0 15.797 1 97 213 TYR B N 1
ATOM 5513 C CA . TYR B 1 213 ? -11.688 0.818 15.062 1 97 213 TYR B CA 1
ATOM 5514 C C . TYR B 1 213 ? -10.539 1.247 15.969 1 97 213 TYR B C 1
ATOM 5516 O O . TYR B 1 213 ? -10.766 1.665 17.109 1 97 213 TYR B O 1
ATOM 5524 N N . PRO B 1 214 ? -9.344 1.199 15.578 1 97.62 214 PRO B N 1
ATOM 5525 C CA . PRO B 1 214 ? -8.859 0.715 14.281 1 97.62 214 PRO B CA 1
ATOM 5526 C C . PRO B 1 214 ? -8.469 -0.761 14.312 1 97.62 214 PRO B C 1
ATOM 5528 O O . PRO B 1 214 ? -7.863 -1.224 15.281 1 97.62 214 PRO B O 1
ATOM 5531 N N . ASN B 1 215 ? -8.828 -1.464 13.258 1 97.56 215 ASN B N 1
ATOM 5532 C CA . ASN B 1 215 ? -8.516 -2.885 13.141 1 97.56 215 ASN B CA 1
ATOM 5533 C C . ASN B 1 215 ? -7.098 -3.105 12.625 1 97.56 215 ASN B C 1
ATOM 5535 O O . ASN B 1 215 ? -6.871 -3.137 11.414 1 97.56 215 ASN B O 1
ATOM 5539 N N . THR B 1 216 ? -6.129 -3.318 13.477 1 95.69 216 THR B N 1
ATOM 5540 C CA . THR B 1 216 ? -4.746 -3.609 13.117 1 95.69 216 THR B CA 1
ATOM 5541 C C . THR B 1 216 ? -4.398 -5.062 13.43 1 95.69 216 THR B C 1
ATOM 5543 O O . THR B 1 216 ? -4.977 -5.66 14.344 1 95.69 216 THR B O 1
ATOM 5546 N N . PRO B 1 217 ? -3.42 -5.629 12.773 1 95.56 217 PRO B N 1
ATOM 5547 C CA . PRO B 1 217 ? -2.734 -5.062 11.609 1 95.56 217 PRO B CA 1
ATOM 5548 C C . PRO B 1 217 ? -3.662 -4.867 10.414 1 95.56 217 PRO B C 1
ATOM 5550 O O . PRO B 1 217 ? -4.801 -5.344 10.422 1 95.56 217 PRO B O 1
ATOM 5553 N N . ILE B 1 218 ? -3.232 -4.113 9.445 1 97.69 218 ILE B N 1
ATOM 5554 C CA . ILE B 1 218 ? -4.09 -3.771 8.32 1 97.69 218 ILE B CA 1
ATOM 5555 C C . ILE B 1 218 ? -3.541 -4.414 7.043 1 97.69 218 ILE B C 1
ATOM 5557 O O . ILE B 1 218 ? -2.457 -4.055 6.578 1 97.69 218 ILE B O 1
ATOM 5561 N N . SER B 1 219 ? -4.277 -5.359 6.492 1 98.12 219 SER B N 1
ATOM 5562 C CA . SER B 1 219 ? -3.949 -5.918 5.184 1 98.12 219 SER B CA 1
ATOM 5563 C C . SER B 1 219 ? -4.516 -5.062 4.059 1 98.12 219 SER B C 1
ATOM 5565 O O . SER B 1 219 ? -3.805 -4.719 3.111 1 98.12 219 SER B O 1
ATOM 5567 N N . ILE B 1 220 ? -5.758 -4.742 4.195 1 98.75 220 ILE B N 1
ATOM 5568 C CA . ILE B 1 220 ? -6.457 -3.842 3.283 1 98.75 220 ILE B CA 1
ATOM 5569 C C . ILE B 1 220 ? -6.875 -2.578 4.027 1 98.75 220 ILE B C 1
ATOM 5571 O O . ILE B 1 220 ? -7.676 -2.639 4.969 1 98.75 220 ILE B O 1
ATOM 5575 N N . PRO B 1 221 ? -6.363 -1.47 3.664 1 98.75 221 PRO B N 1
ATOM 5576 C CA . PRO B 1 221 ? -6.617 -0.246 4.43 1 98.75 221 PRO B CA 1
ATOM 5577 C C . PRO B 1 221 ? -7.965 0.387 4.102 1 98.75 221 PRO B C 1
ATOM 5579 O O . PRO B 1 221 ? -8.469 0.24 2.982 1 98.75 221 PRO B O 1
ATOM 5582 N N . GLN B 1 222 ? -8.453 1.132 4.996 1 98.69 222 GLN B N 1
ATOM 5583 C CA . GLN B 1 222 ? -9.711 1.862 4.879 1 98.69 222 GLN B CA 1
ATOM 5584 C C . GLN B 1 222 ? -9.711 2.762 3.645 1 98.69 222 GLN B C 1
ATOM 5586 O O . GLN B 1 222 ? -10.773 3.062 3.09 1 98.69 222 GLN B O 1
ATOM 5591 N N . THR B 1 223 ? -8.57 3.166 3.121 1 98.56 223 THR B N 1
ATOM 5592 C CA . THR B 1 223 ? -8.461 4.09 1.996 1 98.56 223 THR B CA 1
ATOM 5593 C C . THR B 1 223 ? -8.656 3.355 0.672 1 98.56 223 THR B C 1
ATOM 5595 O O . THR B 1 223 ? -8.719 3.98 -0.388 1 98.56 223 THR B O 1
ATOM 5598 N N . ASP B 1 224 ? -8.812 2.016 0.705 1 98.56 224 ASP B N 1
ATOM 5599 C CA . ASP B 1 224 ? -9.102 1.228 -0.491 1 98.56 224 ASP B CA 1
ATOM 5600 C C . ASP B 1 224 ? -10.508 0.646 -0.442 1 98.56 224 ASP B C 1
ATOM 5602 O O . ASP B 1 224 ? -10.93 -0.052 -1.366 1 98.56 224 ASP B O 1
ATOM 5606 N N . VAL B 1 225 ? -11.234 0.911 0.598 1 98.88 225 VAL B N 1
ATOM 5607 C CA . VAL B 1 225 ? -12.508 0.247 0.824 1 98.88 225 VAL B CA 1
ATOM 5608 C C . VAL B 1 225 ? -13.641 1.268 0.748 1 98.88 225 VAL B C 1
ATOM 5610 O O . VAL B 1 225 ? -13.57 2.336 1.358 1 98.88 225 VAL B O 1
ATOM 5613 N N . ASP B 1 226 ? -14.664 0.928 0.032 1 98.81 226 ASP B N 1
ATOM 5614 C CA . ASP B 1 226 ? -15.82 1.809 -0.091 1 98.81 226 ASP B CA 1
ATOM 5615 C C . ASP B 1 226 ? -16.906 1.435 0.917 1 98.81 226 ASP B C 1
ATOM 5617 O O . ASP B 1 226 ? -17.5 2.309 1.557 1 98.81 226 ASP B O 1
ATOM 5621 N N . TYR B 1 227 ? -17.125 0.104 1.041 1 98.88 227 TYR B N 1
ATOM 5622 C CA . TYR B 1 227 ? -18.219 -0.347 1.894 1 98.88 227 TYR B CA 1
ATOM 5623 C C . TYR B 1 227 ? -17.828 -1.616 2.646 1 98.88 227 TYR B C 1
ATOM 5625 O O . TYR B 1 227 ? -16.938 -2.355 2.217 1 98.88 227 TYR B O 1
ATOM 5633 N N . ILE B 1 228 ? -18.516 -1.827 3.779 1 98.88 228 ILE B N 1
ATOM 5634 C CA . ILE B 1 228 ? -18.391 -3.037 4.582 1 98.88 228 ILE B CA 1
ATOM 5635 C C . ILE B 1 228 ? -19.75 -3.68 4.781 1 98.88 228 ILE B C 1
ATOM 5637 O O . ILE B 1 228 ? -20.734 -2.988 5.066 1 98.88 228 ILE B O 1
ATOM 5641 N N . VAL B 1 229 ? -19.828 -4.918 4.621 1 98.81 229 VAL B N 1
ATOM 5642 C CA . VAL B 1 229 ? -21.031 -5.699 4.898 1 98.81 229 VAL B CA 1
ATOM 5643 C C . VAL B 1 229 ? -20.719 -6.797 5.91 1 98.81 229 VAL B C 1
ATOM 5645 O O . VAL B 1 229 ? -19.734 -7.527 5.754 1 98.81 229 VAL B O 1
ATOM 5648 N N . VAL B 1 230 ? -21.562 -6.895 6.922 1 98.44 230 VAL B N 1
ATOM 5649 C CA . VAL B 1 230 ? -21.438 -7.969 7.902 1 98.44 230 VAL B CA 1
ATOM 5650 C C . VAL B 1 230 ? -22.422 -9.086 7.586 1 98.44 230 VAL B C 1
ATOM 5652 O O . VAL B 1 230 ? -23.625 -8.828 7.406 1 98.44 230 VAL B O 1
ATOM 5655 N N . VAL B 1 231 ? -21.938 -10.25 7.465 1 98.44 231 VAL B N 1
ATOM 5656 C CA . VAL B 1 231 ? -22.766 -11.422 7.219 1 98.44 231 VAL B CA 1
ATOM 5657 C C . VAL B 1 231 ? -22.562 -12.445 8.328 1 98.44 231 VAL B C 1
ATOM 5659 O O . VAL B 1 231 ? -21.672 -12.289 9.172 1 98.44 231 VAL B O 1
ATOM 5662 N N . ASP B 1 232 ? -23.375 -13.531 8.344 1 97.25 232 ASP B N 1
ATOM 5663 C CA . ASP B 1 232 ? -23.312 -14.531 9.398 1 97.25 232 ASP B CA 1
ATOM 5664 C C . ASP B 1 232 ? -22.016 -15.336 9.312 1 97.25 232 ASP B C 1
ATOM 5666 O O . ASP B 1 232 ? -21.391 -15.625 10.336 1 97.25 232 ASP B O 1
ATOM 5670 N N . ALA B 1 233 ? -21.641 -15.703 8.102 1 97.69 233 ALA B N 1
ATOM 5671 C CA . ALA B 1 233 ? -20.438 -16.484 7.855 1 97.69 233 ALA B CA 1
ATOM 5672 C C . ALA B 1 233 ? -19.875 -16.203 6.465 1 97.69 233 ALA B C 1
ATOM 5674 O O . ALA B 1 233 ? -20.625 -16.156 5.488 1 97.69 233 ALA B O 1
ATOM 5675 N N . ILE B 1 234 ? -18.562 -16.062 6.43 1 98 234 ILE B N 1
ATOM 5676 C CA . ILE B 1 234 ? -17.953 -15.797 5.133 1 98 234 ILE B CA 1
ATOM 5677 C C . ILE B 1 234 ? -17.344 -17.078 4.578 1 98 234 ILE B C 1
ATOM 5679 O O . ILE B 1 234 ? -16.953 -17.141 3.412 1 98 234 ILE B O 1
ATOM 5683 N N . GLY B 1 235 ? -17.219 -18.031 5.379 1 95.69 235 GLY B N 1
ATOM 5684 C CA . GLY B 1 235 ? -16.656 -19.297 4.945 1 95.69 235 GLY B CA 1
ATOM 5685 C C . GLY B 1 235 ? -16.672 -20.359 6.039 1 95.69 235 GLY B C 1
ATOM 5686 O O . GLY B 1 235 ? -17.078 -20.078 7.168 1 95.69 235 GLY B O 1
ATOM 5687 N N . ASP B 1 236 ? -16.312 -21.578 5.684 1 93.19 236 ASP B N 1
ATOM 5688 C CA . ASP B 1 236 ? -16.125 -22.703 6.582 1 93.19 236 ASP B CA 1
ATOM 5689 C C . ASP B 1 236 ? -14.641 -22.922 6.891 1 93.19 236 ASP B C 1
ATOM 5691 O O . ASP B 1 236 ? -13.867 -23.344 6.016 1 93.19 236 ASP B O 1
ATOM 5695 N N . PRO B 1 237 ? -14.273 -22.719 8.094 1 84.75 237 PRO B N 1
ATOM 5696 C CA . PRO B 1 237 ? -12.859 -22.875 8.445 1 84.75 237 PRO B CA 1
ATOM 5697 C C . PRO B 1 237 ? -12.312 -24.25 8.086 1 84.75 237 PRO B C 1
ATOM 5699 O O . PRO B 1 237 ? -11.133 -24.375 7.734 1 84.75 237 PRO B O 1
ATOM 5702 N N . GLU B 1 238 ? -13.07 -25.234 8.148 1 84.06 238 GLU B N 1
ATOM 5703 C CA . GLU B 1 238 ? -12.625 -26.594 7.832 1 84.06 238 GLU B CA 1
ATOM 5704 C C . GLU B 1 238 ? -12.297 -26.734 6.352 1 84.06 238 GLU B C 1
ATOM 5706 O O . GLU B 1 238 ? -11.461 -27.562 5.973 1 84.06 238 GLU B O 1
ATOM 5711 N N . GLY B 1 239 ? -12.898 -25.953 5.578 1 86.12 239 GLY B N 1
ATOM 5712 C CA . GLY B 1 239 ? -12.688 -26 4.141 1 86.12 239 GLY B CA 1
ATOM 5713 C C . GLY B 1 239 ? -11.414 -25.312 3.705 1 86.12 239 GLY B C 1
ATOM 5714 O O . GLY B 1 239 ? -10.922 -25.531 2.598 1 86.12 239 GLY B O 1
ATOM 5715 N N . ILE B 1 240 ? -10.875 -24.484 4.527 1 79 240 ILE B N 1
ATOM 5716 C CA . ILE B 1 240 ? -9.656 -23.75 4.203 1 79 240 ILE B CA 1
ATOM 5717 C C . ILE B 1 240 ? -8.469 -24.703 4.215 1 79 240 ILE B C 1
ATOM 5719 O O . ILE B 1 240 ? -7.602 -24.641 3.338 1 79 240 ILE B O 1
ATOM 5723 N N . ALA B 1 241 ? -8.508 -25.609 5.238 1 74.25 241 ALA B N 1
ATOM 5724 C CA . ALA B 1 241 ? -7.379 -26.516 5.418 1 74.25 241 ALA B CA 1
ATOM 5725 C C . ALA B 1 241 ? -7.57 -27.797 4.605 1 74.25 241 ALA B C 1
ATOM 5727 O O . ALA B 1 241 ? -6.738 -28.703 4.66 1 74.25 241 ALA B O 1
ATOM 5728 N N . LYS B 1 242 ? -8.719 -27.828 3.936 1 67.56 242 LYS B N 1
ATOM 5729 C CA . LYS B 1 242 ? -8.984 -29.047 3.162 1 67.56 242 LYS B CA 1
ATOM 5730 C C . LYS B 1 242 ? -7.898 -29.266 2.113 1 67.56 242 LYS B C 1
ATOM 5732 O O . LYS B 1 242 ? -7.559 -28.359 1.355 1 67.56 242 LYS B O 1
ATOM 5737 N N . GLY B 1 243 ? -7.488 -30.359 2.166 1 57.22 243 GLY B N 1
ATOM 5738 C CA . GLY B 1 243 ? -6.414 -30.719 1.255 1 57.22 243 GLY B CA 1
ATOM 5739 C C . GLY B 1 243 ? -5.043 -30.312 1.759 1 57.22 243 GLY B C 1
ATOM 5740 O O . GLY B 1 243 ? -4.035 -30.516 1.078 1 57.22 243 GLY B O 1
ATOM 5741 N N . ALA B 1 244 ? -5.383 -29.438 2.953 1 57.09 244 ALA B N 1
ATOM 5742 C CA . ALA B 1 244 ? -4.148 -29.031 3.617 1 57.09 244 ALA B CA 1
ATOM 5743 C C . ALA B 1 244 ? -3.314 -30.234 4.016 1 57.09 244 ALA B C 1
ATOM 5745 O O . ALA B 1 244 ? -3.857 -31.312 4.293 1 57.09 244 ALA B O 1
ATOM 5746 N N . THR B 1 245 ? -1.907 -30.156 3.674 1 59.34 245 THR B N 1
ATOM 5747 C CA . THR B 1 245 ? -0.837 -31.031 3.191 1 59.34 245 THR B CA 1
ATOM 5748 C C . THR B 1 245 ? -0.37 -31.969 4.293 1 59.34 245 THR B C 1
ATOM 5750 O O . THR B 1 245 ? 0.084 -31.531 5.352 1 59.34 245 THR B O 1
ATOM 5753 N N . ARG B 1 246 ? -1.121 -33.156 4.473 1 61.28 246 ARG B N 1
ATOM 5754 C CA . ARG B 1 246 ? -0.576 -34.188 5.332 1 61.28 246 ARG B CA 1
ATOM 5755 C C . ARG B 1 246 ? 0.7 -34.781 4.738 1 61.28 246 ARG B C 1
ATOM 5757 O O . ARG B 1 246 ? 0.849 -34.844 3.516 1 61.28 246 ARG B O 1
ATOM 5764 N N . TYR B 1 247 ? 1.571 -35.094 5.605 1 73.25 247 TYR B N 1
ATOM 5765 C CA . TYR B 1 247 ? 2.793 -35.781 5.199 1 73.25 247 TYR B CA 1
ATOM 5766 C C . TYR B 1 247 ? 2.475 -37.094 4.527 1 73.25 247 TYR B C 1
ATOM 5768 O O . TYR B 1 247 ? 1.692 -37.906 5.051 1 73.25 247 TYR B O 1
ATOM 5776 N N . THR B 1 248 ? 3.053 -37.25 3.387 1 77.62 248 THR B N 1
ATOM 5777 C CA . THR B 1 248 ? 2.812 -38.469 2.648 1 77.62 248 THR B CA 1
ATOM 5778 C C . THR B 1 248 ? 3.566 -39.656 3.281 1 77.62 248 THR B C 1
ATOM 5780 O O . THR B 1 248 ? 4.664 -39.469 3.809 1 77.62 248 THR B O 1
ATOM 5783 N N . LYS B 1 249 ? 3.021 -40.938 3.324 1 79.44 249 LYS B N 1
ATOM 5784 C CA . LYS B 1 249 ? 3.67 -42.188 3.727 1 79.44 249 LYS B CA 1
ATOM 5785 C C . LYS B 1 249 ? 3.936 -43.094 2.521 1 79.44 249 LYS B C 1
ATOM 5787 O O . LYS B 1 249 ? 4.504 -44.188 2.66 1 79.44 249 LYS B O 1
ATOM 5792 N N . ASN B 1 250 ? 3.562 -42.5 1.354 1 88.5 250 ASN B N 1
ATOM 5793 C CA . ASN B 1 250 ? 3.787 -43.25 0.115 1 88.5 250 ASN B CA 1
ATOM 5794 C C . ASN B 1 250 ? 5.273 -43.344 -0.222 1 88.5 250 ASN B C 1
ATOM 5796 O O . ASN B 1 250 ? 5.93 -42.312 -0.428 1 88.5 250 ASN B O 1
ATOM 5800 N N . PRO B 1 251 ? 5.723 -44.625 -0.26 1 90.5 251 PRO B N 1
ATOM 5801 C CA . PRO B 1 251 ? 7.164 -44.781 -0.468 1 90.5 251 PRO B CA 1
ATOM 5802 C C . PRO B 1 251 ? 7.652 -44.125 -1.756 1 90.5 251 PRO B C 1
ATOM 5804 O O . PRO B 1 251 ? 8.766 -43.594 -1.802 1 90.5 251 PRO B O 1
ATOM 5807 N N . LYS B 1 252 ? 6.879 -44.188 -2.703 1 91.75 252 LYS B N 1
ATOM 5808 C CA . LYS B 1 252 ? 7.238 -43.562 -3.969 1 91.75 252 LYS B CA 1
ATOM 5809 C C . LYS B 1 252 ? 7.395 -42.062 -3.805 1 91.75 252 LYS B C 1
ATOM 5811 O O . LYS B 1 252 ? 8.375 -41.469 -4.281 1 91.75 252 LYS B O 1
ATOM 5816 N N . GLU B 1 253 ? 6.445 -41.469 -3.168 1 91.88 253 GLU B N 1
ATOM 5817 C CA . GLU B 1 253 ? 6.48 -40.031 -2.936 1 91.88 253 GLU B CA 1
ATOM 5818 C C . GLU B 1 253 ? 7.648 -39.656 -2.031 1 91.88 253 GLU B C 1
ATOM 5820 O O . GLU B 1 253 ? 8.266 -38.594 -2.219 1 91.88 253 GLU B O 1
ATOM 5825 N N . LEU B 1 254 ? 7.938 -40.469 -1.1 1 94.25 254 LEU B N 1
ATOM 5826 C CA . LEU B 1 254 ? 9.055 -40.219 -0.196 1 94.25 254 LEU B CA 1
ATOM 5827 C C . LEU B 1 254 ? 10.383 -40.281 -0.943 1 94.25 254 LEU B C 1
ATOM 5829 O O . LEU B 1 254 ? 11.289 -39.5 -0.682 1 94.25 254 LEU B O 1
ATOM 5833 N N . LEU B 1 255 ? 10.461 -41.281 -1.831 1 95.69 255 LEU B N 1
ATOM 5834 C CA . LEU B 1 255 ? 11.68 -41.406 -2.619 1 95.69 255 LEU B CA 1
ATOM 5835 C C . LEU B 1 255 ? 11.859 -40.188 -3.525 1 95.69 255 LEU B C 1
ATOM 5837 O O . LEU B 1 255 ? 12.977 -39.688 -3.674 1 95.69 255 LEU B O 1
ATOM 5841 N N . ILE B 1 256 ? 10.828 -39.75 -4.137 1 96.62 256 ILE B N 1
ATOM 5842 C CA . ILE B 1 256 ? 10.867 -38.562 -4.961 1 96.62 256 ILE B CA 1
ATOM 5843 C C . ILE B 1 256 ? 11.344 -37.375 -4.125 1 96.62 256 ILE B C 1
ATOM 5845 O O . ILE B 1 256 ? 12.203 -36.594 -4.559 1 96.62 256 ILE B O 1
ATOM 5849 N N . ALA B 1 257 ? 10.734 -37.25 -2.941 1 96.06 257 ALA B N 1
ATOM 5850 C CA . ALA B 1 257 ? 11.086 -36.156 -2.041 1 96.06 257 ALA B CA 1
ATOM 5851 C C . ALA B 1 257 ? 12.555 -36.219 -1.637 1 96.06 257 ALA B C 1
ATOM 5853 O O . ALA B 1 257 ? 13.234 -35.188 -1.555 1 96.06 257 ALA B O 1
ATOM 5854 N N . GLU B 1 258 ? 13.023 -37.375 -1.348 1 96.5 258 GLU B N 1
ATOM 5855 C CA . GLU B 1 258 ? 14.43 -37.562 -0.986 1 96.5 258 GLU B CA 1
ATOM 5856 C C . GLU B 1 258 ? 15.352 -37.156 -2.127 1 96.5 258 GLU B C 1
ATOM 5858 O O . GLU B 1 258 ? 16.344 -36.469 -1.908 1 96.5 258 GLU B O 1
ATOM 5863 N N . TYR B 1 259 ? 15.055 -37.625 -3.338 1 97.88 259 TYR B N 1
ATOM 5864 C CA . TYR B 1 259 ? 15.859 -37.281 -4.5 1 97.88 259 TYR B CA 1
ATOM 5865 C C . TYR B 1 259 ? 15.844 -35.75 -4.723 1 97.88 259 TYR B C 1
ATOM 5867 O O . TYR B 1 259 ? 16.875 -35.156 -5.023 1 97.88 259 TYR B O 1
ATOM 5875 N N . ALA B 1 260 ? 14.688 -35.188 -4.578 1 97.88 260 ALA B N 1
ATOM 5876 C CA . ALA B 1 260 ? 14.578 -33.75 -4.73 1 97.88 260 ALA B CA 1
ATOM 5877 C C . ALA B 1 260 ? 15.453 -33.031 -3.711 1 97.88 260 ALA B C 1
ATOM 5879 O O . ALA B 1 260 ? 16.172 -32.094 -4.055 1 97.88 260 ALA B O 1
ATOM 5880 N N . ALA B 1 261 ? 15.375 -33.438 -2.5 1 96.88 261 ALA B N 1
ATOM 5881 C CA . ALA B 1 261 ? 16.188 -32.844 -1.442 1 96.88 261 ALA B CA 1
ATOM 5882 C C . ALA B 1 261 ? 17.672 -32.969 -1.748 1 96.88 261 ALA B C 1
ATOM 5884 O O . ALA B 1 261 ? 18.453 -32.031 -1.522 1 96.88 261 ALA B O 1
ATOM 5885 N N . LYS B 1 262 ? 18.062 -34.125 -2.23 1 97.12 262 LYS B N 1
ATOM 5886 C CA . LYS B 1 262 ? 19.469 -34.344 -2.596 1 97.12 262 LYS B CA 1
ATOM 5887 C C . LYS B 1 262 ? 19.891 -33.406 -3.711 1 97.12 262 LYS B C 1
ATOM 5889 O O . LYS B 1 262 ? 21 -32.875 -3.674 1 97.12 262 LYS B O 1
ATOM 5894 N N . VAL B 1 263 ? 19.062 -33.281 -4.688 1 98.25 263 VAL B N 1
ATOM 5895 C CA . VAL B 1 263 ? 19.344 -32.344 -5.773 1 98.25 263 VAL B CA 1
ATOM 5896 C C . VAL B 1 263 ? 19.531 -30.922 -5.211 1 98.25 263 VAL B C 1
ATOM 5898 O O . VAL B 1 263 ? 20.484 -30.234 -5.547 1 98.25 263 VAL B O 1
ATOM 5901 N N . ILE B 1 264 ? 18.656 -30.531 -4.371 1 97.94 264 ILE B N 1
ATOM 5902 C CA . ILE B 1 264 ? 18.672 -29.188 -3.801 1 97.94 264 ILE B CA 1
ATOM 5903 C C . ILE B 1 264 ? 19.938 -28.984 -2.977 1 97.94 264 ILE B C 1
ATOM 5905 O O . ILE B 1 264 ? 20.672 -28.016 -3.184 1 97.94 264 ILE B O 1
ATOM 5909 N N . THR B 1 265 ? 20.219 -29.891 -2.096 1 96.38 265 THR B N 1
ATOM 5910 C CA . THR B 1 265 ? 21.297 -29.719 -1.128 1 96.38 265 THR B CA 1
ATOM 5911 C C . THR B 1 265 ? 22.656 -29.922 -1.788 1 96.38 265 THR B C 1
ATOM 5913 O O . THR B 1 265 ? 23.703 -29.562 -1.214 1 96.38 265 THR B O 1
ATOM 5916 N N . SER B 1 266 ? 22.656 -30.469 -2.969 1 96.31 266 SER B N 1
ATOM 5917 C CA . SER B 1 266 ? 23.906 -30.625 -3.709 1 96.31 266 SER B CA 1
ATOM 5918 C C . SER B 1 266 ? 24.062 -29.547 -4.77 1 96.31 266 SER B C 1
ATOM 5920 O O . SER B 1 266 ? 25.062 -29.5 -5.48 1 96.31 266 SER B O 1
ATOM 5922 N N . SER B 1 267 ? 23.125 -28.703 -4.902 1 97.25 267 SER B N 1
ATOM 5923 C CA . SER B 1 267 ? 23.141 -27.672 -5.93 1 97.25 267 SER B CA 1
ATOM 5924 C C . SER B 1 267 ? 24.062 -26.516 -5.527 1 97.25 267 SER B C 1
ATOM 5926 O O . SER B 1 267 ? 24.422 -26.391 -4.355 1 97.25 267 SER B O 1
ATOM 5928 N N . PRO B 1 268 ? 24.453 -25.656 -6.5 1 96.81 268 PRO B N 1
ATOM 5929 C CA . PRO B 1 268 ? 25.281 -24.5 -6.164 1 96.81 268 PRO B CA 1
ATOM 5930 C C . PRO B 1 268 ? 24.5 -23.422 -5.41 1 96.81 268 PRO B C 1
ATOM 5932 O O . PRO B 1 268 ? 25.094 -22.469 -4.898 1 96.81 268 PRO B O 1
ATOM 5935 N N . TYR B 1 269 ? 23.234 -23.594 -5.266 1 97.81 269 TYR B N 1
ATOM 5936 C CA . TYR B 1 269 ? 22.375 -22.547 -4.691 1 97.81 269 TYR B CA 1
ATOM 5937 C C . TYR B 1 269 ? 22.094 -22.828 -3.219 1 97.81 269 TYR B C 1
ATOM 5939 O O . TYR B 1 269 ? 21.594 -21.969 -2.5 1 97.81 269 TYR B O 1
ATOM 5947 N N . TYR B 1 270 ? 22.406 -24.031 -2.83 1 97.56 270 TYR B N 1
ATOM 5948 C CA . TYR B 1 270 ? 22.281 -24.391 -1.422 1 97.56 270 TYR B CA 1
ATOM 5949 C C . TYR B 1 270 ? 23.484 -23.906 -0.63 1 97.56 270 TYR B C 1
ATOM 5951 O O . TYR B 1 270 ? 24.484 -24.625 -0.506 1 97.56 270 TYR B O 1
ATOM 5959 N N . LYS B 1 271 ? 23.422 -22.812 -0.136 1 97.88 271 LYS B N 1
ATOM 5960 C CA . LYS B 1 271 ? 24.438 -22.156 0.692 1 97.88 271 LYS B CA 1
ATOM 5961 C C . LYS B 1 271 ? 23.781 -21.266 1.747 1 97.88 271 LYS B C 1
ATOM 5963 O O . LYS B 1 271 ? 22.578 -21.062 1.731 1 97.88 271 LYS B O 1
ATOM 5968 N N . GLU B 1 272 ? 24.562 -20.812 2.662 1 97.94 272 GLU B N 1
ATOM 5969 C CA . GLU B 1 272 ? 24.047 -19.922 3.699 1 97.94 272 GLU B CA 1
ATOM 5970 C C . GLU B 1 272 ? 23.234 -18.781 3.09 1 97.94 272 GLU B C 1
ATOM 5972 O O . GLU B 1 272 ? 23.719 -18.094 2.189 1 97.94 272 GLU B O 1
ATOM 5977 N N . GLY B 1 273 ? 21.984 -18.672 3.494 1 97.88 273 GLY B N 1
ATOM 5978 C CA . GLY B 1 273 ? 21.156 -17.562 3.037 1 97.88 273 GLY B CA 1
ATOM 5979 C C . GLY B 1 273 ? 20.375 -17.891 1.774 1 97.88 273 GLY B C 1
ATOM 5980 O O . GLY B 1 273 ? 19.875 -16.984 1.104 1 97.88 273 GLY B O 1
ATOM 5981 N N . PHE B 1 274 ? 20.281 -19.125 1.416 1 98.31 274 PHE B N 1
ATOM 5982 C CA . PHE B 1 274 ? 19.5 -19.453 0.232 1 98.31 274 PHE B CA 1
ATOM 5983 C C . PHE B 1 274 ? 18.016 -19.219 0.483 1 98.31 274 PHE B C 1
ATOM 5985 O O . PHE B 1 274 ? 17.625 -18.875 1.598 1 98.31 274 PHE B O 1
ATOM 5992 N N . SER B 1 275 ? 17.234 -19.281 -0.556 1 98.31 275 SER B N 1
ATOM 5993 C CA . SER B 1 275 ? 15.781 -19.094 -0.479 1 98.31 275 SER B CA 1
ATOM 5994 C C . SER B 1 275 ? 15.047 -20.172 -1.276 1 98.31 275 SER B C 1
ATOM 5996 O O . SER B 1 275 ? 15.609 -20.75 -2.207 1 98.31 275 SER B O 1
ATOM 5998 N N . PHE B 1 276 ? 13.781 -20.438 -0.836 1 98.06 276 PHE B N 1
ATOM 5999 C CA . PHE B 1 276 ? 13.109 -21.516 -1.538 1 98.06 276 PHE B CA 1
ATOM 6000 C C . PHE B 1 276 ? 11.594 -21.375 -1.449 1 98.06 276 PHE B C 1
ATOM 6002 O O . PHE B 1 276 ? 11.086 -20.656 -0.586 1 98.06 276 PHE B O 1
ATOM 6009 N N . GLN B 1 277 ? 10.969 -21.969 -2.389 1 97.5 277 GLN B N 1
ATOM 6010 C CA . GLN B 1 277 ? 9.531 -22.203 -2.426 1 97.5 277 GLN B CA 1
ATOM 6011 C C . GLN B 1 277 ? 9.219 -23.672 -2.732 1 97.5 277 GLN B C 1
ATOM 6013 O O . GLN B 1 277 ? 9.828 -24.266 -3.629 1 97.5 277 GLN B O 1
ATOM 6018 N N . THR B 1 278 ? 8.289 -24.141 -1.93 1 91.31 278 THR B N 1
ATOM 6019 C CA . THR B 1 278 ? 7.84 -25.5 -2.207 1 91.31 278 THR B CA 1
ATOM 6020 C C . THR B 1 278 ? 6.34 -25.516 -2.494 1 91.31 278 THR B C 1
ATOM 6022 O O . THR B 1 278 ? 5.645 -24.516 -2.275 1 91.31 278 THR B O 1
ATOM 6025 N N . GLY B 1 279 ? 5.945 -26.547 -3.158 1 79.69 279 GLY B N 1
ATOM 6026 C CA . GLY B 1 279 ? 4.512 -26.734 -3.34 1 79.69 279 GLY B CA 1
ATOM 6027 C C . GLY B 1 279 ? 3.807 -27.203 -2.084 1 79.69 279 GLY B C 1
ATOM 6028 O O . GLY B 1 279 ? 4.426 -27.328 -1.024 1 79.69 279 GLY B O 1
ATOM 6029 N N . THR B 1 280 ? 2.539 -27.375 -2.168 1 70.25 280 THR B N 1
ATOM 6030 C CA . THR B 1 280 ? 1.746 -27.703 -0.991 1 70.25 280 THR B CA 1
ATOM 6031 C C . THR B 1 280 ? 1.286 -29.156 -1.046 1 70.25 280 THR B C 1
ATOM 6033 O O . THR B 1 280 ? 0.692 -29.672 -0.091 1 70.25 280 THR B O 1
ATOM 6036 N N . GLY B 1 281 ? 1.679 -29.828 -2.121 1 76.38 281 GLY B N 1
ATOM 6037 C CA . GLY B 1 281 ? 1.33 -31.234 -2.219 1 76.38 281 GLY B CA 1
ATOM 6038 C C . GLY B 1 281 ? 2.158 -32.125 -1.305 1 76.38 281 GLY B C 1
ATOM 6039 O O . GLY B 1 281 ? 3.186 -31.688 -0.778 1 76.38 281 GLY B O 1
ATOM 6040 N N . GLY B 1 282 ? 1.668 -33.344 -1.126 1 75.88 282 GLY B N 1
ATOM 6041 C CA . GLY B 1 282 ? 2.307 -34.281 -0.216 1 75.88 282 GLY B CA 1
ATOM 6042 C C . GLY B 1 282 ? 3.791 -34.469 -0.48 1 75.88 282 GLY B C 1
ATOM 6043 O O . GLY B 1 282 ? 4.605 -34.344 0.44 1 75.88 282 GLY B O 1
ATOM 6044 N N . ALA B 1 283 ? 4.133 -34.594 -1.687 1 79.5 283 ALA B N 1
ATOM 6045 C CA . ALA B 1 283 ? 5.543 -34.781 -2.037 1 79.5 283 ALA B CA 1
ATOM 6046 C C . ALA B 1 283 ? 6.34 -33.531 -1.731 1 79.5 283 ALA B C 1
ATOM 6048 O O . ALA B 1 283 ? 7.465 -33.594 -1.231 1 79.5 283 ALA B O 1
ATOM 6049 N N . SER B 1 284 ? 5.824 -32.438 -2.035 1 83.31 284 SER B N 1
ATOM 6050 C CA . SER B 1 284 ? 6.508 -31.172 -1.81 1 83.31 284 SER B CA 1
ATOM 6051 C C . SER B 1 284 ? 6.738 -30.922 -0.323 1 83.31 284 SER B C 1
ATOM 6053 O O . SER B 1 284 ? 7.797 -30.438 0.074 1 83.31 284 SER B O 1
ATOM 6055 N N . LEU B 1 285 ? 5.758 -31.25 0.479 1 84.38 285 LEU B N 1
ATOM 6056 C CA . LEU B 1 285 ? 5.906 -31.109 1.924 1 84.38 285 LEU B CA 1
ATOM 6057 C C . LEU B 1 285 ? 7.012 -32.031 2.445 1 84.38 285 LEU B C 1
ATOM 6059 O O . LEU B 1 285 ? 7.742 -31.641 3.367 1 84.38 285 LEU B O 1
ATOM 6063 N N . ALA B 1 286 ? 7.066 -33.188 1.875 1 89.06 286 ALA B N 1
ATOM 6064 C CA . ALA B 1 286 ? 8.109 -34.125 2.262 1 89.06 286 ALA B CA 1
ATOM 6065 C C . ALA B 1 286 ? 9.492 -33.594 1.902 1 89.06 286 ALA B C 1
ATOM 6067 O O . ALA B 1 286 ? 10.461 -33.812 2.629 1 89.06 286 ALA B O 1
ATOM 6068 N N . VAL B 1 287 ? 9.594 -32.906 0.812 1 93.12 287 VAL B N 1
ATOM 6069 C CA . VAL B 1 287 ? 10.859 -32.281 0.43 1 93.12 287 VAL B CA 1
ATOM 6070 C C . VAL B 1 287 ? 11.32 -31.344 1.537 1 93.12 287 VAL B C 1
ATOM 6072 O O . VAL B 1 287 ? 12.5 -31.359 1.912 1 93.12 287 VAL B O 1
ATOM 6075 N N . THR B 1 288 ? 10.438 -30.562 2.076 1 92.19 288 THR B N 1
ATOM 6076 C CA . THR B 1 288 ? 10.758 -29.609 3.131 1 92.19 288 THR B CA 1
ATOM 6077 C C . THR B 1 288 ? 11.32 -30.328 4.355 1 92.19 288 THR B C 1
ATOM 6079 O O . THR B 1 288 ? 12.25 -29.828 4.996 1 92.19 288 THR B O 1
ATOM 6082 N N . ARG B 1 289 ? 10.852 -31.438 4.633 1 91.31 289 ARG B N 1
ATOM 6083 C CA . ARG B 1 289 ? 11.32 -32.219 5.781 1 91.31 289 ARG B CA 1
ATOM 6084 C C . ARG B 1 289 ? 12.734 -32.719 5.562 1 91.31 289 ARG B C 1
ATOM 6086 O O . ARG B 1 289 ? 13.57 -32.656 6.473 1 91.31 289 ARG B O 1
ATOM 6093 N N . PHE B 1 290 ? 12.914 -33.281 4.418 1 94.12 290 PHE B N 1
ATOM 6094 C CA . PHE B 1 290 ? 14.258 -33.75 4.102 1 94.12 290 PHE B CA 1
ATOM 6095 C C . PHE B 1 290 ? 15.258 -32.594 4.113 1 94.12 290 PHE B C 1
ATOM 6097 O O . PHE B 1 290 ? 16.391 -32.75 4.578 1 94.12 290 PHE B O 1
ATOM 6104 N N . MET B 1 291 ? 14.828 -31.484 3.586 1 95.31 291 MET B N 1
ATOM 6105 C CA . MET B 1 291 ? 15.672 -30.297 3.596 1 95.31 291 MET B CA 1
ATOM 6106 C C . MET B 1 291 ? 16 -29.875 5.023 1 95.31 291 MET B C 1
ATOM 6108 O O . MET B 1 291 ? 17.141 -29.516 5.32 1 95.31 291 MET B O 1
ATOM 6112 N N . ARG B 1 292 ? 14.992 -29.906 5.863 1 95.94 292 ARG B N 1
ATOM 6113 C CA . ARG B 1 292 ? 15.164 -29.562 7.27 1 95.94 292 ARG B CA 1
ATOM 6114 C C . ARG B 1 292 ? 16.297 -30.359 7.898 1 95.94 292 ARG B C 1
ATOM 6116 O O . ARG B 1 292 ? 17.188 -29.812 8.547 1 95.94 292 ARG B O 1
ATOM 6123 N N . GLU B 1 293 ? 16.234 -31.609 7.684 1 96.5 293 GLU B N 1
ATOM 6124 C CA . GLU B 1 293 ? 17.25 -32.5 8.25 1 96.5 293 GLU B CA 1
ATOM 6125 C C . GLU B 1 293 ? 18.641 -32.156 7.758 1 96.5 293 GLU B C 1
ATOM 6127 O O . GLU B 1 293 ? 19.594 -32.094 8.547 1 96.5 293 GLU B O 1
ATOM 6132 N N . GLN B 1 294 ? 18.688 -31.969 6.531 1 97.06 294 GLN B N 1
ATOM 6133 C CA . GLN B 1 294 ? 20 -31.641 5.949 1 97.06 294 GLN B CA 1
ATOM 6134 C C . GLN B 1 294 ? 20.484 -30.281 6.422 1 97.06 294 GLN B C 1
ATOM 6136 O O . GLN B 1 294 ? 21.688 -30.094 6.66 1 97.06 294 GLN B O 1
ATOM 6141 N N . MET B 1 295 ? 19.609 -29.297 6.484 1 98 295 MET B N 1
ATOM 6142 C CA . MET B 1 295 ? 19.953 -27.969 6.965 1 98 295 MET B CA 1
ATOM 6143 C C . MET B 1 295 ? 20.531 -28.031 8.375 1 98 295 MET B C 1
ATOM 6145 O O . MET B 1 295 ? 21.5 -27.344 8.672 1 98 295 MET B O 1
ATOM 6149 N N . ILE B 1 296 ? 19.938 -28.812 9.234 1 98 296 ILE B N 1
ATOM 6150 C CA . ILE B 1 296 ? 20.406 -28.984 10.602 1 98 296 ILE B CA 1
ATOM 6151 C C . ILE B 1 296 ? 21.812 -29.594 10.594 1 98 296 ILE B C 1
ATOM 6153 O O . ILE B 1 296 ? 22.719 -29.109 11.266 1 98 296 ILE B O 1
ATOM 6157 N N . LYS B 1 297 ? 21.953 -30.625 9.836 1 97.81 297 LYS B N 1
ATOM 6158 C CA . LYS B 1 297 ? 23.219 -31.344 9.75 1 97.81 297 LYS B CA 1
ATOM 6159 C C . LYS B 1 297 ? 24.328 -30.422 9.258 1 97.81 297 LYS B C 1
ATOM 6161 O O . LYS B 1 297 ? 25.453 -30.469 9.766 1 97.81 297 LYS B O 1
ATOM 6166 N N . ASP B 1 298 ? 24.047 -29.609 8.289 1 97.94 298 ASP B N 1
ATOM 6167 C CA . ASP B 1 298 ? 25.047 -28.766 7.641 1 97.94 298 ASP B CA 1
ATOM 6168 C C . ASP B 1 298 ? 25.172 -27.422 8.344 1 97.94 298 ASP B C 1
ATOM 6170 O O . ASP B 1 298 ? 26.078 -26.641 8.055 1 97.94 298 ASP B O 1
ATOM 6174 N N . ASP B 1 299 ? 24.266 -27.109 9.234 1 97.81 299 ASP B N 1
ATOM 6175 C CA . ASP B 1 299 ? 24.188 -25.812 9.898 1 97.81 299 ASP B CA 1
ATOM 6176 C C . ASP B 1 299 ? 24.062 -24.688 8.875 1 97.81 299 ASP B C 1
ATOM 6178 O O . ASP B 1 299 ? 24.844 -23.734 8.891 1 97.81 299 ASP B O 1
ATOM 6182 N N . ILE B 1 300 ? 23.203 -24.844 7.922 1 98.12 300 ILE B N 1
ATOM 6183 C CA . ILE B 1 300 ? 22.891 -23.859 6.891 1 98.12 300 ILE B CA 1
ATOM 6184 C C . ILE B 1 300 ? 21.469 -23.344 7.094 1 98.12 300 ILE B C 1
ATOM 6186 O O . ILE B 1 300 ? 20.562 -24.125 7.398 1 98.12 300 ILE B O 1
ATOM 6190 N N . LYS B 1 301 ? 21.25 -22.094 6.977 1 98.12 301 LYS B N 1
ATOM 6191 C CA . LYS B 1 301 ? 19.953 -21.469 7.16 1 98.12 301 LYS B CA 1
ATOM 6192 C C . LYS B 1 301 ? 19.516 -20.75 5.891 1 98.12 301 LYS B C 1
ATOM 6194 O O . LYS B 1 301 ? 20.344 -20.203 5.156 1 98.12 301 LYS B O 1
ATOM 6199 N N . ALA B 1 302 ? 18.25 -20.766 5.637 1 98.19 302 ALA B N 1
ATOM 6200 C CA . ALA B 1 302 ? 17.672 -20.031 4.516 1 98.19 302 ALA B CA 1
ATOM 6201 C C . ALA B 1 302 ? 17.344 -18.594 4.918 1 98.19 302 ALA B C 1
ATOM 6203 O O . ALA B 1 302 ? 16.969 -18.328 6.062 1 98.19 302 ALA B O 1
ATOM 6204 N N . ASN B 1 303 ? 17.5 -17.734 3.904 1 97.62 303 ASN B N 1
ATOM 6205 C CA . ASN B 1 303 ? 17.141 -16.344 4.125 1 97.62 303 ASN B CA 1
ATOM 6206 C C . ASN B 1 303 ? 15.625 -16.156 4.168 1 97.62 303 ASN B C 1
ATOM 6208 O O . ASN B 1 303 ? 15.109 -15.383 4.984 1 97.62 303 ASN B O 1
ATOM 6212 N N . PHE B 1 304 ? 14.961 -16.797 3.199 1 98.31 304 PHE B N 1
ATOM 6213 C CA . PHE B 1 304 ? 13.508 -16.688 3.252 1 98.31 304 PHE B CA 1
ATOM 6214 C C . PHE B 1 304 ? 12.852 -17.875 2.539 1 98.31 304 PHE B C 1
ATOM 6216 O O . PHE B 1 304 ? 13.477 -18.516 1.689 1 98.31 304 PHE B O 1
ATOM 6223 N N . ALA B 1 305 ? 11.648 -18.172 2.975 1 98 305 ALA B N 1
ATOM 6224 C CA . ALA B 1 305 ? 10.727 -19.062 2.275 1 98 305 ALA B CA 1
ATOM 6225 C C . ALA B 1 305 ? 9.562 -18.281 1.667 1 98 305 ALA B C 1
ATOM 6227 O O . ALA B 1 305 ? 9.219 -17.203 2.146 1 98 305 ALA B O 1
ATOM 6228 N N . LEU B 1 306 ? 8.992 -18.844 0.616 1 97 306 LEU B N 1
ATOM 6229 C CA . LEU B 1 306 ? 8.008 -18.109 -0.168 1 97 306 LEU B CA 1
ATOM 6230 C C . LEU B 1 306 ? 6.883 -19.031 -0.634 1 97 306 LEU B C 1
ATOM 6232 O O . LEU B 1 306 ? 7.051 -20.266 -0.661 1 97 306 LEU B O 1
ATOM 6236 N N . GLY B 1 307 ? 5.754 -18.391 -1.021 1 88.25 307 GLY B N 1
ATOM 6237 C CA . GLY B 1 307 ? 4.684 -19.109 -1.693 1 88.25 307 GLY B CA 1
ATOM 6238 C C . GLY B 1 307 ? 3.564 -19.531 -0.758 1 88.25 307 GLY B C 1
ATOM 6239 O O . GLY B 1 307 ? 3.143 -18.75 0.1 1 88.25 307 GLY B O 1
ATOM 6240 N N . GLY B 1 308 ? 2.924 -20.703 -1.149 1 89.38 308 GLY B N 1
ATOM 6241 C CA . GLY B 1 308 ? 1.918 -21.25 -0.249 1 89.38 308 GLY B CA 1
ATOM 6242 C C . GLY B 1 308 ? 2.498 -21.75 1.06 1 89.38 308 GLY B C 1
ATOM 6243 O O . GLY B 1 308 ? 3.254 -22.734 1.076 1 89.38 308 GLY B O 1
ATOM 6244 N N . ILE B 1 309 ? 2.137 -21.062 2.117 1 95.19 309 ILE B N 1
ATOM 6245 C CA . ILE B 1 309 ? 2.789 -21.297 3.4 1 95.19 309 ILE B CA 1
ATOM 6246 C C . ILE B 1 309 ? 2.02 -22.375 4.172 1 95.19 309 ILE B C 1
ATOM 6248 O O . ILE B 1 309 ? 0.79 -22.328 4.254 1 95.19 309 ILE B O 1
ATOM 6252 N N . THR B 1 310 ? 2.689 -23.312 4.648 1 92.44 310 THR B N 1
ATOM 6253 C CA . THR B 1 310 ? 2.148 -24.359 5.496 1 92.44 310 THR B CA 1
ATOM 6254 C C . THR B 1 310 ? 2.844 -24.375 6.855 1 92.44 310 THR B C 1
ATOM 6256 O O . THR B 1 310 ? 3.832 -23.672 7.059 1 92.44 310 THR B O 1
ATOM 6259 N N . ASN B 1 311 ? 2.312 -25.203 7.695 1 92.06 311 ASN B N 1
ATOM 6260 C CA . ASN B 1 311 ? 2.902 -25.344 9.023 1 92.06 311 ASN B CA 1
ATOM 6261 C C . ASN B 1 311 ? 4.355 -25.797 8.945 1 92.06 311 ASN B C 1
ATOM 6263 O O . ASN B 1 311 ? 5.176 -25.422 9.789 1 92.06 311 ASN B O 1
ATOM 6267 N N . ALA B 1 312 ? 4.672 -26.609 7.941 1 90.75 312 ALA B N 1
ATOM 6268 C CA . ALA B 1 312 ? 6.035 -27.109 7.781 1 90.75 312 ALA B CA 1
ATOM 6269 C C . ALA B 1 312 ? 7.027 -25.953 7.637 1 90.75 312 ALA B C 1
ATOM 6271 O O . ALA B 1 312 ? 8.125 -26 8.195 1 90.75 312 ALA B O 1
ATOM 6272 N N . MET B 1 313 ? 6.703 -24.953 6.938 1 94.19 313 MET B N 1
ATOM 6273 C CA . MET B 1 313 ? 7.559 -23.781 6.766 1 94.19 313 MET B CA 1
ATOM 6274 C C . MET B 1 313 ? 7.621 -22.953 8.047 1 94.19 313 MET B C 1
ATOM 6276 O O . MET B 1 313 ? 8.672 -22.406 8.383 1 94.19 313 MET B O 1
ATOM 6280 N N . VAL B 1 314 ? 6.508 -22.875 8.773 1 95.94 314 VAL B N 1
ATOM 6281 C CA . VAL B 1 314 ? 6.453 -22.156 10.039 1 95.94 314 VAL B CA 1
ATOM 6282 C C . VAL B 1 314 ? 7.395 -22.797 11.047 1 95.94 314 VAL B C 1
ATOM 6284 O O . VAL B 1 314 ? 8.086 -22.109 11.797 1 95.94 314 VAL B O 1
ATOM 6287 N N . GLU B 1 315 ? 7.395 -24.109 11.023 1 95.31 315 GLU B N 1
ATOM 6288 C CA . GLU B 1 315 ? 8.297 -24.844 11.914 1 95.31 315 GLU B CA 1
ATOM 6289 C C . GLU B 1 315 ? 9.758 -24.5 11.617 1 95.31 315 GLU B C 1
ATOM 6291 O O . GLU B 1 315 ? 10.555 -24.312 12.531 1 95.31 315 GLU B O 1
ATOM 6296 N N . LEU B 1 316 ? 10.094 -24.406 10.336 1 97.25 316 LEU B N 1
ATOM 6297 C CA . LEU B 1 316 ? 11.445 -24.016 9.969 1 97.25 316 LEU B CA 1
ATOM 6298 C C . LEU B 1 316 ? 11.773 -22.625 10.492 1 97.25 316 LEU B C 1
ATOM 6300 O O . LEU B 1 316 ? 12.891 -22.375 10.961 1 97.25 316 LEU B O 1
ATOM 6304 N N . LEU B 1 317 ? 10.852 -21.719 10.391 1 98.12 317 LEU B N 1
ATOM 6305 C CA . LEU B 1 317 ? 11.008 -20.359 10.898 1 98.12 317 LEU B CA 1
ATOM 6306 C C . LEU B 1 317 ? 11.273 -20.375 12.398 1 98.12 317 LEU B C 1
ATOM 6308 O O . LEU B 1 317 ? 12.227 -19.75 12.875 1 98.12 317 LEU B O 1
ATOM 6312 N N . GLU B 1 318 ? 10.461 -21.078 13.125 1 97.81 318 GLU B N 1
ATOM 6313 C CA . GLU B 1 318 ? 10.5 -21.062 14.586 1 97.81 318 GLU B CA 1
ATOM 6314 C C . GLU B 1 318 ? 11.734 -21.797 15.102 1 97.81 318 GLU B C 1
ATOM 6316 O O . GLU B 1 318 ? 12.211 -21.516 16.203 1 97.81 318 GLU B O 1
ATOM 6321 N N . GLU B 1 319 ? 12.273 -22.719 14.297 1 97.62 319 GLU B N 1
ATOM 6322 C CA . GLU B 1 319 ? 13.5 -23.438 14.648 1 97.62 319 GLU B CA 1
ATOM 6323 C C . GLU B 1 319 ? 14.734 -22.609 14.289 1 97.62 319 GLU B C 1
ATOM 6325 O O . GLU B 1 319 ? 15.859 -23 14.609 1 97.62 319 GLU B O 1
ATOM 6330 N N . GLY B 1 320 ? 14.508 -21.562 13.562 1 97.62 320 GLY B N 1
ATOM 6331 C CA . GLY B 1 320 ? 15.609 -20.688 13.18 1 97.62 320 GLY B CA 1
ATOM 6332 C C . GLY B 1 320 ? 16.297 -21.141 11.906 1 97.62 320 GLY B C 1
ATOM 6333 O O . GLY B 1 320 ? 17.375 -20.625 11.57 1 97.62 320 GLY B O 1
ATOM 6334 N N . LEU B 1 321 ? 15.766 -22.047 11.195 1 98.38 321 LEU B N 1
ATOM 6335 C CA . LEU B 1 321 ? 16.359 -22.562 9.961 1 98.38 321 LEU B CA 1
ATOM 6336 C C . LEU B 1 321 ? 16 -21.672 8.773 1 98.38 321 LEU B C 1
ATOM 6338 O O . LEU B 1 321 ? 16.672 -21.719 7.746 1 98.38 321 LEU B O 1
ATOM 6342 N N . VAL B 1 322 ? 14.977 -20.922 8.836 1 98.12 322 VAL B N 1
ATOM 6343 C CA . VAL B 1 322 ? 14.57 -19.906 7.879 1 98.12 322 VAL B CA 1
ATOM 6344 C C . VAL B 1 322 ? 14.414 -18.562 8.594 1 98.12 322 VAL B C 1
ATOM 6346 O O . VAL B 1 322 ? 13.773 -18.484 9.641 1 98.12 322 VAL B O 1
ATOM 6349 N N . ASP B 1 323 ? 14.984 -17.578 8.008 1 97.94 323 ASP B N 1
ATOM 6350 C CA . ASP B 1 323 ? 14.992 -16.281 8.688 1 97.94 323 ASP B CA 1
ATOM 6351 C C . ASP B 1 323 ? 13.648 -15.57 8.547 1 97.94 323 ASP B C 1
ATOM 6353 O O . ASP B 1 323 ? 13.133 -15.008 9.516 1 97.94 323 ASP B O 1
ATOM 6357 N N . LYS B 1 324 ? 13.094 -15.602 7.336 1 98.19 324 LYS B N 1
ATOM 6358 C CA . LYS B 1 324 ? 11.836 -14.906 7.086 1 98.19 324 LYS B CA 1
ATOM 6359 C C . LYS B 1 324 ? 10.922 -15.742 6.191 1 98.19 324 LYS B C 1
ATOM 6361 O O . LYS B 1 324 ? 11.391 -16.516 5.359 1 98.19 324 LYS B O 1
ATOM 6366 N N . ILE B 1 325 ? 9.633 -15.586 6.402 1 98.25 325 ILE B N 1
ATOM 6367 C CA . ILE B 1 325 ? 8.625 -16.094 5.48 1 98.25 325 ILE B CA 1
ATOM 6368 C C . ILE B 1 325 ? 7.91 -14.93 4.801 1 98.25 325 ILE B C 1
ATOM 6370 O O . ILE B 1 325 ? 7.434 -14.008 5.469 1 98.25 325 ILE B O 1
ATOM 6374 N N . LEU B 1 326 ? 7.938 -14.859 3.533 1 98.31 326 LEU B N 1
ATOM 6375 C CA . LEU B 1 326 ? 7.121 -13.938 2.746 1 98.31 326 LEU B CA 1
ATOM 6376 C C . LEU B 1 326 ? 5.875 -14.633 2.217 1 98.31 326 LEU B C 1
ATOM 6378 O O . LEU B 1 326 ? 5.969 -15.547 1.392 1 98.31 326 LEU B O 1
ATOM 6382 N N . ASP B 1 327 ? 4.703 -14.195 2.686 1 98.12 327 ASP B N 1
ATOM 6383 C CA . ASP B 1 327 ? 3.486 -15 2.641 1 98.12 327 ASP B CA 1
ATOM 6384 C C . ASP B 1 327 ? 2.426 -14.344 1.76 1 98.12 327 ASP B C 1
ATOM 6386 O O . ASP B 1 327 ? 1.839 -13.328 2.135 1 98.12 327 ASP B O 1
ATOM 6390 N N . VAL B 1 328 ? 2.09 -14.992 0.65 1 97.69 328 VAL B N 1
ATOM 6391 C CA . VAL B 1 328 ? 1.019 -14.477 -0.199 1 97.69 328 VAL B CA 1
ATOM 6392 C C . VAL B 1 328 ? -0.277 -15.234 0.092 1 97.69 328 VAL B C 1
ATOM 6394 O O . VAL B 1 328 ? -1.366 -14.758 -0.24 1 97.69 328 VAL B O 1
ATOM 6397 N N . GLN B 1 329 ? -0.185 -16.438 0.725 1 96.25 329 GLN B N 1
ATOM 6398 C CA . GLN B 1 329 ? -1.347 -17.266 1.04 1 96.25 329 GLN B CA 1
ATOM 6399 C C . GLN B 1 329 ? -0.989 -18.359 2.039 1 96.25 329 GLN B C 1
ATOM 6401 O O . GLN B 1 329 ? 0.078 -18.969 1.945 1 96.25 329 GLN B O 1
ATOM 6406 N N . ASP B 1 330 ? -1.85 -18.594 2.947 1 95.31 330 ASP B N 1
ATOM 6407 C CA . ASP B 1 330 ? -1.717 -19.703 3.889 1 95.31 330 ASP B CA 1
ATOM 6408 C C . ASP B 1 330 ? -2.623 -20.859 3.498 1 95.31 330 ASP B C 1
ATOM 6410 O O . ASP B 1 330 ? -3.756 -20.656 3.061 1 95.31 330 ASP B O 1
ATOM 6414 N N . PHE B 1 331 ? -2.146 -22.078 3.742 1 91.81 331 PHE B N 1
ATOM 6415 C CA . PHE B 1 331 ? -2.885 -23.25 3.297 1 91.81 331 PHE B CA 1
ATOM 6416 C C . PHE B 1 331 ? -3.426 -24.031 4.488 1 91.81 331 PHE B C 1
ATOM 6418 O O . PHE B 1 331 ? -4.16 -25.016 4.316 1 91.81 331 PHE B O 1
ATOM 6425 N N . ASP B 1 332 ? -3.008 -23.641 5.691 1 90 332 ASP B N 1
ATOM 6426 C CA . ASP B 1 332 ? -3.543 -24.297 6.879 1 90 332 ASP B CA 1
ATOM 6427 C C . ASP B 1 332 ? -3.652 -23.312 8.047 1 90 332 ASP B C 1
ATOM 6429 O O . ASP B 1 332 ? -3.139 -22.188 7.973 1 90 332 ASP B O 1
ATOM 6433 N N . HIS B 1 333 ? -4.387 -23.75 9.055 1 90.31 333 HIS B N 1
ATOM 6434 C CA . HIS B 1 333 ? -4.703 -22.875 10.18 1 90.31 333 HIS B CA 1
ATOM 6435 C C . HIS B 1 333 ? -3.441 -22.469 10.938 1 90.31 333 HIS B C 1
ATOM 6437 O O . HIS B 1 333 ? -3.248 -21.297 11.242 1 90.31 333 HIS B O 1
ATOM 6443 N N . PRO B 1 334 ? -2.475 -23.359 11.195 1 91.44 334 PRO B N 1
ATOM 6444 C CA . PRO B 1 334 ? -1.274 -22.969 11.938 1 91.44 334 PRO B CA 1
ATOM 6445 C C . PRO B 1 334 ? -0.469 -21.875 11.227 1 91.44 334 PRO B C 1
ATOM 6447 O O . PRO B 1 334 ? 0.076 -20.984 11.883 1 91.44 334 PRO B O 1
ATOM 6450 N N . SER B 1 335 ? -0.359 -22.016 9.945 1 93.62 335 SER B N 1
ATOM 6451 C CA . SER B 1 335 ? 0.389 -20.984 9.227 1 93.62 335 SER B CA 1
ATOM 6452 C C . SER B 1 335 ? -0.333 -19.641 9.266 1 93.62 335 SER B C 1
ATOM 6454 O O . SER B 1 335 ? 0.306 -18.594 9.344 1 93.62 335 SER B O 1
ATOM 6456 N N . ALA B 1 336 ? -1.652 -19.641 9.234 1 94.38 336 ALA B N 1
ATOM 6457 C CA . ALA B 1 336 ? -2.434 -18.422 9.344 1 94.38 336 ALA B CA 1
ATOM 6458 C C . ALA B 1 336 ? -2.195 -17.734 10.688 1 94.38 336 ALA B C 1
ATOM 6460 O O . ALA B 1 336 ? -1.991 -16.516 10.75 1 94.38 336 ALA B O 1
ATOM 6461 N N . VAL B 1 337 ? -2.154 -18.5 11.719 1 93.94 337 VAL B N 1
ATOM 6462 C CA . VAL B 1 337 ? -1.947 -17.984 13.07 1 93.94 337 VAL B CA 1
ATOM 6463 C C . VAL B 1 337 ? -0.521 -17.453 13.211 1 93.94 337 VAL B C 1
ATOM 6465 O O . VAL B 1 337 ? -0.287 -16.453 13.891 1 93.94 337 VAL B O 1
ATOM 6468 N N . SER B 1 338 ? 0.387 -18.141 12.539 1 96.44 338 SER B N 1
ATOM 6469 C CA . SER B 1 338 ? 1.794 -17.75 12.602 1 96.44 338 SER B CA 1
ATOM 6470 C C . SER B 1 338 ? 2.006 -16.344 12.039 1 96.44 338 SER B C 1
ATOM 6472 O O . SER B 1 338 ? 2.875 -15.609 12.508 1 96.44 338 SER B O 1
ATOM 6474 N N . LEU B 1 339 ? 1.206 -15.992 11.086 1 96.31 339 LEU B N 1
ATOM 6475 C CA . LEU B 1 339 ? 1.345 -14.672 10.469 1 96.31 339 LEU B CA 1
ATOM 6476 C C . LEU B 1 339 ? 1.201 -13.57 11.516 1 96.31 339 LEU B C 1
ATOM 6478 O O . LEU B 1 339 ? 1.879 -12.539 11.438 1 96.31 339 LEU B O 1
ATOM 6482 N N . ASP B 1 340 ? 0.402 -13.758 12.414 1 93.81 340 ASP B N 1
ATOM 6483 C CA . ASP B 1 340 ? 0.218 -12.805 13.5 1 93.81 340 ASP B CA 1
ATOM 6484 C C . ASP B 1 340 ? 1.269 -13.008 14.586 1 93.81 340 ASP B C 1
ATOM 6486 O O . ASP B 1 340 ? 1.917 -12.047 15.016 1 93.81 340 ASP B O 1
ATOM 6490 N N . ARG B 1 341 ? 1.492 -14.234 14.992 1 93.62 341 ARG B N 1
ATOM 6491 C CA . ARG B 1 341 ? 2.379 -14.594 16.094 1 93.62 341 ARG B CA 1
ATOM 6492 C C . ARG B 1 341 ? 3.824 -14.219 15.781 1 93.62 341 ARG B C 1
ATOM 6494 O O . ARG B 1 341 ? 4.562 -13.781 16.672 1 93.62 341 ARG B O 1
ATOM 6501 N N . ASN B 1 342 ? 4.199 -14.383 14.531 1 95.25 342 ASN B N 1
ATOM 6502 C CA . ASN B 1 342 ? 5.566 -14.133 14.094 1 95.25 342 ASN B CA 1
ATOM 6503 C C . ASN B 1 342 ? 5.645 -12.938 13.148 1 95.25 342 ASN B C 1
ATOM 6505 O O . ASN B 1 342 ? 6.402 -12.953 12.18 1 95.25 342 ASN B O 1
ATOM 6509 N N . ALA B 1 343 ? 4.863 -11.891 13.406 1 89.88 343 ALA B N 1
ATOM 6510 C CA . ALA B 1 343 ? 4.652 -10.75 12.516 1 89.88 343 ALA B CA 1
ATOM 6511 C C . ALA B 1 343 ? 5.98 -10.125 12.094 1 89.88 343 ALA B C 1
ATOM 6513 O O . ALA B 1 343 ? 6.086 -9.547 11.016 1 89.88 343 ALA B O 1
ATOM 6514 N N . GLU B 1 344 ? 7.051 -10.195 12.773 1 86.62 344 GLU B N 1
ATOM 6515 C CA . GLU B 1 344 ? 8.336 -9.617 12.391 1 86.62 344 GLU B CA 1
ATOM 6516 C C . GLU B 1 344 ? 9.039 -10.469 11.344 1 86.62 344 GLU B C 1
ATOM 6518 O O . GLU B 1 344 ? 9.797 -9.953 10.516 1 86.62 344 GLU B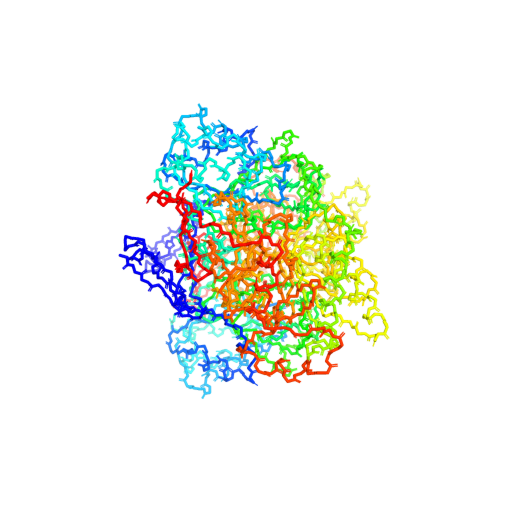 O 1
ATOM 6523 N N . LYS B 1 345 ? 8.773 -11.75 11.328 1 95.69 345 LYS B N 1
ATOM 6524 C CA . LYS B 1 345 ? 9.523 -12.695 10.508 1 95.69 345 LYS B CA 1
ATOM 6525 C C . LYS B 1 345 ? 8.609 -13.375 9.484 1 95.69 345 LYS B C 1
ATOM 6527 O O . LYS B 1 345 ? 9.086 -13.922 8.492 1 95.69 345 LYS B O 1
ATOM 6532 N N . HIS B 1 346 ? 7.371 -13.469 9.773 1 97.56 346 HIS B N 1
ATOM 6533 C CA . HIS B 1 346 ? 6.336 -13.953 8.867 1 97.56 346 HIS B CA 1
ATOM 6534 C C . HIS B 1 346 ? 5.527 -12.805 8.281 1 97.56 346 HIS B C 1
ATOM 6536 O O . HIS B 1 346 ? 4.582 -12.32 8.914 1 97.56 346 HIS B O 1
ATOM 6542 N N . TYR B 1 347 ? 5.879 -12.453 7.066 1 97.5 347 TYR B N 1
ATOM 6543 C CA . TYR B 1 347 ? 5.477 -11.164 6.52 1 97.5 347 TYR B CA 1
ATOM 6544 C C . TYR B 1 347 ? 4.496 -11.344 5.363 1 97.5 347 TYR B C 1
ATOM 6546 O O . TYR B 1 347 ? 4.773 -12.086 4.418 1 97.5 347 TYR B O 1
ATOM 6554 N N . GLU B 1 348 ? 3.361 -10.656 5.43 1 97.62 348 GLU B N 1
ATOM 6555 C CA . GLU B 1 348 ? 2.322 -10.695 4.406 1 97.62 348 GLU B CA 1
ATOM 6556 C C . GLU B 1 348 ? 2.715 -9.867 3.189 1 97.62 348 GLU B C 1
ATOM 6558 O O . GLU B 1 348 ? 3.162 -8.727 3.326 1 97.62 348 GLU B O 1
ATOM 6563 N N . ILE B 1 349 ? 2.578 -10.406 1.972 1 98.25 349 ILE B N 1
ATOM 6564 C CA . ILE B 1 349 ? 2.842 -9.664 0.746 1 98.25 349 ILE B CA 1
ATOM 6565 C C . ILE B 1 349 ? 1.67 -9.82 -0.219 1 98.25 349 ILE B C 1
ATOM 6567 O O . ILE B 1 349 ? 0.887 -10.766 -0.103 1 98.25 349 ILE B O 1
ATOM 6571 N N . ASP B 1 350 ? 1.47 -8.883 -1.155 1 98.25 350 ASP B N 1
ATOM 6572 C CA . ASP B 1 350 ? 0.408 -9.008 -2.148 1 98.25 350 ASP B CA 1
ATOM 6573 C C . ASP B 1 350 ? 0.896 -9.766 -3.383 1 98.25 350 ASP B C 1
ATOM 6575 O O . ASP B 1 350 ? 2.082 -10.078 -3.496 1 98.25 350 ASP B O 1
ATOM 6579 N N . ALA B 1 351 ? 0.029 -10.039 -4.273 1 98.31 351 ALA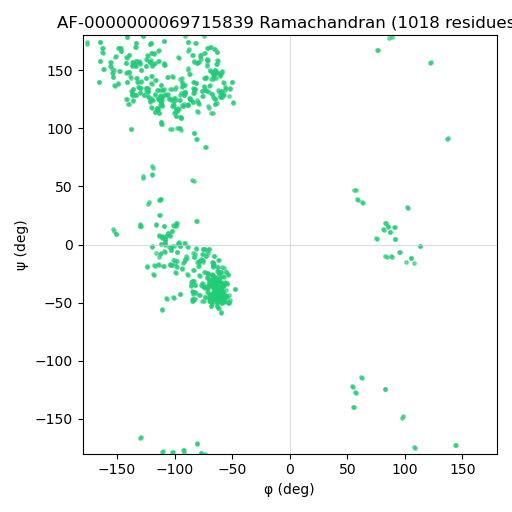 B N 1
ATOM 6580 C CA . ALA B 1 351 ? 0.32 -10.898 -5.418 1 98.31 351 ALA B CA 1
ATOM 6581 C C . ALA B 1 351 ? 1.232 -10.188 -6.418 1 98.31 351 ALA B C 1
ATOM 6583 O O . ALA B 1 351 ? 1.915 -10.836 -7.215 1 98.31 351 ALA B O 1
ATOM 6584 N N . ASN B 1 352 ? 1.166 -8.852 -6.469 1 98.31 352 ASN B N 1
ATOM 6585 C CA . ASN B 1 352 ? 2.094 -8.102 -7.312 1 98.31 352 ASN B CA 1
ATOM 6586 C C . ASN B 1 352 ? 3.535 -8.273 -6.848 1 98.31 352 ASN B C 1
ATOM 6588 O O . ASN B 1 352 ? 4.43 -8.523 -7.656 1 98.31 352 ASN B O 1
ATOM 6592 N N . MET B 1 353 ? 3.715 -8.141 -5.574 1 98.44 353 MET B N 1
ATOM 6593 C CA . MET B 1 353 ? 5.043 -8.305 -4.988 1 98.44 353 MET B CA 1
ATOM 6594 C C . MET B 1 353 ? 5.492 -9.758 -5.074 1 98.44 353 MET B C 1
ATOM 6596 O O . MET B 1 353 ? 6.68 -10.039 -5.262 1 98.44 353 MET B O 1
ATOM 6600 N N . TYR B 1 354 ? 4.586 -10.625 -4.961 1 98.38 354 TYR B N 1
ATOM 6601 C CA . TYR B 1 354 ? 4.902 -12.047 -5.027 1 98.38 354 TYR B CA 1
ATOM 6602 C C . TYR B 1 354 ? 5.5 -12.406 -6.383 1 98.38 354 TYR B C 1
ATOM 6604 O O . TYR B 1 354 ? 6.66 -12.812 -6.469 1 98.38 354 TYR B O 1
ATOM 6612 N N . ALA B 1 355 ? 4.594 -11.977 -7.492 1 98.44 355 ALA B N 1
ATOM 6613 C CA . ALA B 1 355 ? 5.039 -12.742 -8.656 1 98.44 355 ALA B CA 1
ATOM 6614 C C . ALA B 1 355 ? 4.766 -11.992 -9.953 1 98.44 355 ALA B C 1
ATOM 6616 O O . ALA B 1 355 ? 4.926 -12.539 -11.039 1 98.44 355 ALA B O 1
ATOM 6617 N N . SER B 1 356 ? 4.379 -10.773 -9.969 1 98.44 356 SER B N 1
ATOM 6618 C CA . SER B 1 356 ? 4.059 -10.078 -11.211 1 98.44 356 SER B CA 1
ATOM 6619 C C . SER B 1 356 ? 5.305 -9.867 -12.062 1 98.44 356 SER B C 1
ATOM 6621 O O . SER B 1 356 ? 6.32 -9.359 -11.578 1 98.44 356 SER B O 1
ATOM 6623 N N . PRO B 1 357 ? 5.238 -10.242 -13.336 1 98.12 357 PRO B N 1
ATOM 6624 C CA . PRO B 1 357 ? 6.395 -10.031 -14.211 1 98.12 357 PRO B CA 1
ATOM 6625 C C . PRO B 1 357 ? 6.602 -8.562 -14.578 1 98.12 357 PRO B C 1
ATOM 6627 O O . PRO B 1 357 ? 7.637 -8.195 -15.133 1 98.12 357 PRO B O 1
ATOM 6630 N N . LEU B 1 358 ? 5.613 -7.727 -14.227 1 97.75 358 LEU B N 1
ATOM 6631 C CA . LEU B 1 358 ? 5.699 -6.344 -14.68 1 97.75 358 LEU B CA 1
ATOM 6632 C C . LEU B 1 358 ? 5.816 -5.387 -13.5 1 97.75 358 LEU B C 1
ATOM 6634 O O . LEU B 1 358 ? 5.594 -4.184 -13.648 1 97.75 358 LEU B O 1
ATOM 6638 N N . SER B 1 359 ? 6.148 -5.891 -12.367 1 97.38 359 SER B N 1
ATOM 6639 C CA . SER B 1 359 ? 6.414 -5.031 -11.219 1 97.38 359 SER B CA 1
ATOM 6640 C C . SER B 1 359 ? 7.832 -4.465 -11.266 1 97.38 359 SER B C 1
ATOM 6642 O O . SER B 1 359 ? 8.625 -4.84 -12.133 1 97.38 359 SER B O 1
ATOM 6644 N N . LYS B 1 360 ? 8.164 -3.527 -10.328 1 97.94 360 LYS B N 1
ATOM 6645 C CA . LYS B 1 360 ? 9.516 -2.986 -10.203 1 97.94 360 LYS B CA 1
ATOM 6646 C C . LYS B 1 360 ? 10.414 -3.938 -9.422 1 97.94 360 LYS B C 1
ATOM 6648 O O . LYS B 1 360 ? 11.406 -3.512 -8.828 1 97.94 360 LYS B O 1
ATOM 6653 N N . GLY B 1 361 ? 10.031 -5.227 -9.336 1 97.56 361 GLY B N 1
ATOM 6654 C CA . GLY B 1 361 ? 10.852 -6.219 -8.664 1 97.56 361 GLY B CA 1
ATOM 6655 C C . GLY B 1 361 ? 10.055 -7.16 -7.781 1 97.56 361 GLY B C 1
ATOM 6656 O O . GLY B 1 361 ? 9.883 -6.902 -6.59 1 97.56 361 GLY B O 1
ATOM 6657 N N . SER B 1 362 ? 9.578 -8.336 -8.305 1 98.12 362 SER B N 1
ATOM 6658 C CA . SER B 1 362 ? 8.836 -9.336 -7.543 1 98.12 362 SER B CA 1
ATOM 6659 C C . SER B 1 362 ? 9.773 -10.195 -6.703 1 98.12 362 SER B C 1
ATOM 6661 O O . SER B 1 362 ? 10.953 -10.352 -7.043 1 98.12 362 SER B O 1
ATOM 6663 N N . VAL B 1 363 ? 9.289 -10.797 -5.672 1 98.44 363 VAL B N 1
ATOM 6664 C CA . VAL B 1 363 ? 10.07 -11.602 -4.746 1 98.44 363 VAL B CA 1
ATOM 6665 C C . VAL B 1 363 ? 10.617 -12.828 -5.465 1 98.44 363 VAL B C 1
ATOM 6667 O O . VAL B 1 363 ? 11.734 -13.273 -5.184 1 98.44 363 VAL B O 1
ATOM 6670 N N . ILE B 1 364 ? 9.875 -13.328 -6.422 1 98.25 364 ILE B N 1
ATOM 6671 C CA . ILE B 1 364 ? 10.289 -14.547 -7.117 1 98.25 364 ILE B CA 1
ATOM 6672 C C . ILE B 1 364 ? 11.602 -14.297 -7.848 1 98.25 364 ILE B C 1
ATOM 6674 O O . ILE B 1 364 ? 12.352 -15.242 -8.133 1 98.25 364 ILE B O 1
ATOM 6678 N N . ASN B 1 365 ? 11.922 -13.031 -8.164 1 98.06 365 ASN B N 1
ATOM 6679 C CA . ASN B 1 365 ? 13.18 -12.703 -8.82 1 98.06 365 ASN B CA 1
ATOM 6680 C C . ASN B 1 365 ? 14.375 -12.969 -7.902 1 98.06 365 ASN B C 1
ATOM 6682 O O . ASN B 1 365 ? 15.516 -13.039 -8.367 1 98.06 365 ASN B O 1
ATOM 6686 N N . GLN B 1 366 ? 14.125 -13.094 -6.598 1 97.31 366 GLN B N 1
ATOM 6687 C CA . GLN B 1 366 ? 15.172 -13.32 -5.602 1 97.31 366 GLN B CA 1
ATOM 6688 C C . GLN B 1 366 ? 15.18 -14.781 -5.141 1 97.31 366 GLN B C 1
ATOM 6690 O O . GLN B 1 366 ? 15.898 -15.133 -4.203 1 97.31 366 GLN B O 1
ATOM 6695 N N . LEU B 1 367 ? 14.406 -15.641 -5.77 1 97.81 367 LEU B N 1
ATOM 6696 C CA . LEU B 1 367 ? 14.234 -17.031 -5.359 1 97.81 367 LEU B CA 1
ATOM 6697 C C . LEU B 1 367 ? 15.367 -17.891 -5.906 1 97.81 367 LEU B C 1
ATOM 6699 O O . LEU B 1 367 ? 15.68 -17.828 -7.098 1 97.81 367 LEU B O 1
ATOM 6703 N N . ASP B 1 368 ? 15.961 -18.734 -5.02 1 98.06 368 ASP B N 1
ATOM 6704 C CA . ASP B 1 368 ? 17.016 -19.641 -5.461 1 98.06 368 ASP B CA 1
ATOM 6705 C C . ASP B 1 368 ? 16.438 -20.922 -6.027 1 98.06 368 ASP B C 1
ATOM 6707 O O . ASP B 1 368 ? 16.828 -21.375 -7.109 1 98.06 368 ASP B O 1
ATOM 6711 N N . ILE B 1 369 ? 15.477 -21.469 -5.25 1 98.12 369 ILE B N 1
ATOM 6712 C CA . ILE B 1 369 ? 15 -22.812 -5.59 1 98.12 369 ILE B CA 1
ATOM 6713 C C . ILE B 1 369 ? 13.477 -22.859 -5.5 1 98.12 369 ILE B C 1
ATOM 6715 O O . ILE B 1 369 ? 12.891 -22.328 -4.559 1 98.12 369 ILE B O 1
ATOM 6719 N N . CYS B 1 370 ? 12.852 -23.422 -6.469 1 97.56 370 CYS B N 1
ATOM 6720 C CA . CYS B 1 370 ? 11.43 -23.734 -6.344 1 97.56 370 CYS B CA 1
ATOM 6721 C C . CYS B 1 370 ? 11.141 -25.188 -6.707 1 97.56 370 CYS B C 1
ATOM 6723 O O . CYS B 1 370 ? 11.766 -25.734 -7.617 1 97.56 370 CYS B O 1
ATOM 6725 N N . VAL B 1 371 ? 10.266 -25.797 -5.957 1 97.38 371 VAL B N 1
ATOM 6726 C CA . VAL B 1 371 ? 9.812 -27.172 -6.195 1 97.38 371 VAL B CA 1
ATOM 6727 C C . VAL B 1 371 ? 8.352 -27.156 -6.629 1 97.38 371 VAL B C 1
ATOM 6729 O O . VAL B 1 371 ? 7.484 -26.656 -5.906 1 97.38 371 VAL B O 1
ATOM 6732 N N . LEU B 1 372 ? 8.117 -27.703 -7.77 1 96.62 372 LEU B N 1
ATOM 6733 C CA . LEU B 1 372 ? 6.797 -27.688 -8.391 1 96.62 372 LEU B CA 1
ATOM 6734 C C . LEU B 1 372 ? 6.336 -29.109 -8.695 1 96.62 372 LEU B C 1
ATOM 6736 O O . LEU B 1 372 ? 7.141 -30.047 -8.711 1 96.62 372 LEU B O 1
ATOM 6740 N N . SER B 1 373 ? 5.066 -29.234 -8.914 1 95 373 SER B N 1
ATOM 6741 C CA . SER B 1 373 ? 4.48 -30.516 -9.312 1 95 373 SER B CA 1
ATOM 6742 C C . SER B 1 373 ? 4.031 -30.484 -10.766 1 95 373 SER B C 1
ATOM 6744 O O . SER B 1 373 ? 4.16 -29.469 -11.445 1 95 373 SER B O 1
ATOM 6746 N N . ALA B 1 374 ? 3.566 -31.672 -11.234 1 95.81 374 ALA B N 1
ATOM 6747 C CA . ALA B 1 374 ? 3.105 -31.734 -12.617 1 95.81 374 ALA B CA 1
ATOM 6748 C C . ALA B 1 374 ? 2.072 -32.844 -12.789 1 95.81 374 ALA B C 1
ATOM 6750 O O . ALA B 1 374 ? 2.172 -33.906 -12.164 1 95.81 374 ALA B O 1
ATOM 6751 N N . LEU B 1 375 ? 1.09 -32.562 -13.656 1 95.31 375 LEU B N 1
ATOM 6752 C CA . LEU B 1 375 ? 0.218 -33.594 -14.164 1 95.31 375 LEU B CA 1
ATOM 6753 C C . LEU B 1 375 ? 0.879 -34.344 -15.32 1 95.31 375 LEU B C 1
ATOM 6755 O O . LEU B 1 375 ? 0.764 -35.562 -15.422 1 95.31 375 LEU B O 1
ATOM 6759 N N . GLU B 1 376 ? 1.527 -33.594 -16.172 1 97.25 376 GLU B N 1
ATOM 6760 C CA . GLU B 1 376 ? 2.293 -34.125 -17.297 1 97.25 376 GLU B CA 1
ATOM 6761 C C . GLU B 1 376 ? 3.57 -33.344 -17.531 1 97.25 376 GLU B C 1
ATOM 6763 O O . GLU B 1 376 ? 3.613 -32.125 -17.266 1 97.25 376 GLU B O 1
ATOM 6768 N N . VAL B 1 377 ? 4.578 -34.031 -17.984 1 98.5 377 VAL B N 1
ATOM 6769 C CA . VAL B 1 377 ? 5.805 -33.438 -18.516 1 98.5 377 VAL B CA 1
ATOM 6770 C C . VAL B 1 377 ? 6.141 -34.062 -19.859 1 98.5 377 VAL B C 1
ATOM 6772 O O . VAL B 1 377 ? 6.121 -35.312 -20.016 1 98.5 377 VAL B O 1
ATOM 6775 N N . ASP B 1 378 ? 6.418 -33.281 -20.859 1 98.25 378 ASP B N 1
ATOM 6776 C CA . ASP B 1 378 ? 6.703 -33.875 -22.156 1 98.25 378 ASP B CA 1
ATOM 6777 C C . ASP B 1 378 ? 8.203 -33.906 -22.438 1 98.25 378 ASP B C 1
ATOM 6779 O O . ASP B 1 378 ? 9.008 -33.5 -21.578 1 98.25 378 ASP B O 1
ATOM 6783 N N . THR B 1 379 ? 8.602 -34.375 -23.547 1 98.31 379 THR B N 1
ATOM 6784 C CA . THR B 1 379 ? 10.008 -34.625 -23.859 1 98.31 379 THR B CA 1
ATOM 6785 C C . THR B 1 379 ? 10.75 -33.344 -24.125 1 98.31 379 THR B C 1
ATOM 6787 O O . THR B 1 379 ? 11.977 -33.312 -24.266 1 98.31 379 THR B O 1
ATOM 6790 N N . ASN B 1 380 ? 10.094 -32.188 -24.125 1 98.38 380 ASN B N 1
ATOM 6791 C CA . ASN B 1 380 ? 10.719 -30.875 -24.172 1 98.38 380 ASN B CA 1
ATOM 6792 C C . ASN B 1 380 ? 10.656 -30.172 -22.828 1 98.38 380 ASN B C 1
ATOM 6794 O O . ASN B 1 380 ? 10.852 -28.953 -22.734 1 98.38 380 ASN B O 1
ATOM 6798 N N . PHE B 1 381 ? 10.258 -30.875 -21.781 1 98.75 381 PHE B N 1
ATOM 6799 C CA . PHE B 1 381 ? 10.195 -30.438 -20.391 1 98.75 381 PHE B CA 1
ATOM 6800 C C . PHE B 1 381 ? 9.008 -29.516 -20.172 1 98.75 381 PHE B C 1
ATOM 6802 O O . PHE B 1 381 ? 8.891 -28.906 -19.109 1 98.75 381 PHE B O 1
ATOM 6809 N N . ASN B 1 382 ? 8.125 -29.312 -21.203 1 98.81 382 ASN B N 1
ATOM 6810 C CA . ASN B 1 382 ? 6.906 -28.562 -20.953 1 98.81 382 ASN B CA 1
ATOM 6811 C C . ASN B 1 382 ? 6.039 -29.234 -19.891 1 98.81 382 ASN B C 1
ATOM 6813 O O . ASN B 1 382 ? 5.98 -30.453 -19.828 1 98.81 382 ASN B O 1
ATOM 6817 N N . VAL B 1 383 ? 5.336 -28.422 -19.125 1 98.69 383 VAL B N 1
ATOM 6818 C CA . VAL B 1 383 ? 4.613 -28.984 -18 1 98.69 383 VAL B CA 1
ATOM 6819 C C . VAL B 1 383 ? 3.129 -28.641 -18.109 1 98.69 383 VAL B C 1
ATOM 6821 O O . VAL B 1 383 ? 2.777 -27.5 -18.406 1 98.69 383 VAL B O 1
ATOM 6824 N N . ASN B 1 384 ? 2.291 -29.625 -17.891 1 98.19 384 ASN B N 1
ATOM 6825 C CA . ASN B 1 384 ? 0.849 -29.469 -17.734 1 98.19 384 ASN B CA 1
ATOM 6826 C C . ASN B 1 384 ? 0.424 -29.609 -16.266 1 98.19 384 ASN B C 1
ATOM 6828 O O . ASN B 1 384 ? 0.779 -30.578 -15.609 1 98.19 384 ASN B O 1
ATOM 6832 N N . VAL B 1 385 ? -0.264 -28.594 -15.828 1 97.06 385 VAL B N 1
ATOM 6833 C CA . VAL B 1 385 ? -0.865 -28.688 -14.508 1 97.06 385 VAL B CA 1
ATOM 6834 C C . VAL B 1 385 ? -2.344 -28.312 -14.578 1 97.06 385 VAL B C 1
ATOM 6836 O O . VAL B 1 385 ? -2.969 -28.031 -13.555 1 97.06 385 VAL B O 1
ATOM 6839 N N . MET B 1 386 ? -2.932 -28.281 -15.703 1 97.5 386 MET B N 1
ATOM 6840 C CA . MET B 1 386 ? -4.262 -27.719 -15.922 1 97.5 386 MET B CA 1
ATOM 6841 C C . MET B 1 386 ? -5.266 -28.812 -16.25 1 97.5 386 MET B C 1
ATOM 6843 O O . MET B 1 386 ? -6.312 -28.922 -15.609 1 97.5 386 MET B O 1
ATOM 6847 N N . THR B 1 387 ? -4.988 -29.641 -17.312 1 97.25 387 THR B N 1
ATOM 6848 C CA . THR B 1 387 ? -5.934 -30.625 -17.797 1 97.25 387 THR B CA 1
ATOM 6849 C C . THR B 1 387 ? -5.5 -32.031 -17.406 1 97.25 387 THR B C 1
ATOM 6851 O O . THR B 1 387 ? -4.305 -32.344 -17.406 1 97.25 387 THR B O 1
ATOM 6854 N N . GLY B 1 388 ? -6.469 -32.875 -17.094 1 93.56 388 GLY B N 1
ATOM 6855 C CA . GLY B 1 388 ? -6.191 -34.281 -16.844 1 93.56 388 GLY B CA 1
ATOM 6856 C C . GLY B 1 388 ? -5.973 -35.062 -18.125 1 93.56 388 GLY B C 1
ATOM 6857 O O . GLY B 1 388 ? -5.988 -34.5 -19.219 1 93.56 388 GLY B O 1
ATOM 6858 N N . SER B 1 389 ? -5.734 -36.344 -17.938 1 90.38 389 SER B N 1
ATOM 6859 C CA . SER B 1 389 ? -5.492 -37.25 -19.062 1 90.38 389 SER B CA 1
ATOM 6860 C C . SER B 1 389 ? -6.746 -37.406 -19.922 1 90.38 389 SER B C 1
ATOM 6862 O O . SER B 1 389 ? -6.68 -37.906 -21.047 1 90.38 389 SER B O 1
ATOM 6864 N N . ASP B 1 390 ? -7.832 -37 -19.391 1 92.44 390 ASP B N 1
ATOM 6865 C CA . ASP B 1 390 ? -9.086 -37.062 -20.125 1 92.44 390 ASP B CA 1
ATOM 6866 C C . ASP B 1 390 ? -9.406 -35.75 -20.797 1 92.44 390 ASP B C 1
ATOM 6868 O O . ASP B 1 390 ? -10.469 -35.562 -21.391 1 92.44 390 ASP B O 1
ATOM 6872 N N . GLY B 1 391 ? -8.523 -34.781 -20.625 1 94.75 391 GLY B N 1
ATOM 6873 C CA . GLY B 1 391 ? -8.688 -33.469 -21.266 1 94.75 391 GLY B CA 1
ATOM 6874 C C . GLY B 1 391 ? -9.5 -32.5 -20.438 1 94.75 391 GLY B C 1
ATOM 6875 O O . GLY B 1 391 ? -9.586 -31.328 -20.75 1 94.75 391 GLY B O 1
ATOM 6876 N N . VAL B 1 392 ? -10.117 -33 -19.359 1 97.06 392 VAL B N 1
ATOM 6877 C CA . VAL B 1 392 ? -10.969 -32.156 -18.516 1 97.06 392 VAL B CA 1
ATOM 6878 C C . VAL B 1 392 ? -10.109 -31.203 -17.688 1 97.06 392 VAL B C 1
ATOM 6880 O O . VAL B 1 392 ? -9.086 -31.609 -17.125 1 97.06 392 VAL B O 1
ATOM 6883 N N . ILE B 1 393 ? -10.492 -29.969 -17.688 1 97.31 393 ILE B N 1
ATOM 6884 C CA . ILE B 1 393 ? -9.812 -28.969 -16.875 1 97.31 393 ILE B CA 1
ATOM 6885 C C . ILE B 1 393 ? -10.016 -29.281 -15.398 1 97.31 393 ILE B C 1
ATOM 6887 O O . ILE B 1 393 ? -11.156 -29.406 -14.93 1 97.31 393 ILE B O 1
ATOM 6891 N N . ARG B 1 394 ? -8.961 -29.375 -14.641 1 95.06 394 ARG B N 1
ATOM 6892 C CA . ARG B 1 394 ? -9.109 -29.734 -13.227 1 95.06 394 ARG B CA 1
ATOM 6893 C C . ARG B 1 394 ? -7.961 -29.156 -12.398 1 95.06 394 ARG B C 1
ATOM 6895 O O . ARG B 1 394 ? -7.77 -29.547 -11.242 1 95.06 394 ARG B O 1
ATOM 6902 N N . GLY B 1 395 ? -7.164 -28.281 -12.898 1 94.94 395 GLY B N 1
ATOM 6903 C CA . GLY B 1 395 ? -6 -27.75 -12.203 1 94.94 395 GLY B CA 1
ATOM 6904 C C . GLY B 1 395 ? -5.941 -26.234 -12.203 1 94.94 395 GLY B C 1
ATOM 6905 O O . GLY B 1 395 ? -6.969 -25.562 -12.336 1 94.94 395 GLY B O 1
ATOM 6906 N N . ALA B 1 396 ? -4.805 -25.766 -11.859 1 95.69 396 ALA B N 1
ATOM 6907 C CA . ALA B 1 396 ? -4.547 -24.328 -11.797 1 95.69 396 ALA B CA 1
ATOM 6908 C C . ALA B 1 396 ? -3.143 -24 -12.297 1 95.69 396 ALA B C 1
ATOM 6910 O O . ALA B 1 396 ? -2.199 -24.766 -12.07 1 95.69 396 ALA B O 1
ATOM 6911 N N . SER B 1 397 ? -3.061 -22.891 -13.047 1 97.19 397 SER B N 1
ATOM 6912 C CA . SER B 1 397 ? -1.732 -22.375 -13.367 1 97.19 397 SER B CA 1
ATOM 6913 C C . SER B 1 397 ? -0.976 -21.969 -12.109 1 97.19 397 SER B C 1
ATOM 6915 O O . SER B 1 397 ? 0.21 -22.281 -11.969 1 97.19 397 SER B O 1
ATOM 6917 N N . GLY B 1 398 ? -1.815 -21.281 -11.195 1 95.75 398 GLY B N 1
ATOM 6918 C CA . GLY B 1 398 ? -1.189 -20.844 -9.961 1 95.75 398 GLY B CA 1
ATOM 6919 C C . GLY B 1 398 ? 0.031 -19.969 -10.188 1 95.75 398 GLY B C 1
ATOM 6920 O O . GLY B 1 398 ? 0.007 -19.062 -11.023 1 95.75 398 GLY B O 1
ATOM 6921 N N . GLY B 1 399 ? 1.008 -20.25 -9.336 1 96.5 399 GLY B N 1
ATOM 6922 C CA . GLY B 1 399 ? 2.285 -19.578 -9.5 1 96.5 399 GLY B CA 1
ATOM 6923 C C . GLY B 1 399 ? 3.314 -20.422 -10.227 1 96.5 399 GLY B C 1
ATOM 6924 O O . GLY B 1 399 ? 4.504 -20.094 -10.227 1 96.5 399 GLY B O 1
ATOM 6925 N N . HIS B 1 400 ? 2.889 -21.484 -10.891 1 97.25 400 HIS B N 1
ATOM 6926 C CA . HIS B 1 400 ? 3.775 -22.5 -11.43 1 97.25 400 HIS B CA 1
ATOM 6927 C C . HIS B 1 400 ? 4.762 -21.906 -12.43 1 97.25 400 HIS B C 1
ATOM 6929 O O . HIS B 1 400 ? 5.977 -21.969 -12.227 1 97.25 400 HIS B O 1
ATOM 6935 N N . CYS B 1 401 ? 4.27 -21.297 -13.477 1 98.31 401 CYS B N 1
ATOM 6936 C CA . CYS B 1 401 ? 5.168 -20.75 -14.492 1 98.31 401 CYS B CA 1
ATOM 6937 C C . CYS B 1 401 ? 5.863 -19.5 -14 1 98.31 401 CYS B C 1
ATOM 6939 O O . CYS B 1 401 ? 6.945 -19.156 -14.477 1 98.31 401 CYS B O 1
ATOM 6941 N N . ASP B 1 402 ? 5.273 -18.781 -13.008 1 98.19 402 ASP B N 1
ATOM 6942 C CA . ASP B 1 402 ? 5.895 -17.594 -12.438 1 98.19 402 ASP B CA 1
ATOM 6943 C C . ASP B 1 402 ? 7.215 -17.938 -11.75 1 98.19 402 ASP B C 1
ATOM 6945 O O . ASP B 1 402 ? 8.266 -17.391 -12.102 1 98.19 402 ASP B O 1
ATOM 6949 N N . THR B 1 403 ? 7.148 -18.891 -10.875 1 98 403 THR B N 1
ATOM 6950 C CA . THR B 1 403 ? 8.297 -19.234 -10.047 1 98 403 THR B CA 1
ATOM 6951 C C . THR B 1 403 ? 9.32 -20.047 -10.844 1 98 403 THR B C 1
ATOM 6953 O O . THR B 1 403 ? 10.531 -19.891 -10.648 1 98 403 THR B O 1
ATOM 6956 N N . ALA B 1 404 ? 8.797 -20.906 -11.766 1 98.19 404 ALA B N 1
ATOM 6957 C CA . ALA B 1 404 ? 9.695 -21.703 -12.586 1 98.19 404 ALA B CA 1
ATOM 6958 C C . ALA B 1 404 ? 10.656 -20.812 -13.367 1 98.19 404 ALA B C 1
ATOM 6960 O O . ALA B 1 404 ? 11.859 -21.109 -13.438 1 98.19 404 ALA B O 1
ATOM 6961 N N . PHE B 1 405 ? 10.164 -19.828 -13.938 1 98 405 PHE B N 1
ATOM 6962 C CA . PHE B 1 405 ? 10.984 -18.953 -14.766 1 98 405 PHE B CA 1
ATOM 6963 C C . PHE B 1 405 ? 11.969 -18.156 -13.914 1 98 405 PHE B C 1
ATOM 6965 O O . PHE B 1 405 ? 13.141 -18.016 -14.281 1 98 405 PHE B O 1
ATOM 6972 N N . ALA B 1 406 ? 11.484 -17.641 -12.797 1 97.56 406 ALA B N 1
ATOM 6973 C CA . ALA B 1 406 ? 12.234 -16.609 -12.086 1 97.56 406 ALA B CA 1
ATOM 6974 C C . ALA B 1 406 ? 13.281 -17.219 -11.164 1 97.56 406 ALA B C 1
ATOM 6976 O O . ALA B 1 406 ? 14.344 -16.641 -10.945 1 97.56 406 ALA B O 1
ATOM 6977 N N . ALA B 1 407 ? 13.031 -18.406 -10.609 1 97.69 407 ALA B N 1
ATOM 6978 C CA . ALA B 1 407 ? 13.961 -19.047 -9.68 1 97.69 407 ALA B CA 1
ATOM 6979 C C . ALA B 1 407 ? 15.273 -19.391 -10.375 1 97.69 407 ALA B C 1
ATOM 6981 O O . ALA B 1 407 ? 15.289 -19.656 -11.578 1 97.69 407 ALA B O 1
ATOM 6982 N N . LYS B 1 408 ? 16.328 -19.484 -9.609 1 97.88 408 LYS B N 1
ATOM 6983 C CA . LYS B 1 408 ? 17.625 -19.875 -10.164 1 97.88 408 LYS B CA 1
ATOM 6984 C C . LYS B 1 408 ? 17.641 -21.344 -10.57 1 97.88 408 LYS B C 1
ATOM 6986 O O . LYS B 1 408 ? 18.328 -21.719 -11.516 1 97.88 408 LYS B O 1
ATOM 6991 N N . MET B 1 409 ? 16.922 -22.141 -9.797 1 98.56 409 MET B N 1
ATOM 6992 C CA . MET B 1 409 ? 16.75 -23.547 -10.141 1 98.56 409 MET B CA 1
ATOM 6993 C C . MET B 1 409 ? 15.328 -24.016 -9.859 1 98.56 409 MET B C 1
ATOM 6995 O O . MET B 1 409 ? 14.867 -23.953 -8.727 1 98.56 409 MET B O 1
ATOM 6999 N N . SER B 1 410 ? 14.688 -24.469 -10.852 1 98.5 410 SER B N 1
ATOM 7000 C CA . SER B 1 410 ? 13.328 -24.984 -10.734 1 98.5 410 SER B CA 1
ATOM 7001 C C . SER B 1 410 ? 13.305 -26.5 -10.836 1 98.5 410 SER B C 1
ATOM 7003 O O . SER B 1 410 ? 13.922 -27.094 -11.734 1 98.5 410 SER B O 1
ATOM 7005 N N . LEU B 1 411 ? 12.664 -27.156 -9.891 1 98.5 411 LEU B N 1
ATOM 7006 C CA . LEU B 1 411 ? 12.461 -28.609 -9.891 1 98.5 411 LEU B CA 1
ATOM 7007 C C . LEU B 1 411 ? 10.992 -28.938 -10.109 1 98.5 411 LEU B C 1
ATOM 7009 O O . LEU B 1 411 ? 10.109 -28.312 -9.523 1 98.5 411 LEU B O 1
ATOM 7013 N N . VAL B 1 412 ? 10.758 -29.828 -10.961 1 98.19 412 VAL B N 1
ATOM 7014 C CA . VAL B 1 412 ? 9.43 -30.406 -11.109 1 98.19 412 VAL B CA 1
ATOM 7015 C C . VAL B 1 412 ? 9.438 -31.859 -10.633 1 98.19 412 VAL B C 1
ATOM 7017 O O . VAL B 1 412 ? 10.156 -32.688 -11.188 1 98.19 412 VAL B O 1
ATOM 7020 N N . ILE B 1 413 ? 8.648 -32.125 -9.641 1 97.44 413 ILE B N 1
ATOM 7021 C CA . ILE B 1 413 ? 8.648 -33.469 -9.078 1 97.44 413 ILE B CA 1
ATOM 7022 C C . ILE B 1 413 ? 7.348 -34.188 -9.438 1 97.44 413 ILE B C 1
ATOM 7024 O O . ILE B 1 413 ? 6.266 -33.594 -9.344 1 97.44 413 ILE B O 1
ATOM 7028 N N . SER B 1 414 ? 7.426 -35.344 -9.859 1 95.44 414 SER B N 1
ATOM 7029 C CA . SER B 1 414 ? 6.254 -36.125 -10.203 1 95.44 414 SER B CA 1
ATOM 7030 C C . SER B 1 414 ? 6.59 -37.625 -10.266 1 95.44 414 SER B C 1
ATOM 7032 O O . SER B 1 414 ? 7.73 -38 -10.555 1 95.44 414 SER B O 1
ATOM 7034 N N . PRO B 1 415 ? 5.605 -38.469 -9.984 1 95.88 415 PRO B N 1
ATOM 7035 C CA . PRO B 1 415 ? 5.828 -39.906 -10.258 1 95.88 415 PRO B CA 1
ATOM 7036 C C . PRO B 1 415 ? 5.855 -40.219 -11.758 1 95.88 415 PRO B C 1
ATOM 7038 O O . PRO B 1 415 ? 5.336 -39.438 -12.562 1 95.88 415 PRO B O 1
ATOM 7041 N N . LEU B 1 416 ? 6.477 -41.344 -12.055 1 96.56 416 LEU B N 1
ATOM 7042 C CA . LEU B 1 416 ? 6.543 -41.75 -13.445 1 96.56 416 LEU B CA 1
ATOM 7043 C C . LEU B 1 416 ? 5.145 -42 -14.008 1 96.56 416 LEU B C 1
ATOM 7045 O O . LEU B 1 416 ? 4.883 -41.719 -15.18 1 96.56 416 LEU B O 1
ATOM 7049 N N . VAL B 1 417 ? 4.367 -42.625 -13.172 1 95.5 417 VAL B N 1
ATOM 7050 C CA . VAL B 1 417 ? 2.996 -42.938 -13.547 1 95.5 417 VAL B CA 1
ATOM 7051 C C . VAL B 1 417 ? 2.061 -42.688 -12.367 1 95.5 417 VAL B C 1
ATOM 7053 O O . VAL B 1 417 ? 2.471 -42.812 -11.203 1 95.5 417 VAL B O 1
ATOM 7056 N N . ARG B 1 418 ? 0.913 -42.25 -12.648 1 91.69 418 ARG B N 1
ATOM 7057 C CA . ARG B 1 418 ? -0.186 -42.156 -11.695 1 91.69 418 ARG B CA 1
ATOM 7058 C C . ARG B 1 418 ? -1.298 -43.156 -12.047 1 91.69 418 ARG B C 1
ATOM 7060 O O . ARG B 1 418 ? -2.135 -42.844 -12.906 1 91.69 418 ARG B O 1
ATOM 7067 N N . GLY B 1 419 ? -1.329 -44.188 -11.297 1 87.38 419 GLY B N 1
ATOM 7068 C CA . GLY B 1 419 ? -2.236 -45.25 -11.719 1 87.38 419 GLY B CA 1
ATOM 7069 C C . GLY B 1 419 ? -1.893 -45.844 -13.078 1 87.38 419 GLY B C 1
ATOM 7070 O O . GLY B 1 419 ? -0.827 -46.438 -13.25 1 87.38 419 GLY B O 1
ATOM 7071 N N . ARG B 1 420 ? -2.76 -45.625 -13.977 1 88.56 420 ARG B N 1
ATOM 7072 C CA . ARG B 1 420 ? -2.533 -46.125 -15.32 1 88.56 420 ARG B CA 1
ATOM 7073 C C . ARG B 1 420 ? -2.225 -45 -16.297 1 88.56 420 ARG B C 1
ATOM 7075 O O . ARG B 1 420 ? -2.303 -45.188 -17.516 1 88.56 420 ARG B O 1
ATOM 7082 N N . ILE B 1 421 ? -1.913 -43.906 -15.789 1 92.69 421 ILE B N 1
ATOM 7083 C CA . ILE B 1 421 ? -1.684 -42.719 -16.609 1 92.69 421 ILE B CA 1
ATOM 7084 C C . ILE B 1 421 ? -0.205 -42.344 -16.562 1 92.69 421 ILE B C 1
ATOM 7086 O O . ILE B 1 421 ? 0.348 -42.094 -15.484 1 92.69 421 ILE B O 1
ATOM 7090 N N . PRO B 1 422 ? 0.4 -42.344 -17.688 1 96.06 422 PRO B N 1
ATOM 7091 C CA . PRO B 1 422 ? 1.787 -41.875 -17.672 1 96.06 422 PRO B CA 1
ATOM 7092 C C . PRO B 1 422 ? 1.899 -40.375 -17.406 1 96.06 422 PRO B C 1
ATOM 7094 O O . PRO B 1 422 ? 1.133 -39.594 -17.969 1 96.06 422 PRO B O 1
ATOM 7097 N N . THR B 1 423 ? 2.811 -39.969 -16.594 1 96.62 423 THR B N 1
ATOM 7098 C CA . THR B 1 423 ? 3.066 -38.562 -16.328 1 96.62 423 THR B CA 1
ATOM 7099 C C . THR B 1 423 ? 4.023 -37.969 -17.375 1 96.62 423 THR B C 1
ATOM 7101 O O . THR B 1 423 ? 3.932 -36.812 -17.719 1 96.62 423 THR B O 1
ATOM 7104 N N . PHE B 1 424 ? 4.953 -38.781 -17.812 1 98 424 PHE B N 1
ATOM 7105 C CA . PHE B 1 424 ? 5.898 -38.375 -18.844 1 98 424 PHE B CA 1
ATOM 7106 C C . PHE B 1 424 ? 5.41 -38.781 -20.219 1 98 424 PHE B C 1
ATOM 7108 O O . PHE B 1 424 ? 5.207 -39.969 -20.484 1 98 424 PHE B O 1
ATOM 7115 N N . VAL B 1 425 ? 5.219 -37.844 -21.094 1 97.38 425 VAL B N 1
ATOM 7116 C CA . VAL B 1 425 ? 4.551 -38.062 -22.375 1 97.38 425 VAL B CA 1
ATOM 7117 C C . VAL B 1 425 ? 5.34 -37.406 -23.5 1 97.38 425 VAL B C 1
ATOM 7119 O O . VAL B 1 425 ? 6.289 -36.656 -23.25 1 97.38 425 VAL B O 1
ATOM 7122 N N . ASP B 1 426 ? 4.977 -37.688 -24.75 1 96 426 ASP B N 1
ATOM 7123 C CA . ASP B 1 426 ? 5.617 -37.062 -25.906 1 96 426 ASP B CA 1
ATOM 7124 C C . ASP B 1 426 ? 5.281 -35.594 -25.969 1 96 426 ASP B C 1
ATOM 7126 O O . ASP B 1 426 ? 6.164 -34.75 -26.172 1 96 426 ASP B O 1
ATOM 7130 N N . LYS B 1 427 ? 3.979 -35.344 -25.844 1 95.69 427 LYS B N 1
ATOM 7131 C CA . LYS B 1 427 ? 3.451 -33.969 -25.859 1 95.69 427 LYS B CA 1
ATOM 7132 C C . LYS B 1 427 ? 2.385 -33.781 -24.781 1 95.69 427 LYS B C 1
ATOM 7134 O O . LYS B 1 427 ? 1.459 -34.594 -24.672 1 95.69 427 LYS B O 1
ATOM 7139 N N . VAL B 1 428 ? 2.545 -32.75 -23.984 1 97.19 428 VAL B N 1
ATOM 7140 C CA . VAL B 1 428 ? 1.54 -32.531 -22.953 1 97.19 428 VAL B CA 1
ATOM 7141 C C . VAL B 1 428 ? 0.246 -32.031 -23.594 1 97.19 428 VAL B C 1
ATOM 7143 O O . VAL B 1 428 ? 0.27 -31.438 -24.672 1 97.19 428 VAL B O 1
ATOM 7146 N N . ASN B 1 429 ? -0.862 -32.188 -22.875 1 96.06 429 ASN B N 1
ATOM 7147 C CA . ASN B 1 429 ? -2.166 -31.766 -23.375 1 96.06 429 ASN B CA 1
ATOM 7148 C C . ASN B 1 429 ? -2.316 -30.25 -23.328 1 96.06 429 ASN B C 1
ATOM 7150 O O . ASN B 1 429 ? -2.971 -29.656 -24.188 1 96.06 429 ASN B O 1
ATOM 7154 N N . THR B 1 430 ? -1.787 -29.672 -22.328 1 97.94 430 THR B N 1
ATOM 7155 C CA . THR B 1 430 ? -1.856 -28.219 -22.125 1 97.94 430 THR B CA 1
ATOM 7156 C C . THR B 1 430 ? -0.545 -27.688 -21.562 1 97.94 430 THR B C 1
ATOM 7158 O O . THR B 1 430 ? -0.112 -28.125 -20.484 1 97.94 430 THR B O 1
ATOM 7161 N N . VAL B 1 431 ? 0.058 -26.734 -22.172 1 98.69 431 VAL B N 1
ATOM 7162 C CA . VAL B 1 431 ? 1.301 -26.156 -21.656 1 98.69 431 VAL B CA 1
ATOM 7163 C C . VAL B 1 431 ? 0.988 -25.016 -20.703 1 98.69 431 VAL B C 1
ATOM 7165 O O . VAL B 1 431 ? 0.329 -24.047 -21.078 1 98.69 431 VAL B O 1
ATOM 7168 N N . ILE B 1 432 ? 1.431 -25.156 -19.516 1 98.69 432 ILE B N 1
ATOM 7169 C CA . ILE B 1 432 ? 1.34 -24.078 -18.547 1 98.69 432 ILE B CA 1
ATOM 7170 C C . ILE B 1 432 ? 2.721 -23.469 -18.312 1 98.69 432 ILE B C 1
ATOM 7172 O O . ILE B 1 432 ? 2.873 -22.25 -18.281 1 98.69 432 ILE B O 1
ATOM 7176 N N . THR B 1 433 ? 3.684 -24.344 -18.125 1 98.81 433 THR B N 1
ATOM 7177 C CA . THR B 1 433 ? 5.066 -23.938 -17.906 1 98.81 433 THR B CA 1
ATOM 7178 C C . THR B 1 433 ? 5.953 -24.406 -19.062 1 98.81 433 THR B C 1
ATOM 7180 O O . THR B 1 433 ? 6.059 -25.609 -19.312 1 98.81 433 THR B O 1
ATOM 7183 N N . PRO B 1 434 ? 6.531 -23.484 -19.75 1 98.81 434 PRO B N 1
ATOM 7184 C CA . PRO B 1 434 ? 7.41 -23.891 -20.844 1 98.81 434 PRO B CA 1
ATOM 7185 C C . PRO B 1 434 ? 8.664 -24.609 -20.344 1 98.81 434 PRO B C 1
ATOM 7187 O O . PRO B 1 434 ? 9.211 -24.25 -19.297 1 98.81 434 PRO B O 1
ATOM 7190 N N . GLY B 1 435 ? 9.133 -25.5 -21.109 1 98.69 435 GLY B N 1
ATOM 7191 C CA . GLY B 1 435 ? 10.281 -26.312 -20.75 1 98.69 435 GLY B CA 1
ATOM 7192 C C . GLY B 1 435 ? 11.547 -25.5 -20.531 1 98.69 435 GLY B C 1
ATOM 7193 O O . GLY B 1 435 ? 12.43 -25.906 -19.781 1 98.69 435 GLY B 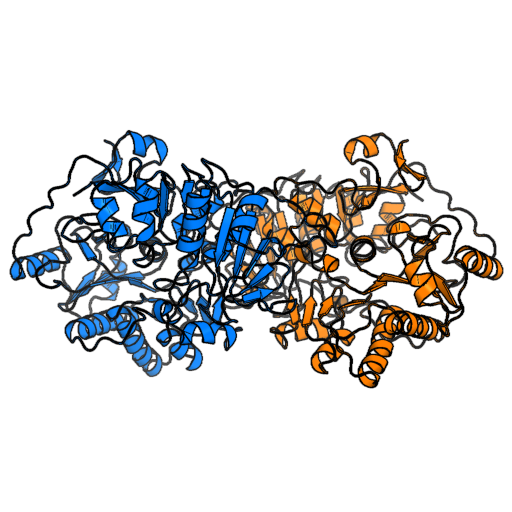O 1
ATOM 7194 N N . THR B 1 436 ? 11.586 -24.344 -21.156 1 98.06 436 THR B N 1
ATOM 7195 C CA . THR B 1 436 ? 12.742 -23.469 -21.031 1 98.06 436 THR B CA 1
ATOM 7196 C C . THR B 1 436 ? 12.867 -22.953 -19.594 1 98.06 436 THR B C 1
ATOM 7198 O O . THR B 1 436 ? 13.906 -22.422 -19.203 1 98.06 436 THR B O 1
ATOM 7201 N N . SER B 1 437 ? 11.812 -23.203 -18.781 1 98.31 437 SER B N 1
ATOM 7202 C CA . SER B 1 437 ? 11.812 -22.719 -17.406 1 98.31 437 SER B CA 1
ATOM 7203 C C . SER B 1 437 ? 11.93 -23.875 -16.406 1 98.31 437 SER B C 1
ATOM 7205 O O . SER B 1 437 ? 11.789 -23.688 -15.203 1 98.31 437 SER B O 1
ATOM 7207 N N . VAL B 1 438 ? 12.141 -25.031 -16.891 1 98.75 438 VAL B N 1
ATOM 7208 C CA . VAL B 1 438 ? 12.242 -26.219 -16.031 1 98.75 438 VAL B CA 1
ATOM 7209 C C . VAL B 1 438 ? 13.68 -26.734 -16.062 1 98.75 438 VAL B C 1
ATOM 7211 O O . VAL B 1 438 ? 14.195 -27.109 -17.109 1 98.75 438 VAL B O 1
ATOM 7214 N N . ASP B 1 439 ? 14.289 -26.875 -14.906 1 98.75 439 ASP B N 1
ATOM 7215 C CA . ASP B 1 439 ? 15.719 -27.188 -14.875 1 98.75 439 ASP B CA 1
ATOM 7216 C C . ASP B 1 439 ? 15.938 -28.672 -14.586 1 98.75 439 ASP B C 1
ATOM 7218 O O . ASP B 1 439 ? 16.797 -29.297 -15.203 1 98.75 439 ASP B O 1
ATOM 7222 N N . VAL B 1 440 ? 15.219 -29.188 -13.609 1 98.81 440 VAL B N 1
ATOM 7223 C CA . VAL B 1 440 ? 15.398 -30.578 -13.219 1 98.81 440 VAL B CA 1
ATOM 7224 C C . VAL B 1 440 ? 14.039 -31.234 -12.977 1 98.81 440 VAL B C 1
ATOM 7226 O O . VAL B 1 440 ? 13.172 -30.641 -12.32 1 98.81 440 VAL B O 1
ATOM 7229 N N . VAL B 1 441 ? 13.867 -32.344 -13.523 1 98.75 441 VAL B N 1
ATOM 7230 C CA . VAL B 1 441 ? 12.703 -33.188 -13.219 1 98.75 441 VAL B CA 1
ATOM 7231 C C . VAL B 1 441 ? 13.109 -34.312 -12.289 1 98.75 441 VAL B C 1
ATOM 7233 O O . VAL B 1 441 ? 14.133 -34.969 -12.5 1 98.75 441 VAL B O 1
ATOM 7236 N N . VAL B 1 442 ? 12.312 -34.531 -11.258 1 98.5 442 VAL B N 1
ATOM 7237 C CA . VAL B 1 442 ? 12.648 -35.531 -10.258 1 98.5 442 VAL B CA 1
ATOM 7238 C C . VAL B 1 442 ? 11.539 -36.594 -10.172 1 98.5 442 VAL B C 1
ATOM 7240 O O . VAL B 1 442 ? 10.367 -36.25 -9.984 1 98.5 442 VAL B O 1
ATOM 7243 N N . THR B 1 443 ? 11.867 -37.844 -10.312 1 98.06 443 THR B N 1
ATOM 7244 C CA . THR B 1 443 ? 10.945 -38.969 -10.195 1 98.06 443 THR B CA 1
ATOM 7245 C C . THR B 1 443 ? 11.477 -40 -9.195 1 98.06 443 THR B C 1
ATOM 7247 O O . THR B 1 443 ? 12.57 -39.844 -8.656 1 98.06 443 THR B O 1
ATOM 7250 N N . GLU B 1 444 ? 10.672 -41.062 -9.023 1 97.12 444 GLU B N 1
ATOM 7251 C CA . GLU B 1 444 ? 11.094 -42.125 -8.109 1 97.12 444 GLU B CA 1
ATOM 7252 C C . GLU B 1 444 ? 12.172 -43 -8.742 1 97.12 444 GLU B C 1
ATOM 7254 O O . GLU B 1 444 ? 12.852 -43.75 -8.047 1 97.12 444 GLU B O 1
ATOM 7259 N N . VAL B 1 445 ? 12.391 -42.906 -10.023 1 97.75 445 VAL B N 1
ATOM 7260 C CA . VAL B 1 445 ? 13.367 -43.781 -10.672 1 97.75 445 VAL B CA 1
ATOM 7261 C C . VAL B 1 445 ? 14.633 -43 -10.992 1 97.75 445 VAL B C 1
ATOM 7263 O O . VAL B 1 445 ? 15.609 -43.562 -11.484 1 97.75 445 VAL B O 1
ATOM 7266 N N . GLY B 1 446 ? 14.617 -41.719 -10.695 1 97.94 446 GLY B N 1
ATOM 7267 C CA . GLY B 1 446 ? 15.758 -40.875 -10.977 1 97.94 446 GLY B CA 1
ATOM 7268 C C . GLY B 1 446 ? 15.367 -39.469 -11.398 1 97.94 446 GLY B C 1
ATOM 7269 O O . GLY B 1 446 ? 14.219 -39.062 -11.242 1 97.94 446 GLY B O 1
ATOM 7270 N N . ILE B 1 447 ? 16.438 -38.75 -11.82 1 98.62 447 ILE B N 1
ATOM 7271 C CA . ILE B 1 447 ? 16.203 -37.344 -12.195 1 98.62 447 ILE B CA 1
ATOM 7272 C C . ILE B 1 447 ? 16.594 -37.156 -13.656 1 98.62 447 ILE B C 1
ATOM 7274 O O . ILE B 1 447 ? 17.359 -37.938 -14.219 1 98.62 447 ILE B O 1
ATOM 7278 N N . ALA B 1 448 ? 16 -36.188 -14.289 1 98.81 448 ALA B N 1
ATOM 7279 C CA . ALA B 1 448 ? 16.406 -35.688 -15.602 1 98.81 448 ALA B CA 1
ATOM 7280 C C . ALA B 1 448 ? 16.734 -34.219 -15.555 1 98.81 448 ALA B C 1
ATOM 7282 O O . ALA B 1 448 ? 15.914 -33.406 -15.133 1 98.81 448 ALA B O 1
ATOM 7283 N N . ILE B 1 449 ? 17.953 -33.875 -15.961 1 98.75 449 ILE B N 1
ATOM 7284 C CA . ILE B 1 449 ? 18.391 -32.469 -16.016 1 98.75 449 ILE B CA 1
ATOM 7285 C C . ILE B 1 449 ? 18.172 -31.922 -17.422 1 98.75 449 ILE B C 1
ATOM 7287 O O . ILE B 1 449 ? 18.516 -32.562 -18.406 1 98.75 449 ILE B O 1
ATOM 7291 N N . ASN B 1 450 ? 17.547 -30.797 -17.484 1 98.81 450 ASN B N 1
ATOM 7292 C CA . ASN B 1 450 ? 17.312 -30.141 -18.766 1 98.81 450 ASN B CA 1
ATOM 7293 C C . ASN B 1 450 ? 18.609 -29.875 -19.5 1 98.81 450 ASN B C 1
ATOM 7295 O O . ASN B 1 450 ? 19.531 -29.266 -18.953 1 98.81 450 ASN B O 1
ATOM 7299 N N . PRO B 1 451 ? 18.672 -30.266 -20.719 1 98.12 451 PRO B N 1
ATOM 7300 C CA . PRO B 1 451 ? 19.922 -30.062 -21.484 1 98.12 451 PRO B CA 1
ATOM 7301 C C . PRO B 1 451 ? 20.266 -28.578 -21.656 1 98.12 451 PRO B C 1
ATOM 7303 O O . PRO B 1 451 ? 21.422 -28.25 -21.938 1 98.12 451 PRO B O 1
ATOM 7306 N N . ASN B 1 452 ? 19.359 -27.719 -21.5 1 97.19 452 ASN B N 1
ATOM 7307 C CA . ASN B 1 452 ? 19.609 -26.281 -21.562 1 97.19 452 ASN B CA 1
ATOM 7308 C C . ASN B 1 452 ? 20.406 -25.797 -20.359 1 97.19 452 ASN B C 1
ATOM 7310 O O . ASN B 1 452 ? 20.828 -24.641 -20.312 1 97.19 452 ASN B O 1
ATOM 7314 N N . ARG B 1 453 ? 20.672 -26.719 -19.422 1 98 453 ARG B N 1
ATOM 7315 C CA . ARG B 1 453 ? 21.391 -26.375 -18.219 1 98 453 ARG B CA 1
ATOM 7316 C C . ARG B 1 453 ? 22.688 -27.156 -18.109 1 98 453 ARG B C 1
ATOM 7318 O O . ARG B 1 453 ? 22.875 -27.938 -17.172 1 98 453 ARG B O 1
ATOM 7325 N N . PRO B 1 454 ? 23.594 -26.891 -19 1 97.69 454 PRO B N 1
ATOM 7326 C CA . PRO B 1 454 ? 24.875 -27.609 -18.922 1 97.69 454 PRO B CA 1
ATOM 7327 C C . PRO B 1 454 ? 25.625 -27.359 -17.609 1 97.69 454 PRO B C 1
ATOM 7329 O O . PRO B 1 454 ? 26.359 -28.219 -17.141 1 97.69 454 PRO B O 1
ATOM 7332 N N . ASP B 1 455 ? 25.406 -26.219 -17.016 1 97.12 455 ASP B N 1
ATOM 7333 C CA . ASP B 1 455 ? 26 -25.906 -15.727 1 97.12 455 ASP B CA 1
ATOM 7334 C C . ASP B 1 455 ? 25.547 -26.891 -14.656 1 97.12 455 ASP B C 1
ATOM 7336 O O . ASP B 1 455 ? 26.359 -27.391 -13.883 1 97.12 455 ASP B O 1
ATOM 7340 N N . LEU B 1 456 ? 24.281 -27.219 -14.641 1 98 456 LEU B N 1
ATOM 7341 C CA . LEU B 1 456 ? 23.75 -28.141 -13.648 1 98 456 LEU B CA 1
ATOM 7342 C C . LEU B 1 456 ? 24.172 -29.578 -13.969 1 98 456 LEU B C 1
ATOM 7344 O O . LEU B 1 456 ? 24.391 -30.375 -13.062 1 98 456 LEU B O 1
ATOM 7348 N N . ILE B 1 457 ? 24.219 -29.875 -15.266 1 97.69 457 ILE B N 1
ATOM 7349 C CA . ILE B 1 457 ? 24.688 -31.203 -15.664 1 97.69 457 ILE B CA 1
ATOM 7350 C C . ILE B 1 457 ? 26.094 -31.438 -15.109 1 97.69 457 ILE B C 1
ATOM 7352 O O . ILE B 1 457 ? 26.359 -32.5 -14.539 1 97.69 457 ILE B O 1
ATOM 7356 N N . GLU B 1 458 ? 26.922 -30.422 -15.242 1 96.81 458 GLU B N 1
ATOM 7357 C CA . GLU B 1 458 ? 28.297 -30.516 -14.727 1 96.81 458 GLU B CA 1
ATOM 7358 C C . GLU B 1 458 ? 28.297 -30.578 -13.203 1 96.81 458 GLU B C 1
ATOM 7360 O O . GLU B 1 458 ? 29.031 -31.391 -12.617 1 96.81 458 GLU B O 1
ATOM 7365 N N . TYR B 1 459 ? 27.531 -29.797 -12.602 1 95.62 459 TYR B N 1
ATOM 7366 C CA . TYR B 1 459 ? 27.516 -29.703 -11.148 1 95.62 459 TYR B CA 1
ATOM 7367 C C . TYR B 1 459 ? 27.047 -31.016 -10.531 1 95.62 459 TYR B C 1
ATOM 7369 O O . TYR B 1 459 ? 27.484 -31.391 -9.438 1 95.62 459 TYR B O 1
ATOM 7377 N N . PHE B 1 460 ? 26.094 -31.766 -11.203 1 97.31 460 PHE B N 1
ATOM 7378 C CA . PHE B 1 460 ? 25.453 -32.938 -10.625 1 97.31 460 PHE B CA 1
ATOM 7379 C C . PHE B 1 460 ? 26.078 -34.219 -11.156 1 97.31 460 PHE B C 1
ATOM 7381 O O . PHE B 1 460 ? 25.531 -35.312 -10.992 1 97.31 460 PHE B O 1
ATOM 7388 N N . LYS B 1 461 ? 27.172 -34.188 -11.727 1 95.25 461 LYS B N 1
ATOM 7389 C CA . LYS B 1 461 ? 27.812 -35.344 -12.359 1 95.25 461 LYS B CA 1
ATOM 7390 C C . LYS B 1 461 ? 28.062 -36.438 -11.344 1 95.25 461 LYS B C 1
ATOM 7392 O O . LYS B 1 461 ? 27.969 -37.625 -11.68 1 95.25 461 LYS B O 1
ATOM 7397 N N . ASP B 1 462 ? 28.328 -36.094 -10.086 1 94.69 462 ASP B N 1
ATOM 7398 C CA . ASP B 1 462 ? 28.688 -37.062 -9.078 1 94.69 462 ASP B CA 1
ATOM 7399 C C . ASP B 1 462 ? 27.547 -37.281 -8.086 1 94.69 462 ASP B C 1
ATOM 7401 O O . ASP B 1 462 ? 27.734 -37.875 -7.02 1 94.69 462 ASP B O 1
ATOM 7405 N N . LEU B 1 463 ? 26.422 -36.656 -8.445 1 96.31 463 LEU B N 1
ATOM 7406 C CA . LEU B 1 463 ? 25.281 -36.812 -7.562 1 96.31 463 LEU B CA 1
ATOM 7407 C C . LEU B 1 463 ? 24.844 -38.281 -7.48 1 96.31 463 LEU B C 1
ATOM 7409 O O . LEU B 1 463 ? 24.719 -38.969 -8.508 1 96.31 463 LEU B O 1
ATOM 7413 N N . LYS B 1 464 ? 24.609 -38.781 -6.227 1 94.5 464 LYS B N 1
ATOM 7414 C CA . LYS B 1 464 ? 24.234 -40.188 -6.008 1 94.5 464 LYS B CA 1
ATOM 7415 C C . LYS B 1 464 ? 22.719 -40.344 -6.184 1 94.5 464 LYS B C 1
ATOM 7417 O O . LYS B 1 464 ? 22.047 -40.906 -5.309 1 94.5 464 LYS B O 1
ATOM 7422 N N . VAL B 1 465 ? 22.172 -39.969 -7.262 1 97.56 465 VAL B N 1
ATOM 7423 C CA . VAL B 1 465 ? 20.812 -40.156 -7.758 1 97.56 465 VAL B CA 1
ATOM 7424 C C . VAL B 1 465 ? 20.844 -40.562 -9.227 1 97.56 465 VAL B C 1
ATOM 7426 O O . VAL B 1 465 ? 21.578 -40 -10.023 1 97.56 465 VAL B O 1
ATOM 7429 N N . PRO B 1 466 ? 20.125 -41.656 -9.539 1 98.19 466 PRO B N 1
ATOM 7430 C CA . PRO B 1 466 ? 20.109 -42.062 -10.953 1 98.19 466 PRO B CA 1
ATOM 7431 C C . PRO B 1 466 ? 19.719 -40.906 -11.875 1 98.19 466 PRO B C 1
ATOM 7433 O O . PRO B 1 466 ? 18.797 -40.125 -11.57 1 98.19 466 PRO B O 1
ATOM 7436 N N . GLN B 1 467 ? 20.5 -40.75 -12.984 1 98.31 467 GLN B N 1
ATOM 7437 C CA . GLN B 1 467 ? 20.219 -39.688 -13.953 1 98.31 467 GLN B CA 1
ATOM 7438 C C . GLN B 1 467 ? 19.797 -40.281 -15.297 1 98.31 467 GLN B C 1
ATOM 7440 O O . GLN B 1 467 ? 20.422 -41.219 -15.805 1 98.31 467 GLN B O 1
ATOM 7445 N N . LEU B 1 468 ? 18.703 -39.844 -15.703 1 98.44 468 LEU B N 1
ATOM 7446 C CA . LEU B 1 468 ? 18.125 -40.281 -16.969 1 98.44 468 LEU B CA 1
ATOM 7447 C C . LEU B 1 468 ? 17.828 -39.062 -17.875 1 98.44 468 LEU B C 1
ATOM 7449 O O . LEU B 1 468 ? 17.828 -37.938 -17.406 1 98.44 468 LEU B O 1
ATOM 7453 N N . THR B 1 469 ? 17.703 -39.344 -19.203 1 98.38 469 THR B N 1
ATOM 7454 C CA . THR B 1 469 ? 17.141 -38.344 -20.078 1 98.38 469 THR B CA 1
ATOM 7455 C C . THR B 1 469 ? 15.625 -38.281 -19.938 1 98.38 469 THR B C 1
ATOM 7457 O O . THR B 1 469 ? 15.008 -39.219 -19.438 1 98.38 469 THR B O 1
ATOM 7460 N N . ILE B 1 470 ? 15.07 -37.219 -20.328 1 98.56 470 ILE B N 1
ATOM 7461 C CA . ILE B 1 470 ? 13.617 -37.062 -20.266 1 98.56 470 ILE B CA 1
ATOM 7462 C C . ILE B 1 470 ? 12.953 -38.094 -21.156 1 98.56 470 ILE B C 1
ATOM 7464 O O . ILE B 1 470 ? 11.859 -38.594 -20.859 1 98.56 470 ILE B O 1
ATOM 7468 N N . GLU B 1 471 ? 13.594 -38.469 -22.297 1 98.5 471 GLU B N 1
ATOM 7469 C CA . GLU B 1 471 ? 13.086 -39.5 -23.188 1 98.5 471 GLU B CA 1
ATOM 7470 C C . GLU B 1 471 ? 13.078 -40.875 -22.516 1 98.5 471 GLU B C 1
ATOM 7472 O O . GLU B 1 471 ? 12.141 -41.656 -22.688 1 98.5 471 GLU B O 1
ATOM 7477 N N . GLU B 1 472 ? 14.102 -41.094 -21.781 1 98.5 472 GLU B N 1
ATOM 7478 C CA . GLU B 1 472 ? 14.164 -42.375 -21.047 1 98.5 472 GLU B CA 1
ATOM 7479 C C . GLU B 1 472 ? 13.047 -42.469 -20.016 1 98.5 472 GLU B C 1
ATOM 7481 O O . GLU B 1 472 ? 12.469 -43.531 -19.828 1 98.5 472 GLU B O 1
ATOM 7486 N N . LEU B 1 473 ? 12.781 -41.344 -19.344 1 98.5 473 LEU B N 1
ATOM 7487 C CA . LEU B 1 473 ? 11.672 -41.344 -18.391 1 98.5 473 LEU B CA 1
ATOM 7488 C C . LEU B 1 473 ? 10.352 -41.656 -19.094 1 98.5 473 LEU B C 1
ATOM 7490 O O . LEU B 1 473 ? 9.555 -42.438 -18.594 1 98.5 473 LEU B O 1
ATOM 7494 N N . LYS B 1 474 ? 10.125 -41.031 -20.266 1 98.06 474 LYS B N 1
ATOM 7495 C CA . LYS B 1 474 ? 8.922 -41.281 -21.047 1 98.06 474 LYS B CA 1
ATOM 7496 C C . LYS B 1 474 ? 8.836 -42.75 -21.453 1 98.06 474 LYS B C 1
ATOM 7498 O O . LYS B 1 474 ? 7.785 -43.375 -21.312 1 98.06 474 LYS B O 1
ATOM 7503 N N . GLU B 1 475 ? 9.945 -43.312 -21.906 1 97.94 475 GLU B N 1
ATOM 7504 C CA . GLU B 1 475 ? 9.984 -44.688 -22.328 1 97.94 475 GLU B CA 1
ATOM 7505 C C . GLU B 1 475 ? 9.664 -45.656 -21.172 1 97.94 475 GLU B C 1
ATOM 7507 O O . GLU B 1 475 ? 8.945 -46.625 -21.344 1 97.94 475 GLU B O 1
ATOM 7512 N N . LYS B 1 476 ? 10.227 -45.312 -20.047 1 97.5 476 LYS B N 1
ATOM 7513 C CA . LYS B 1 476 ? 9.945 -46.125 -18.875 1 97.5 476 LYS B CA 1
ATOM 7514 C C . LYS B 1 476 ? 8.469 -46.062 -18.484 1 97.5 476 LYS B C 1
ATOM 7516 O O . LYS B 1 476 ? 7.879 -47.062 -18.078 1 97.5 476 LYS B O 1
ATOM 7521 N N . ALA B 1 477 ? 7.891 -44.906 -18.547 1 97.5 477 ALA B N 1
ATOM 7522 C CA . ALA B 1 477 ? 6.469 -44.75 -18.25 1 97.5 477 ALA B CA 1
ATOM 7523 C C . ALA B 1 477 ? 5.613 -45.562 -19.219 1 97.5 477 ALA B C 1
ATOM 7525 O O . ALA B 1 477 ? 4.699 -46.281 -18.812 1 97.5 477 ALA B O 1
ATOM 7526 N N . TYR B 1 478 ? 5.977 -45.406 -20.531 1 96.62 478 TYR B N 1
ATOM 7527 C CA . TYR B 1 478 ? 5.219 -46.094 -21.562 1 96.62 478 TYR B CA 1
ATOM 7528 C C . TYR B 1 478 ? 5.363 -47.625 -21.438 1 96.62 478 TYR B C 1
ATOM 7530 O O . TYR B 1 478 ? 4.426 -48.344 -21.734 1 96.62 478 TYR B O 1
ATOM 7538 N N . ALA B 1 479 ? 6.504 -48 -21.016 1 96.38 479 ALA B N 1
ATOM 7539 C CA . ALA B 1 479 ? 6.734 -49.438 -20.828 1 96.38 479 ALA B CA 1
ATOM 7540 C C . ALA B 1 479 ? 5.82 -50 -19.734 1 96.38 479 ALA B C 1
ATOM 7542 O O . ALA B 1 479 ? 5.441 -51.156 -19.797 1 96.38 479 ALA B O 1
ATOM 7543 N N . ILE B 1 480 ? 5.492 -49.188 -18.875 1 94.94 480 ILE B N 1
ATOM 7544 C CA . ILE B 1 480 ? 4.66 -49.625 -17.75 1 94.94 480 ILE B CA 1
ATOM 7545 C C . ILE B 1 480 ? 3.191 -49.594 -18.172 1 94.94 480 ILE B C 1
ATOM 7547 O O . ILE B 1 480 ? 2.447 -50.531 -17.875 1 94.94 480 ILE B O 1
ATOM 7551 N N . VAL B 1 481 ? 2.793 -48.594 -18.844 1 93.75 481 VAL B N 1
ATOM 7552 C CA . VAL B 1 481 ? 1.354 -48.375 -19 1 93.75 481 VAL B CA 1
ATOM 7553 C C . VAL B 1 481 ? 0.96 -48.562 -20.469 1 93.75 481 VAL B C 1
ATOM 7555 O O . VAL B 1 481 ? -0.227 -48.594 -20.797 1 93.75 481 VAL B O 1
ATOM 7558 N N . GLY B 1 482 ? 1.889 -48.656 -21.328 1 90.69 482 GLY B N 1
ATOM 7559 C CA . GLY B 1 482 ? 1.609 -48.688 -22.75 1 90.69 482 GLY B CA 1
ATOM 7560 C C . GLY B 1 482 ? 1.562 -47.281 -23.375 1 90.69 482 GLY B C 1
ATOM 7561 O O . GLY B 1 482 ? 1.773 -46.281 -22.672 1 90.69 482 GLY B O 1
ATOM 7562 N N . ASN B 1 483 ? 1.343 -47.312 -24.672 1 89.12 483 ASN B N 1
ATOM 7563 C CA . ASN B 1 483 ? 1.241 -46.031 -25.391 1 89.12 483 ASN B CA 1
ATOM 7564 C C . ASN B 1 483 ? -0.142 -45.406 -25.234 1 89.12 483 ASN B C 1
ATOM 7566 O O . ASN B 1 483 ? -1.139 -45.969 -25.672 1 89.12 483 ASN B O 1
ATOM 7570 N N . PRO B 1 484 ? -0.147 -44.312 -24.609 1 87.5 484 PRO B N 1
ATOM 7571 C CA . PRO B 1 484 ? -1.458 -43.719 -24.406 1 87.5 484 PRO B CA 1
ATOM 7572 C C . PRO B 1 484 ? -2.092 -43.25 -25.719 1 87.5 484 PRO B C 1
ATOM 7574 O O . PRO B 1 484 ? -1.389 -42.781 -26.609 1 87.5 484 PRO B O 1
ATOM 7577 N N . GLN B 1 485 ? -3.385 -43.312 -25.75 1 87.19 485 GLN B N 1
ATOM 7578 C CA . GLN B 1 485 ? -4.121 -42.75 -26.891 1 87.19 485 GLN B CA 1
ATOM 7579 C C . GLN B 1 485 ? -4.348 -41.25 -26.719 1 87.19 485 GLN B C 1
ATOM 7581 O O . GLN B 1 485 ? -4.625 -40.781 -25.625 1 87.19 485 GLN B O 1
ATOM 7586 N N . PRO B 1 486 ? -4.191 -40.594 -27.844 1 87.81 486 PRO B N 1
ATOM 7587 C CA . PRO B 1 486 ? -4.461 -39.156 -27.75 1 87.81 486 PRO B CA 1
ATOM 7588 C C . PRO B 1 486 ? -5.91 -38.844 -27.391 1 87.81 486 PRO B C 1
ATOM 7590 O O . PRO B 1 486 ? -6.816 -39.594 -27.766 1 87.81 486 PRO B O 1
ATOM 7593 N N . ILE B 1 487 ? -6.055 -37.781 -26.703 1 90.62 487 ILE B N 1
ATOM 7594 C CA . ILE B 1 487 ? -7.398 -37.312 -26.359 1 90.62 487 ILE B CA 1
ATOM 7595 C C . ILE B 1 487 ? -8.117 -36.875 -27.625 1 90.62 487 ILE B C 1
ATOM 7597 O O . ILE B 1 487 ? -7.508 -36.281 -28.516 1 90.62 487 ILE B O 1
ATOM 7601 N N . GLN B 1 488 ? -9.398 -37.156 -27.672 1 92.44 488 GLN B N 1
ATOM 7602 C CA . GLN B 1 488 ? -10.219 -36.625 -28.766 1 92.44 488 GLN B CA 1
ATOM 7603 C C . GLN B 1 488 ? -10.914 -35.344 -28.359 1 92.44 488 GLN B C 1
ATOM 7605 O O . GLN B 1 488 ? -11.992 -35.344 -27.766 1 92.44 488 GLN B O 1
ATOM 7610 N N . TYR B 1 489 ? -10.352 -34.219 -28.781 1 94.44 489 TYR B N 1
ATOM 7611 C CA . TYR B 1 489 ? -10.898 -32.906 -28.453 1 94.44 489 TYR B CA 1
ATOM 7612 C C . TYR B 1 489 ? -11.922 -32.5 -29.5 1 94.44 489 TYR B C 1
ATOM 7614 O O . TYR B 1 489 ? -11.859 -32.906 -30.656 1 94.44 489 TYR B O 1
ATOM 7622 N N . GLY B 1 490 ? -12.875 -31.688 -29.047 1 95.69 490 GLY B N 1
ATOM 7623 C CA . GLY B 1 490 ? -13.781 -31.031 -29.984 1 95.69 490 GLY B CA 1
ATOM 7624 C C . GLY B 1 490 ? -13.188 -29.797 -30.625 1 95.69 490 GLY B C 1
ATOM 7625 O O . GLY B 1 490 ? -11.992 -29.531 -30.484 1 95.69 490 GLY B O 1
ATOM 7626 N N . ASP B 1 491 ? -14.016 -29.031 -31.359 1 94.94 491 ASP B N 1
ATOM 7627 C CA . ASP B 1 491 ? -13.547 -27.875 -32.125 1 94.94 491 ASP B CA 1
ATOM 7628 C C . ASP B 1 491 ? -13.656 -26.594 -31.297 1 94.94 491 ASP B C 1
ATOM 7630 O O . ASP B 1 491 ? -12.992 -25.609 -31.594 1 94.94 491 ASP B O 1
ATOM 7634 N N . LYS B 1 492 ? -14.398 -26.641 -30.234 1 97.25 492 LYS B N 1
ATOM 7635 C CA . LYS B 1 492 ? -14.664 -25.422 -29.469 1 97.25 492 LYS B CA 1
ATOM 7636 C C . LYS B 1 492 ? -13.523 -25.141 -28.484 1 97.25 492 LYS B C 1
ATOM 7638 O O . LYS B 1 492 ? -13.102 -26.016 -27.734 1 97.25 492 LYS B O 1
ATOM 7643 N N . ILE B 1 493 ? -13.055 -23.844 -28.547 1 98.12 493 ILE B N 1
ATOM 7644 C CA . ILE B 1 493 ? -12.078 -23.406 -27.547 1 98.12 493 ILE B CA 1
ATOM 7645 C C . ILE B 1 493 ? -12.789 -23.047 -26.25 1 98.12 493 ILE B C 1
ATOM 7647 O O . ILE B 1 493 ? -13.641 -22.141 -26.234 1 98.12 493 ILE B O 1
ATOM 7651 N N . VAL B 1 494 ? -12.359 -23.703 -25.156 1 98.44 494 VAL B N 1
ATOM 7652 C CA . VAL B 1 494 ? -13.078 -23.469 -23.922 1 98.44 494 VAL B CA 1
ATOM 7653 C C . VAL B 1 494 ? -12.211 -22.672 -22.953 1 98.44 494 VAL B C 1
ATOM 7655 O O . VAL B 1 494 ? -12.711 -22.078 -21.984 1 98.44 494 VAL B O 1
ATOM 7658 N N . ALA B 1 495 ? -10.891 -22.656 -23.203 1 98.69 495 ALA B N 1
ATOM 7659 C CA . ALA B 1 495 ? -10.008 -21.875 -22.344 1 98.69 495 ALA B CA 1
ATOM 7660 C C . ALA B 1 495 ? -8.805 -21.344 -23.125 1 98.69 495 ALA B C 1
ATOM 7662 O O . ALA B 1 495 ? -8.289 -22.031 -24.016 1 98.69 495 ALA B O 1
ATOM 7663 N N . LEU B 1 496 ? -8.445 -20.172 -22.891 1 98.81 496 LEU B N 1
ATOM 7664 C CA . LEU B 1 496 ? -7.191 -19.562 -23.328 1 98.81 496 LEU B CA 1
ATOM 7665 C C . LEU B 1 496 ? -6.172 -19.547 -22.188 1 98.81 496 LEU B C 1
ATOM 7667 O O . LEU B 1 496 ? -6.453 -19.047 -21.109 1 98.81 496 LEU B O 1
ATOM 7671 N N . ILE B 1 497 ? -5.031 -20.125 -22.422 1 98.81 497 ILE B N 1
ATOM 7672 C CA . ILE B 1 497 ? -3.973 -20.125 -21.406 1 98.81 497 ILE B CA 1
ATOM 7673 C C . ILE B 1 497 ? -3.021 -18.969 -21.656 1 98.81 497 ILE B C 1
ATOM 7675 O O . ILE B 1 497 ? -2.246 -18.969 -22.609 1 98.81 497 ILE B O 1
ATOM 7679 N N . GLU B 1 498 ? -3.098 -18.031 -20.797 1 98.69 498 GLU B N 1
ATOM 7680 C CA . GLU B 1 498 ? -2.223 -16.875 -20.891 1 98.69 498 GLU B CA 1
ATOM 7681 C C . GLU B 1 498 ? -0.943 -17.078 -20.078 1 98.69 498 GLU B C 1
ATOM 7683 O O . GLU B 1 498 ? -0.993 -17.5 -18.922 1 98.69 498 GLU B O 1
ATOM 7688 N N . TYR B 1 499 ? 0.176 -16.859 -20.719 1 98.56 499 TYR B N 1
ATOM 7689 C CA . TYR B 1 499 ? 1.438 -16.828 -19.984 1 98.56 499 TYR B CA 1
ATOM 7690 C C . TYR B 1 499 ? 1.547 -15.586 -19.125 1 98.56 499 TYR B C 1
ATOM 7692 O O . TYR B 1 499 ? 0.745 -14.656 -19.25 1 98.56 499 TYR B O 1
ATOM 7700 N N . ARG B 1 500 ? 2.496 -15.555 -18.281 1 97.88 500 ARG B N 1
ATOM 7701 C CA . ARG B 1 500 ? 2.617 -14.523 -17.25 1 97.88 500 ARG B CA 1
ATOM 7702 C C . ARG B 1 500 ? 2.727 -13.133 -17.875 1 97.88 500 ARG B C 1
ATOM 7704 O O . ARG B 1 500 ? 2.324 -12.141 -17.281 1 97.88 500 ARG B O 1
ATOM 7711 N N . ASP B 1 501 ? 3.17 -12.977 -19.141 1 97.56 501 ASP B N 1
ATOM 7712 C CA . ASP B 1 501 ? 3.432 -11.68 -19.766 1 97.56 501 ASP B CA 1
ATOM 7713 C C . ASP B 1 501 ? 2.23 -11.219 -20.578 1 97.56 501 ASP B C 1
ATOM 7715 O O . ASP B 1 501 ? 2.289 -10.18 -21.25 1 97.56 501 ASP B O 1
ATOM 7719 N N . GLY B 1 502 ? 1.168 -12.047 -20.625 1 97.94 502 GLY B N 1
ATOM 7720 C CA . GLY B 1 502 ? -0.051 -11.641 -21.312 1 97.94 502 GLY B CA 1
ATOM 7721 C C . GLY B 1 502 ? -0.239 -12.328 -22.656 1 97.94 502 GLY B C 1
ATOM 7722 O O . GLY B 1 502 ? -1.323 -12.273 -23.234 1 97.94 502 GLY B O 1
ATOM 7723 N N . SER B 1 503 ? 0.766 -13.016 -23.172 1 98.5 503 SER B N 1
ATOM 7724 C CA . SER B 1 503 ? 0.662 -13.742 -24.422 1 98.5 503 SER B CA 1
ATOM 7725 C C . SER B 1 503 ? 0.043 -15.117 -24.219 1 98.5 503 SER B C 1
ATOM 7727 O O . SER B 1 503 ? 0.031 -15.641 -23.094 1 98.5 503 SER B O 1
ATOM 7729 N N . LEU B 1 504 ? -0.516 -15.68 -25.25 1 98.81 504 LEU B N 1
ATOM 7730 C CA . LEU B 1 504 ? -1.133 -17 -25.141 1 98.81 504 LEU B CA 1
ATOM 7731 C C . LEU B 1 504 ? -0.1 -18.094 -25.359 1 98.81 504 LEU B C 1
ATOM 7733 O O . LEU B 1 504 ? 0.561 -18.141 -26.391 1 98.81 504 LEU B O 1
ATOM 7737 N N . ILE B 1 505 ? -0.011 -18.969 -24.422 1 98.75 505 ILE B N 1
ATOM 7738 C CA . ILE B 1 505 ? 0.968 -20.047 -24.5 1 98.75 505 ILE B CA 1
ATOM 7739 C C . ILE B 1 505 ? 0.289 -21.328 -25 1 98.75 505 ILE B C 1
ATOM 7741 O O . ILE B 1 505 ? 0.946 -22.219 -25.531 1 98.75 505 ILE B O 1
ATOM 7745 N N . ASP B 1 506 ? -1.001 -21.422 -24.797 1 98.69 506 ASP B N 1
ATOM 7746 C CA . ASP B 1 506 ? -1.76 -22.594 -25.25 1 98.69 506 ASP B CA 1
ATOM 7747 C C . ASP B 1 506 ? -3.26 -22.297 -25.234 1 98.69 506 ASP B C 1
ATOM 7749 O O . ASP B 1 506 ? -3.686 -21.203 -24.891 1 98.69 506 ASP B O 1
ATOM 7753 N N . VAL B 1 507 ? -4.066 -23.203 -25.719 1 98.44 507 VAL B N 1
ATOM 7754 C CA . VAL B 1 507 ? -5.52 -23.188 -25.625 1 98.44 507 VAL B CA 1
ATOM 7755 C C . VAL B 1 507 ? -6.035 -24.578 -25.266 1 98.44 507 VAL B C 1
ATOM 7757 O O . VAL B 1 507 ? -5.328 -25.578 -25.438 1 98.44 507 VAL B O 1
ATOM 7760 N N . VAL B 1 508 ? -7.195 -24.656 -24.703 1 98.38 508 VAL B N 1
ATOM 7761 C CA . VAL B 1 508 ? -7.844 -25.922 -24.375 1 98.38 508 VAL B CA 1
ATOM 7762 C C . VAL B 1 508 ? -9.148 -26.047 -25.172 1 98.38 508 VAL B C 1
ATOM 7764 O O . VAL B 1 508 ? -9.953 -25.125 -25.188 1 98.38 508 VAL B O 1
ATOM 7767 N N . ARG B 1 509 ? -9.312 -27.156 -25.828 1 97.81 509 ARG B N 1
ATOM 7768 C CA . ARG B 1 509 ? -10.5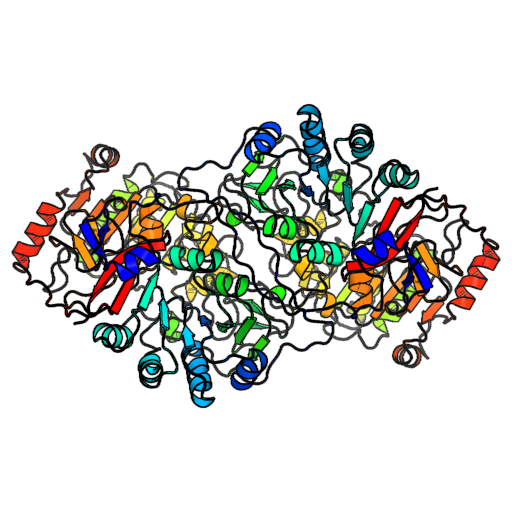31 -27.438 -26.578 1 97.81 509 ARG B CA 1
ATOM 7769 C C . ARG B 1 509 ? -11.484 -28.297 -25.75 1 97.81 509 ARG B C 1
ATOM 7771 O O . ARG B 1 509 ? -11.062 -28.953 -24.797 1 97.81 509 ARG B O 1
ATOM 7778 N N . ASN B 1 510 ? -12.758 -28.297 -26.141 1 97.94 510 ASN B N 1
ATOM 7779 C CA . ASN B 1 510 ? -13.781 -29.016 -25.375 1 97.94 510 ASN B CA 1
ATOM 7780 C C . ASN B 1 510 ? -13.633 -30.531 -25.531 1 97.94 510 ASN B C 1
ATOM 7782 O O . ASN B 1 510 ? -13.055 -31 -26.516 1 97.94 510 ASN B O 1
ATOM 7786 N N . VAL B 1 511 ? -14.109 -31.281 -24.562 1 97.06 511 VAL B N 1
ATOM 7787 C CA . VAL B 1 511 ? -14.195 -32.75 -24.578 1 97.06 511 VAL B CA 1
ATOM 7788 C C . VAL B 1 511 ? -15.609 -33.188 -24.203 1 97.06 511 VAL B C 1
ATOM 7790 O O . VAL B 1 511 ? -16.344 -32.438 -23.531 1 97.06 511 VAL B O 1
#

pLDDT: mean 96.16, std 5.22, range [57.06, 98.94]

Radius of gyration: 30.63 Å; Cα contacts (8 Å, |Δi|>4): 2789; chains: 2; bounding box: 61×98×74 Å

Secondary structure (DSSP, 8-state):
-EE-TTS-EE-HHHHHHH-B---TTTT---EEPP--EE-PPPTT---EES-HHHHHHHHT--TT-EEE---TTGGGB-HHHHHHHHHHHTT---EEE--S---GGGTTHHHHHHTTSEEEEEESB--HHHHHHHHHT--SSPEEE--HHHHHHHHHTTSS--SEEEEEESEE-TT--EESSSSTT-----HHHHHHHHH-SEEEEEES-B-PSS-SS-SB-GGG-SEEEE-S-SB-HHHHSTT--PPP--HHHHHHHHHHHHHHHHSTT-STTEEEE--SSHHHHHHHHHHHHHHHHHT--EEEEEEEE-HHHHHHHHTTSEEEEEEEEESSHHHHHHHHHTTTTEEE--HHHHH-TTSS--GGGG-SEEEEE-SEEETT--EE-SB-TTS-B--B-TTHHHHHHHSSEEEEE--SEETTEESEESS-SS-SB-GGG--EEEETTEEEE-TT-HHHHHHTTT-SS-B--HHHHHHHHHHHH--PPPP---S-EEEEEE-TTSSEEEEEE--/-EE-TTS-EE-HHHHHHH-B---TTTT---EEPP--EE-PPPTT---EES-HHHHHHHHT--TT-EEE---TTGGGB-HHHHHHHHHHHTT---EEE--S---GGGTTHHHHHHTTSEEEEEESB--HHHHHHHHTT--SSPEEE--HHHHHHHHHTTSS--SEEEEEESEE-TT--EESSSSTT-----HHHHHHHHH-SEEEEEES-B-PSS-SS-SB-GGG-SEEEE-S-SB-HHHHSTT--PPP--HHHHHHHHHHHHHHHTSTT-STTEEEE--SSHHHHHHHHHHHHHHHHHT--EEEEEEEE-HHHHHHHHTTSEEEEEEEEE-SHHHHHHHHHTTTTEEE--HHHHH-TTSS--GGGG-SEEEEE-SEEETT--EE-SB-TTS-B--B-TTHHHHHHHSSEEEEE--SEETTEESEESS-SS-SB-GGG--EEEETTEEEE-TT-HHHHHHTTT-SS-B--HHHHHHHHHHHH--PPPP---S-EEEEEE-TTS-EEEEEE--

Organism: Streptococcus mutans serotype c (strain ATCC 700610 / UA159) (NCBI:txid210007)

InterPro domains:
  IPR006472 Citrate lyase, alpha subunit [PF04223] (45-511)
  IPR006472 Citrate lyase, alpha subunit [PIRSF009451] (2-511)
  IPR006472 Citrate lyase, alpha subunit [PTHR40596] (24-511)
  IPR006472 Citrate lyase, alpha subunit [TIGR01584] (32-511)
  IPR037171 NagB/RpiA transferase-like [SSF100950] (5-240)
  IPR037171 NagB/RpiA transferase-like [SSF100950] (244-510)

Sequence (1022 aa):
MAENKLGRDIPRKYANQYGVFEGELAHIKSYKESSRQVKPVKPSDDKLLSSIHEAIEKTRLKDGMTISFHHHFREGDYVMNMVLDEIAKMGIKDISIAPSSIANVHEPLIDHIKNGVVTNITSSGLRDKVGAAISEGIMENPVIIRSHGGRARAIATDDIHIDVAFLGAPSSDAYGNANGTRGKTTCGSLGYAMIDAKYADQVVIVTDTLVPYPNTPISIPQTDVDYIVVVDAIGDPEGIAKGATRYTKNPKELLIAEYAAKVITSSPYYKEGFSFQTGTGGASLAVTRFMREQMIKDDIKANFALGGITNAMVELLEEGLVDKILDVQDFDHPSAVSLDRNAEKHYEIDANMYASPLSKGSVINQLDICVLSALEVDTNFNVNVMTGSDGVIRGASGGHCDTAFAAKMSLVISPLVRGRIPTFVDKVNTVITPGTSVDVVVTEVGIAINPNRPDLIEYFKDLKVPQLTIEELKEKAYAIVGNPQPIQYGDKIVALIEYRDGSLIDVVRNVMAENKLGRDIPRKYANQYGVFEGELAHIKSYKESSRQVKPVKPSDDKLLSSIHEAIEKTRLKDGMTISFHHHFREGDYVMNMVLDEIAKMGIKDISIAPSSIANVHEPLIDHIKNGVVTNITSSGLRDKVGAAISEGIMENPVIIRSHGGRARAIATDDIHIDVAFLGAPSSDAYGNANGTRGKTTCGSLGYAMIDAKYADQVVIVTDTLVPYPNTPISIPQTDVDYIVVVDAIGDPEGIAKGATRYTKNPKELLIAEYAAKVITSSPYYKEGFSFQTGTGGASLAVTRFMREQMIKDDIKANFALGGITNAMVELLEEGLVDKILDVQDFDHPSAVSLDRNAEKHYEIDANMYASPLSKGSVINQLDICVLSALEVDTNFNVNVMTGSDGVIRGASGGHCDTAFAAKMSLVISPLVRGRIPTFVDKVNTVITPGTSVDVVVTEVGIAINPNRPDLIEYFKDLKVPQLTIEELKEKAYAIVGNPQPIQYGDKIVALIEYRDGSLIDVVRNV